Protein AF-A0A267H6E5-F1 (afdb_monomer_lite)

Foldseek 3Di:
DDDFDDPPVDTDYDDYDYYDDDDDDDPDPVVVVVVVVVVVVVVVVVVVVVVVVVVVVVVVVVVVVVVVVVVVVVVVVVVVVVVVVVVVVVVVVVVVVVVVVVVVVVVVVVVVVVVVVVVVVVVVVVVVVVVVVVVVVVVVVVVVVVVVVVVVVVVVVVVVVVVVVVVVVVVVVVVVVVVVVVVVVVVVVVVVVVVVVVVVVVVVVVVVVVVVVVVVVVVVVVVVVVVVVVVVVVVVVVVVVVVVVVVVVVVVVVVVVVVVVVVVVVVVVVVVVVVVVVVVVVVVVVVVPDDDDDDDDDDDDVPDPVVVVVVVVVVVVVVVV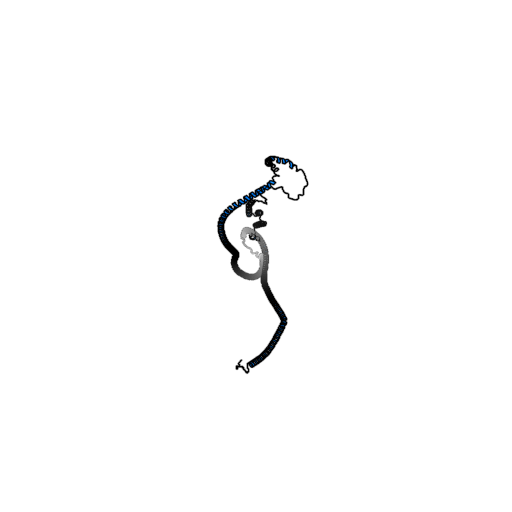VVVVVVVVVVVVVVVVVVVVVVVVVVVVVVVVVVVVVVVVVVVVVVVVVVVVVVVVVVVVVVVVVVVVVVVVVVVVVVVVVVVVVVVVVVVVVVVVVVVVVVVVVVVVVVVVVVVVVVVVVVVVVVVVVVVVVVVVVVVVVVVVVVVVVVVVVVVVVVVVVVVVVVVVVVVVVVVVVVVVVVVVVVVVVVVVVVVVVVVVVVVVVVVVVVVVVVVVVVVVVVVVVVVVVVVVVVVVVVVVVVVVVVVVVVVVVVVVVVVVVVVVVVVVVVVVVVVVVVVPCVVVVPPDPPPCVVPPVPVVVVVVVVVVVPPDVVCVVPDVVPVVPDDDDDDDDDDDDDDDDDDDDDDDDDDDDDDDDDDDDDDDDDYDDDDDDDPPVVVVLVVVLVVLVVCLVPDDLVVVLVSLVVNCVSVVDDPVVSVVSVVVSVVVVDPPDDDDDVVVVDDPDD

Radius of gyration: 121.85 Å; chains: 1; bounding box: 257×104×382 Å

pLDDT: mean 75.96, std 21.41, range [15.25, 98.06]

Organism: NCBI:txid282301

Secondary structure (DSSP, 8-state):
-------SS-----------------SHHHHHHHHHHHHHHHHHHHHHHHHHHHHHHHHHHHHHHHHHHHHHHHHHHHHHHHHHHHHHHHHHHHHHHHHHHHHHHHHHHHHHHHHHHHHHHHHHHHHHHHHHHHHHHHHHHHHHHHHHHHHHHHHHHHHHHHHHHHHHHHHHHHHHHHHHHHHHHHHHHHHHHHHHHHHHHHHHHHHHHHHHHHHHHHHHHHHHHHHHHHHHHHHHHHHHHHHHHHHHHHHHHHHHHHHHHHHHHHHHHHHHHHHHHHHHHHHHTTTTTS----------SSTTHHHHHHHHHHHHHHHHHHHHHHHHHHHHHHHHHHHHHHHHHHHHHHHHHHHHHHHHHHHHHHHHHHHHHHHHHHHHHHHHHHHHHHHHHHHHHHHHHHHHHHHHHHHHHHHHHHHHHHHHHHHHHHHHHHHHHHHHHHHHHHHHHHHHHHHHHHHHHHHHHHHHHHHHHHHHHHHHHHHHHHHHHHHHHHHHHHHHHHHHHHHHHHHHHHHHHHHHHHHHHHHHHHHHHHHHHHHHHHHHHHHHHHHHHHHHHHHHHHHHHHHHHHHHHHHHHHHHHHHHHHHHHHHHHHHHHHHHHHTTTTTSSTTTTTTSSHHHHHHHHHHGGGGGTGGGGHHHHTTSTT----------------S---------------------------------HHHHHHHHHHHHHHHHHHHS-HHHHHHHHHHHHHHTT--HHHHHHHHHHHHHHT-TT-PPPPGGGGS-S--

InterPro domains:
  IPR000237 GRIP domain [PF01465] (701-740)
  IPR000237 GRIP domain [PS50913] (696-745)
  IPR000237 GRIP domain [SM00755] (699-745)
  IPR051952 Golgi-associated and autophagy-related protein [PTHR23157] (3-757)

Structure (mmCIF, N/CA/C/O backbone):
data_AF-A0A267H6E5-F1
#
_entry.id   AF-A0A267H6E5-F1
#
loop_
_atom_site.group_PDB
_atom_site.id
_atom_site.type_symbol
_atom_site.label_atom_id
_atom_site.label_alt_id
_atom_site.label_comp_id
_atom_site.label_asym_id
_atom_site.label_entity_id
_atom_site.label_seq_id
_atom_site.pdbx_PDB_ins_code
_atom_site.Cartn_x
_atom_site.Cartn_y
_atom_site.Cartn_z
_atom_site.occupancy
_atom_site.B_iso_or_equiv
_atom_site.auth_seq_id
_atom_site.auth_comp_id
_atom_site.auth_asym_id
_atom_site.auth_atom_id
_atom_site.pdbx_PDB_model_num
ATOM 1 N N . MET A 1 1 ? -129.367 -49.626 91.940 1.00 42.47 1 MET A N 1
ATOM 2 C CA . MET A 1 1 ? -128.773 -48.399 91.383 1.00 42.47 1 MET A CA 1
ATOM 3 C C . MET A 1 1 ? -127.645 -48.852 90.470 1.00 42.47 1 MET A C 1
ATOM 5 O O . MET A 1 1 ? -126.711 -49.462 90.967 1.00 42.47 1 MET A O 1
ATOM 9 N N . ASP A 1 2 ? -127.772 -48.707 89.157 1.00 47.78 2 ASP A N 1
ATOM 10 C CA . ASP A 1 2 ? -128.972 -48.216 88.466 1.00 47.78 2 ASP A CA 1
ATOM 11 C C . ASP A 1 2 ? -129.110 -48.783 87.045 1.00 47.78 2 ASP A C 1
ATOM 13 O O . ASP A 1 2 ? -128.386 -49.710 86.685 1.00 47.78 2 ASP A O 1
ATOM 17 N N . SER A 1 3 ? -130.068 -48.247 86.282 1.00 45.81 3 SER A N 1
ATOM 18 C CA . SER A 1 3 ? -130.108 -48.230 84.810 1.00 45.81 3 SER A CA 1
ATOM 19 C C . SER A 1 3 ? -128.731 -48.473 84.154 1.00 45.81 3 SER A C 1
ATOM 21 O O . SER A 1 3 ? -127.765 -47.794 84.491 1.00 45.81 3 SER A O 1
ATOM 23 N N . GLY A 1 4 ? -128.567 -49.383 83.193 1.00 41.97 4 GLY A N 1
ATOM 24 C CA . GLY A 1 4 ? -129.572 -49.839 82.228 1.00 41.97 4 GLY A CA 1
ATOM 25 C C . GLY A 1 4 ? -129.732 -48.847 81.074 1.00 41.97 4 GLY A C 1
ATOM 26 O O . GLY A 1 4 ? -129.239 -47.729 81.140 1.00 41.97 4 GLY A O 1
ATOM 27 N N . GLN A 1 5 ? -130.454 -49.245 80.026 1.00 37.56 5 GLN A N 1
ATOM 28 C CA . GLN A 1 5 ? -130.930 -48.336 78.967 1.00 37.56 5 GLN A CA 1
ATOM 29 C C . GLN A 1 5 ? -129.859 -47.532 78.195 1.00 37.56 5 GLN A C 1
ATOM 31 O O . GLN A 1 5 ? -129.943 -46.314 78.068 1.00 37.56 5 GLN A O 1
ATOM 36 N N . SER A 1 6 ? -128.955 -48.232 77.515 1.00 43.00 6 SER A N 1
ATOM 37 C CA . SER A 1 6 ? -128.759 -48.023 76.067 1.00 43.00 6 SER A CA 1
ATOM 38 C C . SER A 1 6 ? -128.129 -49.284 75.497 1.00 43.00 6 SER A C 1
ATOM 40 O O . SER A 1 6 ? -127.080 -49.680 75.983 1.00 43.00 6 SER A O 1
ATOM 42 N N . ALA A 1 7 ? -128.743 -50.014 74.561 1.00 31.45 7 ALA A N 1
ATOM 43 C CA . ALA A 1 7 ? -129.876 -49.720 73.667 1.00 31.45 7 ALA A CA 1
ATOM 44 C C . ALA A 1 7 ? -129.685 -48.604 72.616 1.00 31.45 7 ALA A C 1
ATOM 46 O O . ALA A 1 7 ? -130.596 -48.334 71.845 1.00 31.45 7 ALA A O 1
ATOM 47 N N . SER A 1 8 ? -128.472 -48.082 72.488 1.00 39.66 8 SER A N 1
ATOM 48 C CA . SER A 1 8 ? -127.756 -48.112 71.212 1.00 39.66 8 SER A CA 1
ATOM 49 C C . SER A 1 8 ? -126.581 -49.009 71.501 1.00 39.66 8 SER A C 1
ATOM 51 O O . SER A 1 8 ? -125.987 -48.859 72.564 1.00 39.66 8 SER A O 1
ATOM 53 N N . GLU A 1 9 ? -126.266 -49.973 70.652 1.00 45.28 9 GLU A N 1
ATOM 54 C CA . GLU A 1 9 ? -124.963 -50.610 70.797 1.00 45.28 9 GLU A CA 1
ATOM 55 C C . GLU A 1 9 ? -124.698 -51.326 72.250 1.00 45.28 9 GLU A C 1
ATOM 57 O O . GLU A 1 9 ? -123.558 -51.780 72.361 1.00 45.28 9 GLU A O 1
ATOM 62 N N . GLN A 1 10 ? -125.636 -51.462 73.329 1.00 37.56 10 GLN A N 1
ATOM 63 C CA . GLN A 1 10 ? -125.619 -52.176 74.761 1.00 37.56 10 GLN A CA 1
ATOM 64 C C . GLN A 1 10 ? -126.915 -52.424 75.805 1.00 37.56 10 GLN A C 1
ATOM 66 O O . GLN A 1 10 ? -127.988 -52.660 75.249 1.00 37.56 10 GLN A O 1
ATOM 71 N N . GLN A 1 11 ? -126.923 -52.501 77.233 1.00 55.44 11 GLN A N 1
ATOM 72 C CA . GLN A 1 11 ? -128.016 -53.061 78.261 1.00 55.44 11 GLN A CA 1
ATOM 73 C C . GLN A 1 11 ? -128.055 -52.767 79.908 1.00 55.44 11 GLN A C 1
ATOM 75 O O . GLN A 1 11 ? -127.059 -52.203 80.339 1.00 55.44 11 GLN A O 1
ATOM 80 N N . GLN A 1 12 ? -129.091 -53.111 80.838 1.00 47.44 12 GLN A N 1
ATOM 81 C CA . GLN A 1 12 ? -129.154 -53.448 82.412 1.00 47.44 12 GLN A CA 1
ATOM 82 C C . GLN A 1 12 ? -130.476 -53.261 83.420 1.00 47.44 12 GLN A C 1
ATOM 84 O O . GLN A 1 12 ? -131.477 -52.741 82.934 1.00 47.44 12 GLN A O 1
ATOM 89 N N . GLN A 1 13 ? -130.552 -53.675 84.782 1.00 35.72 13 GLN A N 1
ATOM 90 C CA . GLN A 1 13 ? -131.737 -53.815 85.849 1.00 35.72 13 GLN A CA 1
ATOM 91 C C . GLN A 1 13 ? -131.461 -53.585 87.462 1.00 35.72 13 GLN A C 1
ATOM 93 O O . GLN A 1 13 ? -130.316 -53.231 87.696 1.00 35.72 13 GLN A O 1
ATOM 98 N N . GLY A 1 14 ? -132.174 -53.726 88.691 1.00 28.78 14 GLY A N 1
ATOM 99 C CA . GLY A 1 14 ? -133.449 -54.154 89.529 1.00 28.78 14 GLY A CA 1
ATOM 100 C C . GLY A 1 14 ? -133.301 -53.993 91.174 1.00 28.78 14 GLY A C 1
ATOM 101 O O . GLY A 1 14 ? -132.240 -53.450 91.460 1.00 28.78 14 GLY A O 1
ATOM 102 N N . ARG A 1 15 ? -134.004 -54.326 92.374 1.00 18.95 15 ARG A N 1
ATOM 103 C CA . ARG A 1 15 ? -135.296 -54.766 93.199 1.00 18.95 15 ARG A CA 1
ATOM 104 C C . ARG A 1 15 ? -135.058 -54.732 94.838 1.00 18.95 15 ARG A C 1
ATOM 106 O O . ARG A 1 15 ? -133.899 -54.433 95.085 1.00 18.95 15 ARG A O 1
ATOM 113 N N . LYS A 1 16 ? -135.758 -55.072 96.031 1.00 15.25 16 LYS A N 1
ATOM 114 C CA . LYS A 1 16 ? -137.070 -55.066 96.930 1.00 15.25 16 LYS A CA 1
ATOM 115 C C . LYS A 1 16 ? -136.732 -55.252 98.541 1.00 15.25 16 LYS A C 1
ATOM 117 O O . LYS A 1 16 ? -135.529 -55.161 98.730 1.00 15.25 16 LYS A O 1
ATOM 122 N N . ASP A 1 17 ? -137.409 -55.492 99.762 1.00 15.86 17 ASP A N 1
ATOM 123 C CA . ASP A 1 17 ? -138.747 -55.797 100.529 1.00 15.86 17 ASP A CA 1
ATOM 124 C C . ASP A 1 17 ? -138.765 -55.770 102.184 1.00 15.86 17 ASP A C 1
ATOM 126 O O . ASP A 1 17 ? -137.655 -55.700 102.701 1.00 15.86 17 ASP A O 1
ATOM 130 N N . ALA A 1 18 ? -139.882 -55.868 103.048 1.00 16.78 18 ALA A N 1
ATOM 131 C CA . ALA A 1 18 ? -139.920 -55.920 104.628 1.00 16.78 18 ALA A CA 1
ATOM 132 C C . ALA A 1 18 ? -141.241 -56.197 105.594 1.00 16.78 18 ALA A C 1
ATOM 134 O O . ALA A 1 18 ? -142.367 -56.068 105.115 1.00 16.78 18 ALA A O 1
ATOM 135 N N . GLY A 1 19 ? -141.159 -56.471 106.976 1.00 21.66 19 GLY A N 1
ATOM 136 C CA . GLY A 1 19 ? -142.188 -56.318 108.166 1.00 21.66 19 GLY A CA 1
ATOM 137 C C . GLY A 1 19 ? -142.527 -57.508 109.230 1.00 21.66 19 GLY A C 1
ATOM 138 O O . GLY A 1 19 ? -142.142 -58.611 108.873 1.00 21.66 19 GLY A O 1
ATOM 139 N N . LYS A 1 20 ? -143.258 -57.585 110.442 1.00 32.88 20 LYS A N 1
ATOM 140 C CA . LYS A 1 20 ? -143.932 -56.802 111.623 1.00 32.88 20 LYS A CA 1
ATOM 141 C C . LYS A 1 20 ? -144.688 -57.660 112.815 1.00 32.88 20 LYS A C 1
ATOM 143 O O . LYS A 1 20 ? -145.078 -58.772 112.474 1.00 32.88 20 LYS A O 1
ATOM 148 N N . ARG A 1 21 ? -144.973 -57.255 114.140 1.00 44.91 21 ARG A N 1
ATOM 149 C CA . ARG A 1 21 ? -145.753 -58.019 115.293 1.00 44.91 21 ARG A CA 1
ATOM 150 C C . ARG A 1 21 ? -146.245 -57.294 116.682 1.00 44.91 21 ARG A C 1
ATOM 152 O O . ARG A 1 21 ? -145.837 -56.155 116.860 1.00 44.91 21 ARG A O 1
ATOM 159 N N . LYS A 1 22 ? -147.056 -57.884 117.677 1.00 55.00 22 LYS A N 1
ATOM 160 C CA . LYS A 1 22 ? -147.554 -57.347 119.075 1.00 55.00 22 LYS A CA 1
ATOM 161 C C . LYS A 1 22 ? -148.142 -58.351 120.224 1.00 55.00 22 LYS A C 1
ATOM 163 O O . LYS A 1 22 ? -148.292 -59.518 119.884 1.00 55.00 22 LYS A O 1
ATOM 168 N N . MET A 1 23 ? -148.493 -57.972 121.531 1.00 60.75 23 MET A N 1
ATOM 169 C CA . MET A 1 23 ? -149.009 -58.823 122.745 1.00 60.75 23 MET A CA 1
ATOM 170 C C . MET A 1 23 ? -149.883 -58.166 123.973 1.00 60.75 23 MET A C 1
ATOM 172 O O . MET A 1 23 ? -150.231 -56.991 123.816 1.00 60.75 23 MET A O 1
ATOM 176 N N . THR A 1 24 ? -150.293 -58.852 125.134 1.00 52.03 24 THR A N 1
ATOM 177 C CA . THR A 1 24 ? -151.158 -58.406 126.371 1.00 52.03 24 THR A CA 1
ATOM 178 C C . THR A 1 24 ? -151.158 -59.234 127.794 1.00 52.03 24 THR A C 1
ATOM 180 O O . THR A 1 24 ? -150.173 -59.952 127.979 1.00 52.03 24 THR A O 1
ATOM 183 N N . VAL A 1 25 ? -152.187 -59.149 128.756 1.00 56.91 25 VAL A N 1
ATOM 184 C CA . VAL A 1 25 ? -152.712 -59.911 130.054 1.00 56.91 25 VAL A CA 1
ATOM 185 C C . VAL A 1 25 ? -152.803 -59.258 131.560 1.00 56.91 25 VAL A C 1
ATOM 187 O O . VAL A 1 25 ? -152.397 -58.107 131.657 1.00 56.91 25 VAL A O 1
ATOM 190 N N . THR A 1 26 ? -153.359 -59.891 132.689 1.00 58.84 26 THR A N 1
ATOM 191 C CA . THR A 1 26 ? -153.995 -59.359 134.036 1.00 58.84 26 THR A CA 1
ATOM 192 C C . THR A 1 26 ? -153.427 -59.350 135.588 1.00 58.84 26 THR A C 1
ATOM 194 O O . THR A 1 26 ? -152.571 -58.500 135.780 1.00 58.84 26 THR A O 1
ATOM 197 N N . ASP A 1 27 ? -153.946 -60.049 136.705 1.00 55.56 27 ASP A N 1
ATOM 198 C CA . ASP A 1 27 ? -153.843 -59.905 138.227 1.00 55.56 27 ASP A CA 1
ATOM 199 C C . ASP A 1 27 ? -152.590 -59.147 138.640 1.00 55.56 27 ASP A C 1
ATOM 201 O O . ASP A 1 27 ? -151.500 -59.624 138.413 1.00 55.56 27 ASP A O 1
ATOM 205 N N . LEU A 1 28 ? -152.728 -57.892 139.069 1.00 59.50 28 LEU A N 1
ATOM 206 C CA . LEU A 1 28 ? -151.926 -56.819 138.462 1.00 59.50 28 LEU A CA 1
ATOM 207 C C . LEU A 1 28 ? -150.577 -56.535 139.120 1.00 59.50 28 LEU A C 1
ATOM 209 O O . LEU A 1 28 ? -149.577 -56.406 138.422 1.00 59.50 28 LEU A O 1
ATOM 213 N N . ALA A 1 29 ? -150.504 -56.445 140.448 1.00 61.34 29 ALA A N 1
ATOM 214 C CA . ALA A 1 29 ? -149.219 -56.238 141.120 1.00 61.34 29 ALA A CA 1
ATOM 215 C C . ALA A 1 29 ? -148.311 -57.474 140.992 1.00 61.34 29 ALA A C 1
ATOM 217 O O . ALA A 1 29 ? -147.094 -57.346 140.857 1.00 61.34 29 ALA A O 1
ATOM 218 N N . THR A 1 30 ? -148.894 -58.674 141.005 1.00 62.53 30 THR A N 1
ATOM 219 C CA . THR A 1 30 ? -148.191 -59.948 140.815 1.00 62.53 30 THR A CA 1
ATOM 220 C C . THR A 1 30 ? -147.884 -60.210 139.340 1.00 62.53 30 THR A C 1
ATOM 222 O O . THR A 1 30 ? -146.746 -60.559 139.032 1.00 62.53 30 THR A O 1
ATOM 225 N N . LEU A 1 31 ? -148.810 -59.962 138.407 1.00 61.94 31 LEU A N 1
ATOM 226 C CA . LEU A 1 31 ? -148.544 -60.116 136.976 1.00 61.94 31 LEU A CA 1
ATOM 227 C C . LEU A 1 31 ? -147.595 -59.042 136.461 1.00 61.94 31 LEU A C 1
ATOM 229 O O . LEU A 1 31 ? -146.760 -59.379 135.639 1.00 61.94 31 LEU A O 1
ATOM 233 N N . VAL A 1 32 ? -147.639 -57.786 136.919 1.00 62.91 32 VAL A N 1
ATOM 234 C CA . VAL A 1 32 ? -146.621 -56.797 136.511 1.00 62.91 32 VAL A CA 1
ATOM 235 C C . VAL A 1 32 ? -145.232 -57.267 136.943 1.00 62.91 32 VAL A C 1
ATOM 237 O O . VAL A 1 32 ? -144.312 -57.179 136.136 1.00 62.91 32 VAL A O 1
ATOM 240 N N . ARG A 1 33 ? -145.086 -57.873 138.134 1.00 67.56 33 ARG A N 1
ATOM 241 C CA . ARG A 1 33 ? -143.824 -58.503 138.572 1.00 67.56 33 ARG A CA 1
ATOM 242 C C . ARG A 1 33 ? -143.446 -59.732 137.733 1.00 67.56 33 ARG A C 1
ATOM 244 O O . ARG A 1 33 ? -142.285 -59.877 137.366 1.00 67.56 33 ARG A O 1
ATOM 251 N N . GLN A 1 34 ? -144.399 -60.598 137.377 1.00 69.56 34 GLN A N 1
ATOM 252 C CA . GLN A 1 34 ? -144.138 -61.725 136.467 1.00 69.56 34 GLN A CA 1
ATOM 253 C C . GLN A 1 34 ? -143.786 -61.247 135.049 1.00 69.56 34 GLN A C 1
ATOM 255 O O . GLN A 1 34 ? -142.894 -61.797 134.409 1.00 69.56 34 GLN A O 1
ATOM 260 N N . LYS A 1 35 ? -144.445 -60.198 134.549 1.00 67.50 35 LYS A N 1
ATOM 261 C CA . LYS A 1 35 ? -144.208 -59.624 133.222 1.00 67.50 35 LYS A CA 1
ATOM 262 C C . LYS A 1 35 ? -142.872 -58.909 133.165 1.00 67.50 35 LYS A C 1
ATOM 264 O O . LYS A 1 35 ? -142.152 -59.146 132.201 1.00 67.50 35 LYS A O 1
ATOM 269 N N . SER A 1 36 ? -142.503 -58.122 134.178 1.00 65.62 36 SER A N 1
ATOM 270 C CA . SER A 1 36 ? -141.167 -57.523 134.255 1.00 65.62 36 SER A CA 1
ATOM 271 C C . SER A 1 36 ? -140.089 -58.605 134.299 1.00 65.62 36 SER A C 1
ATOM 273 O O . SER A 1 36 ? -139.173 -58.547 133.487 1.00 65.62 36 SER A O 1
ATOM 275 N N . ALA A 1 37 ? -140.263 -59.658 135.111 1.00 69.44 37 ALA A N 1
ATOM 276 C CA . ALA A 1 37 ? -139.352 -60.804 135.119 1.00 69.44 37 ALA A CA 1
ATOM 277 C C . ALA A 1 37 ? -139.194 -61.426 133.716 1.00 69.44 37 ALA A C 1
ATOM 279 O O . ALA A 1 37 ? -138.075 -61.507 133.215 1.00 69.44 37 ALA A O 1
ATOM 280 N N . THR A 1 38 ? -140.293 -61.750 133.017 1.00 66.44 38 THR A N 1
ATOM 281 C CA . THR A 1 38 ? -140.211 -62.292 131.642 1.00 66.44 38 THR A CA 1
ATOM 282 C C . THR A 1 38 ? -139.624 -61.311 130.619 1.00 66.44 38 THR A C 1
ATOM 284 O O . THR A 1 38 ? -139.047 -61.743 129.624 1.00 66.44 38 THR A O 1
ATOM 287 N N . ILE A 1 39 ? -139.741 -59.995 130.833 1.00 66.88 39 ILE A N 1
ATOM 288 C CA . ILE A 1 39 ? -139.134 -58.974 129.965 1.00 66.88 39 ILE A CA 1
ATOM 289 C C . ILE A 1 39 ? -137.619 -58.914 130.190 1.00 66.88 39 ILE A C 1
ATOM 291 O O . ILE A 1 39 ? -136.871 -58.878 129.215 1.00 66.88 39 ILE A O 1
ATOM 295 N N . ASP A 1 40 ? -137.156 -58.953 131.438 1.00 71.75 40 ASP A N 1
ATOM 296 C CA . ASP A 1 40 ? -135.727 -58.957 131.767 1.00 71.75 40 ASP A CA 1
ATOM 297 C C . ASP A 1 40 ? -135.045 -60.269 131.349 1.00 71.75 40 ASP A C 1
ATOM 299 O O . ASP A 1 40 ? -133.878 -60.284 130.960 1.00 71.75 40 ASP A O 1
ATOM 303 N N . GLU A 1 41 ? -135.774 -61.381 131.381 1.00 73.31 41 GLU A N 1
ATOM 304 C CA . GLU A 1 41 ? -135.314 -62.687 130.905 1.00 73.31 41 GLU A CA 1
ATOM 305 C C . GLU A 1 41 ? -135.164 -62.716 129.373 1.00 73.31 41 GLU A C 1
ATOM 307 O O . GLU A 1 41 ? -134.114 -63.108 128.859 1.00 73.31 41 GLU A O 1
ATOM 312 N N . LEU A 1 42 ? -136.143 -62.174 128.635 1.00 69.56 42 LEU A N 1
ATOM 313 C CA . LEU A 1 42 ? -136.044 -61.981 127.182 1.00 69.56 42 LEU A CA 1
ATOM 314 C C . LEU A 1 42 ? -134.947 -60.977 126.783 1.00 69.56 42 LEU A C 1
ATOM 316 O O . LEU A 1 42 ? -134.312 -61.162 125.745 1.00 69.56 42 LEU A O 1
ATOM 320 N N . ARG A 1 43 ? -134.686 -59.943 127.595 1.00 71.06 43 ARG A N 1
ATOM 321 C CA . ARG A 1 43 ? -133.565 -59.009 127.382 1.00 71.06 43 ARG A CA 1
ATOM 322 C C . ARG A 1 43 ? -132.218 -59.721 127.494 1.00 71.06 43 ARG A C 1
ATOM 324 O O . ARG A 1 43 ? -131.438 -59.663 126.550 1.00 71.06 43 ARG A O 1
ATOM 331 N N . ARG A 1 44 ? -131.987 -60.483 128.573 1.00 72.62 44 ARG A N 1
ATOM 332 C CA . ARG A 1 44 ? -130.755 -61.284 128.736 1.00 72.62 44 ARG A CA 1
ATOM 333 C C . ARG A 1 44 ? -130.545 -62.275 127.586 1.00 72.62 44 ARG A C 1
ATOM 335 O O . ARG A 1 44 ? -129.417 -62.432 127.130 1.00 72.62 44 ARG A O 1
ATOM 342 N N . ALA A 1 45 ? -131.610 -62.910 127.091 1.00 69.75 45 ALA A N 1
ATOM 343 C CA . ALA A 1 45 ? -131.527 -63.801 125.932 1.00 69.75 45 ALA A CA 1
ATOM 344 C C . ALA A 1 45 ? -131.131 -63.058 124.638 1.00 69.75 45 ALA A C 1
ATOM 346 O O . ALA A 1 45 ? -130.272 -63.532 123.894 1.00 69.75 45 ALA A O 1
ATOM 347 N N . LEU A 1 46 ? -131.715 -61.880 124.389 1.00 69.44 46 LEU A N 1
ATOM 348 C CA . LEU A 1 46 ? -131.402 -61.048 123.223 1.00 69.44 46 LEU A CA 1
ATOM 349 C C . LEU A 1 46 ? -129.960 -60.521 123.258 1.00 69.44 46 LEU A C 1
ATOM 351 O O . LEU A 1 46 ? -129.266 -60.559 122.244 1.00 69.44 46 LEU A O 1
ATOM 355 N N . ASP A 1 47 ? -129.504 -60.037 124.413 1.00 74.44 47 ASP A N 1
ATOM 356 C CA . ASP A 1 47 ? -128.155 -59.487 124.565 1.00 74.44 47 ASP A CA 1
ATOM 357 C C . ASP A 1 47 ? -127.079 -60.584 124.491 1.00 74.44 47 ASP A C 1
ATOM 359 O O . ASP A 1 47 ? -126.005 -60.349 123.937 1.00 74.44 47 ASP A O 1
ATOM 363 N N . LYS A 1 48 ? -127.395 -61.817 124.917 1.00 76.00 48 LYS A N 1
ATOM 364 C CA . LYS A 1 48 ? -126.518 -62.975 124.706 1.00 76.00 48 LYS A CA 1
ATOM 365 C C . LYS A 1 48 ? -126.331 -63.306 123.217 1.00 76.00 48 LYS A C 1
ATOM 367 O O . LYS A 1 48 ? -125.196 -63.505 122.793 1.00 76.00 48 LYS A O 1
ATOM 372 N N . GLN A 1 49 ? -127.397 -63.288 122.408 1.00 71.75 49 GLN A N 1
ATOM 373 C CA . GLN A 1 49 ? -127.254 -63.494 120.958 1.00 71.75 49 GLN A CA 1
ATOM 374 C C . GLN A 1 49 ? -126.424 -62.397 120.275 1.00 71.75 49 GLN A C 1
ATOM 376 O O . GLN A 1 49 ? -125.682 -62.700 119.344 1.00 71.75 49 GLN A O 1
ATOM 381 N N . LYS A 1 50 ? -126.507 -61.134 120.721 1.00 72.44 50 LYS A N 1
ATOM 382 C CA . LYS A 1 50 ? -125.661 -60.056 120.168 1.00 72.44 50 LYS A CA 1
ATOM 383 C C . LYS A 1 50 ? -124.175 -60.351 120.375 1.00 72.44 50 LYS A C 1
ATOM 385 O O . LYS A 1 50 ? -123.419 -60.288 119.411 1.00 72.44 50 LYS A O 1
ATOM 390 N N . ALA A 1 51 ? -123.787 -60.741 121.591 1.00 74.62 51 ALA A N 1
ATOM 391 C CA . ALA A 1 51 ? -122.403 -61.091 121.911 1.00 74.62 51 ALA A CA 1
ATOM 392 C C . ALA A 1 51 ? -121.887 -62.278 121.071 1.00 74.62 51 ALA A C 1
ATOM 394 O O . ALA A 1 51 ? -120.743 -62.270 120.618 1.00 74.62 51 ALA A O 1
ATOM 395 N N . GLU A 1 52 ? -122.739 -63.275 120.806 1.00 75.00 52 GLU A N 1
ATOM 396 C CA . GLU A 1 52 ? -122.410 -64.410 119.930 1.00 75.00 52 GLU A CA 1
ATOM 397 C C . GLU A 1 52 ? -122.153 -63.957 118.472 1.00 75.00 52 GLU A C 1
ATOM 399 O O . GLU A 1 52 ? -121.170 -64.384 117.864 1.00 75.00 52 GLU A O 1
ATOM 404 N N . TYR A 1 53 ? -122.954 -63.030 117.926 1.00 74.62 53 TYR A N 1
ATOM 405 C CA . TYR A 1 53 ? -122.706 -62.451 116.594 1.00 74.62 53 TYR A CA 1
ATOM 406 C C . TYR A 1 53 ? -121.457 -61.552 116.539 1.00 74.62 53 TYR A C 1
ATOM 408 O O . TYR A 1 53 ? -120.703 -61.613 115.565 1.00 74.62 53 TYR A O 1
ATOM 416 N N . GLU A 1 54 ? -121.200 -60.741 117.568 1.00 75.12 54 GLU A N 1
ATOM 417 C CA . GLU A 1 54 ? -120.014 -59.870 117.638 1.00 75.12 54 GLU A CA 1
ATOM 418 C C . GLU A 1 54 ? -118.705 -60.677 117.720 1.00 75.12 54 GLU A C 1
ATOM 420 O O . GLU A 1 54 ? -117.709 -60.304 117.091 1.00 75.12 54 GLU A O 1
ATOM 425 N N . GLY A 1 55 ? -118.719 -61.832 118.397 1.00 77.06 55 GLY A N 1
ATOM 426 C CA . GLY A 1 55 ? -117.599 -62.777 118.409 1.00 77.06 55 GLY A CA 1
ATOM 427 C C . GLY A 1 55 ? -117.264 -63.330 117.017 1.00 77.06 55 GLY A C 1
ATOM 428 O O . GLY A 1 55 ? -116.105 -63.294 116.603 1.00 77.06 55 GLY A O 1
ATOM 429 N N . VAL A 1 56 ? -118.276 -63.769 116.256 1.00 78.94 56 VAL A N 1
ATOM 430 C CA . VAL A 1 56 ? -118.094 -64.297 114.886 1.00 78.94 56 VAL A CA 1
ATOM 431 C C . VAL A 1 56 ? -117.599 -63.218 113.913 1.00 78.94 56 VAL A C 1
ATOM 433 O O . VAL A 1 56 ? -116.763 -63.492 113.055 1.00 78.94 56 VAL A O 1
ATOM 436 N N . ILE A 1 57 ? -118.068 -61.974 114.054 1.00 75.12 57 ILE A N 1
ATOM 437 C CA . ILE A 1 57 ? -117.587 -60.842 113.242 1.00 75.12 57 ILE A CA 1
ATOM 438 C C . ILE A 1 57 ? -116.115 -60.516 113.548 1.00 75.12 57 ILE A C 1
ATOM 440 O O . ILE A 1 57 ? -115.385 -60.077 112.658 1.00 75.12 57 ILE A O 1
ATOM 444 N N . SER A 1 58 ? -115.670 -60.728 114.788 1.00 74.38 58 SER A N 1
ATOM 445 C CA . SER A 1 58 ? -114.306 -60.410 115.222 1.00 74.38 58 SER A CA 1
ATOM 446 C C . SER A 1 58 ? -113.282 -61.419 114.692 1.00 74.38 58 SER A C 1
ATOM 448 O O . SER A 1 58 ? -112.325 -61.011 114.034 1.00 74.38 58 SER A O 1
ATOM 450 N N . SER A 1 59 ? -113.526 -62.725 114.853 1.00 76.38 59 SER A N 1
ATOM 451 C CA . SER A 1 59 ? -112.609 -63.768 114.358 1.00 76.38 59 SER A CA 1
ATOM 452 C C . SER A 1 59 ? -112.458 -63.763 112.830 1.00 76.38 59 SER A C 1
ATOM 454 O O . SER A 1 59 ? -111.376 -64.035 112.304 1.00 76.38 59 SER A O 1
ATOM 456 N N . LEU A 1 60 ? -113.511 -63.381 112.097 1.00 74.31 60 LEU A N 1
ATOM 457 C CA . LEU A 1 60 ? -113.443 -63.252 110.641 1.00 74.31 60 LEU A CA 1
ATOM 458 C C . LEU A 1 60 ? -112.518 -62.100 110.202 1.00 74.31 60 LEU A C 1
ATOM 460 O O . LEU A 1 60 ? -111.837 -62.225 109.185 1.00 74.31 60 LEU A O 1
ATOM 464 N N . ARG A 1 61 ? -112.441 -60.999 110.966 1.00 78.56 61 ARG A N 1
ATOM 465 C CA . ARG A 1 61 ? -111.513 -59.889 110.674 1.00 78.56 61 ARG A CA 1
ATOM 466 C C . ARG A 1 61 ? -110.060 -60.303 110.875 1.00 78.56 61 ARG A C 1
ATOM 468 O O . ARG A 1 61 ? -109.251 -60.060 109.988 1.00 78.56 61 ARG A O 1
ATOM 475 N N . GLU A 1 62 ? -109.744 -60.954 111.992 1.00 79.69 62 GLU A N 1
ATOM 476 C CA . GLU A 1 62 ? -108.381 -61.411 112.313 1.00 79.69 62 GLU A CA 1
ATOM 477 C C . GLU A 1 62 ? -107.835 -62.365 111.236 1.00 79.69 62 GLU A C 1
ATOM 479 O O . GLU A 1 62 ? -106.696 -62.217 110.788 1.00 79.69 62 GLU A O 1
ATOM 484 N N . SER A 1 63 ? -108.683 -63.271 110.734 1.00 79.12 63 SER A N 1
ATOM 485 C CA . SER A 1 63 ? -108.362 -64.161 109.611 1.00 79.12 63 SER A CA 1
ATOM 486 C C . SER A 1 63 ? -107.983 -63.397 108.330 1.00 79.12 63 SER A C 1
ATOM 488 O O . SER A 1 63 ? -106.942 -63.677 107.731 1.00 79.12 63 SER A O 1
ATOM 490 N N . PHE A 1 64 ? -108.778 -62.395 107.931 1.00 76.44 64 PHE A N 1
ATOM 491 C CA . PHE A 1 64 ? -108.472 -61.551 106.767 1.00 76.44 64 PHE A CA 1
ATOM 492 C C . PHE A 1 64 ? -107.228 -60.671 106.969 1.00 76.44 64 PHE A C 1
ATOM 494 O O . PHE A 1 64 ? -106.497 -60.423 106.008 1.00 76.44 64 PHE A O 1
ATOM 501 N N . GLN A 1 65 ? -106.970 -60.220 108.201 1.00 79.38 65 GLN A N 1
ATOM 502 C CA . GLN A 1 65 ? -105.792 -59.429 108.554 1.00 79.38 65 GLN A CA 1
ATOM 503 C C . GLN A 1 65 ? -104.505 -60.239 108.312 1.00 79.38 65 GLN A C 1
ATOM 505 O O . GLN A 1 65 ? -103.640 -59.819 107.544 1.00 79.38 65 GLN A O 1
ATOM 510 N N . SER A 1 66 ? -104.431 -61.449 108.881 1.00 77.81 66 SER A N 1
ATOM 511 C CA . SER A 1 66 ? -103.258 -62.328 108.785 1.00 77.81 66 SER A CA 1
ATOM 512 C C . SER A 1 66 ? -102.964 -62.772 107.344 1.00 77.81 66 SER A C 1
ATOM 514 O O . SER A 1 66 ? -101.816 -62.728 106.897 1.00 77.81 66 SER A O 1
ATOM 516 N N . ALA A 1 67 ? -103.999 -63.118 106.567 1.00 75.31 67 ALA A N 1
ATOM 517 C CA . ALA A 1 67 ? -103.837 -63.518 105.166 1.00 75.31 67 ALA A CA 1
ATOM 518 C C . ALA A 1 67 ? -103.199 -62.415 104.293 1.00 75.31 67 ALA A C 1
ATOM 520 O O . ALA A 1 67 ? -102.430 -62.708 103.374 1.00 75.31 67 ALA A O 1
ATOM 521 N N . LYS A 1 68 ? -103.480 -61.140 104.596 1.00 79.94 68 LYS A N 1
ATOM 522 C CA . LYS A 1 68 ? -102.911 -59.987 103.885 1.00 79.94 68 LYS A CA 1
ATOM 523 C C . LYS A 1 68 ? -101.412 -59.815 104.161 1.00 79.94 68 LYS A C 1
ATOM 525 O O . LYS A 1 68 ? -100.651 -59.534 103.236 1.00 79.94 68 LYS A O 1
ATOM 530 N N . GLU A 1 69 ? -100.988 -59.994 105.409 1.00 79.44 69 GLU A N 1
ATOM 531 C CA . GLU A 1 69 ? -99.595 -59.810 105.846 1.00 79.44 69 GLU A CA 1
ATOM 532 C C . GLU A 1 69 ? -98.655 -60.869 105.240 1.00 79.44 69 GLU A C 1
ATOM 534 O O . GLU A 1 69 ? -97.557 -60.544 104.778 1.00 79.44 69 GLU A O 1
ATOM 539 N N . VAL A 1 70 ? -99.118 -62.121 105.138 1.00 80.19 70 VAL A N 1
ATOM 540 C CA . VAL A 1 70 ? -98.382 -63.209 104.467 1.00 80.19 70 VAL A CA 1
ATOM 541 C C . VAL A 1 70 ? -98.194 -62.921 102.972 1.00 80.19 70 VAL A C 1
ATOM 543 O O . VAL A 1 70 ? -97.091 -63.068 102.447 1.00 80.19 70 VAL A O 1
ATOM 546 N N . MET A 1 71 ? -99.235 -62.446 102.279 1.00 77.12 71 MET A N 1
ATOM 547 C CA . MET A 1 71 ? -99.126 -62.104 100.854 1.00 77.12 71 MET A CA 1
ATOM 548 C C . MET A 1 71 ? -98.172 -60.921 100.616 1.00 77.12 71 MET A C 1
ATOM 550 O O . MET A 1 71 ? -97.378 -60.940 99.675 1.00 77.12 71 MET A O 1
ATOM 554 N N . GLN A 1 72 ? -98.216 -59.902 101.480 1.00 78.44 72 GLN A N 1
ATOM 555 C CA . GLN A 1 72 ? -97.371 -58.711 101.362 1.00 78.44 72 GLN A CA 1
ATOM 556 C C . GLN A 1 72 ? -95.882 -59.027 101.593 1.00 78.44 72 GLN A C 1
ATOM 558 O O . GLN A 1 72 ? -95.033 -58.570 100.827 1.00 78.44 72 GLN A O 1
ATOM 563 N N . THR A 1 73 ? -95.561 -59.854 102.592 1.00 78.38 73 THR A N 1
ATOM 564 C CA . THR A 1 73 ? -94.177 -60.286 102.866 1.00 78.38 73 THR A CA 1
ATOM 565 C C . THR A 1 73 ? -93.618 -61.192 101.763 1.00 78.38 73 THR A C 1
ATOM 567 O O . THR A 1 73 ? -92.477 -61.008 101.334 1.00 78.38 73 THR A O 1
ATOM 570 N N . GLN A 1 74 ? -94.429 -62.106 101.216 1.00 75.94 74 GLN A N 1
ATOM 571 C CA . GLN A 1 74 ? -94.028 -62.940 100.075 1.00 75.94 74 GLN A CA 1
ATOM 572 C C . GLN A 1 74 ? -93.701 -62.100 98.825 1.00 75.94 74 GLN A C 1
ATOM 574 O O . GLN A 1 74 ? -92.740 -62.403 98.113 1.00 75.94 74 GLN A O 1
ATOM 579 N N . GLN A 1 75 ? -94.455 -61.022 98.577 1.00 76.19 75 GLN A N 1
ATOM 580 C CA . GLN A 1 75 ? -94.217 -60.125 97.443 1.00 76.19 75 GLN A CA 1
ATOM 581 C C . GLN A 1 75 ? -92.917 -59.313 97.593 1.00 76.19 75 GLN A C 1
ATOM 583 O O . GLN A 1 75 ? -92.189 -59.152 96.613 1.00 76.19 75 GLN A O 1
ATOM 588 N N . GLN A 1 76 ? -92.582 -58.850 98.805 1.00 78.25 76 GLN A N 1
ATOM 589 C CA . GLN A 1 76 ? -91.327 -58.128 99.061 1.00 78.25 76 GLN A CA 1
ATOM 590 C C . GLN A 1 76 ? -90.094 -59.007 98.804 1.00 78.25 76 GLN A C 1
ATOM 592 O O . GLN A 1 76 ? -89.203 -58.605 98.049 1.00 78.25 76 GLN A O 1
ATOM 597 N N . ASN A 1 77 ? -90.079 -60.233 99.335 1.00 79.00 77 ASN A N 1
ATOM 598 C CA . ASN A 1 77 ? -88.950 -61.159 99.182 1.00 79.00 77 ASN A CA 1
ATOM 599 C C . ASN A 1 77 ? -88.650 -61.475 97.703 1.00 79.00 77 ASN A C 1
ATOM 601 O O . ASN A 1 77 ? -87.488 -61.524 97.298 1.00 79.00 77 ASN A O 1
ATOM 605 N N . ALA A 1 78 ? -89.691 -61.623 96.874 1.00 75.62 78 ALA A N 1
ATOM 606 C CA . ALA A 1 78 ? -89.536 -61.842 95.435 1.00 75.62 78 ALA A CA 1
ATOM 607 C C . ALA A 1 78 ? -88.863 -60.654 94.715 1.00 75.62 78 ALA A C 1
ATOM 609 O O . ALA A 1 78 ? -88.080 -60.861 93.789 1.00 75.62 78 ALA A O 1
ATOM 610 N N . THR A 1 79 ? -89.128 -59.414 95.144 1.00 74.75 79 THR A N 1
ATOM 611 C CA . THR A 1 79 ? -88.511 -58.221 94.532 1.00 74.75 79 THR A CA 1
ATOM 612 C C . THR A 1 79 ? -87.037 -58.029 94.899 1.00 74.75 79 THR A C 1
ATOM 614 O O . THR A 1 79 ? -86.268 -57.573 94.053 1.00 74.75 79 THR A O 1
ATOM 617 N N . GLN A 1 80 ? -86.607 -58.420 96.106 1.00 76.94 80 GLN A N 1
ATOM 618 C CA . GLN A 1 80 ? -85.195 -58.313 96.505 1.00 76.94 80 GLN A CA 1
ATOM 619 C C . GLN A 1 80 ? -84.300 -59.302 95.745 1.00 76.94 80 GLN A C 1
ATOM 621 O O . GLN A 1 80 ? -83.268 -58.896 95.213 1.00 76.94 80 GLN A O 1
ATOM 626 N N . ALA A 1 81 ? -84.729 -60.561 95.598 1.00 76.50 81 ALA A N 1
ATOM 627 C CA . ALA A 1 81 ? -83.950 -61.592 94.904 1.00 76.50 81 ALA A CA 1
ATOM 628 C C . ALA A 1 81 ? -83.615 -61.222 93.442 1.00 76.50 81 ALA A C 1
ATOM 630 O O . ALA A 1 81 ? -82.516 -61.498 92.956 1.00 76.50 81 ALA A O 1
ATOM 631 N N . ILE A 1 82 ? -84.538 -60.550 92.742 1.00 73.94 82 ILE A N 1
ATOM 632 C CA . ILE A 1 82 ? -84.313 -60.073 91.369 1.00 73.94 82 ILE A CA 1
ATOM 633 C C . ILE A 1 82 ? -83.245 -58.968 91.351 1.00 73.94 82 ILE A C 1
ATOM 635 O O . ILE A 1 82 ? -82.303 -59.043 90.559 1.00 73.94 82 ILE A O 1
ATOM 639 N N . LEU A 1 83 ? -83.349 -57.977 92.244 1.00 70.56 83 LEU A N 1
ATOM 640 C CA . LEU A 1 83 ? -82.393 -56.867 92.333 1.00 70.56 83 LEU A CA 1
ATOM 641 C C . LEU A 1 83 ? -80.967 -57.359 92.610 1.00 70.56 83 LEU A C 1
ATOM 643 O O . LEU A 1 83 ? -80.048 -56.989 91.876 1.00 70.56 83 LEU A O 1
ATOM 647 N N . GLU A 1 84 ? -80.787 -58.240 93.595 1.00 69.62 84 GLU A N 1
ATOM 648 C CA . GLU A 1 84 ? -79.475 -58.789 93.962 1.00 69.62 84 GLU A CA 1
ATOM 649 C C . GLU A 1 84 ? -78.822 -59.560 92.804 1.00 69.62 84 GLU A C 1
ATOM 651 O O . GLU A 1 84 ? -77.637 -59.360 92.523 1.00 69.62 84 GLU A O 1
ATOM 656 N N . SER A 1 85 ? -79.600 -60.356 92.058 1.00 63.72 85 SER A N 1
ATOM 657 C CA . SER A 1 85 ? -79.094 -61.080 90.881 1.00 63.72 85 SER A CA 1
ATOM 658 C C . SER A 1 85 ? -78.589 -60.149 89.765 1.00 63.72 85 SER A C 1
ATOM 660 O O . SER A 1 85 ? -77.556 -60.421 89.153 1.00 63.72 85 SER A O 1
ATOM 662 N N . SER A 1 86 ? -79.254 -59.007 89.546 1.00 60.53 86 SER A N 1
ATOM 663 C CA . SER A 1 86 ? -78.850 -58.013 88.537 1.00 60.53 86 SER A CA 1
ATOM 664 C C . SER A 1 86 ? -77.636 -57.167 88.956 1.00 60.53 86 SER A C 1
ATOM 666 O O . SER A 1 86 ? -76.841 -56.731 88.115 1.00 60.53 86 SER A O 1
ATOM 668 N N . ALA A 1 87 ? -77.451 -56.960 90.263 1.00 59.53 87 ALA A N 1
ATOM 669 C CA . ALA A 1 87 ? -76.306 -56.234 90.803 1.00 59.53 87 ALA A CA 1
ATOM 670 C C . ALA A 1 87 ? -75.000 -57.034 90.653 1.00 59.53 87 ALA A C 1
ATOM 672 O O . ALA A 1 87 ? -73.955 -56.462 90.348 1.00 59.53 87 ALA A O 1
ATOM 673 N N . GLN A 1 88 ? -75.056 -58.361 90.812 1.00 58.62 88 GLN A N 1
ATOM 674 C CA . GLN A 1 88 ? -73.869 -59.218 90.731 1.00 58.62 88 GLN A CA 1
ATOM 675 C C . GLN A 1 88 ? -73.363 -59.416 89.291 1.00 58.62 88 GLN A C 1
ATOM 677 O O . GLN A 1 88 ? -72.154 -59.486 89.081 1.00 58.62 88 GLN A O 1
ATOM 682 N N . SER A 1 89 ? -74.241 -59.435 88.279 1.00 59.16 89 SER A N 1
ATOM 683 C CA . SER A 1 89 ? -73.816 -59.579 86.874 1.00 59.16 89 SER A CA 1
ATOM 684 C C . SER A 1 89 ? -73.345 -58.274 86.217 1.00 59.16 89 SER A C 1
ATOM 686 O O . SER A 1 89 ? -72.651 -58.314 85.204 1.00 59.16 89 SER A O 1
ATOM 688 N N . SER A 1 90 ? -73.717 -57.108 86.756 1.00 58.00 90 SER A N 1
ATOM 689 C CA . SER A 1 90 ? -73.402 -55.804 86.147 1.00 58.00 90 SER A CA 1
ATOM 690 C C . SER A 1 90 ? -72.005 -55.268 86.488 1.00 58.00 90 SER A C 1
ATOM 692 O O . SER A 1 90 ? -71.472 -54.458 85.729 1.00 58.00 90 SER A O 1
ATOM 694 N N . GLN A 1 91 ? -71.370 -55.744 87.566 1.00 58.69 91 GLN A N 1
ATOM 695 C CA . GLN A 1 91 ? -70.007 -55.339 87.938 1.00 58.69 91 GLN A CA 1
ATOM 696 C C . GLN A 1 91 ? -68.917 -55.741 86.918 1.00 58.69 91 GLN A C 1
ATOM 698 O O . GLN A 1 91 ? -68.209 -54.836 86.466 1.00 58.69 91 GLN A O 1
ATOM 703 N N . PRO A 1 92 ? -68.768 -57.019 86.498 1.00 63.50 92 PRO A N 1
ATOM 704 C CA . PRO A 1 92 ? -67.733 -57.396 85.528 1.00 63.50 92 PRO A CA 1
ATOM 705 C C . PRO A 1 92 ? -67.956 -56.736 84.160 1.00 63.50 92 PRO A C 1
ATOM 707 O O . PRO A 1 92 ? -67.032 -56.139 83.616 1.00 63.50 92 PRO A O 1
ATOM 710 N N . ALA A 1 93 ? -69.197 -56.713 83.661 1.00 64.75 93 ALA A N 1
ATOM 711 C CA . ALA A 1 93 ? -69.539 -56.043 82.402 1.00 64.75 93 ALA A CA 1
ATOM 712 C C . ALA A 1 93 ? -69.259 -54.524 82.435 1.00 64.75 93 ALA A C 1
ATOM 714 O O . ALA A 1 93 ? -68.939 -53.918 81.411 1.00 64.75 93 ALA A O 1
ATOM 715 N N . GLY A 1 94 ? -69.350 -53.890 83.612 1.00 71.75 94 GLY A N 1
ATOM 716 C CA . GLY A 1 94 ? -68.933 -52.502 83.815 1.00 71.75 94 GLY A CA 1
ATOM 717 C C . GLY A 1 94 ? -67.419 -52.306 83.686 1.00 71.75 94 GLY A C 1
ATOM 718 O O . GLY A 1 94 ? -66.986 -51.325 83.080 1.00 71.75 94 GLY A O 1
ATOM 719 N N . GLN A 1 95 ? -66.621 -53.245 84.203 1.00 76.25 95 GLN A N 1
ATOM 720 C CA . GLN A 1 95 ? -65.157 -53.219 84.119 1.00 76.25 95 GLN A CA 1
ATOM 721 C C . GLN A 1 95 ? -64.660 -53.519 82.698 1.00 76.25 95 GLN A C 1
ATOM 723 O O . GLN A 1 95 ? -63.857 -52.749 82.175 1.00 76.25 95 GLN A O 1
ATOM 728 N N . GLU A 1 96 ? -65.197 -54.545 82.031 1.00 80.88 96 GLU A N 1
ATOM 729 C CA . GLU A 1 96 ? -64.901 -54.842 80.620 1.00 80.88 96 GLU A CA 1
ATOM 730 C C . GLU A 1 96 ? -65.244 -53.649 79.720 1.00 80.88 96 GLU A C 1
ATOM 732 O O . GLU A 1 96 ? -64.438 -53.234 78.889 1.00 80.88 96 GLU A O 1
ATOM 737 N N . LYS A 1 97 ? -66.405 -53.011 79.928 1.00 79.56 97 LYS A N 1
ATOM 738 C CA . LYS A 1 97 ? -66.783 -51.802 79.185 1.00 79.56 97 LYS A CA 1
ATOM 739 C C . LYS A 1 97 ? -65.819 -50.637 79.436 1.00 79.56 97 LYS A C 1
ATOM 741 O O . LYS A 1 97 ? -65.539 -49.885 78.503 1.00 79.56 97 LYS A O 1
ATOM 746 N N . GLN A 1 98 ? -65.313 -50.463 80.658 1.00 83.06 98 GLN A N 1
ATOM 747 C CA . GLN A 1 98 ? -64.305 -49.439 80.961 1.00 83.06 98 GLN A CA 1
ATOM 748 C C . GLN A 1 98 ? -62.962 -49.747 80.288 1.00 83.06 98 GLN A C 1
ATOM 750 O O . GLN A 1 98 ? -62.388 -48.844 79.684 1.00 83.06 98 GLN A O 1
ATOM 755 N N . GLN A 1 99 ? -62.508 -51.003 80.314 1.00 85.19 99 GLN A N 1
ATOM 756 C CA . GLN A 1 99 ? -61.291 -51.451 79.628 1.00 85.19 99 GLN A CA 1
ATOM 757 C C . GLN A 1 99 ? -61.402 -51.244 78.112 1.00 85.19 99 GLN A C 1
ATOM 759 O O . GLN A 1 99 ? -60.578 -50.538 77.543 1.00 85.19 99 GLN A O 1
ATOM 764 N N . LEU A 1 100 ? -62.480 -51.714 77.479 1.00 86.44 100 LEU A N 1
ATOM 765 C CA . LEU A 1 100 ? -62.745 -51.500 76.050 1.00 86.44 100 LEU A CA 1
ATOM 766 C C . LEU A 1 100 ? -62.872 -50.012 75.684 1.00 86.44 100 LEU A C 1
ATOM 768 O O . LEU A 1 100 ? -62.495 -49.615 74.586 1.00 86.44 100 LEU A O 1
ATOM 772 N N . THR A 1 101 ? -63.371 -49.163 76.591 1.00 86.88 101 THR A N 1
ATOM 773 C CA . THR A 1 101 ? -63.409 -47.703 76.375 1.00 86.88 101 THR A CA 1
ATOM 774 C C . THR A 1 101 ? -62.007 -47.090 76.456 1.00 86.88 101 THR A C 1
ATOM 776 O O . THR A 1 101 ? -61.676 -46.223 75.648 1.00 86.88 101 THR A O 1
ATOM 779 N N . GLN A 1 102 ? -61.162 -47.552 77.385 1.00 89.75 102 GLN A N 1
ATOM 780 C CA . GLN A 1 102 ? -59.761 -47.135 77.472 1.00 89.75 102 GLN A CA 1
ATOM 781 C C . GLN A 1 102 ? -58.968 -47.602 76.245 1.00 89.75 102 GLN A C 1
ATOM 783 O O . GLN A 1 102 ? -58.293 -46.782 75.627 1.00 89.75 102 GLN A O 1
ATOM 788 N N . GLU A 1 103 ? -59.115 -48.859 75.824 1.00 90.75 103 GLU A N 1
ATOM 789 C CA . GLU A 1 103 ? -58.502 -49.396 74.605 1.00 90.75 103 GLU A CA 1
ATOM 790 C C . GLU A 1 103 ? -58.978 -48.661 73.349 1.00 90.75 103 GLU A C 1
ATOM 792 O O . GLU A 1 103 ? -58.144 -48.269 72.539 1.00 90.75 103 GLU A O 1
ATOM 797 N N . LEU A 1 104 ? -60.277 -48.368 73.209 1.00 89.31 104 LEU A N 1
ATOM 798 C CA . LEU A 1 104 ? -60.782 -47.529 72.117 1.00 89.31 104 LEU A CA 1
ATOM 799 C C . LEU A 1 104 ? -60.169 -46.126 72.142 1.00 89.31 104 LEU A C 1
ATOM 801 O O . LEU A 1 104 ? -59.755 -45.641 71.094 1.00 89.31 104 LEU A O 1
ATOM 805 N N . SER A 1 105 ? -60.069 -45.482 73.310 1.00 91.31 105 SER A N 1
ATOM 806 C CA . SER A 1 105 ? -59.455 -44.150 73.420 1.00 91.31 105 SER A CA 1
ATOM 807 C C . SER A 1 105 ? -57.955 -44.164 73.097 1.00 91.31 105 SER A C 1
ATOM 809 O O . SER A 1 105 ? -57.460 -43.260 72.427 1.00 91.31 105 SER A O 1
ATOM 811 N N . ARG A 1 106 ? -57.245 -45.231 73.488 1.00 94.25 106 ARG A N 1
ATOM 812 C CA . ARG A 1 106 ? -55.829 -45.450 73.180 1.00 94.25 106 ARG A CA 1
ATOM 813 C C . ARG A 1 106 ? -55.622 -45.712 71.690 1.00 94.25 106 ARG A C 1
ATOM 815 O O . ARG A 1 106 ? -54.798 -45.049 71.077 1.00 94.25 106 ARG A O 1
ATOM 822 N N . LEU A 1 107 ? -56.399 -46.613 71.091 1.00 91.94 107 LEU A N 1
ATOM 823 C CA . LEU A 1 107 ? -56.352 -46.894 69.655 1.00 91.94 107 LEU A CA 1
ATOM 824 C C . LEU A 1 107 ? -56.750 -45.662 68.832 1.00 91.94 107 LEU A C 1
ATOM 826 O O . LEU A 1 107 ? -56.191 -45.441 67.762 1.00 91.94 107 LEU A O 1
ATOM 830 N N . GLN A 1 108 ? -57.671 -44.824 69.319 1.00 89.88 108 GLN A N 1
ATOM 831 C CA . GLN A 1 108 ? -57.990 -43.535 68.698 1.00 89.88 108 GLN A CA 1
ATOM 832 C C . GLN A 1 108 ? -56.820 -42.546 68.779 1.00 89.88 108 GLN A C 1
ATOM 834 O O . GLN A 1 108 ? -56.552 -41.880 67.778 1.00 89.88 108 GLN A O 1
ATOM 839 N N . ALA A 1 109 ? -56.113 -42.483 69.914 1.00 92.19 109 ALA A N 1
ATOM 840 C CA . ALA A 1 109 ? -54.898 -41.685 70.068 1.00 92.19 109 ALA A CA 1
ATOM 841 C C . ALA A 1 109 ? -53.788 -42.176 69.124 1.00 92.19 109 ALA A C 1
ATOM 843 O O . ALA A 1 109 ? -53.363 -41.409 68.263 1.00 92.19 109 ALA A O 1
ATOM 844 N N . GLU A 1 110 ? -53.431 -43.463 69.162 1.00 93.69 110 GLU A N 1
ATOM 845 C CA . GLU A 1 110 ? -52.445 -44.088 68.263 1.00 93.69 110 GLU A CA 1
ATOM 846 C C . GLU A 1 110 ? -52.825 -43.876 66.780 1.00 93.69 110 GLU A C 1
ATOM 848 O O . GLU A 1 110 ? -52.005 -43.454 65.969 1.00 93.69 110 GLU A O 1
ATOM 853 N N . THR A 1 111 ? -54.103 -44.040 66.411 1.00 89.62 111 THR A N 1
ATOM 854 C CA . THR A 1 111 ? -54.601 -43.779 65.040 1.00 89.62 111 THR A CA 1
ATOM 855 C C . THR A 1 111 ? -54.638 -42.283 64.684 1.00 89.62 111 THR A C 1
ATOM 857 O O . THR A 1 111 ? -54.789 -41.927 63.513 1.00 89.62 111 THR A O 1
ATOM 860 N N . SER A 1 112 ? -54.547 -41.371 65.655 1.00 91.06 112 SER A N 1
ATOM 861 C CA . SER A 1 112 ? -54.370 -39.931 65.409 1.00 91.06 112 SER A CA 1
ATOM 862 C C . SER A 1 112 ? -52.892 -39.561 65.262 1.00 91.06 112 SER A C 1
ATOM 864 O O . SER A 1 112 ? -52.550 -38.833 64.333 1.00 91.06 112 SER A O 1
ATOM 866 N N . GLU A 1 113 ? -52.013 -40.159 66.069 1.00 94.88 113 GLU A N 1
ATOM 867 C CA . GLU A 1 113 ? -50.558 -40.016 65.983 1.00 94.88 113 GLU A CA 1
ATOM 868 C C . GLU A 1 113 ? -50.029 -40.568 64.655 1.00 94.88 113 GLU A C 1
ATOM 870 O O . GLU A 1 113 ? -49.325 -39.858 63.943 1.00 94.88 113 GLU A O 1
ATOM 875 N N . PHE A 1 114 ? -50.448 -41.769 64.238 1.00 94.00 114 PHE A N 1
ATOM 876 C CA . PHE A 1 114 ? -50.087 -42.316 62.923 1.00 94.00 114 PHE A CA 1
ATOM 877 C C . PHE A 1 114 ? -50.597 -41.459 61.755 1.00 94.00 114 PHE A C 1
ATOM 879 O O . PHE A 1 114 ? -49.947 -41.411 60.713 1.00 94.00 114 PHE A O 1
ATOM 886 N N . ARG A 1 115 ? -51.723 -40.744 61.909 1.00 93.69 115 ARG A N 1
ATOM 887 C CA . ARG A 1 115 ? -52.196 -39.787 60.892 1.00 93.69 115 ARG A CA 1
ATOM 888 C C . ARG A 1 115 ? -51.347 -38.521 60.856 1.00 93.69 115 ARG A C 1
ATOM 890 O O . ARG A 1 115 ? -50.989 -38.098 59.765 1.00 93.69 115 ARG A O 1
ATOM 897 N N . GLN A 1 116 ? -50.973 -37.964 62.007 1.00 95.00 116 GLN A N 1
ATOM 898 C CA . GLN A 1 116 ? -50.055 -36.821 62.063 1.00 95.00 116 GLN A CA 1
ATOM 899 C C . GLN A 1 116 ? -48.670 -37.184 61.510 1.00 95.00 116 GLN A C 1
ATOM 901 O O . GLN A 1 116 ? -48.116 -36.426 60.724 1.00 95.00 116 GLN A O 1
ATOM 906 N N . GLN A 1 117 ? -48.146 -38.370 61.833 1.00 94.50 117 GLN A N 1
ATOM 907 C CA . GLN A 1 117 ? -46.891 -38.879 61.271 1.00 94.50 117 GLN A CA 1
ATOM 908 C C . GLN A 1 117 ? -46.984 -39.108 59.756 1.00 94.50 117 GLN A C 1
ATOM 910 O O . GLN A 1 117 ? -46.029 -38.813 59.043 1.00 94.50 117 GLN A O 1
ATOM 915 N N . ALA A 1 118 ? -48.119 -39.603 59.246 1.00 92.81 118 ALA A N 1
ATOM 916 C CA . ALA A 1 118 ? -48.340 -39.728 57.806 1.00 92.81 118 ALA A CA 1
ATOM 917 C C . ALA A 1 118 ? -48.354 -38.354 57.117 1.00 92.81 118 ALA A C 1
ATOM 919 O O . ALA A 1 118 ? -47.645 -38.179 56.133 1.00 92.81 118 ALA A O 1
ATOM 920 N N . GLN A 1 119 ? -49.067 -37.371 57.676 1.00 94.06 119 GLN A N 1
ATOM 921 C CA . GLN A 1 119 ? -49.103 -35.998 57.157 1.00 94.06 119 GLN A CA 1
ATOM 922 C C . GLN A 1 119 ? -47.711 -35.349 57.167 1.00 94.06 119 GLN A C 1
ATOM 924 O O . GLN A 1 119 ? -47.271 -34.857 56.136 1.00 94.06 119 GLN A O 1
ATOM 929 N N . GLN A 1 120 ? -46.959 -35.463 58.266 1.00 95.00 120 GLN A N 1
ATOM 930 C CA . GLN A 1 120 ? -45.567 -34.992 58.349 1.00 95.00 120 GLN A CA 1
ATOM 931 C C . GLN A 1 120 ? -44.658 -35.661 57.305 1.00 95.00 120 GLN A C 1
ATOM 933 O O . GLN A 1 120 ? -43.769 -35.025 56.750 1.00 95.00 120 GLN A O 1
ATOM 938 N N . LYS A 1 121 ? -44.879 -36.945 56.994 1.00 94.56 121 LYS A N 1
ATOM 939 C CA . LYS A 1 121 ? -44.120 -37.672 55.962 1.00 94.56 121 LYS A CA 1
ATOM 940 C C . LYS A 1 121 ? -44.562 -37.328 54.535 1.00 94.56 121 LYS A C 1
ATOM 942 O O . LYS A 1 121 ? -43.754 -37.454 53.616 1.00 94.56 121 LYS A O 1
ATOM 947 N N . GLU A 1 122 ? -45.800 -36.881 54.335 1.00 95.19 122 GLU A N 1
ATOM 948 C CA . GLU A 1 122 ? -46.260 -36.282 53.077 1.00 95.19 122 GLU A CA 1
ATOM 949 C C . GLU A 1 122 ? -45.659 -34.878 52.888 1.00 95.19 122 GLU A C 1
ATOM 951 O O . GLU A 1 122 ? -45.108 -34.613 51.821 1.00 95.19 122 GLU A O 1
ATOM 956 N N . GLU A 1 123 ? -45.643 -34.048 53.937 1.00 96.06 123 GLU A N 1
ATOM 957 C CA . GLU A 1 123 ? -45.007 -32.720 53.979 1.00 96.06 123 GLU A CA 1
ATOM 958 C C . GLU A 1 123 ? -43.492 -32.805 53.699 1.00 96.06 123 GLU A C 1
ATOM 960 O O . GLU A 1 123 ? -43.014 -32.202 52.738 1.00 96.06 123 GLU A O 1
ATOM 965 N N . GLU A 1 124 ? -42.743 -33.644 54.430 1.00 96.25 124 GLU A N 1
ATOM 966 C CA . GLU A 1 124 ? -41.319 -33.928 54.156 1.00 96.25 124 GLU A CA 1
ATOM 967 C C . GLU A 1 124 ? -41.090 -34.412 52.709 1.00 96.25 124 GLU A C 1
ATOM 969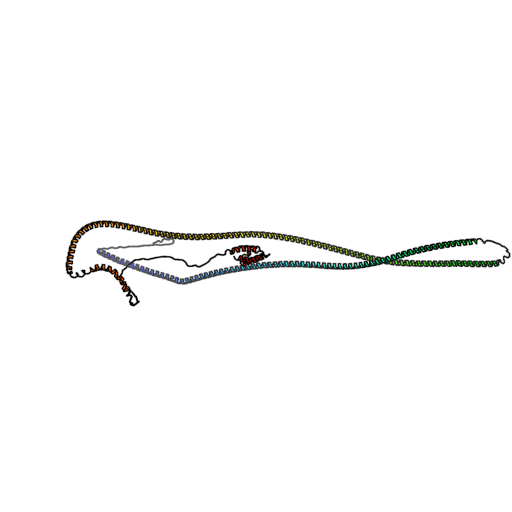 O O . GLU A 1 124 ? -40.084 -34.091 52.073 1.00 96.25 124 GLU A O 1
ATOM 974 N N . SER A 1 125 ? -42.022 -35.200 52.165 1.00 94.75 125 SER A N 1
ATOM 975 C CA . SER A 1 125 ? -41.939 -35.717 50.797 1.00 94.75 125 SER A CA 1
ATOM 976 C C . SER A 1 125 ? -42.207 -34.634 49.747 1.00 94.75 125 SER A C 1
ATOM 978 O O . SER A 1 125 ? -41.585 -34.663 48.682 1.00 94.75 125 SER A O 1
ATOM 980 N N . ASP A 1 126 ? -43.114 -33.690 50.015 1.00 96.81 126 ASP A N 1
ATOM 981 C CA . ASP A 1 126 ? -43.350 -32.512 49.175 1.00 96.81 126 ASP A CA 1
ATOM 982 C C . ASP A 1 126 ? -42.122 -31.585 49.194 1.00 96.81 126 ASP A C 1
ATOM 984 O O . ASP A 1 126 ? -41.620 -31.239 48.122 1.00 96.81 126 ASP A O 1
ATOM 988 N N . GLU A 1 127 ? -41.555 -31.288 50.372 1.00 97.06 127 GLU A N 1
ATOM 989 C CA . GLU A 1 127 ? -40.323 -30.493 50.515 1.00 97.06 127 GLU A CA 1
ATOM 990 C C . GLU A 1 127 ? -39.148 -31.096 49.731 1.00 97.06 127 GLU A C 1
ATOM 992 O O . GLU A 1 127 ? -38.498 -30.407 48.940 1.00 97.06 127 GLU A O 1
ATOM 997 N N . ILE A 1 128 ? -38.897 -32.404 49.878 1.00 95.94 128 ILE A N 1
ATOM 998 C CA . ILE A 1 128 ? -37.845 -33.111 49.130 1.00 95.94 128 ILE A CA 1
ATOM 999 C C . ILE A 1 128 ? -38.107 -33.051 47.617 1.00 95.94 128 ILE A C 1
ATOM 1001 O O . ILE A 1 128 ? -37.166 -32.896 46.829 1.00 95.94 128 ILE A O 1
ATOM 1005 N N . ARG A 1 129 ? -39.371 -33.136 47.180 1.00 97.06 129 ARG A N 1
ATOM 1006 C CA . ARG A 1 129 ? -39.739 -33.032 45.759 1.00 97.06 129 ARG A CA 1
ATOM 1007 C C . ARG A 1 129 ? -39.561 -31.614 45.212 1.00 97.06 129 ARG A C 1
ATOM 1009 O O . ARG A 1 129 ? -39.132 -31.485 44.063 1.00 97.06 129 ARG A O 1
ATOM 1016 N N . ASP A 1 130 ? -39.809 -30.570 45.998 1.00 96.62 130 ASP A N 1
ATOM 1017 C CA . ASP A 1 130 ? -39.575 -29.180 45.588 1.00 96.62 130 ASP A CA 1
ATOM 1018 C C . ASP A 1 130 ? -38.096 -28.776 45.620 1.00 96.62 130 ASP A C 1
ATOM 1020 O O . ASP A 1 130 ? -37.632 -28.118 44.684 1.00 96.62 130 ASP A O 1
ATOM 1024 N N . LEU A 1 131 ? -37.308 -29.275 46.575 1.00 96.81 131 LEU A N 1
ATOM 1025 C CA . LEU A 1 131 ? -35.845 -29.177 46.527 1.00 96.81 131 LEU A CA 1
ATOM 1026 C C . LEU A 1 131 ? -35.284 -29.869 45.273 1.00 96.81 131 LEU A C 1
ATOM 1028 O O . LEU A 1 131 ? -34.495 -29.274 44.538 1.00 96.81 131 LEU A O 1
ATOM 1032 N N . ALA A 1 132 ? -35.751 -31.081 44.950 1.00 95.12 132 ALA A N 1
ATOM 1033 C CA . ALA A 1 132 ? -35.344 -31.788 43.734 1.00 95.12 132 ALA A CA 1
ATOM 1034 C C . ALA A 1 132 ? -35.749 -31.044 42.443 1.00 95.12 132 ALA A C 1
ATOM 1036 O O . ALA A 1 132 ? -34.977 -31.008 41.481 1.00 95.12 132 ALA A O 1
ATOM 1037 N N . ARG A 1 133 ? -36.928 -30.400 42.414 1.00 96.94 133 ARG A N 1
ATOM 1038 C CA . ARG A 1 133 ? -37.347 -29.508 41.315 1.00 96.94 133 ARG A CA 1
ATOM 1039 C C . ARG A 1 133 ? -36.434 -28.282 41.206 1.00 96.94 133 ARG A C 1
ATOM 1041 O O . ARG A 1 133 ? -36.058 -27.921 40.090 1.00 96.94 133 ARG A O 1
ATOM 1048 N N . GLN A 1 134 ? -36.054 -27.668 42.329 1.00 97.62 134 GLN A N 1
ATOM 1049 C CA . GLN A 1 134 ? -35.176 -26.496 42.354 1.00 97.62 134 GLN A CA 1
ATOM 1050 C C . GLN A 1 134 ? -33.758 -26.834 41.871 1.00 97.62 134 GLN A C 1
ATOM 1052 O O . GLN A 1 134 ? -33.220 -26.116 41.028 1.00 97.62 134 GLN A O 1
ATOM 1057 N N . GLU A 1 135 ? -33.167 -27.938 42.335 1.00 96.06 135 GLU A N 1
ATOM 1058 C CA . GLU A 1 135 ? -31.852 -28.391 41.863 1.00 96.06 135 GLU A CA 1
ATOM 1059 C C . GLU A 1 135 ? -31.883 -28.795 40.386 1.00 96.06 135 GLU A C 1
ATOM 1061 O O . GLU A 1 135 ? -31.003 -28.398 39.621 1.00 96.06 135 GLU A O 1
ATOM 1066 N N . LEU A 1 136 ? -32.939 -29.472 39.921 1.00 97.44 136 LEU A N 1
ATOM 1067 C CA . LEU A 1 136 ? -33.110 -29.752 38.493 1.00 97.44 136 LEU A CA 1
ATOM 1068 C C . LEU A 1 136 ? -33.222 -28.463 37.658 1.00 97.44 136 LEU A C 1
ATOM 1070 O O . LEU A 1 136 ? -32.707 -28.414 36.540 1.00 97.44 136 LEU A O 1
ATOM 1074 N N . ALA A 1 137 ? -33.865 -27.411 38.176 1.00 97.25 137 ALA A N 1
ATOM 1075 C CA . ALA A 1 137 ? -33.938 -26.110 37.512 1.00 97.25 137 ALA A CA 1
ATOM 1076 C C . ALA A 1 137 ? -32.573 -25.394 37.482 1.00 97.25 137 ALA A C 1
ATOM 1078 O O . ALA A 1 137 ? -32.178 -24.897 36.425 1.00 97.25 137 ALA A O 1
ATOM 1079 N N . LYS A 1 138 ? -31.818 -25.409 38.591 1.00 98.06 138 LYS A N 1
ATOM 1080 C CA . LYS A 1 138 ? -30.434 -24.901 38.667 1.00 98.06 138 LYS A CA 1
ATOM 1081 C C . LYS A 1 138 ? -29.527 -25.619 37.661 1.00 98.06 138 LYS A C 1
ATOM 1083 O O . LYS A 1 138 ? -28.868 -24.963 36.858 1.00 98.06 138 LYS A O 1
ATOM 1088 N N . VAL A 1 139 ? -29.548 -26.954 37.638 1.00 97.81 139 VAL A N 1
ATOM 1089 C CA . VAL A 1 139 ? -28.760 -27.776 36.702 1.00 97.81 139 VAL A CA 1
ATOM 1090 C C . VAL A 1 139 ? -29.154 -27.505 35.249 1.00 97.81 139 VAL A C 1
ATOM 1092 O O . VAL A 1 139 ? -28.269 -27.312 34.420 1.00 97.81 139 VAL A O 1
ATOM 1095 N N . LYS A 1 140 ? -30.452 -27.399 34.927 1.00 97.81 140 LYS A N 1
ATOM 1096 C CA . LYS A 1 140 ? -30.910 -27.005 33.580 1.00 97.81 140 LYS A CA 1
ATOM 1097 C C . LYS A 1 140 ? -30.406 -25.621 33.171 1.00 97.81 140 LYS A C 1
ATOM 1099 O O . LYS A 1 140 ? -29.960 -25.463 32.041 1.00 97.81 140 LYS A O 1
ATOM 1104 N N . HIS A 1 141 ? -30.444 -24.637 34.072 1.00 97.50 141 HIS A N 1
ATOM 1105 C CA . HIS A 1 141 ? -29.931 -23.295 33.795 1.00 97.50 141 HIS A CA 1
ATOM 1106 C C . HIS A 1 141 ? -28.408 -23.295 33.582 1.00 97.50 141 HIS A C 1
ATOM 1108 O O . HIS A 1 141 ? -27.921 -22.644 32.661 1.00 97.50 141 HIS A O 1
ATOM 1114 N N . MET A 1 142 ? -27.648 -24.044 34.391 1.00 97.75 142 MET A N 1
ATOM 1115 C CA . MET A 1 142 ? -26.203 -24.201 34.186 1.00 97.75 142 MET A CA 1
ATOM 1116 C C . MET A 1 142 ? -25.892 -24.866 32.842 1.00 97.75 142 MET A C 1
ATOM 1118 O O . MET A 1 142 ? -25.082 -24.331 32.091 1.00 97.75 142 MET A O 1
ATOM 1122 N N . LEU A 1 143 ? -26.566 -25.974 32.513 1.00 97.75 143 LEU A N 1
ATOM 1123 C CA . LEU A 1 143 ? -26.383 -26.684 31.244 1.00 97.75 143 LEU A CA 1
ATOM 1124 C C . LEU A 1 143 ? -26.692 -25.782 30.044 1.00 97.75 143 LEU A C 1
ATOM 1126 O O . LEU A 1 143 ? -25.848 -25.660 29.159 1.00 97.75 143 LEU A O 1
ATOM 1130 N N . LEU A 1 144 ? -27.832 -25.084 30.056 1.00 98.00 144 LEU A N 1
ATOM 1131 C CA . LEU A 1 144 ? -28.210 -24.144 28.998 1.00 98.00 144 LEU A CA 1
ATOM 1132 C C . LEU A 1 144 ? -27.175 -23.019 28.840 1.00 98.00 144 LEU A C 1
ATOM 1134 O O . LEU A 1 144 ? -26.800 -22.689 27.721 1.00 98.00 144 LEU A O 1
ATOM 1138 N N . ASN A 1 145 ? -26.664 -22.470 29.949 1.00 97.81 145 ASN A N 1
ATOM 1139 C CA . ASN A 1 145 ? -25.632 -21.432 29.919 1.00 97.81 145 ASN A CA 1
ATOM 1140 C C . ASN A 1 145 ? -24.300 -21.966 29.348 1.00 97.81 145 ASN A C 1
ATOM 1142 O O . ASN A 1 145 ? -23.663 -21.301 28.530 1.00 97.81 145 ASN A O 1
ATOM 1146 N N . THR A 1 146 ? -23.896 -23.193 29.704 1.00 97.25 146 THR A N 1
ATOM 1147 C CA . THR A 1 146 ? -22.720 -23.838 29.091 1.00 97.25 146 THR A CA 1
ATOM 1148 C C . THR A 1 146 ? -22.930 -24.173 27.614 1.00 97.25 146 THR A C 1
ATOM 1150 O O . THR A 1 146 ? -21.990 -24.063 26.834 1.00 97.25 146 THR A O 1
ATOM 1153 N N . GLU A 1 147 ? -24.151 -24.515 27.196 1.00 97.06 147 GLU A N 1
ATOM 1154 C CA . GLU A 1 147 ? -24.503 -24.766 25.795 1.00 97.06 147 GLU A CA 1
ATOM 1155 C C . GLU A 1 147 ? -24.458 -23.472 24.966 1.00 97.06 147 GLU A C 1
ATOM 1157 O O . GLU A 1 147 ? -23.881 -23.461 23.876 1.00 97.06 147 GLU A O 1
ATOM 1162 N N . THR A 1 148 ? -24.960 -22.349 25.499 1.00 97.44 148 THR A N 1
ATOM 1163 C CA . THR A 1 148 ? -24.824 -21.037 24.845 1.00 97.44 148 THR A CA 1
ATOM 1164 C C . THR A 1 148 ? -23.367 -20.588 24.751 1.00 97.44 148 THR A C 1
ATOM 1166 O O . THR A 1 148 ? -22.944 -20.156 23.681 1.00 97.44 148 THR A O 1
ATOM 1169 N N . GLN A 1 149 ? -22.570 -20.770 25.810 1.00 97.62 149 GLN A N 1
ATOM 1170 C CA . GLN A 1 149 ? -21.135 -20.451 25.798 1.00 97.62 149 GLN A CA 1
ATOM 1171 C C . GLN A 1 149 ? -20.361 -21.329 24.802 1.00 97.62 149 GLN A C 1
ATOM 1173 O O . GLN A 1 149 ? -19.500 -20.829 24.080 1.00 97.62 149 GLN A O 1
ATOM 1178 N N . LEU A 1 150 ? -20.697 -22.619 24.696 1.00 97.56 150 LEU A N 1
ATOM 1179 C CA . LEU A 1 150 ? -20.122 -23.527 23.701 1.00 97.56 150 LEU A CA 1
ATOM 1180 C C . LEU A 1 150 ? -20.489 -23.097 22.270 1.00 97.56 150 LEU A C 1
ATOM 1182 O O . LEU A 1 150 ? -19.634 -23.088 21.385 1.00 97.56 150 LEU A O 1
ATOM 1186 N N . ALA A 1 151 ? -21.743 -22.701 22.033 1.00 97.19 151 ALA A N 1
ATOM 1187 C CA . ALA A 1 151 ? -22.193 -22.198 20.736 1.00 97.19 151 ALA A CA 1
ATOM 1188 C C . ALA A 1 151 ? -21.520 -20.866 20.352 1.00 97.19 151 ALA A C 1
ATOM 1190 O O . ALA A 1 151 ? -21.208 -20.648 19.181 1.00 97.19 151 ALA A O 1
ATOM 1191 N N . GLU A 1 152 ? -21.261 -19.981 21.315 1.00 97.62 152 GLU A N 1
ATOM 1192 C CA . GLU A 1 152 ? -20.497 -18.746 21.106 1.00 97.62 152 GLU A CA 1
ATOM 1193 C C . GLU A 1 152 ? -19.018 -19.026 20.825 1.00 97.62 152 GLU A C 1
ATOM 1195 O O . GLU A 1 152 ? -18.481 -18.498 19.850 1.00 97.62 152 GLU A O 1
ATOM 1200 N N . ALA A 1 153 ? -18.384 -19.921 21.587 1.00 96.94 153 ALA A N 1
ATOM 1201 C CA . ALA A 1 153 ? -17.007 -20.351 21.350 1.00 96.94 153 ALA A CA 1
ATOM 1202 C C . ALA A 1 153 ? -16.835 -20.995 19.961 1.00 96.94 153 ALA A C 1
ATOM 1204 O O . ALA A 1 153 ? -15.874 -20.685 19.258 1.00 96.94 153 ALA A O 1
ATOM 1205 N N . HIS A 1 154 ? -17.785 -21.824 19.512 1.00 97.75 154 HIS A N 1
ATOM 1206 C CA . HIS A 1 154 ? -17.778 -22.369 18.150 1.00 97.75 154 HIS A CA 1
ATOM 1207 C C . HIS A 1 154 ? -17.921 -21.276 17.078 1.00 97.75 154 HIS A C 1
ATOM 1209 O O . HIS A 1 154 ? -17.161 -21.280 16.112 1.00 97.75 154 HIS A O 1
ATOM 1215 N N . ARG A 1 155 ? -18.815 -20.291 17.256 1.00 97.69 155 ARG A N 1
ATOM 1216 C CA . ARG A 1 155 ? -18.943 -19.153 16.321 1.00 97.69 155 ARG A CA 1
ATOM 1217 C C . ARG A 1 155 ? -17.660 -18.321 16.240 1.00 97.69 155 ARG A C 1
ATOM 1219 O O . ARG A 1 155 ? -17.266 -17.932 15.145 1.00 97.69 155 ARG A O 1
ATOM 1226 N N . GLN A 1 156 ? -16.995 -18.072 17.369 1.00 98.06 156 GLN A N 1
ATOM 1227 C CA . GLN A 1 156 ? -15.705 -17.370 17.414 1.00 98.06 156 GLN A CA 1
ATOM 1228 C C . GLN A 1 156 ? -14.590 -18.188 16.741 1.00 98.06 156 GLN A C 1
ATOM 1230 O O . GLN A 1 156 ? -13.786 -17.643 15.983 1.00 98.06 156 GLN A O 1
ATOM 1235 N N . LEU A 1 157 ? -14.567 -19.505 16.961 1.00 97.50 157 LEU A N 1
ATOM 1236 C CA . LEU A 1 157 ? -13.631 -20.424 16.316 1.00 97.50 157 LEU A CA 1
ATOM 1237 C C . LEU A 1 157 ? -13.827 -20.461 14.790 1.00 97.50 157 LEU A C 1
ATOM 1239 O O . LEU A 1 157 ? -12.852 -20.484 14.046 1.00 97.50 157 LEU A O 1
ATOM 1243 N N . ASP A 1 158 ? -15.068 -20.448 14.306 1.00 97.75 158 ASP A N 1
ATOM 1244 C CA . ASP A 1 158 ? -15.356 -20.467 12.869 1.00 97.75 158 ASP A CA 1
ATOM 1245 C C . ASP A 1 158 ? -15.124 -19.102 12.203 1.00 97.75 158 ASP A C 1
ATOM 1247 O O . ASP A 1 158 ? -14.573 -19.056 11.103 1.00 97.75 158 ASP A O 1
ATOM 1251 N N . ALA A 1 159 ? -15.409 -17.990 12.890 1.00 97.12 159 ALA A N 1
ATOM 1252 C CA . ALA A 1 159 ? -15.022 -16.654 12.434 1.00 97.12 159 ALA A CA 1
ATOM 1253 C C . ALA A 1 159 ? -13.493 -16.525 12.285 1.00 97.12 159 ALA A C 1
ATOM 1255 O O . ALA A 1 159 ? -13.004 -16.166 11.214 1.00 97.12 159 ALA A O 1
ATOM 1256 N N . THR A 1 160 ? -12.729 -16.912 13.311 1.00 96.31 160 THR A N 1
ATOM 1257 C CA . THR A 1 160 ? -11.255 -16.845 13.282 1.00 96.31 160 THR A CA 1
ATOM 1258 C C . THR A 1 160 ? -10.627 -17.813 12.270 1.00 96.31 160 THR A C 1
ATOM 1260 O O . THR A 1 160 ? -9.606 -17.478 11.667 1.00 96.31 160 THR A O 1
ATOM 1263 N N . LYS A 1 161 ? -11.246 -18.972 11.982 1.00 97.31 161 LYS A N 1
ATOM 1264 C CA . LYS A 1 161 ? -10.876 -19.811 10.818 1.00 97.31 161 LYS A CA 1
ATOM 1265 C C . LYS A 1 161 ? -11.078 -19.063 9.499 1.00 97.31 161 LYS A C 1
ATOM 1267 O O . LYS A 1 161 ? -10.176 -19.067 8.662 1.00 97.31 161 LYS A O 1
ATOM 1272 N N . CYS A 1 162 ? -12.235 -18.425 9.301 1.00 97.50 162 CYS A N 1
ATOM 1273 C CA . CYS A 1 162 ? -12.529 -17.673 8.080 1.00 97.50 162 CYS A CA 1
ATOM 1274 C C . CYS A 1 162 ? -11.559 -16.500 7.875 1.00 97.50 162 CYS A C 1
ATOM 1276 O O . CYS A 1 162 ? -11.072 -16.310 6.760 1.00 97.50 162 CYS A O 1
ATOM 1278 N N . GLU A 1 163 ? -11.224 -15.767 8.939 1.00 97.12 163 GLU A N 1
ATOM 1279 C CA . GLU A 1 163 ? -10.211 -14.703 8.932 1.00 97.12 163 GLU A CA 1
ATOM 1280 C C . GLU A 1 163 ? -8.812 -15.248 8.607 1.00 97.12 163 GLU A C 1
ATOM 1282 O O . GLU A 1 163 ? -8.130 -14.718 7.729 1.00 97.12 163 GLU A O 1
ATOM 1287 N N . ALA A 1 164 ? -8.398 -16.352 9.239 1.00 95.19 164 ALA A N 1
ATOM 1288 C CA . ALA A 1 164 ? -7.115 -16.992 8.959 1.00 95.19 164 ALA A CA 1
ATOM 1289 C C . ALA A 1 164 ? -7.016 -17.492 7.506 1.00 95.19 164 ALA A C 1
ATOM 1291 O O . ALA A 1 164 ? -5.965 -17.365 6.877 1.00 95.19 164 ALA A O 1
ATOM 1292 N N . ASP A 1 165 ? -8.099 -18.028 6.941 1.00 96.62 165 ASP A N 1
ATOM 1293 C CA . ASP A 1 165 ? -8.141 -18.455 5.541 1.00 96.62 165 ASP A CA 1
ATOM 1294 C C . ASP A 1 165 ? -8.254 -17.279 4.558 1.00 96.62 165 ASP A C 1
ATOM 1296 O O . ASP A 1 165 ? -7.797 -17.391 3.419 1.00 96.62 165 ASP A O 1
ATOM 1300 N N . ALA A 1 166 ? -8.831 -16.139 4.950 1.00 96.44 166 ALA A N 1
ATOM 1301 C CA . ALA A 1 166 ? -8.740 -14.902 4.173 1.00 96.44 166 ALA A CA 1
ATOM 1302 C C . ALA A 1 166 ? -7.280 -14.419 4.122 1.00 96.44 166 ALA A C 1
ATOM 1304 O O . ALA A 1 166 ? -6.705 -14.333 3.036 1.00 96.44 166 ALA A O 1
ATOM 1305 N N . ALA A 1 167 ? -6.639 -14.280 5.287 1.00 94.62 167 ALA A N 1
ATOM 1306 C CA . ALA A 1 167 ? -5.245 -13.864 5.414 1.00 94.62 167 ALA A CA 1
ATOM 1307 C C . ALA A 1 167 ? -4.264 -14.786 4.662 1.00 94.62 167 ALA A C 1
ATOM 1309 O O . ALA A 1 167 ? -3.313 -14.298 4.050 1.00 94.62 167 ALA A O 1
ATOM 1310 N N . LYS A 1 168 ? -4.504 -16.109 4.622 1.00 96.94 168 LYS A N 1
ATOM 1311 C CA . LYS A 1 168 ? -3.745 -17.039 3.758 1.00 96.94 168 LYS A CA 1
ATOM 1312 C C . LYS A 1 168 ? -3.878 -16.680 2.275 1.00 96.94 168 LYS A C 1
ATOM 1314 O O . LYS A 1 168 ? -2.867 -16.601 1.583 1.00 96.94 168 LYS A O 1
ATOM 1319 N N . ARG A 1 169 ? -5.099 -16.435 1.779 1.00 97.50 169 ARG A N 1
ATOM 1320 C CA . ARG A 1 169 ? -5.350 -16.079 0.366 1.00 97.50 169 ARG A CA 1
ATOM 1321 C C . ARG A 1 169 ? -4.753 -14.718 -0.000 1.00 97.50 169 ARG A C 1
ATOM 1323 O O . ARG A 1 169 ? -4.277 -14.558 -1.124 1.00 97.50 169 ARG A O 1
ATOM 1330 N N . ASP A 1 170 ? -4.753 -13.761 0.927 1.00 95.88 170 ASP A N 1
ATOM 1331 C CA . ASP A 1 170 ? -4.075 -12.470 0.761 1.00 95.88 170 ASP A CA 1
ATOM 1332 C C . ASP A 1 170 ? -2.548 -12.643 0.721 1.00 95.88 170 ASP A C 1
ATOM 1334 O O . ASP A 1 170 ? -1.895 -12.142 -0.194 1.00 95.88 170 ASP A O 1
ATOM 1338 N N . ALA A 1 171 ? -1.976 -13.432 1.638 1.00 94.38 171 ALA A N 1
ATOM 1339 C CA . ALA A 1 171 ? -0.546 -13.740 1.658 1.00 94.38 171 ALA A CA 1
ATOM 1340 C C . ALA A 1 171 ? -0.085 -14.511 0.407 1.00 94.38 171 ALA A C 1
ATOM 1342 O O . ALA A 1 171 ? 1.001 -14.252 -0.111 1.00 94.38 171 ALA A O 1
ATOM 1343 N N . GLU A 1 172 ? -0.900 -15.425 -0.125 1.00 97.00 172 GLU A N 1
ATOM 1344 C CA . GLU A 1 172 ? -0.625 -16.076 -1.408 1.00 97.00 172 GLU A CA 1
ATOM 1345 C C . GLU A 1 172 ? -0.677 -15.101 -2.592 1.00 97.00 172 GLU A C 1
ATOM 1347 O O . GLU A 1 172 ? 0.158 -15.203 -3.490 1.00 97.00 172 GLU A O 1
ATOM 1352 N N . ARG A 1 173 ? -1.633 -14.159 -2.621 1.00 97.56 173 ARG A N 1
ATOM 1353 C CA . ARG A 1 173 ? -1.680 -13.108 -3.653 1.00 97.56 173 ARG A CA 1
ATOM 1354 C C . ARG A 1 173 ? -0.434 -12.222 -3.582 1.00 97.56 173 ARG A C 1
ATOM 1356 O O . ARG A 1 173 ? 0.248 -12.078 -4.592 1.00 97.56 173 ARG A O 1
ATOM 1363 N N . ALA A 1 174 ? -0.064 -11.752 -2.391 1.00 93.94 174 ALA A N 1
ATOM 1364 C CA . ALA A 1 174 ? 1.149 -10.962 -2.179 1.00 93.94 174 ALA A CA 1
ATOM 1365 C C . ALA A 1 174 ? 2.432 -11.705 -2.607 1.00 93.94 174 ALA A C 1
ATOM 1367 O O . ALA A 1 174 ? 3.314 -11.096 -3.214 1.00 93.94 174 ALA A O 1
ATOM 1368 N N . ARG A 1 175 ? 2.526 -13.023 -2.358 1.00 97.19 175 ARG A N 1
ATOM 1369 C CA . ARG A 1 175 ? 3.626 -13.865 -2.866 1.00 97.19 175 ARG A CA 1
ATOM 1370 C C . ARG A 1 175 ? 3.646 -13.916 -4.392 1.00 97.19 175 ARG A C 1
ATOM 1372 O O . ARG A 1 175 ? 4.652 -13.531 -4.971 1.00 97.19 175 ARG A O 1
ATOM 1379 N N . ARG A 1 176 ? 2.527 -14.270 -5.038 1.00 97.69 176 ARG A N 1
ATOM 1380 C CA . ARG A 1 176 ? 2.421 -14.330 -6.511 1.00 97.69 176 ARG A CA 1
ATOM 1381 C C . ARG A 1 176 ? 2.803 -13.004 -7.174 1.00 97.69 176 ARG A C 1
ATOM 1383 O O . ARG A 1 176 ? 3.492 -13.006 -8.189 1.00 97.69 176 ARG A O 1
ATOM 1390 N N . GLU A 1 177 ? 2.402 -11.869 -6.600 1.00 97.31 177 GLU A N 1
ATOM 1391 C CA . GLU A 1 177 ? 2.840 -10.557 -7.089 1.00 97.31 177 GLU A CA 1
ATOM 1392 C C . GLU A 1 177 ? 4.338 -10.301 -6.863 1.00 97.31 177 GLU A C 1
ATOM 1394 O O . GLU A 1 177 ? 4.982 -9.681 -7.705 1.00 97.31 177 GLU A O 1
ATOM 1399 N N . SER A 1 178 ? 4.902 -10.741 -5.732 1.00 92.75 178 SER A N 1
ATOM 1400 C CA . SER A 1 178 ? 6.341 -10.643 -5.457 1.00 92.75 178 SER A CA 1
ATOM 1401 C C . SER A 1 178 ? 7.154 -11.467 -6.456 1.00 92.75 178 SER A C 1
ATOM 1403 O O . SER A 1 178 ? 8.138 -10.965 -6.992 1.00 92.75 178 SER A O 1
ATOM 1405 N N . ASP A 1 179 ? 6.707 -12.685 -6.765 1.00 97.31 179 ASP A N 1
ATOM 1406 C CA . ASP A 1 179 ? 7.331 -13.565 -7.756 1.00 97.31 179 ASP A CA 1
ATOM 1407 C C . ASP A 1 179 ? 7.281 -12.928 -9.159 1.00 97.31 179 ASP A C 1
ATOM 1409 O O . ASP A 1 179 ? 8.275 -12.923 -9.884 1.00 97.31 179 ASP A O 1
ATOM 1413 N N . LEU A 1 180 ? 6.149 -12.311 -9.525 1.00 97.69 180 LEU A N 1
ATOM 1414 C CA . LEU A 1 180 ? 5.984 -11.607 -10.802 1.00 97.69 180 LEU A CA 1
ATOM 1415 C C . LEU A 1 180 ? 6.859 -10.341 -10.894 1.00 97.69 180 LEU A C 1
ATOM 1417 O O . LEU A 1 180 ? 7.424 -10.043 -11.949 1.00 97.69 180 LEU A O 1
ATOM 1421 N N . ARG A 1 181 ? 7.003 -9.600 -9.785 1.00 95.69 181 ARG A N 1
ATOM 1422 C CA . ARG A 1 181 ? 7.920 -8.452 -9.671 1.00 95.69 181 ARG A CA 1
ATOM 1423 C C . ARG A 1 181 ? 9.376 -8.900 -9.798 1.00 95.69 181 ARG A C 1
ATOM 1425 O O . ARG A 1 181 ? 10.124 -8.249 -10.524 1.00 95.69 181 ARG A O 1
ATOM 1432 N N . GLN A 1 182 ? 9.755 -10.013 -9.167 1.00 96.56 182 GLN A N 1
ATOM 1433 C CA . GLN A 1 182 ? 11.099 -10.580 -9.273 1.00 96.56 182 GLN A CA 1
ATOM 1434 C C . GLN A 1 182 ? 11.411 -10.993 -10.716 1.00 96.56 182 GLN A C 1
ATOM 1436 O O . GLN A 1 182 ? 12.375 -10.491 -11.280 1.00 96.56 182 GLN A O 1
ATOM 1441 N N . GLN A 1 183 ? 10.532 -11.758 -11.373 1.00 97.56 183 GLN A N 1
ATOM 1442 C CA . GLN A 1 183 ? 10.706 -12.135 -12.784 1.00 97.56 183 GLN A CA 1
ATOM 1443 C C . GLN A 1 183 ? 10.869 -10.923 -13.716 1.00 97.56 183 GLN A C 1
ATOM 1445 O O . GLN A 1 183 ? 11.611 -10.992 -14.697 1.00 97.56 183 GLN A O 1
ATOM 1450 N N . ARG A 1 184 ? 10.195 -9.797 -13.435 1.00 97.56 184 ARG A N 1
ATOM 1451 C CA . ARG A 1 184 ? 10.380 -8.559 -14.211 1.00 97.56 184 ARG A CA 1
ATOM 1452 C C . ARG A 1 184 ? 11.715 -7.872 -13.910 1.00 97.56 184 ARG A C 1
ATOM 1454 O O . ARG A 1 184 ? 12.319 -7.332 -14.830 1.00 97.56 184 ARG A O 1
ATOM 1461 N N . ILE A 1 185 ? 12.187 -7.909 -12.664 1.00 95.06 185 ILE A N 1
ATOM 1462 C CA . ILE A 1 185 ? 13.532 -7.447 -12.291 1.00 95.06 185 ILE A CA 1
ATOM 1463 C C . ILE A 1 185 ? 14.602 -8.293 -12.996 1.00 95.06 185 ILE A C 1
ATOM 1465 O O . ILE A 1 185 ? 15.545 -7.726 -13.538 1.00 95.06 185 ILE A O 1
ATOM 1469 N N . ASP A 1 186 ? 14.437 -9.614 -13.040 1.00 97.19 186 ASP A N 1
ATOM 1470 C CA . ASP A 1 186 ? 15.393 -10.538 -13.657 1.00 97.19 186 ASP A CA 1
ATOM 1471 C C . ASP A 1 186 ? 15.505 -10.295 -15.175 1.00 97.19 186 ASP A C 1
ATOM 1473 O O . ASP A 1 186 ? 16.609 -10.135 -15.695 1.00 97.19 186 ASP A O 1
ATOM 1477 N N . ARG A 1 187 ? 14.372 -10.127 -15.879 1.00 97.62 187 ARG A N 1
ATOM 1478 C CA . ARG A 1 187 ? 14.356 -9.737 -17.307 1.00 97.62 187 ARG A CA 1
ATOM 1479 C C . ARG A 1 187 ? 15.062 -8.404 -17.562 1.00 97.62 187 ARG A C 1
ATOM 1481 O O . ARG A 1 187 ? 15.912 -8.329 -18.443 1.00 97.62 187 ARG A O 1
ATOM 1488 N N . LEU A 1 188 ? 14.784 -7.381 -16.749 1.00 95.75 188 LEU A N 1
ATOM 1489 C CA . LEU A 1 188 ? 15.448 -6.073 -16.849 1.00 95.75 188 LEU A CA 1
ATOM 1490 C C . LEU A 1 188 ? 16.962 -6.159 -16.565 1.00 95.75 188 LEU A C 1
ATOM 1492 O O . LEU A 1 188 ? 17.733 -5.346 -17.076 1.00 95.75 188 LEU A O 1
ATOM 1496 N N . GLN A 1 189 ? 17.415 -7.134 -15.767 1.00 96.25 189 GLN A N 1
ATOM 1497 C CA . GLN A 1 189 ? 18.843 -7.407 -15.574 1.00 96.25 189 GLN A CA 1
ATOM 1498 C C . GLN A 1 189 ? 19.469 -8.092 -16.796 1.00 96.25 189 GLN A C 1
ATOM 1500 O O . GLN A 1 189 ? 20.566 -7.696 -17.191 1.00 96.25 189 GLN A O 1
ATOM 1505 N N . GLU A 1 190 ? 18.782 -9.048 -17.430 1.00 97.25 190 GLU A N 1
ATOM 1506 C CA . GLU A 1 190 ? 19.238 -9.656 -18.688 1.00 97.25 190 GLU A CA 1
ATOM 1507 C C . GLU A 1 190 ? 19.284 -8.656 -19.855 1.00 97.25 190 GLU A C 1
ATOM 1509 O O . GLU A 1 190 ? 20.234 -8.642 -20.635 1.00 97.25 190 GLU A O 1
ATOM 1514 N N . GLU A 1 191 ? 18.254 -7.824 -20.009 1.00 96.62 191 GLU A N 1
ATOM 1515 C CA . GLU A 1 191 ? 18.196 -6.764 -21.025 1.00 96.62 191 GLU A CA 1
ATOM 1516 C C . GLU A 1 191 ? 19.372 -5.795 -20.838 1.00 96.62 191 GLU A C 1
ATOM 1518 O O . GLU A 1 191 ? 20.146 -5.549 -21.765 1.00 96.62 191 GLU A O 1
ATOM 1523 N N . ARG A 1 192 ? 19.606 -5.358 -19.594 1.00 94.19 192 ARG A N 1
ATOM 1524 C CA . ARG A 1 192 ? 20.762 -4.530 -19.235 1.00 94.19 192 ARG A CA 1
ATOM 1525 C C . ARG A 1 192 ? 22.105 -5.229 -19.476 1.00 94.19 192 ARG A C 1
ATOM 1527 O O . ARG A 1 192 ? 23.075 -4.541 -19.798 1.00 94.19 192 ARG A O 1
ATOM 1534 N N . SER A 1 193 ? 22.215 -6.551 -19.311 1.00 96.62 193 SER A N 1
ATOM 1535 C CA . SER A 1 193 ? 23.466 -7.260 -19.616 1.00 96.62 193 SER A CA 1
ATOM 1536 C C . SER A 1 193 ? 23.727 -7.320 -21.121 1.00 96.62 193 SER A C 1
ATOM 1538 O O . SER A 1 193 ? 24.855 -7.053 -21.532 1.00 96.62 193 SER A O 1
ATOM 1540 N N . LYS A 1 194 ? 22.688 -7.564 -21.932 1.00 97.25 194 LYS A N 1
ATOM 1541 C CA . LYS A 1 194 ? 22.755 -7.554 -23.406 1.00 97.25 194 LYS A CA 1
ATOM 1542 C C . LYS A 1 194 ? 23.181 -6.171 -23.921 1.00 97.25 194 LYS A C 1
ATOM 1544 O O . LYS A 1 194 ? 24.192 -6.070 -24.611 1.00 97.25 194 LYS A O 1
ATOM 1549 N N . GLU A 1 195 ? 22.544 -5.095 -23.448 1.00 95.44 195 GLU A N 1
ATOM 1550 C CA . GLU A 1 195 ? 22.962 -3.713 -23.744 1.00 95.44 195 GLU A CA 1
ATOM 1551 C C . GLU A 1 195 ? 24.433 -3.431 -23.385 1.00 95.44 195 GLU A C 1
ATOM 1553 O O . GLU A 1 195 ? 25.131 -2.703 -24.092 1.00 95.44 195 GLU A O 1
ATOM 1558 N N . LEU A 1 196 ? 24.929 -3.958 -22.260 1.00 96.44 196 LEU A N 1
ATOM 1559 C CA . LEU A 1 196 ? 26.321 -3.757 -21.847 1.00 96.44 196 LEU A CA 1
ATOM 1560 C C . LEU A 1 196 ? 27.310 -4.534 -22.726 1.00 96.44 196 LEU A C 1
ATOM 1562 O O . LEU A 1 196 ? 28.438 -4.074 -22.908 1.00 96.44 196 LEU A O 1
ATOM 1566 N N . GLU A 1 197 ? 26.915 -5.676 -23.282 1.00 96.81 197 GLU A N 1
ATOM 1567 C CA . GLU A 1 197 ? 27.718 -6.451 -24.233 1.00 96.81 197 GLU A CA 1
ATOM 1568 C C . GLU A 1 197 ? 27.716 -5.823 -25.631 1.00 96.81 197 GLU A C 1
ATOM 1570 O O . GLU A 1 197 ? 28.784 -5.681 -26.228 1.00 96.81 197 GLU A O 1
ATOM 1575 N N . GLU A 1 198 ? 26.578 -5.309 -26.096 1.00 97.12 198 GLU A N 1
ATOM 1576 C CA . GLU A 1 198 ? 26.478 -4.499 -27.318 1.00 97.12 198 GLU A CA 1
ATOM 1577 C C . GLU A 1 198 ? 27.306 -3.209 -27.218 1.00 97.12 198 GLU A C 1
ATOM 1579 O O . GLU A 1 198 ? 28.106 -2.897 -28.100 1.00 97.12 198 GLU A O 1
ATOM 1584 N N . ARG A 1 199 ? 27.221 -2.478 -26.099 1.00 95.50 199 ARG A N 1
ATOM 1585 C CA . ARG A 1 199 ? 28.064 -1.290 -25.869 1.00 95.50 199 ARG A CA 1
ATOM 1586 C C . ARG A 1 199 ? 29.557 -1.640 -25.845 1.00 95.50 199 ARG A C 1
ATOM 1588 O O . ARG A 1 199 ? 30.367 -0.836 -26.304 1.00 95.50 199 ARG A O 1
ATOM 1595 N N . ARG A 1 200 ? 29.945 -2.825 -25.350 1.00 97.56 200 ARG A N 1
ATOM 1596 C CA . ARG A 1 200 ? 31.338 -3.317 -25.403 1.00 97.56 200 ARG A CA 1
ATOM 1597 C C . ARG A 1 200 ? 31.768 -3.675 -26.827 1.00 97.56 200 ARG A C 1
ATOM 1599 O O . ARG A 1 200 ? 32.889 -3.331 -27.199 1.00 97.56 200 ARG A O 1
ATOM 1606 N N . SER A 1 201 ? 30.915 -4.326 -27.622 1.00 96.88 201 SER A N 1
ATOM 1607 C CA . SER A 1 201 ? 31.243 -4.683 -29.009 1.00 96.88 201 SER A CA 1
ATOM 1608 C C . SER A 1 201 ? 31.380 -3.430 -29.881 1.00 96.88 201 SER A C 1
ATOM 1610 O O . SER A 1 201 ? 32.400 -3.275 -30.552 1.00 96.88 201 SER A O 1
ATOM 1612 N N . LEU A 1 202 ? 30.460 -2.467 -29.755 1.00 96.00 202 LEU A N 1
ATOM 1613 C CA . LEU A 1 202 ? 30.545 -1.149 -30.397 1.00 96.00 202 LEU A CA 1
ATOM 1614 C C . LEU A 1 202 ? 31.781 -0.356 -29.941 1.00 96.00 202 LEU A C 1
ATOM 1616 O O . LEU A 1 202 ? 32.469 0.251 -30.758 1.00 96.00 202 LEU A O 1
ATOM 1620 N N . GLN A 1 203 ? 32.144 -0.399 -28.654 1.00 97.00 203 GLN A N 1
ATOM 1621 C CA . GLN A 1 203 ? 33.394 0.215 -28.188 1.00 97.00 203 GLN A CA 1
ATOM 1622 C C . GLN A 1 203 ? 34.641 -0.479 -28.771 1.00 97.00 203 GLN A C 1
ATOM 1624 O O . GLN A 1 203 ? 35.682 0.162 -28.925 1.00 97.00 203 GLN A O 1
ATOM 1629 N N . SER A 1 204 ? 34.558 -1.766 -29.118 1.00 96.94 204 SER A N 1
ATOM 1630 C CA . SER A 1 204 ? 35.637 -2.491 -29.792 1.00 96.94 204 SER A CA 1
ATOM 1631 C C . SER A 1 204 ? 35.731 -2.145 -31.280 1.00 96.94 204 SER A C 1
ATOM 1633 O O . SER A 1 204 ? 36.840 -1.936 -31.771 1.00 96.94 204 SER A O 1
ATOM 1635 N N . THR A 1 205 ? 34.610 -2.019 -31.998 1.00 97.50 205 THR A N 1
ATOM 1636 C CA . THR A 1 205 ? 34.634 -1.624 -33.419 1.00 97.50 205 THR A CA 1
ATOM 1637 C C . THR A 1 205 ? 35.102 -0.181 -33.586 1.00 97.50 205 THR A C 1
ATOM 1639 O O . THR A 1 205 ? 35.951 0.078 -34.433 1.00 97.50 205 THR A O 1
ATOM 1642 N N . ILE A 1 206 ? 34.671 0.739 -32.711 1.00 96.50 206 ILE A N 1
ATOM 1643 C CA . ILE A 1 206 ? 35.176 2.125 -32.674 1.00 96.50 206 ILE A CA 1
ATOM 1644 C C . ILE A 1 206 ? 36.703 2.153 -32.492 1.00 96.50 206 ILE A C 1
ATOM 1646 O O . ILE A 1 206 ? 37.381 2.934 -33.155 1.00 96.50 206 ILE A O 1
ATOM 1650 N N . LYS A 1 207 ? 37.272 1.284 -31.643 1.00 97.62 207 LYS A N 1
ATOM 1651 C CA . LYS A 1 207 ? 38.735 1.183 -31.473 1.00 97.62 207 LYS A CA 1
ATOM 1652 C C . LYS A 1 207 ? 39.452 0.669 -32.726 1.00 97.62 207 LYS A C 1
ATOM 1654 O O . LYS A 1 207 ? 40.534 1.170 -33.015 1.00 97.62 207 LYS A O 1
ATOM 1659 N N . SER A 1 208 ? 38.864 -0.281 -33.460 1.00 97.56 208 SER A N 1
ATOM 1660 C CA . SER A 1 208 ? 39.408 -0.748 -34.748 1.00 97.56 208 SER A CA 1
ATOM 1661 C C . SER A 1 208 ? 39.425 0.388 -35.770 1.00 97.56 208 SER A C 1
ATOM 1663 O O . SER A 1 208 ? 40.487 0.748 -36.268 1.00 97.56 208 SER A O 1
ATOM 1665 N N . LEU A 1 209 ? 38.278 1.046 -35.967 1.00 96.19 209 LEU A N 1
ATOM 1666 C CA . LEU A 1 209 ? 38.118 2.139 -36.929 1.00 96.19 209 LEU A CA 1
ATOM 1667 C C . LEU A 1 209 ? 39.023 3.344 -36.623 1.00 96.19 209 LEU A C 1
ATOM 1669 O O . LEU A 1 209 ? 39.492 4.003 -37.547 1.00 96.19 209 LEU A O 1
ATOM 1673 N N . LEU A 1 210 ? 39.309 3.625 -35.346 1.00 96.56 210 LEU A N 1
ATOM 1674 C CA . LEU A 1 210 ? 40.301 4.635 -34.960 1.00 96.56 210 LEU A CA 1
ATOM 1675 C C . LEU A 1 210 ? 41.732 4.209 -35.324 1.00 96.56 210 LEU A C 1
ATOM 1677 O O . LEU A 1 210 ? 42.470 5.017 -35.875 1.00 96.56 210 LEU A O 1
ATOM 1681 N N . GLY A 1 211 ? 42.115 2.948 -35.095 1.00 97.00 211 GLY A N 1
ATOM 1682 C CA . GLY A 1 211 ? 43.421 2.435 -35.529 1.00 97.00 211 GLY A CA 1
ATOM 1683 C C . GLY A 1 211 ? 43.587 2.443 -37.054 1.00 97.00 211 GLY A C 1
ATOM 1684 O O . GLY A 1 211 ? 44.607 2.898 -37.566 1.00 97.00 211 GLY A O 1
ATOM 1685 N N . GLU A 1 212 ? 42.552 2.019 -37.782 1.00 97.19 212 GLU A N 1
ATOM 1686 C CA . GLU A 1 212 ? 42.488 2.051 -39.249 1.00 97.19 212 GLU A CA 1
ATOM 1687 C C . GLU A 1 212 ? 42.582 3.487 -39.791 1.00 97.19 212 GLU A C 1
ATOM 1689 O O . GLU A 1 212 ? 43.316 3.738 -40.748 1.00 97.19 212 GLU A O 1
ATOM 1694 N N . LYS A 1 213 ? 41.902 4.449 -39.149 1.00 96.19 213 LYS A N 1
ATOM 1695 C CA . LYS A 1 213 ? 42.027 5.882 -39.452 1.00 96.19 213 LYS A CA 1
ATOM 1696 C C . LYS A 1 213 ? 43.463 6.368 -39.243 1.00 96.19 213 LYS A C 1
ATOM 1698 O O . LYS A 1 213 ? 44.016 6.995 -40.142 1.00 96.19 213 LYS A O 1
ATOM 1703 N N . ASP A 1 214 ? 44.067 6.085 -38.092 1.00 97.25 214 ASP A N 1
ATOM 1704 C CA . ASP A 1 214 ? 45.423 6.543 -37.773 1.00 97.25 214 ASP A CA 1
ATOM 1705 C C . ASP A 1 214 ? 46.466 5.946 -38.742 1.00 97.25 214 ASP A C 1
ATOM 1707 O O . ASP A 1 214 ? 47.435 6.613 -39.105 1.00 97.25 214 ASP A O 1
ATOM 1711 N N . ASP A 1 215 ? 46.277 4.707 -39.209 1.00 96.94 215 ASP A N 1
ATOM 1712 C CA . ASP A 1 215 ? 47.123 4.089 -40.242 1.00 96.94 215 ASP A CA 1
ATOM 1713 C C . ASP A 1 215 ? 46.880 4.659 -41.651 1.00 96.94 215 ASP A C 1
ATOM 1715 O O . ASP A 1 215 ? 47.818 4.756 -42.449 1.00 96.94 215 ASP A O 1
ATOM 1719 N N . LEU A 1 216 ? 45.657 5.093 -41.971 1.00 95.31 216 LEU A N 1
ATOM 1720 C CA . LEU A 1 216 ? 45.370 5.832 -43.204 1.00 95.31 216 LEU A CA 1
ATOM 1721 C C . LEU A 1 216 ? 45.973 7.245 -43.185 1.00 95.31 216 LEU A C 1
ATOM 1723 O O . LEU A 1 216 ? 46.518 7.670 -44.203 1.00 95.31 216 LEU A O 1
ATOM 1727 N N . GLU A 1 217 ? 45.949 7.942 -42.046 1.00 96.69 217 GLU A N 1
ATOM 1728 C CA . GLU A 1 217 ? 46.592 9.254 -41.880 1.00 96.69 217 GLU A CA 1
ATOM 1729 C C . GLU A 1 217 ? 48.115 9.156 -42.058 1.00 96.69 217 GLU A C 1
ATOM 1731 O O . GLU A 1 217 ? 48.672 9.880 -42.883 1.00 96.69 217 GLU A O 1
ATOM 1736 N N . LYS A 1 218 ? 48.782 8.176 -41.423 1.00 97.50 218 LYS A N 1
ATOM 1737 C CA . LYS A 1 218 ? 50.221 7.900 -41.646 1.00 97.50 218 LYS A CA 1
ATOM 1738 C C . LYS A 1 218 ? 50.542 7.674 -43.127 1.00 97.50 218 LYS A C 1
ATOM 1740 O O . LYS A 1 218 ? 51.502 8.236 -43.649 1.00 97.50 218 LYS A O 1
ATOM 1745 N N . ARG A 1 219 ? 49.727 6.879 -43.830 1.00 97.38 219 ARG A N 1
ATOM 1746 C CA . ARG A 1 219 ? 49.907 6.605 -45.268 1.00 97.38 219 ARG A CA 1
ATOM 1747 C C . ARG A 1 219 ? 49.681 7.845 -46.138 1.00 97.38 219 ARG A C 1
ATOM 1749 O O . ARG A 1 219 ? 50.334 7.978 -47.174 1.00 97.38 219 ARG A O 1
ATOM 1756 N N . LEU A 1 220 ? 48.786 8.746 -45.739 1.00 95.50 220 LEU A N 1
ATOM 1757 C CA . LEU A 1 220 ? 48.548 10.018 -46.423 1.00 95.50 220 LEU A CA 1
ATOM 1758 C C . LEU A 1 220 ? 49.722 10.987 -46.217 1.00 95.50 220 LEU A C 1
ATOM 1760 O O . LEU A 1 220 ? 50.171 11.601 -47.188 1.00 95.50 220 LEU A O 1
ATOM 1764 N N . ASP A 1 221 ? 50.288 11.057 -45.011 1.00 96.25 221 ASP A N 1
ATOM 1765 C CA . ASP A 1 221 ? 51.518 11.810 -44.726 1.00 96.25 221 ASP A CA 1
ATOM 1766 C C . ASP A 1 221 ? 52.720 11.256 -45.508 1.00 96.25 221 ASP A C 1
ATOM 1768 O O . ASP A 1 221 ? 53.472 12.016 -46.126 1.00 96.25 221 ASP A O 1
ATOM 1772 N N . GLU A 1 222 ? 52.883 9.929 -45.571 1.00 96.94 222 GLU A N 1
ATOM 1773 C CA . GLU A 1 222 ? 53.913 9.278 -46.389 1.00 96.94 222 GLU A CA 1
ATOM 1774 C C . GLU A 1 222 ? 53.769 9.616 -47.878 1.00 96.94 222 GLU A C 1
ATOM 1776 O O . GLU A 1 222 ? 54.756 9.976 -48.530 1.00 96.94 222 GLU A O 1
ATOM 1781 N N . GLN A 1 223 ? 52.555 9.526 -48.432 1.00 95.56 223 GLN A N 1
ATOM 1782 C CA . GLN A 1 223 ? 52.290 9.869 -49.831 1.00 95.56 223 GLN A CA 1
ATOM 1783 C C . GLN A 1 223 ? 52.508 11.360 -50.106 1.00 95.56 223 GLN A C 1
ATOM 1785 O O . GLN A 1 223 ? 53.125 11.703 -51.115 1.00 95.56 223 GLN A O 1
ATOM 1790 N N . THR A 1 224 ? 52.098 12.240 -49.193 1.00 96.06 224 THR A N 1
ATOM 1791 C CA . THR A 1 224 ? 52.340 13.689 -49.275 1.00 96.06 224 THR A CA 1
ATOM 1792 C C . THR A 1 224 ? 53.841 13.992 -49.233 1.00 96.06 224 THR A C 1
ATOM 1794 O O . THR A 1 224 ? 54.360 14.733 -50.068 1.00 96.06 224 THR A O 1
ATOM 1797 N N . GLY A 1 225 ? 54.591 13.332 -48.347 1.00 96.50 225 GLY A N 1
ATOM 1798 C CA . GLY A 1 225 ? 56.049 13.416 -48.283 1.00 96.50 225 GLY A CA 1
ATOM 1799 C C . GLY A 1 225 ? 56.750 12.896 -49.546 1.00 96.50 225 GLY A C 1
ATOM 1800 O O . GLY A 1 225 ? 57.758 13.465 -49.970 1.00 96.50 225 GLY A O 1
ATOM 1801 N N . GLN A 1 226 ? 56.227 11.846 -50.189 1.00 96.62 226 GLN A N 1
ATOM 1802 C CA . GLN A 1 226 ? 56.714 11.370 -51.491 1.00 96.62 226 GLN A CA 1
ATOM 1803 C C . GLN A 1 226 ? 56.375 12.338 -52.634 1.00 96.62 226 GLN A C 1
ATOM 1805 O O . GLN A 1 226 ? 57.210 12.559 -53.513 1.00 96.62 226 GLN A O 1
ATOM 1810 N N . LEU A 1 227 ? 55.179 12.927 -52.625 1.00 95.31 227 LEU A N 1
ATOM 1811 C CA . LEU A 1 227 ? 54.721 13.894 -53.622 1.00 95.31 227 LEU A CA 1
ATOM 1812 C C . LEU A 1 227 ? 55.562 15.175 -53.565 1.00 95.31 227 LEU A C 1
ATOM 1814 O O . LEU A 1 227 ? 56.088 15.593 -54.595 1.00 95.31 227 LEU A O 1
ATOM 1818 N N . ASN A 1 228 ? 55.814 15.711 -52.369 1.00 95.50 228 ASN A N 1
ATOM 1819 C CA . ASN A 1 228 ? 56.686 16.870 -52.159 1.00 95.50 228 ASN A CA 1
ATOM 1820 C C . ASN A 1 228 ? 58.126 16.601 -52.645 1.00 95.50 228 ASN A C 1
ATOM 1822 O O . ASN A 1 228 ? 58.733 17.445 -53.306 1.00 95.50 228 ASN A O 1
ATOM 1826 N N . LYS A 1 229 ? 58.667 15.394 -52.403 1.00 96.62 229 LYS A N 1
ATOM 1827 C CA . LYS A 1 229 ? 59.973 14.970 -52.953 1.00 96.62 229 LYS A CA 1
ATOM 1828 C C . LYS A 1 229 ? 59.964 14.925 -54.487 1.00 96.62 229 LYS A C 1
ATOM 1830 O O . LYS A 1 229 ? 60.912 15.399 -55.110 1.00 96.62 229 LYS A O 1
ATOM 1835 N N . LYS A 1 230 ? 58.902 14.396 -55.108 1.00 95.19 230 LYS A N 1
ATOM 1836 C CA . LYS A 1 230 ? 58.751 14.363 -56.575 1.00 95.19 230 LYS A CA 1
ATOM 1837 C C . LYS A 1 230 ? 58.616 15.766 -57.174 1.00 95.19 230 LYS A C 1
ATOM 1839 O O . LYS A 1 230 ? 59.271 16.040 -58.172 1.00 95.19 230 LYS A O 1
ATOM 1844 N N . GLN A 1 231 ? 57.857 16.667 -56.548 1.00 95.31 231 GLN A N 1
ATOM 1845 C CA . GLN A 1 231 ? 57.759 18.073 -56.962 1.00 95.31 231 GLN A CA 1
ATOM 1846 C C . GLN A 1 231 ? 59.115 18.791 -56.890 1.00 95.31 231 GLN A C 1
ATOM 1848 O O . GLN A 1 231 ? 59.495 19.469 -57.839 1.00 95.31 231 GLN A O 1
ATOM 1853 N N . ALA A 1 232 ? 59.891 18.590 -55.819 1.00 95.88 232 ALA A N 1
ATOM 1854 C CA . ALA A 1 232 ? 61.235 19.160 -55.706 1.00 95.88 232 ALA A CA 1
ATOM 1855 C C . ALA A 1 232 ? 62.202 18.635 -56.790 1.00 95.88 232 ALA A C 1
ATOM 1857 O O . ALA A 1 232 ? 63.032 19.392 -57.299 1.00 95.88 232 ALA A O 1
ATOM 1858 N N . LEU A 1 233 ? 62.080 17.359 -57.177 1.00 96.50 233 LEU A N 1
ATOM 1859 C CA . LEU A 1 233 ? 62.833 16.779 -58.294 1.00 96.50 233 LEU A CA 1
ATOM 1860 C C . LEU A 1 233 ? 62.386 17.341 -59.652 1.00 96.50 233 LEU A C 1
ATOM 1862 O O . LEU A 1 233 ? 63.247 17.713 -60.445 1.00 96.50 233 LEU A O 1
ATOM 1866 N N . LEU A 1 234 ? 61.079 17.471 -59.901 1.00 95.00 234 LEU A N 1
ATOM 1867 C CA . LEU A 1 234 ? 60.549 18.103 -61.116 1.00 95.00 234 LEU A CA 1
ATOM 1868 C C . LEU A 1 234 ? 61.049 19.547 -61.246 1.00 95.00 234 LEU A C 1
ATOM 1870 O O . LEU A 1 234 ? 61.666 19.877 -62.251 1.00 95.00 234 LEU A O 1
ATOM 1874 N N . ALA A 1 235 ? 60.947 20.355 -60.188 1.00 95.06 235 ALA A N 1
ATOM 1875 C CA . ALA A 1 235 ? 61.446 21.731 -60.180 1.00 95.06 235 ALA A CA 1
ATOM 1876 C C . ALA A 1 235 ? 62.975 21.839 -60.383 1.00 95.06 235 ALA A C 1
ATOM 1878 O O . ALA A 1 235 ? 63.466 22.868 -60.852 1.00 95.06 235 ALA A O 1
ATOM 1879 N N . ASN A 1 236 ? 63.755 20.806 -60.028 1.00 95.81 236 ASN A N 1
ATOM 1880 C CA . ASN A 1 236 ? 65.182 20.723 -60.370 1.00 95.81 236 ASN A CA 1
ATOM 1881 C C . ASN A 1 236 ? 65.390 20.414 -61.864 1.00 95.81 236 ASN A C 1
ATOM 1883 O O . ASN A 1 236 ? 66.236 21.043 -62.501 1.00 95.81 236 ASN A O 1
ATOM 1887 N N . VAL A 1 237 ? 64.620 19.476 -62.424 1.00 94.81 237 VAL A N 1
ATOM 1888 C CA . VAL A 1 237 ? 64.676 19.104 -63.848 1.00 94.81 237 VAL A CA 1
ATOM 1889 C C . VAL A 1 237 ? 64.211 20.258 -64.740 1.00 94.81 237 VAL A C 1
ATOM 1891 O O . VAL A 1 237 ? 64.873 20.553 -65.728 1.00 94.81 237 VAL A O 1
ATOM 1894 N N . GLU A 1 238 ? 63.149 20.970 -64.368 1.00 95.06 238 GLU A N 1
ATOM 1895 C CA . GLU A 1 238 ? 62.646 22.161 -65.067 1.00 95.06 238 GLU A CA 1
ATOM 1896 C C . GLU A 1 238 ? 63.695 23.281 -65.110 1.00 95.06 238 GLU A C 1
ATOM 1898 O O . GLU A 1 238 ? 63.966 23.833 -66.178 1.00 95.06 238 GLU A O 1
ATOM 1903 N N . ARG A 1 239 ? 64.360 23.569 -63.979 1.00 95.56 239 ARG A N 1
ATOM 1904 C CA . ARG A 1 239 ? 65.486 24.520 -63.934 1.00 95.56 239 ARG A CA 1
ATOM 1905 C C . ARG A 1 239 ? 66.647 24.080 -64.827 1.00 95.56 239 ARG A C 1
ATOM 1907 O O . ARG A 1 239 ? 67.148 24.888 -65.604 1.00 95.56 239 ARG A O 1
ATOM 1914 N N . SER A 1 240 ? 67.031 22.803 -64.779 1.00 95.50 240 SER A N 1
ATOM 1915 C CA . SER A 1 240 ? 68.081 22.259 -65.651 1.00 95.50 240 SER A CA 1
ATOM 1916 C C . SER A 1 240 ? 67.697 22.332 -67.138 1.00 95.50 240 SER A C 1
ATOM 1918 O O . SER A 1 240 ? 68.522 22.702 -67.972 1.00 95.50 240 SER A O 1
ATOM 1920 N N . GLY A 1 241 ? 66.430 22.076 -67.475 1.00 93.25 241 GLY A N 1
ATOM 1921 C CA . GLY A 1 241 ? 65.884 22.233 -68.822 1.00 93.25 241 GLY A CA 1
ATOM 1922 C C . GLY A 1 241 ? 65.926 23.682 -69.312 1.00 93.25 241 GLY A C 1
ATOM 1923 O O . GLY A 1 241 ? 66.357 23.929 -70.436 1.00 93.25 241 GLY A O 1
ATOM 1924 N N . ALA A 1 242 ? 65.569 24.652 -68.465 1.00 94.31 242 ALA A N 1
ATOM 1925 C CA . ALA A 1 242 ? 65.664 26.078 -68.784 1.00 94.31 242 ALA A CA 1
ATOM 1926 C C . ALA A 1 242 ? 67.123 26.543 -68.977 1.00 94.31 242 ALA A C 1
ATOM 1928 O O . ALA A 1 242 ? 67.427 27.289 -69.913 1.00 94.31 242 ALA A O 1
ATOM 1929 N N . GLU A 1 243 ? 68.052 26.057 -68.149 1.00 95.50 243 GLU A N 1
ATOM 1930 C CA . GLU A 1 243 ? 69.490 26.279 -68.336 1.00 95.50 243 GLU A CA 1
ATOM 1931 C C . GLU A 1 243 ? 70.018 25.677 -69.646 1.00 95.50 243 GLU A C 1
ATOM 1933 O O . GLU A 1 243 ? 70.812 26.306 -70.341 1.00 95.50 243 GLU A O 1
ATOM 1938 N N . LEU A 1 244 ? 69.608 24.456 -69.995 1.00 93.94 244 LEU A N 1
ATOM 1939 C CA . LEU A 1 244 ? 70.018 23.810 -71.243 1.00 93.94 244 LEU A CA 1
ATOM 1940 C C . LEU A 1 244 ? 69.401 24.503 -72.462 1.00 93.94 244 LEU A C 1
ATOM 1942 O O . LEU A 1 244 ? 70.089 24.684 -73.464 1.00 93.94 244 LEU A O 1
ATOM 1946 N N . HIS A 1 245 ? 68.149 24.955 -72.371 1.00 94.50 245 HIS A N 1
ATOM 1947 C CA . HIS A 1 245 ? 67.483 25.698 -73.438 1.00 94.50 245 HIS A CA 1
ATOM 1948 C C . HIS A 1 245 ? 68.148 27.060 -73.684 1.00 94.50 245 HIS A C 1
ATOM 1950 O O . HIS A 1 245 ? 68.445 27.396 -74.828 1.00 94.50 245 HIS A O 1
ATOM 1956 N N . THR A 1 246 ? 68.470 27.816 -72.629 1.00 95.19 246 THR A N 1
ATOM 1957 C CA . THR A 1 246 ? 69.204 29.090 -72.757 1.00 95.19 246 THR A CA 1
ATOM 1958 C C . THR A 1 246 ? 70.622 28.892 -73.301 1.00 95.19 246 THR A C 1
ATOM 1960 O O . THR A 1 246 ? 71.020 29.618 -74.211 1.00 95.19 246 THR A O 1
ATOM 1963 N N . LYS A 1 247 ? 71.355 27.861 -72.851 1.00 95.69 247 LYS A N 1
ATOM 1964 C CA . LYS A 1 247 ? 72.652 27.467 -73.442 1.00 95.69 247 LYS A CA 1
ATOM 1965 C C . LYS A 1 247 ? 72.511 27.115 -74.932 1.00 95.69 247 LYS A C 1
ATOM 1967 O O . LYS A 1 247 ? 73.324 27.562 -75.737 1.00 95.69 247 LYS A O 1
ATOM 1972 N N . ASN A 1 248 ? 71.467 26.378 -75.321 1.00 93.19 248 ASN A N 1
ATOM 1973 C CA . ASN A 1 248 ? 71.218 26.016 -76.719 1.00 93.19 248 ASN A CA 1
ATOM 1974 C C . ASN A 1 248 ? 70.888 27.247 -77.585 1.00 93.19 248 ASN A C 1
ATOM 1976 O O . ASN A 1 248 ? 71.470 27.392 -78.654 1.00 93.19 248 ASN A O 1
ATOM 1980 N N . GLN A 1 249 ? 70.063 28.184 -77.098 1.00 95.00 249 GLN A N 1
ATOM 1981 C CA . GLN A 1 249 ? 69.802 29.456 -77.788 1.00 95.00 249 GLN A CA 1
ATOM 1982 C C . GLN A 1 249 ? 71.074 30.299 -77.996 1.00 95.00 249 GLN A C 1
ATOM 1984 O O . GLN A 1 249 ? 71.196 30.975 -79.016 1.00 95.00 249 GLN A O 1
ATOM 1989 N N . CYS A 1 250 ? 72.015 30.297 -77.044 1.00 94.75 250 CYS A N 1
ATOM 1990 C CA . CYS A 1 250 ? 73.302 30.977 -77.221 1.00 94.75 250 CYS A CA 1
ATOM 1991 C C . CYS A 1 250 ? 74.141 30.302 -78.316 1.00 94.75 250 CYS A C 1
ATOM 1993 O O . CYS A 1 250 ? 74.579 30.981 -79.241 1.00 94.75 250 CYS A O 1
ATOM 1995 N N . LEU A 1 251 ? 74.269 28.972 -78.281 1.00 93.81 251 LEU A N 1
ATOM 1996 C CA . LEU A 1 251 ? 74.988 28.200 -79.304 1.00 93.81 251 LEU A CA 1
ATOM 1997 C C . LEU A 1 251 ? 74.355 28.325 -80.704 1.00 93.81 251 LEU A C 1
ATOM 1999 O O . LEU A 1 251 ? 75.074 28.359 -81.701 1.00 93.81 251 LEU A O 1
ATOM 2003 N N . GLN A 1 252 ? 73.026 28.443 -80.796 1.00 94.00 252 GLN A N 1
ATOM 2004 C CA . GLN A 1 252 ? 72.321 28.748 -82.046 1.00 94.00 252 GLN A CA 1
ATOM 2005 C C . GLN A 1 252 ? 72.733 30.123 -82.588 1.00 94.00 252 GLN A C 1
ATOM 2007 O O . GLN A 1 252 ? 73.193 30.207 -83.723 1.00 94.00 252 GLN A O 1
ATOM 2012 N N . LYS A 1 253 ? 72.682 31.176 -81.761 1.00 92.94 253 LYS A N 1
ATOM 2013 C CA . LYS A 1 253 ? 73.104 32.540 -82.142 1.00 92.94 253 LYS A CA 1
ATOM 2014 C C . LYS A 1 253 ? 74.587 32.616 -82.520 1.00 92.94 253 LYS A C 1
ATOM 2016 O O . LYS A 1 253 ? 74.951 33.366 -83.422 1.00 92.94 253 LYS A O 1
ATOM 2021 N N . GLU A 1 254 ? 75.448 31.849 -81.855 1.00 94.00 254 GLU A N 1
ATOM 2022 C CA . GLU A 1 254 ? 76.863 31.712 -82.224 1.00 94.00 254 GLU A CA 1
ATOM 2023 C C . GLU A 1 254 ? 77.023 31.006 -83.581 1.00 94.00 254 GLU A C 1
ATOM 2025 O O . GLU A 1 254 ? 77.794 31.465 -84.424 1.00 94.00 254 GLU A O 1
ATOM 2030 N N . SER A 1 255 ? 76.250 29.945 -83.844 1.00 89.75 255 SER A N 1
ATOM 2031 C CA . SER A 1 255 ? 76.233 29.264 -85.146 1.00 89.75 255 SER A CA 1
ATOM 2032 C C . SER A 1 255 ? 75.738 30.180 -86.270 1.00 89.75 255 SER A C 1
ATOM 2034 O O . SER A 1 255 ? 76.387 30.266 -87.308 1.00 89.75 255 SER A O 1
ATOM 2036 N N . GLU A 1 256 ? 74.654 30.929 -86.054 1.00 93.44 256 GLU A N 1
ATOM 2037 C CA . GLU A 1 256 ? 74.129 31.934 -86.990 1.00 93.44 256 GLU A CA 1
ATOM 2038 C C . GLU A 1 256 ? 75.172 33.018 -87.305 1.00 93.44 256 GLU A C 1
ATOM 2040 O O . GLU A 1 256 ? 75.389 33.359 -88.469 1.00 93.44 256 GLU A O 1
ATOM 2045 N N . GLN A 1 257 ? 75.883 33.524 -86.289 1.00 93.25 257 GLN A N 1
ATOM 2046 C CA . GLN A 1 257 ? 76.972 34.491 -86.472 1.00 93.25 257 GLN A CA 1
ATOM 2047 C C . GLN A 1 257 ? 78.147 33.903 -87.266 1.00 93.25 257 GLN A C 1
ATOM 2049 O O . GLN A 1 257 ? 78.711 34.587 -88.126 1.00 93.25 257 GLN A O 1
ATOM 2054 N N . LEU A 1 258 ? 78.511 32.640 -87.020 1.00 92.19 258 LEU A N 1
ATOM 2055 C CA . LEU A 1 258 ? 79.555 31.942 -87.775 1.00 92.19 258 LEU A CA 1
ATOM 2056 C C . LEU A 1 258 ? 79.134 31.680 -89.229 1.00 92.19 258 LEU A C 1
ATOM 2058 O O . LEU A 1 258 ? 79.941 31.904 -90.129 1.00 92.19 258 LEU A O 1
ATOM 2062 N N . GLN A 1 259 ? 77.880 31.294 -89.477 1.00 93.06 259 GLN A N 1
ATOM 2063 C CA . GLN A 1 259 ? 77.319 31.124 -90.823 1.00 93.06 259 GLN A CA 1
ATOM 2064 C C . GLN A 1 259 ? 77.279 32.455 -91.587 1.00 93.06 259 GLN A C 1
ATOM 2066 O O . GLN A 1 259 ? 77.763 32.531 -92.714 1.00 93.06 259 GLN A O 1
ATOM 2071 N N . ALA A 1 260 ? 76.804 33.537 -90.961 1.00 91.12 260 ALA A N 1
ATOM 2072 C CA . ALA A 1 260 ? 76.805 34.874 -91.557 1.00 91.12 260 ALA A CA 1
ATOM 2073 C C . ALA A 1 260 ? 78.228 35.389 -91.853 1.00 91.12 260 ALA A C 1
ATOM 2075 O O . ALA A 1 260 ? 78.449 36.083 -92.848 1.00 91.12 260 ALA A O 1
ATOM 2076 N N . ARG A 1 261 ? 79.216 35.029 -91.022 1.00 93.94 261 ARG A N 1
ATOM 2077 C CA . ARG A 1 261 ? 80.636 35.315 -91.276 1.00 93.94 261 ARG A CA 1
ATOM 2078 C C . ARG A 1 261 ? 81.192 34.486 -92.437 1.00 93.94 261 ARG A C 1
ATOM 2080 O O . ARG A 1 261 ? 81.945 35.031 -93.239 1.00 93.94 261 ARG A O 1
ATOM 2087 N N . LEU A 1 262 ? 80.810 33.213 -92.548 1.00 91.06 262 LEU A N 1
ATOM 2088 C CA . LEU A 1 262 ? 81.167 32.342 -93.673 1.00 91.06 262 LEU A CA 1
ATOM 2089 C C . LEU A 1 262 ? 80.615 32.883 -94.995 1.00 91.06 262 LEU A C 1
ATOM 2091 O O . LEU A 1 262 ? 81.386 33.067 -95.929 1.00 91.06 262 LEU A O 1
ATOM 2095 N N . LEU A 1 263 ? 79.328 33.242 -95.037 1.00 92.81 263 LEU A N 1
ATOM 2096 C CA . LEU A 1 263 ? 78.678 33.820 -96.219 1.00 92.81 263 LEU A CA 1
ATOM 2097 C C . LEU A 1 263 ? 79.339 35.130 -96.676 1.00 92.81 263 LEU A C 1
ATOM 2099 O O . LEU A 1 263 ? 79.503 35.344 -97.874 1.00 92.81 263 LEU A O 1
ATOM 2103 N N . ARG A 1 264 ? 79.780 35.989 -95.744 1.00 91.50 264 ARG A N 1
ATOM 2104 C CA . ARG A 1 264 ? 80.569 37.189 -96.085 1.00 91.50 264 ARG A CA 1
ATOM 2105 C C . ARG A 1 264 ? 81.918 36.833 -96.711 1.00 91.50 264 ARG A C 1
ATOM 2107 O O . ARG A 1 264 ? 82.261 37.387 -97.746 1.00 91.50 264 ARG A O 1
ATOM 2114 N N . LEU A 1 265 ? 82.654 35.890 -96.120 1.00 90.31 265 LEU A N 1
ATOM 2115 C CA . LEU A 1 265 ? 83.946 35.440 -96.654 1.00 90.31 265 LEU A CA 1
ATOM 2116 C C . LEU A 1 265 ? 83.809 34.727 -98.010 1.00 90.31 265 LEU A C 1
ATOM 2118 O O . LEU A 1 265 ? 84.721 34.821 -98.829 1.00 90.31 265 LEU A O 1
ATOM 2122 N N . GLN A 1 266 ? 82.682 34.053 -98.260 1.00 88.62 266 GLN A N 1
ATOM 2123 C CA . GLN A 1 266 ? 82.335 33.489 -99.566 1.00 88.62 266 GLN A CA 1
ATOM 2124 C C . GLN A 1 266 ? 82.042 34.593 -100.585 1.00 88.62 266 GLN A C 1
ATOM 2126 O O . GLN A 1 266 ? 82.688 34.610 -101.623 1.00 88.62 266 GLN A O 1
ATOM 2131 N N . ALA A 1 267 ? 81.198 35.580 -100.263 1.00 87.75 267 ALA A N 1
ATOM 2132 C CA . ALA A 1 267 ? 80.942 36.715 -101.154 1.00 87.75 267 ALA A CA 1
ATOM 2133 C C . ALA A 1 267 ? 82.233 37.481 -101.514 1.00 87.75 267 ALA A C 1
ATOM 2135 O O . ALA A 1 267 ? 82.490 37.740 -102.687 1.00 87.75 267 ALA A O 1
ATOM 2136 N N . GLU A 1 268 ? 83.110 37.749 -100.538 1.00 88.88 268 GLU A N 1
ATOM 2137 C CA . GLU A 1 268 ? 84.429 38.335 -100.816 1.00 88.88 268 GLU A CA 1
ATOM 2138 C C . GLU A 1 268 ? 85.333 37.424 -101.679 1.00 88.88 268 GLU A C 1
ATOM 2140 O O . GLU A 1 268 ? 86.272 37.903 -102.315 1.00 88.88 268 GLU A O 1
ATOM 2145 N N . ALA A 1 269 ? 85.148 36.101 -101.656 1.00 85.44 269 ALA A N 1
ATOM 2146 C CA . ALA A 1 269 ? 85.889 35.171 -102.509 1.00 85.44 269 ALA A CA 1
ATOM 2147 C C . ALA A 1 269 ? 85.310 35.133 -103.932 1.00 85.44 269 ALA A C 1
ATOM 2149 O O . ALA A 1 269 ? 86.077 35.139 -104.894 1.00 85.44 269 ALA A O 1
ATOM 2150 N N . ASP A 1 270 ? 83.987 35.170 -104.066 1.00 87.06 270 ASP A N 1
ATOM 2151 C CA . ASP A 1 270 ? 83.273 35.176 -105.342 1.00 87.06 270 ASP A CA 1
ATOM 2152 C C . ASP A 1 270 ? 83.518 36.487 -106.111 1.00 87.06 270 ASP A C 1
ATOM 2154 O O . ASP A 1 270 ? 83.782 36.451 -107.312 1.00 87.06 270 ASP A O 1
ATOM 2158 N N . GLU A 1 271 ? 83.573 37.638 -105.427 1.00 85.69 271 GLU A N 1
ATOM 2159 C CA . GLU A 1 271 ? 84.016 38.915 -106.016 1.00 85.69 271 GLU A CA 1
ATOM 2160 C C . GLU A 1 271 ? 85.449 38.827 -106.575 1.00 85.69 271 GLU A C 1
ATOM 2162 O O . GLU A 1 271 ? 85.726 39.283 -107.690 1.00 85.69 271 GLU A O 1
ATOM 2167 N N . ARG A 1 272 ? 86.369 38.185 -105.837 1.00 84.75 272 ARG A N 1
ATOM 2168 C CA . ARG A 1 272 ? 87.757 37.955 -106.285 1.00 84.75 272 ARG A CA 1
ATOM 2169 C C . ARG A 1 272 ? 87.817 36.993 -107.480 1.00 84.75 272 ARG A C 1
ATOM 2171 O O . ARG A 1 272 ? 88.651 37.193 -108.364 1.00 84.75 272 ARG A O 1
ATOM 2178 N N . GLN A 1 273 ? 86.939 35.988 -107.542 1.00 81.75 273 GLN A N 1
ATOM 2179 C CA . GLN A 1 273 ? 86.825 35.082 -108.692 1.00 81.75 273 GLN A CA 1
ATOM 2180 C C . GLN A 1 273 ? 86.235 35.783 -109.924 1.00 81.75 273 GLN A C 1
ATOM 2182 O O . GLN A 1 273 ? 86.782 35.643 -111.017 1.00 81.75 273 GLN A O 1
ATOM 2187 N N . ALA A 1 274 ? 85.185 36.592 -109.766 1.00 79.88 274 ALA A N 1
ATOM 2188 C CA . ALA A 1 274 ? 84.583 37.359 -110.857 1.00 79.88 274 ALA A CA 1
ATOM 2189 C C . ALA A 1 274 ? 85.590 38.340 -111.489 1.00 79.88 274 ALA A C 1
ATOM 2191 O O . ALA A 1 274 ? 85.734 38.386 -112.713 1.00 79.88 274 ALA A O 1
ATOM 2192 N N . ALA A 1 275 ? 86.369 39.043 -110.659 1.00 80.06 275 ALA A N 1
ATOM 2193 C CA . ALA A 1 275 ? 87.449 39.921 -111.114 1.00 80.06 275 ALA A CA 1
ATOM 2194 C C . ALA A 1 275 ? 88.575 39.173 -111.864 1.00 80.06 275 ALA A C 1
ATOM 2196 O O . ALA A 1 275 ? 89.230 39.750 -112.737 1.00 80.06 275 ALA A O 1
ATOM 2197 N N . ALA A 1 276 ? 88.802 37.890 -111.560 1.00 75.69 276 ALA A N 1
ATOM 2198 C CA . ALA A 1 276 ? 89.718 37.039 -112.319 1.00 75.69 276 ALA A CA 1
ATOM 2199 C C . ALA A 1 276 ? 89.103 36.567 -113.653 1.00 75.69 276 ALA A C 1
ATOM 2201 O O . ALA A 1 276 ? 89.791 36.574 -114.674 1.00 75.69 276 ALA A O 1
ATOM 2202 N N . ALA A 1 277 ? 87.814 36.216 -113.671 1.00 76.56 277 ALA A N 1
ATOM 2203 C CA . ALA A 1 277 ? 87.106 35.736 -114.860 1.00 76.56 277 ALA A CA 1
ATOM 2204 C C . ALA A 1 277 ? 86.994 36.804 -115.967 1.00 76.56 277 ALA A C 1
ATOM 2206 O O . ALA A 1 277 ? 87.303 36.524 -117.126 1.00 76.56 277 ALA A O 1
ATOM 2207 N N . GLU A 1 278 ? 86.652 38.051 -115.620 1.00 78.62 278 GLU A N 1
ATOM 2208 C CA . GLU A 1 278 ? 86.661 39.190 -116.561 1.00 78.62 278 GLU A CA 1
ATOM 2209 C C . GLU A 1 278 ? 88.037 39.368 -117.230 1.00 78.62 278 GLU A C 1
ATOM 2211 O O . GLU A 1 278 ? 88.146 39.623 -118.433 1.00 78.62 278 GLU A O 1
ATOM 2216 N N . ARG A 1 279 ? 89.113 39.170 -116.458 1.00 80.38 279 ARG A N 1
ATOM 2217 C CA . ARG A 1 279 ? 90.497 39.304 -116.929 1.00 80.38 279 ARG A CA 1
ATOM 2218 C C . ARG A 1 279 ? 90.912 38.189 -117.896 1.00 80.38 279 ARG A C 1
ATOM 2220 O O . ARG A 1 279 ? 91.763 38.438 -118.746 1.00 80.38 279 ARG A O 1
ATOM 2227 N N . ILE A 1 280 ? 90.315 37.000 -117.790 1.00 76.44 280 ILE A N 1
ATOM 2228 C CA . ILE A 1 280 ? 90.494 35.894 -118.748 1.00 76.44 280 ILE A CA 1
ATOM 2229 C C . ILE A 1 280 ? 89.735 36.200 -120.045 1.00 76.44 280 ILE A C 1
ATOM 2231 O O . ILE A 1 280 ? 90.326 36.160 -121.123 1.00 76.44 280 ILE A O 1
ATOM 2235 N N . ARG A 1 281 ? 88.469 36.623 -119.946 1.00 78.12 281 ARG A N 1
ATOM 2236 C CA . ARG A 1 281 ? 87.611 36.951 -121.100 1.00 78.12 281 ARG A CA 1
ATOM 2237 C C . ARG A 1 281 ? 88.227 38.000 -122.037 1.00 78.12 281 ARG A C 1
ATOM 2239 O O . ARG A 1 281 ? 88.141 37.875 -123.258 1.00 78.12 281 ARG A O 1
ATOM 2246 N N . LEU A 1 282 ? 88.894 39.011 -121.475 1.00 73.38 282 LEU A N 1
ATOM 2247 C CA . LEU A 1 282 ? 89.611 40.051 -122.231 1.00 73.38 282 LEU A CA 1
ATOM 2248 C C . LEU A 1 282 ? 90.869 39.544 -122.967 1.00 73.38 282 LEU A C 1
ATOM 2250 O O . LEU A 1 282 ? 91.363 40.222 -123.869 1.00 73.38 282 LEU A O 1
ATOM 2254 N N . LEU A 1 283 ? 91.401 38.374 -122.600 1.00 64.75 283 LEU A N 1
ATOM 2255 C CA . LEU A 1 283 ? 92.482 37.703 -123.330 1.00 64.75 283 LEU A CA 1
ATOM 2256 C C . LEU A 1 283 ? 91.918 36.825 -124.455 1.00 64.75 283 LEU A C 1
ATOM 2258 O O . LEU A 1 283 ? 92.438 36.861 -125.566 1.00 64.75 283 LEU A O 1
ATOM 2262 N N . GLU A 1 284 ? 90.821 36.108 -124.210 1.00 67.25 284 GLU A N 1
ATOM 2263 C CA . GLU A 1 284 ? 90.150 35.258 -125.208 1.00 67.25 284 GLU A CA 1
ATOM 2264 C C . GLU A 1 284 ? 89.642 36.075 -126.409 1.00 67.25 284 GLU A C 1
ATOM 2266 O O . GLU A 1 284 ? 89.915 35.737 -127.563 1.00 67.25 284 GLU A O 1
ATOM 2271 N N . GLN A 1 285 ? 89.005 37.225 -126.149 1.00 56.25 285 GLN A N 1
ATOM 2272 C CA . GLN A 1 285 ? 88.552 38.166 -127.187 1.00 56.25 285 GLN A CA 1
ATOM 2273 C C . GLN A 1 285 ? 89.689 38.733 -128.056 1.00 56.25 285 GLN A C 1
ATOM 2275 O O . GLN A 1 285 ? 89.435 39.253 -129.139 1.00 56.25 285 GLN A O 1
ATOM 2280 N N . ARG A 1 286 ? 90.941 38.634 -127.594 1.00 53.53 286 ARG A N 1
ATOM 2281 C CA . ARG A 1 286 ? 92.144 39.125 -128.282 1.00 53.53 286 ARG A CA 1
ATOM 2282 C C . ARG A 1 286 ? 92.847 38.044 -129.116 1.00 53.53 286 ARG A C 1
ATOM 2284 O O . ARG A 1 286 ? 93.751 38.369 -129.878 1.00 53.53 286 ARG A O 1
ATOM 2291 N N . VAL A 1 287 ? 92.429 36.782 -128.984 1.00 55.03 287 VAL A N 1
ATOM 2292 C CA . VAL A 1 287 ? 92.887 35.652 -129.815 1.00 55.03 287 VAL A CA 1
ATOM 2293 C C . VAL A 1 287 ? 91.963 35.446 -131.021 1.00 55.03 287 VAL A C 1
ATOM 2295 O O . VAL A 1 287 ? 92.422 35.081 -132.094 1.00 55.03 287 VAL A O 1
ATOM 2298 N N . GLN A 1 288 ? 90.669 35.756 -130.893 1.00 50.12 288 GLN A N 1
ATOM 2299 C CA . GLN A 1 288 ? 89.658 35.535 -131.942 1.00 50.12 288 GLN A CA 1
ATOM 2300 C C . GLN A 1 288 ? 89.681 36.555 -133.105 1.00 50.12 288 GLN A C 1
ATOM 2302 O O . GLN A 1 288 ? 88.779 36.545 -133.939 1.00 50.12 288 GLN A O 1
ATOM 2307 N N . SER A 1 289 ? 90.675 37.449 -133.171 1.00 39.69 289 SER A N 1
ATOM 2308 C CA . SER A 1 289 ? 90.735 38.551 -134.148 1.00 39.69 289 SER A CA 1
ATOM 2309 C C . SER A 1 289 ? 91.872 38.450 -135.176 1.00 39.69 289 SER A C 1
ATOM 2311 O O . SER A 1 289 ? 92.108 39.418 -135.898 1.00 39.69 289 SER A O 1
ATOM 2313 N N . LEU A 1 290 ? 92.603 37.332 -135.225 1.00 39.81 290 LEU A N 1
ATOM 2314 C CA . LEU A 1 290 ? 93.693 37.078 -136.175 1.00 39.81 290 LEU A CA 1
ATOM 2315 C C . LEU A 1 290 ? 93.715 35.591 -136.564 1.00 39.81 290 LEU A C 1
ATOM 2317 O O . LEU A 1 290 ? 94.179 34.786 -135.769 1.00 39.81 290 LEU A O 1
ATOM 2321 N N . ASP A 1 291 ? 93.172 35.265 -137.745 1.00 32.31 291 ASP A N 1
ATOM 2322 C CA . ASP A 1 291 ? 93.623 34.204 -138.679 1.00 32.31 291 ASP A CA 1
ATOM 2323 C C . ASP A 1 291 ? 92.527 33.930 -139.734 1.00 32.31 291 ASP A C 1
ATOM 2325 O O . ASP A 1 291 ? 91.602 33.150 -139.504 1.00 32.31 291 ASP A O 1
ATOM 2329 N N . SER A 1 292 ? 92.584 34.608 -140.893 1.00 28.69 292 SER A N 1
ATOM 2330 C CA . SER A 1 292 ? 91.688 34.380 -142.050 1.00 28.69 292 SER A CA 1
ATOM 2331 C C . SER A 1 292 ? 92.203 35.034 -143.350 1.00 28.69 292 SER A C 1
ATOM 2333 O O . SER A 1 292 ? 91.761 36.118 -143.704 1.00 28.69 292 SER A O 1
ATOM 2335 N N . ASP A 1 293 ? 93.107 34.357 -144.060 1.00 28.25 293 ASP A N 1
ATOM 2336 C CA . ASP A 1 293 ? 93.413 34.474 -145.507 1.00 28.25 293 ASP A CA 1
ATOM 2337 C C . ASP A 1 293 ? 94.189 33.178 -145.872 1.00 28.25 293 ASP A C 1
ATOM 2339 O O . ASP A 1 293 ? 94.853 32.608 -145.010 1.00 28.25 293 ASP A O 1
ATOM 2343 N N . GLY A 1 294 ? 94.098 32.530 -147.041 1.00 26.55 294 GLY A N 1
ATOM 2344 C CA . GLY A 1 294 ? 94.060 33.048 -148.414 1.00 26.55 294 GLY A CA 1
ATOM 2345 C C . GLY A 1 294 ? 95.472 32.916 -149.029 1.00 26.55 294 GLY A C 1
ATOM 2346 O O . GLY A 1 294 ? 96.429 33.388 -148.435 1.00 26.55 294 GLY A O 1
ATOM 2347 N N . GLY A 1 295 ? 95.742 32.279 -150.177 1.00 28.88 295 GLY A N 1
ATOM 2348 C CA . GLY A 1 295 ? 94.908 31.537 -151.134 1.00 28.88 295 GLY A CA 1
ATOM 2349 C C . GLY A 1 295 ? 95.535 31.564 -152.549 1.00 28.88 295 GLY A C 1
ATOM 2350 O O . GLY A 1 295 ? 95.659 32.635 -153.129 1.00 28.88 295 GLY A O 1
ATOM 2351 N N . GLY A 1 296 ? 95.925 30.410 -153.112 1.00 29.27 296 GLY A N 1
ATOM 2352 C CA . GLY A 1 296 ? 96.571 30.250 -154.441 1.00 29.27 296 GLY A CA 1
ATOM 2353 C C . GLY A 1 296 ? 97.414 28.958 -154.469 1.00 29.27 296 GLY A C 1
ATOM 2354 O O . GLY A 1 296 ? 98.012 28.636 -153.450 1.00 29.27 296 GLY A O 1
ATOM 2355 N N . GLN A 1 297 ? 97.365 28.053 -155.461 1.00 28.17 297 GLN A N 1
ATOM 2356 C CA . GLN A 1 297 ? 97.613 28.175 -156.919 1.00 28.17 297 GLN A CA 1
ATOM 2357 C C . GLN A 1 297 ? 99.088 28.519 -157.222 1.00 28.17 297 GLN A C 1
ATOM 2359 O O . GLN A 1 297 ? 99.642 29.405 -156.584 1.00 28.17 297 GLN A O 1
ATOM 2364 N N . ASP A 1 298 ? 99.797 27.833 -158.129 1.00 30.84 298 ASP A N 1
ATOM 2365 C CA . ASP A 1 298 ? 99.346 27.170 -159.375 1.00 30.84 298 ASP A CA 1
ATOM 2366 C C . ASP A 1 298 ? 100.094 25.825 -159.676 1.00 30.84 298 ASP A C 1
ATOM 2368 O O . ASP A 1 298 ? 100.591 25.170 -158.764 1.00 30.84 298 ASP A O 1
ATOM 2372 N N . GLU A 1 299 ? 100.163 25.416 -160.951 1.00 42.81 299 GLU A N 1
ATOM 2373 C CA . GLU A 1 299 ? 100.909 24.287 -161.552 1.00 42.81 299 GLU A CA 1
ATOM 2374 C C . GLU A 1 299 ? 100.332 22.863 -161.387 1.00 42.81 299 GLU A C 1
ATOM 2376 O O . GLU A 1 299 ? 100.932 21.926 -160.852 1.00 42.81 299 GLU A O 1
ATOM 2381 N N . ARG A 1 300 ? 99.196 22.649 -162.068 1.00 46.41 300 ARG A N 1
ATOM 2382 C CA . ARG A 1 300 ? 98.903 21.360 -162.738 1.00 46.41 300 ARG A CA 1
ATOM 2383 C C . ARG A 1 300 ? 100.101 20.907 -163.602 1.00 46.41 300 ARG A C 1
ATOM 2385 O O . ARG A 1 300 ? 100.847 21.750 -164.082 1.00 46.41 300 ARG A O 1
ATOM 2392 N N . LEU A 1 301 ? 100.181 19.601 -163.919 1.00 41.94 301 LEU A N 1
ATOM 2393 C CA . LEU A 1 301 ? 101.168 18.919 -164.810 1.00 41.94 301 LEU A CA 1
ATOM 2394 C C . LEU A 1 301 ? 102.331 18.137 -164.152 1.00 41.94 301 LEU A C 1
ATOM 2396 O O . LEU A 1 301 ? 103.173 17.583 -164.858 1.00 41.94 301 LEU A O 1
ATOM 2400 N N . ARG A 1 302 ? 102.299 17.910 -162.833 1.00 45.47 302 ARG A N 1
ATOM 2401 C CA . ARG A 1 302 ? 102.774 16.630 -162.230 1.00 45.47 302 ARG A CA 1
ATOM 2402 C C . ARG A 1 302 ? 101.654 15.877 -161.483 1.00 45.47 302 ARG A C 1
ATOM 2404 O O . ARG A 1 302 ? 101.883 14.934 -160.732 1.00 45.47 302 ARG A O 1
ATOM 2411 N N . SER A 1 303 ? 100.423 16.304 -161.746 1.00 56.50 303 SER A N 1
ATOM 2412 C CA . SER A 1 303 ? 99.165 16.007 -161.059 1.00 56.50 303 SER A CA 1
ATOM 2413 C C . SER A 1 303 ? 98.476 14.734 -161.578 1.00 56.50 303 SER A C 1
ATOM 2415 O O . SER A 1 303 ? 97.423 14.822 -162.202 1.00 56.50 303 SER A O 1
ATOM 2417 N N . VAL A 1 304 ? 99.123 13.569 -161.417 1.00 55.84 304 VAL A N 1
ATOM 2418 C CA . VAL A 1 304 ? 98.483 12.238 -161.579 1.00 55.84 304 VAL A CA 1
ATOM 2419 C C . VAL A 1 304 ? 99.156 11.186 -160.686 1.00 55.84 304 VAL A C 1
ATOM 2421 O O . VAL A 1 304 ? 98.486 10.436 -159.984 1.00 55.84 304 VAL A O 1
ATOM 2424 N N . THR A 1 305 ? 100.492 11.103 -160.695 1.00 55.81 305 THR A N 1
ATOM 2425 C CA . THR A 1 305 ? 101.220 9.994 -160.045 1.00 55.81 305 THR A CA 1
ATOM 2426 C C . THR A 1 305 ? 101.369 10.151 -158.533 1.00 55.81 305 THR A C 1
ATOM 2428 O O . THR A 1 305 ? 101.354 9.147 -157.832 1.00 55.81 305 THR A O 1
ATOM 2431 N N . ALA A 1 306 ? 101.455 11.383 -158.021 1.00 57.66 306 ALA A N 1
ATOM 2432 C CA . ALA A 1 306 ? 101.465 11.654 -156.579 1.00 57.66 306 ALA A CA 1
ATOM 2433 C C . ALA A 1 306 ? 100.056 11.644 -155.949 1.00 57.66 306 ALA A C 1
ATOM 2435 O O . ALA A 1 306 ? 99.916 11.442 -154.745 1.00 57.66 306 ALA A O 1
ATOM 2436 N N . GLU A 1 307 ? 99.002 11.842 -156.749 1.00 56.91 307 GLU A N 1
ATOM 2437 C CA . GLU A 1 307 ? 97.620 11.915 -156.253 1.00 56.91 307 GLU A CA 1
ATOM 2438 C C . GLU A 1 307 ? 97.114 10.560 -155.742 1.00 56.91 307 GLU A C 1
ATOM 2440 O O . GLU A 1 307 ? 96.357 10.522 -154.774 1.00 56.91 307 GLU A O 1
ATOM 2445 N N . ARG A 1 308 ? 97.587 9.448 -156.324 1.00 59.44 308 ARG A N 1
ATOM 2446 C CA . ARG A 1 308 ? 97.293 8.093 -155.832 1.00 59.44 308 ARG A CA 1
ATOM 2447 C C . ARG A 1 308 ? 97.791 7.903 -154.396 1.00 59.44 308 ARG A C 1
ATOM 2449 O O . ARG A 1 308 ? 97.007 7.581 -153.512 1.00 59.44 308 ARG A O 1
ATOM 2456 N N . ASP A 1 309 ? 99.074 8.165 -154.166 1.00 62.03 309 ASP A N 1
ATOM 2457 C CA . ASP A 1 309 ? 99.723 7.905 -152.877 1.00 62.03 309 ASP A CA 1
ATOM 2458 C C . ASP A 1 309 ? 99.233 8.895 -151.791 1.00 62.03 309 ASP A C 1
ATOM 2460 O O . ASP A 1 309 ? 99.188 8.564 -150.607 1.00 62.03 309 ASP A O 1
ATOM 2464 N N . HIS A 1 310 ? 98.772 10.090 -152.188 1.00 69.25 310 HIS A N 1
ATOM 2465 C CA . HIS A 1 310 ? 98.082 11.034 -151.299 1.00 69.25 310 HIS A CA 1
ATOM 2466 C C . HIS A 1 310 ? 96.668 10.567 -150.891 1.00 69.25 310 HIS A C 1
ATOM 2468 O O . HIS A 1 310 ? 96.250 10.801 -149.754 1.00 69.25 310 HIS A O 1
ATOM 2474 N N . LEU A 1 311 ? 95.928 9.888 -151.778 1.00 64.62 311 LEU A N 1
ATOM 2475 C CA . LEU A 1 311 ? 94.604 9.339 -151.455 1.00 64.62 311 LEU A CA 1
ATOM 2476 C C . LEU A 1 311 ? 94.683 8.176 -150.453 1.00 64.62 311 LEU A C 1
ATOM 2478 O O . LEU A 1 311 ? 93.865 8.130 -149.532 1.00 64.62 311 LEU A O 1
ATOM 2482 N N . ASP A 1 312 ? 95.692 7.305 -150.560 1.00 68.19 312 ASP A N 1
ATOM 2483 C CA . ASP A 1 312 ? 95.942 6.236 -149.577 1.00 68.19 312 ASP A CA 1
ATOM 2484 C C . ASP A 1 312 ? 96.285 6.805 -148.180 1.00 68.19 312 ASP A C 1
ATOM 2486 O O . ASP A 1 312 ? 95.843 6.283 -147.148 1.00 68.19 312 ASP A O 1
ATOM 2490 N N . GLY A 1 313 ? 96.998 7.939 -148.133 1.00 69.88 313 GLY A N 1
ATOM 2491 C CA . GLY A 1 313 ? 97.231 8.703 -146.902 1.00 69.88 313 GLY A CA 1
ATOM 2492 C C . GLY A 1 313 ? 95.931 9.221 -146.274 1.00 69.88 313 GLY A C 1
ATOM 2493 O O . GLY A 1 313 ? 95.642 8.931 -145.112 1.00 69.88 313 GLY A O 1
ATOM 2494 N N . ARG A 1 314 ? 95.089 9.907 -147.060 1.00 74.25 314 ARG A N 1
ATOM 2495 C CA . ARG A 1 314 ? 93.797 10.441 -146.587 1.00 74.25 314 ARG A CA 1
ATOM 2496 C C . ARG A 1 314 ? 92.811 9.357 -146.139 1.00 74.25 314 ARG A C 1
ATOM 2498 O O . ARG A 1 314 ? 91.997 9.606 -145.250 1.00 74.25 314 ARG A O 1
ATOM 2505 N N . LEU A 1 315 ? 92.880 8.154 -146.714 1.00 73.38 315 LEU A N 1
ATOM 2506 C CA . LEU A 1 315 ? 92.094 7.007 -146.246 1.00 73.38 315 LEU A CA 1
ATOM 2507 C C . LEU A 1 315 ? 92.511 6.586 -144.824 1.00 73.38 315 LEU A C 1
ATOM 2509 O O . LEU A 1 315 ? 91.658 6.271 -143.995 1.00 73.38 315 LEU A O 1
ATOM 2513 N N . SER A 1 316 ? 93.812 6.632 -144.527 1.00 76.44 316 SER A N 1
ATOM 2514 C CA . SER A 1 316 ? 94.361 6.297 -143.208 1.00 76.44 316 SER A CA 1
ATOM 2515 C C . SER A 1 316 ? 93.985 7.337 -142.143 1.00 76.44 316 SER A C 1
ATOM 2517 O O . SER A 1 316 ? 93.595 6.968 -141.036 1.00 76.44 316 SER A O 1
ATOM 2519 N N . GLU A 1 317 ? 94.011 8.629 -142.485 1.00 77.62 317 GLU A N 1
ATOM 2520 C CA . GLU A 1 317 ? 93.556 9.718 -141.602 1.00 77.62 317 GLU A CA 1
ATOM 2521 C C . GLU A 1 317 ? 92.060 9.600 -141.265 1.00 77.62 317 GLU A C 1
ATOM 2523 O O . GLU A 1 317 ? 91.672 9.704 -140.099 1.00 77.62 317 GLU A O 1
ATOM 2528 N N . ALA A 1 318 ? 91.217 9.299 -142.259 1.00 74.25 318 ALA A N 1
ATOM 2529 C CA . ALA A 1 318 ? 89.786 9.083 -142.047 1.00 74.25 318 ALA A CA 1
ATOM 2530 C C . ALA A 1 318 ? 89.499 7.868 -141.141 1.00 74.25 318 ALA A C 1
ATOM 2532 O O . ALA A 1 318 ? 88.578 7.904 -140.322 1.00 74.25 318 ALA A O 1
ATOM 2533 N N . LEU A 1 319 ? 90.298 6.798 -141.242 1.00 77.44 319 LEU A N 1
ATOM 2534 C CA . LEU A 1 319 ? 90.202 5.637 -140.350 1.00 77.44 319 LEU A CA 1
ATOM 2535 C C . LEU A 1 319 ? 90.651 5.960 -138.915 1.00 77.44 319 LEU A C 1
ATOM 2537 O O . LEU A 1 319 ? 90.030 5.468 -137.970 1.00 77.44 319 LEU A O 1
ATOM 2541 N N . ALA A 1 320 ? 91.668 6.810 -138.739 1.00 80.19 320 ALA A N 1
ATOM 2542 C CA . ALA A 1 320 ? 92.094 7.286 -137.423 1.00 80.19 320 ALA A CA 1
ATOM 2543 C C . ALA A 1 320 ? 90.990 8.118 -136.744 1.00 80.19 320 ALA A C 1
ATOM 2545 O O . ALA A 1 320 ? 90.572 7.779 -135.635 1.00 80.19 320 ALA A O 1
ATOM 2546 N N . GLN A 1 321 ? 90.428 9.110 -137.442 1.00 81.06 321 GLN A N 1
ATOM 2547 C CA . GLN A 1 321 ? 89.316 9.938 -136.945 1.00 81.06 321 GLN A CA 1
ATOM 2548 C C . GLN A 1 321 ? 88.070 9.097 -136.607 1.00 81.06 321 GLN A C 1
ATOM 2550 O O . GLN A 1 321 ? 87.422 9.306 -135.581 1.00 81.06 321 GLN A O 1
ATOM 2555 N N . LEU A 1 322 ? 87.762 8.074 -137.417 1.00 79.88 322 LEU A N 1
ATOM 2556 C CA . LEU A 1 322 ? 86.678 7.128 -137.130 1.00 79.88 322 LEU A CA 1
ATOM 2557 C C . LEU A 1 322 ? 86.947 6.281 -135.870 1.00 79.88 322 LEU A C 1
ATOM 2559 O O . LEU A 1 322 ? 85.999 5.861 -135.203 1.00 79.88 322 LEU A O 1
ATOM 2563 N N . SER A 1 323 ? 88.212 6.000 -135.543 1.00 82.31 323 SER A N 1
ATOM 2564 C CA . SER A 1 323 ? 88.581 5.275 -134.320 1.00 82.31 323 SER A CA 1
ATOM 2565 C C . SER A 1 323 ? 88.446 6.149 -133.068 1.00 82.31 323 SER A C 1
ATOM 2567 O O . SER A 1 323 ? 87.893 5.693 -132.069 1.00 82.31 323 SER A O 1
ATOM 2569 N N . GLU A 1 324 ? 88.832 7.422 -133.153 1.00 83.38 324 GLU A N 1
ATOM 2570 C CA . GLU A 1 324 ? 88.716 8.405 -132.071 1.00 83.38 324 GLU A CA 1
ATOM 2571 C C . GLU A 1 324 ? 87.245 8.685 -131.729 1.00 83.38 324 GLU A C 1
ATOM 2573 O O . GLU A 1 324 ? 86.828 8.511 -130.583 1.00 83.38 324 GLU A O 1
ATOM 2578 N N . ALA A 1 325 ? 86.408 8.947 -132.741 1.00 80.81 325 ALA A N 1
ATOM 2579 C CA . ALA A 1 325 ? 84.963 9.110 -132.564 1.00 80.81 325 ALA A CA 1
ATOM 2580 C C . ALA A 1 325 ? 84.281 7.860 -131.961 1.00 80.81 325 ALA A C 1
ATOM 2582 O O . ALA A 1 325 ? 83.306 7.979 -131.213 1.00 80.81 325 ALA A O 1
ATOM 2583 N N . LYS A 1 326 ? 84.794 6.650 -132.239 1.00 81.69 326 LYS A N 1
ATOM 2584 C CA . LYS A 1 326 ? 84.330 5.404 -131.598 1.00 81.69 326 LYS A CA 1
ATOM 2585 C C . LYS A 1 326 ? 84.760 5.300 -130.135 1.00 81.69 326 LYS A C 1
ATOM 2587 O O . LYS A 1 326 ? 83.967 4.815 -129.328 1.00 81.69 326 LYS A O 1
ATOM 2592 N N . CYS A 1 327 ? 85.963 5.753 -129.784 1.00 83.19 327 CYS A N 1
ATOM 2593 C CA . CYS A 1 327 ? 86.403 5.835 -128.391 1.00 83.19 327 CYS A CA 1
ATOM 2594 C C . CYS A 1 327 ? 85.518 6.804 -127.600 1.00 83.19 327 CYS A C 1
ATOM 2596 O O . CYS A 1 327 ? 84.937 6.390 -126.597 1.00 83.19 327 CYS A O 1
ATOM 2598 N N . GLU A 1 328 ? 85.301 8.028 -128.097 1.00 84.62 328 GLU A N 1
ATOM 2599 C CA . GLU A 1 328 ? 84.404 8.989 -127.441 1.00 84.62 328 GLU A CA 1
ATOM 2600 C C . GLU A 1 328 ? 82.972 8.448 -127.290 1.00 84.62 328 GLU A C 1
ATOM 2602 O O . GLU A 1 328 ? 82.343 8.604 -126.244 1.00 84.62 328 GLU A O 1
ATOM 2607 N N . ALA A 1 329 ? 82.425 7.810 -128.334 1.00 80.50 329 ALA A N 1
ATOM 2608 C CA . ALA A 1 329 ? 81.092 7.215 -128.283 1.00 80.50 329 ALA A CA 1
ATOM 2609 C C . ALA A 1 329 ? 81.017 6.081 -127.246 1.00 80.50 329 ALA A C 1
ATOM 2611 O O . ALA A 1 329 ? 80.032 5.988 -126.514 1.00 80.50 329 ALA A O 1
ATOM 2612 N N . GLY A 1 330 ? 82.070 5.265 -127.134 1.00 86.88 330 GLY A N 1
ATOM 2613 C CA . GLY A 1 330 ? 82.199 4.234 -126.105 1.00 86.88 330 GLY A CA 1
ATOM 2614 C C . GLY A 1 330 ? 82.315 4.803 -124.688 1.00 86.88 330 GLY A C 1
ATOM 2615 O O . GLY A 1 330 ? 81.750 4.239 -123.756 1.00 86.88 330 GLY A O 1
ATOM 2616 N N . GLU A 1 331 ? 82.990 5.935 -124.502 1.00 87.19 331 GLU A N 1
ATOM 2617 C CA . GLU A 1 331 ? 83.077 6.616 -123.203 1.00 87.19 331 GLU A CA 1
ATOM 2618 C C . GLU A 1 331 ? 81.762 7.291 -122.807 1.00 87.19 331 GLU A C 1
ATOM 2620 O O . GLU A 1 331 ? 81.323 7.148 -121.665 1.00 87.19 331 GLU A O 1
ATOM 2625 N N . ARG A 1 332 ? 81.067 7.931 -123.757 1.00 88.62 332 ARG A N 1
ATOM 2626 C CA . ARG A 1 332 ? 79.704 8.451 -123.557 1.00 88.62 332 ARG A CA 1
ATOM 2627 C C . ARG A 1 332 ? 78.725 7.321 -123.216 1.00 88.62 332 ARG A C 1
ATOM 2629 O O . ARG A 1 332 ? 77.935 7.478 -122.287 1.00 88.62 332 ARG A O 1
ATOM 2636 N N . ALA A 1 333 ? 78.819 6.172 -123.891 1.00 85.19 333 ALA A N 1
ATOM 2637 C CA . ALA A 1 333 ? 78.021 4.983 -123.583 1.00 85.19 333 ALA A CA 1
ATOM 2638 C C . ALA A 1 333 ? 78.291 4.464 -122.160 1.00 85.19 333 ALA A C 1
ATOM 2640 O O . ALA A 1 333 ? 77.359 4.400 -121.365 1.00 85.19 333 ALA A O 1
ATOM 2641 N N . ARG A 1 334 ? 79.558 4.221 -121.788 1.00 87.94 334 ARG A N 1
ATOM 2642 C CA . ARG A 1 334 ? 79.952 3.824 -120.417 1.00 87.94 334 ARG A CA 1
ATOM 2643 C C . ARG A 1 334 ? 79.500 4.835 -119.361 1.00 87.94 334 ARG A C 1
ATOM 2645 O O . ARG A 1 334 ? 79.113 4.452 -118.260 1.00 87.94 334 ARG A O 1
ATOM 2652 N N . GLY A 1 335 ? 79.545 6.130 -119.679 1.00 89.88 335 GLY A N 1
ATOM 2653 C CA . GLY A 1 335 ? 79.064 7.202 -118.809 1.00 89.88 335 GLY A CA 1
ATOM 2654 C C . GLY A 1 335 ? 77.558 7.114 -118.550 1.00 89.88 335 GLY A C 1
ATOM 2655 O O . GLY A 1 335 ? 77.129 7.225 -117.401 1.00 89.88 335 GLY A O 1
ATOM 2656 N N . LEU A 1 336 ? 76.765 6.852 -119.592 1.00 89.62 336 LEU A N 1
ATOM 2657 C CA . LEU A 1 336 ? 75.321 6.627 -119.485 1.00 89.62 336 LEU A CA 1
ATOM 2658 C C . LEU A 1 336 ? 74.999 5.304 -118.775 1.00 89.62 336 LEU A C 1
ATOM 2660 O O . LEU A 1 336 ? 74.158 5.295 -117.882 1.00 89.62 336 LEU A O 1
ATOM 2664 N N . GLU A 1 337 ? 75.705 4.213 -119.080 1.00 89.38 337 GLU A N 1
ATOM 2665 C CA . GLU A 1 337 ? 75.590 2.924 -118.379 1.00 89.38 337 GLU A CA 1
ATOM 2666 C C . GLU A 1 337 ? 75.872 3.078 -116.875 1.00 89.38 337 GLU A C 1
ATOM 2668 O O . GLU A 1 337 ? 75.100 2.602 -116.042 1.00 89.38 337 GLU A O 1
ATOM 2673 N N . ALA A 1 338 ? 76.920 3.819 -116.505 1.00 89.25 338 ALA A N 1
ATOM 2674 C CA . ALA A 1 338 ? 77.251 4.113 -115.113 1.00 89.25 338 ALA A CA 1
ATOM 2675 C C . ALA A 1 338 ? 76.222 5.031 -114.424 1.00 89.25 338 ALA A C 1
ATOM 2677 O O . ALA A 1 338 ? 76.023 4.921 -113.212 1.00 89.25 338 ALA A O 1
ATOM 2678 N N . GLN A 1 339 ? 75.550 5.924 -115.160 1.00 92.00 339 GLN A N 1
ATOM 2679 C CA . GLN A 1 339 ? 74.423 6.704 -114.632 1.00 92.00 339 GLN A CA 1
ATOM 2680 C C . GLN A 1 339 ? 73.178 5.831 -114.437 1.00 92.00 339 GLN A C 1
ATOM 2682 O O . GLN A 1 339 ? 72.575 5.883 -113.368 1.00 92.00 339 GLN A O 1
ATOM 2687 N N . VAL A 1 340 ? 72.835 4.975 -115.405 1.00 89.25 340 VAL A N 1
ATOM 2688 C CA . VAL A 1 340 ? 71.729 4.007 -115.300 1.00 89.25 340 VAL A CA 1
ATOM 2689 C C . VAL A 1 340 ? 71.959 3.041 -114.136 1.00 89.25 340 VAL A C 1
ATOM 2691 O O . VAL A 1 340 ? 71.036 2.804 -113.363 1.00 89.25 340 VAL A O 1
ATOM 2694 N N . ALA A 1 341 ? 73.187 2.557 -113.932 1.00 90.25 341 ALA A N 1
ATOM 2695 C CA . ALA A 1 341 ? 73.540 1.724 -112.782 1.00 90.25 341 ALA A CA 1
ATOM 2696 C C . ALA A 1 341 ? 73.375 2.467 -111.441 1.00 90.25 341 ALA A C 1
ATOM 2698 O O . ALA A 1 341 ? 72.806 1.915 -110.502 1.00 90.25 341 ALA A O 1
ATOM 2699 N N . LYS A 1 342 ? 73.805 3.736 -111.349 1.00 92.38 342 LYS A N 1
ATOM 2700 C CA . LYS A 1 342 ? 73.631 4.568 -110.140 1.00 92.38 342 LYS A CA 1
ATOM 2701 C C . LYS A 1 342 ? 72.165 4.898 -109.848 1.00 92.38 342 LYS A C 1
ATOM 2703 O O . LYS A 1 342 ? 71.769 4.903 -108.687 1.00 92.38 342 LYS A O 1
ATOM 2708 N N . LEU A 1 343 ? 71.360 5.157 -110.879 1.00 92.25 343 LEU A N 1
ATOM 2709 C CA . LEU A 1 343 ? 69.916 5.360 -110.736 1.00 92.25 343 LEU A CA 1
ATOM 2710 C C . LEU A 1 343 ? 69.208 4.053 -110.357 1.00 92.25 343 LEU A C 1
ATOM 2712 O O . LEU A 1 343 ? 68.333 4.071 -109.502 1.00 92.25 343 LEU A O 1
ATOM 2716 N N . GLY A 1 344 ? 69.623 2.917 -110.923 1.00 91.50 344 GLY A N 1
ATOM 2717 C CA . GLY A 1 344 ? 69.129 1.592 -110.546 1.00 91.50 344 GLY A CA 1
ATOM 2718 C C . GLY A 1 344 ? 69.445 1.222 -109.094 1.00 91.50 344 GLY A C 1
ATOM 2719 O O . GLY A 1 344 ? 68.583 0.668 -108.418 1.00 91.50 344 GLY A O 1
ATOM 2720 N N . ALA A 1 345 ? 70.637 1.578 -108.600 1.00 91.88 345 ALA A N 1
ATOM 2721 C CA . ALA A 1 345 ? 71.013 1.416 -107.196 1.00 91.88 345 ALA A CA 1
ATOM 2722 C C . ALA A 1 345 ? 70.138 2.279 -106.272 1.00 91.88 345 ALA A C 1
ATOM 2724 O O . ALA A 1 345 ? 69.489 1.733 -105.387 1.00 91.88 345 ALA A O 1
ATOM 2725 N N . ARG A 1 346 ? 70.009 3.586 -106.547 1.00 93.62 346 ARG A N 1
ATOM 2726 C CA . ARG A 1 346 ? 69.135 4.483 -105.766 1.00 93.62 346 ARG A CA 1
ATOM 2727 C C . ARG A 1 346 ? 67.676 4.043 -105.765 1.00 93.62 346 ARG A C 1
ATOM 2729 O O . ARG A 1 346 ? 67.051 4.001 -104.718 1.00 93.62 346 ARG A O 1
ATOM 2736 N N . LEU A 1 347 ? 67.147 3.624 -106.914 1.00 92.69 347 LEU A N 1
ATOM 2737 C CA . LEU A 1 347 ? 65.792 3.075 -107.007 1.00 92.69 347 LEU A CA 1
ATOM 2738 C C . LEU A 1 347 ? 65.634 1.739 -106.265 1.00 92.69 347 LEU A C 1
ATOM 2740 O O . LEU A 1 347 ? 64.507 1.364 -105.957 1.00 92.69 347 LEU A O 1
ATOM 2744 N N . ALA A 1 348 ? 66.712 0.997 -105.993 1.00 91.56 348 ALA A N 1
ATOM 2745 C CA . ALA A 1 348 ? 66.674 -0.183 -105.130 1.00 91.56 348 ALA A CA 1
ATOM 2746 C C . ALA A 1 348 ? 66.727 0.205 -103.642 1.00 91.56 348 ALA A C 1
ATOM 2748 O O . ALA A 1 348 ? 65.949 -0.339 -102.862 1.00 91.56 348 ALA A O 1
ATOM 2749 N N . GLU A 1 349 ? 67.569 1.178 -103.279 1.00 93.50 349 GLU A N 1
ATOM 2750 C CA . GLU A 1 349 ? 67.668 1.774 -101.937 1.00 93.50 349 GLU A CA 1
ATOM 2751 C C . GLU A 1 349 ? 66.319 2.391 -101.516 1.00 93.50 349 GLU A C 1
ATOM 2753 O O . GLU A 1 349 ? 65.710 1.924 -100.557 1.00 93.50 349 GLU A O 1
ATOM 2758 N N . GLU A 1 350 ? 65.763 3.315 -102.309 1.00 92.25 350 GLU A N 1
ATOM 2759 C CA . GLU A 1 350 ? 64.445 3.940 -102.090 1.00 92.25 350 GLU A CA 1
ATOM 2760 C C . GLU A 1 350 ? 63.313 2.900 -101.972 1.00 92.25 350 GLU A C 1
ATOM 2762 O O . GLU A 1 350 ? 62.399 3.039 -101.156 1.00 92.25 350 GLU A O 1
ATOM 2767 N N . ARG A 1 351 ? 63.359 1.818 -102.765 1.00 93.00 351 ARG A N 1
ATOM 2768 C CA . ARG A 1 351 ? 62.381 0.717 -102.671 1.00 93.00 351 ARG A CA 1
ATOM 2769 C C . ARG A 1 351 ? 62.548 -0.106 -101.400 1.00 93.00 351 ARG A C 1
ATOM 2771 O O . ARG A 1 351 ? 61.539 -0.569 -100.868 1.00 93.00 351 ARG A O 1
ATOM 2778 N N . GLN A 1 352 ? 63.775 -0.313 -100.928 1.00 93.38 352 GLN A N 1
ATOM 2779 C CA . GLN A 1 352 ? 64.035 -1.006 -99.671 1.00 93.38 352 GLN A CA 1
ATOM 2780 C C . GLN A 1 352 ? 63.583 -0.147 -98.484 1.00 93.38 352 GLN A C 1
ATOM 2782 O O . GLN A 1 352 ? 62.820 -0.642 -97.659 1.00 93.38 352 GLN A O 1
ATOM 2787 N N . GLU A 1 353 ? 63.945 1.138 -98.448 1.00 94.06 353 GLU A N 1
ATOM 2788 C CA . GLU A 1 353 ? 63.511 2.096 -97.422 1.00 94.06 353 GLU A CA 1
ATOM 2789 C C . GLU A 1 353 ? 61.981 2.204 -97.350 1.00 94.06 353 GLU A C 1
ATOM 2791 O O . GLU A 1 353 ? 61.403 2.136 -96.262 1.00 94.06 353 GLU A O 1
ATOM 2796 N N . LEU A 1 354 ? 61.295 2.278 -98.498 1.00 94.25 354 LEU A N 1
ATOM 2797 C CA . LEU A 1 354 ? 59.830 2.258 -98.562 1.00 94.25 354 LEU A CA 1
ATOM 2798 C C . LEU A 1 354 ? 59.253 0.933 -98.028 1.00 94.25 354 LEU A C 1
ATOM 2800 O O . LEU A 1 354 ? 58.256 0.933 -97.306 1.00 94.25 354 LEU A O 1
ATOM 2804 N N . GLN A 1 355 ? 59.869 -0.207 -98.358 1.00 93.50 355 GLN A N 1
ATOM 2805 C CA . GLN A 1 355 ? 59.404 -1.522 -97.908 1.00 93.50 355 GLN A CA 1
ATOM 2806 C C . GLN A 1 355 ? 59.669 -1.756 -96.411 1.00 93.50 355 GLN A C 1
ATOM 2808 O O . GLN A 1 355 ? 58.881 -2.427 -95.745 1.00 93.50 355 GLN A O 1
ATOM 2813 N N . GLU A 1 356 ? 60.750 -1.210 -95.859 1.00 93.44 356 GLU A N 1
ATOM 2814 C CA . GLU A 1 356 ? 61.048 -1.237 -94.424 1.00 93.44 356 GLU A CA 1
ATOM 2815 C C . GLU A 1 356 ? 60.142 -0.278 -93.645 1.00 93.44 356 GLU A C 1
ATOM 2817 O O . GLU A 1 356 ? 59.557 -0.694 -92.645 1.00 93.44 356 GLU A O 1
ATOM 2822 N N . SER A 1 357 ? 59.897 0.927 -94.167 1.00 92.06 357 SER A N 1
ATOM 2823 C CA . SER A 1 357 ? 58.909 1.874 -93.628 1.00 92.06 357 SER A CA 1
ATOM 2824 C C . SER A 1 357 ? 57.504 1.265 -93.591 1.00 92.06 357 SER A C 1
ATOM 2826 O O . SER A 1 357 ? 56.820 1.340 -92.571 1.00 92.06 357 SER A O 1
ATOM 2828 N N . LEU A 1 358 ? 57.087 0.580 -94.663 1.00 94.06 358 LEU A N 1
ATOM 2829 C CA . LEU A 1 358 ? 55.804 -0.125 -94.719 1.00 94.06 358 LEU A CA 1
ATOM 2830 C C . LEU A 1 358 ? 55.736 -1.278 -93.702 1.00 94.06 358 LEU A C 1
ATOM 2832 O O . LEU A 1 358 ? 54.715 -1.445 -93.039 1.00 94.06 358 LEU A O 1
ATOM 2836 N N . ARG A 1 359 ? 56.819 -2.051 -93.526 1.00 93.00 359 ARG A N 1
ATOM 2837 C CA . ARG A 1 359 ? 56.904 -3.093 -92.482 1.00 93.00 359 ARG A CA 1
ATOM 2838 C C . ARG A 1 359 ? 56.850 -2.507 -91.071 1.00 93.00 359 ARG A C 1
ATOM 2840 O O . ARG A 1 359 ? 56.278 -3.139 -90.186 1.00 93.00 359 ARG A O 1
ATOM 2847 N N . GLN A 1 360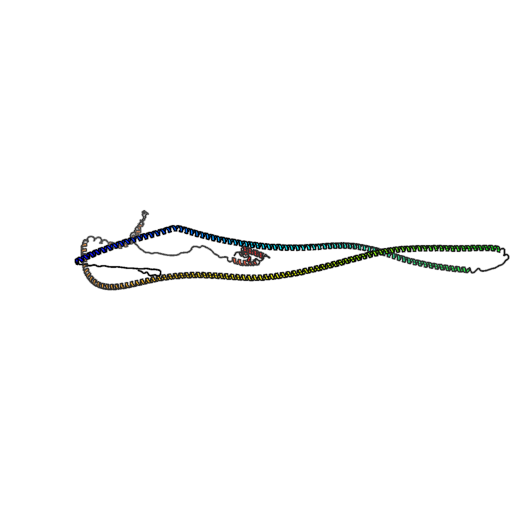 ? 57.447 -1.338 -90.841 1.00 93.56 360 GLN A N 1
ATOM 2848 C CA . GLN A 1 360 ? 57.374 -0.650 -89.554 1.00 93.56 360 GLN A CA 1
ATOM 2849 C C . GLN A 1 360 ? 55.945 -0.169 -89.278 1.00 93.56 360 GLN A C 1
ATOM 2851 O O . GLN A 1 360 ? 55.386 -0.543 -88.252 1.00 93.56 360 GLN A O 1
ATOM 2856 N N . GLN A 1 361 ? 55.312 0.529 -90.226 1.00 92.25 361 GLN A N 1
ATOM 2857 C CA . GLN A 1 361 ? 53.910 0.949 -90.114 1.00 92.25 361 GLN A CA 1
ATOM 2858 C C . GLN A 1 361 ? 52.960 -0.240 -89.902 1.00 92.25 361 GLN A C 1
ATOM 2860 O O . GLN A 1 361 ? 52.028 -0.147 -89.109 1.00 92.25 361 GLN A O 1
ATOM 2865 N N . GLN A 1 362 ? 53.210 -1.385 -90.549 1.00 93.12 362 GLN A N 1
ATOM 2866 C CA . GLN A 1 362 ? 52.452 -2.618 -90.312 1.00 93.12 362 GLN A CA 1
ATOM 2867 C C . GLN A 1 362 ? 52.627 -3.149 -88.881 1.00 93.12 362 GLN A C 1
ATOM 2869 O O . GLN A 1 362 ? 51.632 -3.509 -88.259 1.00 93.12 362 GLN A O 1
ATOM 2874 N N . ARG A 1 363 ? 53.854 -3.164 -88.337 1.00 92.69 363 ARG A N 1
ATOM 2875 C CA . ARG A 1 363 ? 54.128 -3.582 -86.945 1.00 92.69 363 ARG A CA 1
ATOM 2876 C C . ARG A 1 363 ? 53.508 -2.639 -85.916 1.00 92.69 363 ARG A C 1
ATOM 2878 O O . ARG A 1 363 ? 52.982 -3.095 -84.904 1.00 92.69 363 ARG A O 1
ATOM 2885 N N . GLU A 1 364 ? 53.568 -1.336 -86.171 1.00 93.56 364 GLU A N 1
ATOM 2886 C CA . GLU A 1 364 ? 52.944 -0.311 -85.332 1.00 93.56 364 GLU A CA 1
ATOM 2887 C C . GLU A 1 364 ? 51.417 -0.445 -85.370 1.00 93.56 364 GLU A C 1
ATOM 2889 O O . GLU A 1 364 ? 50.782 -0.457 -84.319 1.00 93.56 364 GLU A O 1
ATOM 2894 N N . ALA A 1 365 ? 50.825 -0.669 -86.548 1.00 91.50 365 ALA A N 1
ATOM 2895 C CA . ALA A 1 365 ? 49.396 -0.934 -86.691 1.00 91.50 365 ALA A CA 1
ATOM 2896 C C . ALA A 1 365 ? 48.951 -2.228 -85.983 1.00 91.50 365 ALA A C 1
ATOM 2898 O O . ALA A 1 365 ? 47.919 -2.215 -85.313 1.00 91.50 365 ALA A O 1
ATOM 2899 N N . THR A 1 366 ? 49.717 -3.327 -86.066 1.00 93.19 366 THR A N 1
ATOM 2900 C CA . THR A 1 366 ? 49.395 -4.560 -85.320 1.00 93.19 366 THR A CA 1
ATOM 2901 C C . THR A 1 366 ? 49.546 -4.372 -83.815 1.00 93.19 366 THR A C 1
ATOM 2903 O O . THR A 1 366 ? 48.652 -4.767 -83.077 1.00 93.19 366 THR A O 1
ATOM 2906 N N . GLY A 1 367 ? 50.609 -3.705 -83.347 1.00 93.81 367 GLY A N 1
ATOM 2907 C CA . GLY A 1 367 ? 50.802 -3.425 -81.920 1.00 93.81 367 GLY A CA 1
ATOM 2908 C C . GLY A 1 367 ? 49.718 -2.506 -81.346 1.00 93.81 367 GLY A C 1
ATOM 2909 O O . GLY A 1 367 ? 49.240 -2.726 -80.234 1.00 93.81 367 GLY A O 1
ATOM 2910 N N . LEU A 1 368 ? 49.263 -1.517 -82.124 1.00 93.19 368 LEU A N 1
ATOM 2911 C CA . LEU A 1 368 ? 48.122 -0.677 -81.763 1.00 93.19 368 LEU A CA 1
ATOM 2912 C C . LEU A 1 368 ? 46.817 -1.484 -81.719 1.00 93.19 368 LEU A C 1
ATOM 2914 O O . LEU A 1 368 ? 46.091 -1.369 -80.734 1.00 93.19 368 LEU A O 1
ATOM 2918 N N . ALA A 1 369 ? 46.542 -2.337 -82.711 1.00 93.06 369 ALA A N 1
ATOM 2919 C CA . ALA A 1 369 ? 45.355 -3.198 -82.731 1.00 93.06 369 ALA A CA 1
ATOM 2920 C C . ALA A 1 369 ? 45.331 -4.207 -81.564 1.00 93.06 369 ALA A C 1
ATOM 2922 O O . ALA A 1 369 ? 44.309 -4.356 -80.894 1.00 93.06 369 ALA A O 1
ATOM 2923 N N . GLU A 1 370 ? 46.467 -4.839 -81.256 1.00 94.00 370 GLU A N 1
ATOM 2924 C CA . GLU A 1 370 ? 46.631 -5.687 -80.071 1.00 94.00 370 GLU A CA 1
ATOM 2925 C C . GLU A 1 370 ? 46.369 -4.886 -78.788 1.00 94.00 370 GLU A C 1
ATOM 2927 O O . GLU A 1 370 ? 45.559 -5.306 -77.959 1.00 94.00 370 GLU A O 1
ATOM 2932 N N . SER A 1 371 ? 46.959 -3.690 -78.649 1.00 94.12 371 SER A N 1
ATOM 2933 C CA . SER A 1 371 ? 46.747 -2.829 -77.476 1.00 94.12 371 SER A CA 1
ATOM 2934 C C . SER A 1 371 ? 45.293 -2.363 -77.318 1.00 94.12 371 SER A C 1
ATOM 2936 O O . SER A 1 371 ? 44.806 -2.280 -76.190 1.00 94.12 371 SER A O 1
ATOM 2938 N N . LEU A 1 372 ? 44.588 -2.128 -78.432 1.00 94.06 372 LEU A N 1
ATOM 2939 C CA . LEU A 1 372 ? 43.175 -1.763 -78.457 1.00 94.06 372 LEU A CA 1
ATOM 2940 C C . LEU A 1 372 ? 42.311 -2.938 -77.989 1.00 94.06 372 LEU A C 1
ATOM 2942 O O . LEU A 1 372 ? 41.558 -2.780 -77.034 1.00 94.06 372 LEU A O 1
ATOM 2946 N N . SER A 1 373 ? 42.502 -4.138 -78.545 1.00 94.50 373 SER A N 1
ATOM 2947 C CA . SER A 1 373 ? 41.771 -5.339 -78.101 1.00 94.50 373 SER A CA 1
ATOM 2948 C C . SER A 1 373 ? 42.042 -5.682 -76.624 1.00 94.50 373 SER A C 1
ATOM 2950 O O . SER A 1 373 ? 41.145 -6.095 -75.884 1.00 94.50 373 SER A O 1
ATOM 2952 N N . ALA A 1 374 ? 43.264 -5.426 -76.144 1.00 93.81 374 ALA A N 1
ATOM 2953 C CA . ALA A 1 374 ? 43.663 -5.585 -74.746 1.00 93.81 374 ALA A CA 1
ATOM 2954 C C . ALA A 1 374 ? 43.131 -4.474 -73.813 1.00 93.81 374 ALA A C 1
ATOM 2956 O O . ALA A 1 374 ? 43.240 -4.609 -72.587 1.00 93.81 374 ALA A O 1
ATOM 2957 N N . ALA A 1 375 ? 42.599 -3.378 -74.363 1.00 91.75 375 ALA A N 1
ATOM 2958 C CA . ALA A 1 375 ? 41.865 -2.339 -73.645 1.00 91.75 375 ALA A CA 1
ATOM 2959 C C . ALA A 1 375 ? 40.351 -2.613 -73.676 1.00 91.75 375 ALA A C 1
ATOM 2961 O O . ALA A 1 375 ? 39.705 -2.518 -72.637 1.00 91.75 375 ALA A O 1
ATOM 2962 N N . GLU A 1 376 ? 39.806 -3.034 -74.821 1.00 93.94 376 GLU A N 1
ATOM 2963 C CA . GLU A 1 376 ? 38.401 -3.431 -75.001 1.00 93.94 376 GLU A CA 1
ATOM 2964 C C . GLU A 1 376 ? 38.016 -4.605 -74.090 1.00 93.94 376 GLU A C 1
ATOM 2966 O O . GLU A 1 376 ? 37.003 -4.545 -73.397 1.00 93.94 376 GLU A O 1
ATOM 2971 N N . THR A 1 377 ? 38.858 -5.640 -74.010 1.00 95.06 377 THR A N 1
ATOM 2972 C CA . THR A 1 377 ? 38.663 -6.773 -73.083 1.00 95.06 377 THR A CA 1
ATOM 2973 C C . THR A 1 377 ? 38.634 -6.322 -71.623 1.00 95.06 377 THR A C 1
ATOM 2975 O O . THR A 1 377 ? 37.699 -6.662 -70.901 1.00 95.06 377 THR A O 1
ATOM 2978 N N . LYS A 1 378 ? 39.580 -5.475 -71.195 1.00 94.81 378 LYS A N 1
ATOM 2979 C CA . LYS A 1 378 ? 39.584 -4.903 -69.835 1.00 94.81 378 LYS A CA 1
ATOM 2980 C C . LYS A 1 378 ? 38.384 -3.991 -69.567 1.00 94.81 378 LYS A C 1
ATOM 2982 O O . LYS A 1 378 ? 37.893 -3.957 -68.443 1.00 94.81 378 LYS A O 1
ATOM 2987 N N . ALA A 1 379 ? 37.900 -3.263 -70.573 1.00 92.31 379 ALA A N 1
ATOM 2988 C CA . ALA A 1 379 ? 36.691 -2.453 -70.464 1.00 92.31 379 ALA A CA 1
ATOM 2989 C C . ALA A 1 379 ? 35.438 -3.333 -70.305 1.00 92.31 379 ALA A C 1
ATOM 2991 O O . ALA A 1 379 ? 34.584 -3.020 -69.480 1.00 92.31 379 ALA A O 1
ATOM 2992 N N . ALA A 1 380 ? 35.357 -4.462 -71.016 1.00 94.12 380 ALA A N 1
ATOM 2993 C CA . ALA A 1 380 ? 34.282 -5.442 -70.863 1.00 94.12 380 ALA A CA 1
ATOM 2994 C C . ALA A 1 380 ? 34.326 -6.162 -69.498 1.00 94.12 380 ALA A C 1
ATOM 2996 O O . ALA A 1 380 ? 33.290 -6.311 -68.850 1.00 94.12 380 ALA A O 1
ATOM 2997 N N . GLU A 1 381 ? 35.513 -6.547 -69.016 1.00 94.56 381 GLU A N 1
ATOM 2998 C CA . GLU A 1 381 ? 35.714 -7.085 -67.660 1.00 94.56 381 GLU A CA 1
ATOM 2999 C C . GLU A 1 381 ? 35.303 -6.071 -66.581 1.00 94.56 381 GLU A C 1
ATOM 3001 O O . GLU A 1 381 ? 34.606 -6.423 -65.627 1.00 94.56 381 GLU A O 1
ATOM 3006 N N . ALA A 1 382 ? 35.688 -4.800 -66.743 1.00 91.81 382 ALA A N 1
ATOM 3007 C CA . ALA A 1 382 ? 35.298 -3.724 -65.840 1.00 91.81 382 ALA A CA 1
ATOM 3008 C C . ALA A 1 382 ? 33.781 -3.477 -65.861 1.00 91.81 382 ALA A C 1
ATOM 3010 O O . ALA A 1 382 ? 33.182 -3.371 -64.795 1.00 91.81 382 ALA A O 1
ATOM 3011 N N . ALA A 1 383 ? 33.149 -3.447 -67.039 1.00 93.50 383 ALA A N 1
ATOM 3012 C CA . ALA A 1 383 ? 31.702 -3.281 -67.178 1.00 93.50 383 ALA A CA 1
ATOM 3013 C C . ALA A 1 383 ? 30.920 -4.448 -66.547 1.00 93.50 383 ALA A C 1
ATOM 3015 O O . ALA A 1 383 ? 29.976 -4.217 -65.798 1.00 93.50 383 ALA A O 1
ATOM 3016 N N . SER A 1 384 ? 31.358 -5.692 -66.767 1.00 94.50 384 SER A N 1
ATOM 3017 C CA . SER A 1 384 ? 30.784 -6.883 -66.121 1.00 94.50 384 SER A CA 1
ATOM 3018 C C . SER A 1 384 ? 30.909 -6.820 -64.592 1.00 94.50 384 SER A C 1
ATOM 3020 O O . SER A 1 384 ? 29.960 -7.109 -63.862 1.00 94.50 384 SER A O 1
ATOM 3022 N N . ARG A 1 385 ? 32.059 -6.353 -64.085 1.00 95.81 385 ARG A N 1
ATOM 3023 C CA . ARG A 1 385 ? 32.276 -6.146 -62.648 1.00 95.81 385 ARG A CA 1
ATOM 3024 C C . ARG A 1 385 ? 31.433 -5.005 -62.068 1.00 95.81 385 ARG A C 1
ATOM 3026 O O . ARG A 1 385 ? 31.051 -5.101 -60.907 1.00 95.81 385 ARG A O 1
ATOM 3033 N N . VAL A 1 386 ? 31.162 -3.947 -62.834 1.00 94.00 386 VAL A N 1
ATOM 3034 C CA . VAL A 1 386 ? 30.247 -2.867 -62.428 1.00 94.00 386 VAL A CA 1
ATOM 3035 C C . VAL A 1 386 ? 28.818 -3.401 -62.340 1.00 94.00 386 VAL A C 1
ATOM 3037 O O . VAL A 1 386 ? 28.238 -3.309 -61.265 1.00 94.00 386 VAL A O 1
ATOM 3040 N N . ALA A 1 387 ? 28.316 -4.085 -63.372 1.00 94.62 387 ALA A N 1
ATOM 3041 C CA . ALA A 1 387 ? 26.971 -4.668 -63.367 1.00 94.62 387 ALA A CA 1
ATOM 3042 C C . ALA A 1 387 ? 26.744 -5.649 -62.197 1.00 94.62 387 ALA A C 1
ATOM 3044 O O . ALA A 1 387 ? 25.726 -5.585 -61.513 1.00 94.62 387 ALA A O 1
ATOM 3045 N N . GLY A 1 388 ? 27.723 -6.513 -61.897 1.00 95.38 388 GLY A N 1
ATOM 3046 C CA . GLY A 1 388 ? 27.648 -7.415 -60.738 1.00 95.38 388 GLY A CA 1
ATOM 3047 C C . GLY A 1 388 ? 27.746 -6.711 -59.373 1.00 95.38 388 GLY A C 1
ATOM 3048 O O . GLY A 1 388 ? 27.306 -7.263 -58.365 1.00 95.38 388 GLY A O 1
ATOM 3049 N N . LEU A 1 389 ? 28.311 -5.499 -59.314 1.00 94.19 389 LEU A N 1
ATOM 3050 C CA . LEU A 1 389 ? 28.271 -4.659 -58.113 1.00 94.19 389 LEU A CA 1
ATOM 3051 C C . LEU A 1 389 ? 26.933 -3.922 -57.995 1.00 94.19 389 LEU A C 1
ATOM 3053 O O . LEU A 1 389 ? 26.402 -3.859 -56.890 1.00 94.19 389 LEU A O 1
ATOM 3057 N N . GLU A 1 390 ? 26.378 -3.430 -59.103 1.00 95.06 390 GLU A N 1
ATOM 3058 C CA . GLU A 1 390 ? 25.056 -2.796 -59.181 1.00 95.06 390 GLU A CA 1
ATOM 3059 C C . GLU A 1 390 ? 23.955 -3.768 -58.723 1.00 95.06 390 GLU A C 1
ATOM 3061 O O . GLU A 1 390 ? 23.232 -3.449 -57.782 1.00 95.06 390 GLU A O 1
ATOM 3066 N N . GLU A 1 391 ? 23.924 -5.004 -59.238 1.00 95.31 391 GLU A N 1
ATOM 3067 C CA . GLU A 1 391 ? 22.987 -6.044 -58.774 1.00 95.31 391 GLU A CA 1
ATOM 3068 C C . GLU A 1 391 ? 23.136 -6.317 -57.259 1.00 95.31 391 GLU A C 1
ATOM 3070 O O . GLU A 1 391 ? 22.152 -6.442 -56.529 1.00 95.31 391 GLU A O 1
ATOM 3075 N N . SER A 1 392 ? 24.374 -6.345 -56.743 1.00 95.06 392 SER A N 1
ATOM 3076 C CA . SER A 1 392 ? 24.635 -6.544 -55.307 1.00 95.06 392 SER A CA 1
ATOM 3077 C C . SER A 1 392 ? 24.233 -5.351 -54.424 1.00 95.06 392 SER A C 1
ATOM 3079 O O . SER A 1 392 ? 24.058 -5.512 -53.211 1.00 95.06 392 SER A O 1
ATOM 3081 N N . LEU A 1 393 ? 24.099 -4.157 -55.011 1.00 94.62 393 LEU A N 1
ATOM 3082 C CA . LEU A 1 393 ? 23.580 -2.963 -54.349 1.00 94.62 393 LEU A CA 1
ATOM 3083 C C . LEU A 1 393 ? 22.050 -2.981 -54.355 1.00 94.62 393 LEU A C 1
ATOM 3085 O O . LEU A 1 393 ? 21.472 -2.848 -53.283 1.00 94.62 393 LEU A O 1
ATOM 3089 N N . GLU A 1 394 ? 21.403 -3.263 -55.490 1.00 96.12 394 GLU A N 1
ATOM 3090 C CA . GLU A 1 394 ? 19.939 -3.413 -55.584 1.00 96.12 394 GLU A CA 1
ATOM 3091 C C . GLU A 1 394 ? 19.407 -4.474 -54.603 1.00 96.12 394 GLU A C 1
ATOM 3093 O O . GLU A 1 394 ? 18.462 -4.224 -53.850 1.00 96.12 394 GLU A O 1
ATOM 3098 N N . GLN A 1 395 ? 20.069 -5.636 -54.526 1.00 96.25 395 GLN A N 1
ATOM 3099 C CA . GLN A 1 395 ? 19.739 -6.686 -53.553 1.00 96.25 395 GLN A CA 1
ATOM 3100 C C . GLN A 1 395 ? 19.810 -6.168 -52.104 1.00 96.25 395 GLN A C 1
ATOM 3102 O O . GLN A 1 395 ? 18.906 -6.425 -51.306 1.00 96.25 395 GLN A O 1
ATOM 3107 N N . ARG A 1 396 ? 20.845 -5.388 -51.761 1.00 94.56 396 ARG A N 1
ATOM 3108 C CA . ARG A 1 396 ? 21.010 -4.796 -50.422 1.00 94.56 396 ARG A CA 1
ATOM 3109 C C . ARG A 1 396 ? 20.035 -3.661 -50.141 1.00 94.56 396 ARG A C 1
ATOM 3111 O O . ARG A 1 396 ? 19.586 -3.536 -49.005 1.00 94.56 396 ARG A O 1
ATOM 3118 N N . GLU A 1 397 ? 19.677 -2.855 -51.133 1.00 94.94 397 GLU A N 1
ATOM 3119 C CA . GLU A 1 397 ? 18.652 -1.823 -50.988 1.00 94.94 397 GLU A CA 1
ATOM 3120 C C . GLU A 1 397 ? 17.284 -2.451 -50.707 1.00 94.94 397 GLU A C 1
ATOM 3122 O O . GLU A 1 397 ? 16.587 -2.001 -49.798 1.00 94.94 397 GLU A O 1
ATOM 3127 N N . HIS A 1 398 ? 16.934 -3.552 -51.376 1.00 96.06 398 HIS A N 1
ATOM 3128 C CA . HIS A 1 398 ? 15.727 -4.316 -51.060 1.00 96.06 398 HIS A CA 1
ATOM 3129 C C . HIS A 1 398 ? 15.778 -4.988 -49.676 1.00 96.06 398 HIS A C 1
ATOM 3131 O O . HIS A 1 398 ? 14.775 -4.980 -48.957 1.00 96.06 398 HIS A O 1
ATOM 3137 N N . GLU A 1 399 ? 16.927 -5.520 -49.242 1.00 96.38 399 GLU A N 1
ATOM 3138 C CA . GLU A 1 399 ? 17.087 -6.017 -47.867 1.00 96.38 399 GLU A CA 1
ATOM 3139 C C . GLU A 1 399 ? 16.934 -4.904 -46.820 1.00 96.38 399 GLU A C 1
ATOM 3141 O O . GLU A 1 399 ? 16.247 -5.105 -45.816 1.00 96.38 399 GLU A O 1
ATOM 3146 N N . LEU A 1 400 ? 17.512 -3.722 -47.060 1.00 95.31 400 LEU A N 1
ATOM 3147 C CA . LEU A 1 400 ? 17.388 -2.553 -46.188 1.00 95.31 400 LEU A CA 1
ATOM 3148 C C . LEU A 1 400 ? 15.953 -2.016 -46.151 1.00 95.31 400 LEU A C 1
ATOM 3150 O O . LEU A 1 400 ? 15.453 -1.731 -45.064 1.00 95.31 400 LEU A O 1
ATOM 3154 N N . GLN A 1 401 ? 15.255 -1.941 -47.288 1.00 96.00 401 GLN A N 1
ATOM 3155 C CA . GLN A 1 401 ? 13.828 -1.590 -47.354 1.00 96.00 401 GLN A CA 1
ATOM 3156 C C . GLN A 1 401 ? 12.982 -2.576 -46.534 1.00 96.00 401 GLN A C 1
ATOM 3158 O O . GLN A 1 401 ? 12.169 -2.164 -45.706 1.00 96.00 401 GLN A O 1
ATOM 3163 N N . ARG A 1 402 ? 13.221 -3.886 -46.696 1.00 97.00 402 ARG A N 1
ATOM 3164 C CA . ARG A 1 402 ? 12.526 -4.947 -45.951 1.00 97.00 402 ARG A CA 1
ATOM 3165 C C . ARG A 1 402 ? 12.786 -4.863 -44.442 1.00 97.00 402 ARG A C 1
ATOM 3167 O O . ARG A 1 402 ? 11.856 -5.044 -43.660 1.00 97.00 402 ARG A O 1
ATOM 3174 N N . LEU A 1 403 ? 14.026 -4.598 -44.025 1.00 95.00 403 LEU A N 1
ATOM 3175 C CA . LEU A 1 403 ? 14.390 -4.428 -42.613 1.00 95.00 403 LEU A CA 1
ATOM 3176 C C . LEU A 1 403 ? 13.820 -3.131 -42.024 1.00 95.00 403 LEU A C 1
ATOM 3178 O O . LEU A 1 403 ? 13.339 -3.147 -40.894 1.00 95.00 403 LEU A O 1
ATOM 3182 N N . THR A 1 404 ? 13.804 -2.040 -42.793 1.00 94.88 404 THR A N 1
ATOM 3183 C CA . THR A 1 404 ? 13.206 -0.760 -42.379 1.00 94.88 404 THR A CA 1
ATOM 3184 C C . THR A 1 404 ? 11.710 -0.927 -42.129 1.00 94.88 404 THR A C 1
ATOM 3186 O O . THR A 1 404 ? 11.252 -0.647 -41.027 1.00 94.88 404 THR A O 1
ATOM 3189 N N . GLY A 1 405 ? 10.970 -1.523 -43.071 1.00 95.56 405 GLY A N 1
ATOM 3190 C CA . GLY A 1 405 ? 9.548 -1.827 -42.878 1.00 95.56 405 GLY A CA 1
ATOM 3191 C C . GLY A 1 405 ? 9.275 -2.794 -41.716 1.00 95.56 405 GLY A C 1
ATOM 3192 O O . GLY A 1 405 ? 8.248 -2.685 -41.050 1.00 95.56 405 GLY A O 1
ATOM 3193 N N . GLN A 1 406 ? 10.186 -3.723 -41.407 1.00 95.94 406 GLN A N 1
ATOM 3194 C CA . GLN A 1 406 ? 10.067 -4.562 -40.204 1.00 95.94 406 GLN A CA 1
ATOM 3195 C C . GLN A 1 406 ? 10.265 -3.766 -38.905 1.00 95.94 406 GLN A C 1
ATOM 3197 O O . GLN A 1 406 ? 9.541 -4.008 -37.940 1.00 95.94 406 GLN A O 1
ATOM 3202 N N . LEU A 1 407 ? 11.192 -2.805 -38.883 1.00 93.69 407 LEU A N 1
ATOM 3203 C CA . LEU A 1 407 ? 11.396 -1.903 -37.746 1.00 93.69 407 LEU A CA 1
ATOM 3204 C C . LEU A 1 407 ? 10.225 -0.928 -37.565 1.00 93.69 407 LEU A C 1
ATOM 3206 O O . LEU A 1 407 ? 9.797 -0.726 -36.435 1.00 93.69 407 LEU A O 1
ATOM 3210 N N . GLU A 1 408 ? 9.674 -0.371 -38.645 1.00 95.62 408 GLU A N 1
ATOM 3211 C CA . GLU A 1 408 ? 8.508 0.526 -38.608 1.00 95.62 408 GLU A CA 1
ATOM 3212 C C . GLU A 1 408 ? 7.261 -0.178 -38.051 1.00 95.62 408 GLU A C 1
ATOM 3214 O O . GLU A 1 408 ? 6.592 0.363 -37.172 1.00 95.62 408 GLU A O 1
ATOM 3219 N N . ASN A 1 409 ? 6.980 -1.412 -38.492 1.00 95.88 409 ASN A N 1
ATOM 3220 C CA . ASN A 1 409 ? 5.878 -2.208 -37.939 1.00 95.88 409 ASN A CA 1
ATOM 3221 C C . ASN A 1 409 ? 6.111 -2.543 -36.455 1.00 95.88 409 ASN A C 1
ATOM 3223 O O . ASN A 1 409 ? 5.232 -2.304 -35.633 1.00 95.88 409 ASN A O 1
ATOM 3227 N N . ALA A 1 410 ? 7.312 -3.005 -36.083 1.00 93.62 410 ALA A N 1
ATOM 3228 C CA . ALA A 1 410 ? 7.635 -3.303 -34.685 1.00 93.62 410 ALA A CA 1
ATOM 3229 C C . ALA A 1 410 ? 7.581 -2.056 -33.779 1.00 93.62 410 ALA A C 1
ATOM 3231 O O . ALA A 1 410 ? 7.212 -2.154 -32.610 1.00 93.62 410 ALA A O 1
ATOM 3232 N N . GLN A 1 411 ? 7.917 -0.873 -34.305 1.00 92.94 411 GLN A N 1
ATOM 3233 C CA . GLN A 1 411 ? 7.724 0.398 -33.607 1.00 92.94 411 GLN A CA 1
ATOM 3234 C C . GLN A 1 411 ? 6.234 0.705 -33.424 1.00 92.94 411 GLN A C 1
ATOM 3236 O O . GLN A 1 411 ? 5.831 1.013 -32.306 1.00 92.94 411 GLN A O 1
ATOM 3241 N N . ALA A 1 412 ? 5.411 0.568 -34.468 1.00 94.62 412 ALA A N 1
ATOM 3242 C CA . ALA A 1 412 ? 3.967 0.789 -34.380 1.00 94.62 412 ALA A CA 1
ATOM 3243 C C . ALA A 1 412 ? 3.282 -0.155 -33.371 1.00 94.62 412 ALA A C 1
ATOM 3245 O O . ALA A 1 412 ? 2.461 0.304 -32.573 1.00 94.62 412 ALA A O 1
ATOM 3246 N N . ASP A 1 413 ? 3.666 -1.435 -33.343 1.00 95.44 413 ASP A N 1
ATOM 3247 C CA . ASP A 1 413 ? 3.181 -2.417 -32.364 1.00 95.44 413 ASP A CA 1
ATOM 3248 C C . ASP A 1 413 ? 3.569 -2.016 -30.926 1.00 95.44 413 ASP A C 1
ATOM 3250 O O . ASP A 1 413 ? 2.714 -1.957 -30.039 1.00 95.44 413 ASP A O 1
ATOM 3254 N N . LEU A 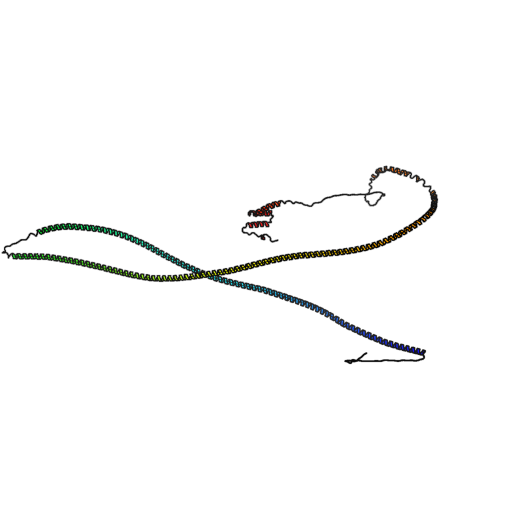1 414 ? 4.836 -1.648 -30.692 1.00 95.00 414 LEU A N 1
ATOM 3255 C CA . LEU A 1 414 ? 5.314 -1.186 -29.381 1.00 95.00 414 LEU A CA 1
ATOM 3256 C C . LEU A 1 414 ? 4.680 0.145 -28.946 1.00 95.00 414 LEU A C 1
ATOM 3258 O O . LEU A 1 414 ? 4.457 0.361 -27.752 1.00 95.00 414 LEU A O 1
ATOM 3262 N N . GLU A 1 415 ? 4.364 1.050 -29.876 1.00 94.75 415 GLU A N 1
ATOM 3263 C CA . GLU A 1 415 ? 3.615 2.268 -29.560 1.00 94.75 415 GLU A CA 1
ATOM 3264 C C . GLU A 1 415 ? 2.150 1.958 -29.219 1.00 94.75 415 GLU A C 1
ATOM 3266 O O . GLU A 1 415 ? 1.616 2.548 -28.275 1.00 94.75 415 GLU A O 1
ATOM 3271 N N . ALA A 1 416 ? 1.517 1.000 -29.904 1.00 95.06 416 ALA A N 1
ATOM 3272 C CA . ALA A 1 416 ? 0.172 0.532 -29.579 1.00 95.06 416 ALA A CA 1
ATOM 3273 C C . ALA A 1 416 ? 0.113 -0.128 -28.187 1.00 95.06 416 ALA A C 1
ATOM 3275 O O . ALA A 1 416 ? -0.761 0.228 -27.391 1.00 95.06 416 ALA A O 1
ATOM 3276 N N . GLU A 1 417 ? 1.072 -0.998 -27.844 1.00 95.75 417 GLU A N 1
ATOM 3277 C CA . GLU A 1 417 ? 1.213 -1.559 -26.490 1.00 95.75 417 GLU A CA 1
ATOM 3278 C C . GLU A 1 417 ? 1.474 -0.469 -25.439 1.00 95.75 417 GLU A C 1
ATOM 3280 O O . GLU A 1 417 ? 0.849 -0.444 -24.378 1.00 95.75 417 GLU A O 1
ATOM 3285 N N . ARG A 1 418 ? 2.356 0.498 -25.728 1.00 93.75 418 ARG A N 1
ATOM 3286 C CA . ARG A 1 418 ? 2.599 1.640 -24.832 1.00 93.75 418 ARG A CA 1
ATOM 3287 C C . ARG A 1 418 ? 1.308 2.418 -24.566 1.00 93.75 418 ARG A C 1
ATOM 3289 O O . ARG A 1 418 ? 1.078 2.835 -23.430 1.00 93.75 418 ARG A O 1
ATOM 3296 N N . HIS A 1 419 ? 0.464 2.613 -25.579 1.00 95.31 419 HIS A N 1
ATOM 3297 C CA . HIS A 1 419 ? -0.810 3.315 -25.433 1.00 95.31 419 HIS A CA 1
ATOM 3298 C C . HIS A 1 419 ? -1.890 2.481 -24.725 1.00 95.31 419 HIS A C 1
ATOM 3300 O O . HIS A 1 419 ? -2.638 3.058 -23.930 1.00 95.31 419 HIS A O 1
ATOM 3306 N N . SER A 1 420 ? -1.949 1.157 -24.912 1.00 95.56 420 SER A N 1
ATOM 3307 C CA . SER A 1 420 ? -2.864 0.296 -24.147 1.00 95.56 420 SER A CA 1
ATOM 3308 C C . SER A 1 420 ? -2.478 0.250 -22.665 1.00 95.56 420 SER A C 1
ATOM 3310 O O . SER A 1 420 ? -3.312 0.579 -21.820 1.00 95.56 420 SER A O 1
ATOM 3312 N N . PHE A 1 421 ? -1.204 0.006 -22.332 1.00 94.44 421 PHE A N 1
ATOM 3313 C CA . PHE A 1 421 ? -0.718 0.064 -20.948 1.00 94.44 421 PHE A CA 1
ATOM 3314 C C . PHE A 1 421 ? -0.922 1.450 -20.316 1.00 94.44 421 PHE A C 1
ATOM 3316 O O . PHE A 1 421 ? -1.271 1.551 -19.139 1.00 94.44 421 PHE A O 1
ATOM 3323 N N . GLN A 1 422 ? -0.754 2.539 -21.075 1.00 94.81 422 GLN A N 1
ATOM 3324 C CA . GLN A 1 422 ? -1.032 3.890 -20.577 1.00 94.81 422 GLN A CA 1
ATOM 3325 C C . GLN A 1 422 ? -2.527 4.098 -20.276 1.00 94.81 422 GLN A C 1
ATOM 3327 O O . GLN A 1 422 ? -2.859 4.753 -19.284 1.00 94.81 422 GLN A O 1
ATOM 3332 N N . ALA A 1 423 ? -3.428 3.536 -21.087 1.00 94.50 423 ALA A N 1
ATOM 3333 C CA . ALA A 1 423 ? -4.870 3.585 -20.853 1.00 94.50 423 ALA A CA 1
ATOM 3334 C C . ALA A 1 423 ? -5.293 2.729 -19.643 1.00 94.50 423 ALA A C 1
ATOM 3336 O O . ALA A 1 423 ? -6.059 3.206 -18.803 1.00 94.50 423 ALA A O 1
ATOM 3337 N N . GLU A 1 424 ? -4.750 1.517 -19.497 1.00 95.50 424 GLU A N 1
ATOM 3338 C CA . GLU A 1 424 ? -4.961 0.649 -18.328 1.00 95.50 424 GLU A CA 1
ATOM 3339 C C . GLU A 1 424 ? -4.496 1.323 -17.031 1.00 95.50 424 GLU A C 1
ATOM 3341 O O . GLU A 1 424 ? -5.235 1.374 -16.047 1.00 95.50 424 GLU A O 1
ATOM 3346 N N . LEU A 1 425 ? -3.297 1.915 -17.036 1.00 94.06 425 LEU A N 1
ATOM 3347 C CA . LEU A 1 425 ? -2.726 2.587 -15.869 1.00 94.06 425 LEU A CA 1
ATOM 3348 C C . LEU A 1 425 ? -3.535 3.844 -15.499 1.00 94.06 425 LEU A C 1
ATOM 3350 O O . LEU A 1 425 ? -3.740 4.117 -14.313 1.00 94.06 425 LEU A O 1
ATOM 3354 N N . GLN A 1 426 ? -4.089 4.568 -16.481 1.00 95.44 426 GLN A N 1
ATOM 3355 C CA . GLN A 1 426 ? -5.070 5.633 -16.230 1.00 95.44 426 GLN A CA 1
ATOM 3356 C C . GLN A 1 426 ? -6.396 5.101 -15.663 1.00 95.44 426 GLN A C 1
ATOM 3358 O O . GLN A 1 426 ? -6.950 5.727 -14.758 1.00 95.44 426 GLN A O 1
ATOM 3363 N N . ALA A 1 427 ? -6.909 3.969 -16.153 1.00 94.81 427 ALA A N 1
ATOM 3364 C CA . ALA A 1 427 ? -8.150 3.368 -15.661 1.00 94.81 427 ALA A CA 1
ATOM 3365 C C . ALA A 1 427 ? -8.012 2.896 -14.203 1.00 94.81 427 ALA A C 1
ATOM 3367 O O . ALA A 1 427 ? -8.817 3.293 -13.359 1.00 94.81 427 ALA A O 1
ATOM 3368 N N . ALA A 1 428 ? -6.940 2.168 -13.881 1.00 94.50 428 ALA A N 1
ATOM 3369 C CA . ALA A 1 428 ? -6.609 1.763 -12.515 1.00 94.50 428 ALA A CA 1
ATOM 3370 C C . ALA A 1 428 ? -6.386 2.977 -11.590 1.00 94.50 428 ALA A C 1
ATOM 3372 O O . ALA A 1 428 ? -6.837 2.990 -10.446 1.00 94.50 428 ALA A O 1
ATOM 3373 N N . SER A 1 429 ? -5.758 4.047 -12.098 1.00 93.81 429 SER A N 1
ATOM 3374 C CA . SER A 1 429 ? -5.588 5.298 -11.343 1.00 93.81 429 SER A CA 1
ATOM 3375 C C . SER A 1 429 ? -6.914 5.997 -11.026 1.00 93.81 429 SER A C 1
ATOM 3377 O O . SER A 1 429 ? -7.015 6.624 -9.973 1.00 93.81 429 SER A O 1
ATOM 3379 N N . ARG A 1 430 ? -7.926 5.899 -11.903 1.00 95.25 430 ARG A N 1
ATOM 3380 C CA . ARG A 1 430 ? -9.284 6.413 -11.643 1.00 95.25 430 ARG A CA 1
ATOM 3381 C C . ARG A 1 430 ? -10.016 5.541 -10.626 1.00 95.25 430 ARG A C 1
ATOM 3383 O O . ARG A 1 430 ? -10.484 6.075 -9.630 1.00 95.25 430 ARG A O 1
ATOM 3390 N N . GLN A 1 431 ? -9.994 4.217 -10.796 1.00 95.94 431 GLN A N 1
ATOM 3391 C CA . GLN A 1 431 ? -10.577 3.267 -9.837 1.00 95.94 431 GLN A CA 1
ATOM 3392 C C . GLN A 1 431 ? -10.044 3.499 -8.412 1.00 95.94 431 GLN A C 1
ATOM 3394 O O . GLN A 1 431 ? -10.828 3.698 -7.489 1.00 95.94 431 GLN A O 1
ATOM 3399 N N . LEU A 1 432 ? -8.722 3.625 -8.243 1.00 94.81 432 LEU A N 1
ATOM 3400 C CA . LEU A 1 432 ? -8.098 3.943 -6.950 1.00 94.81 432 LEU A CA 1
ATOM 3401 C C . LEU A 1 432 ? -8.455 5.341 -6.407 1.00 94.81 432 LEU A C 1
ATOM 3403 O O . LEU A 1 432 ? -8.342 5.579 -5.203 1.00 94.81 432 LEU A O 1
ATOM 3407 N N . GLN A 1 433 ? -8.851 6.299 -7.250 1.00 94.38 433 GLN A N 1
ATOM 3408 C CA . GLN A 1 433 ? -9.353 7.604 -6.798 1.00 94.38 433 GLN A CA 1
ATOM 3409 C C . GLN A 1 433 ? -10.809 7.508 -6.331 1.00 94.38 433 GLN A C 1
ATOM 3411 O O . GLN A 1 433 ? -11.129 8.040 -5.264 1.00 94.38 433 GLN A O 1
ATOM 3416 N N . ASP A 1 434 ? -11.649 6.784 -7.072 1.00 95.38 434 ASP A N 1
ATOM 3417 C CA . ASP A 1 434 ? -13.058 6.550 -6.751 1.00 95.38 434 ASP A CA 1
ATOM 3418 C C . ASP A 1 434 ? -13.207 5.716 -5.467 1.00 95.38 434 ASP A C 1
ATOM 3420 O O . ASP A 1 434 ? -13.942 6.107 -4.560 1.00 95.38 434 ASP A O 1
ATOM 3424 N N . GLU A 1 435 ? -12.422 4.645 -5.307 1.00 95.38 435 GLU A N 1
ATOM 3425 C CA . GLU A 1 435 ? -12.336 3.854 -4.070 1.00 95.38 435 GLU A CA 1
ATOM 3426 C C . GLU A 1 435 ? -11.908 4.716 -2.875 1.00 95.38 435 GLU A C 1
ATOM 3428 O O . GLU A 1 435 ? -12.548 4.701 -1.822 1.00 95.38 435 GLU A O 1
ATOM 3433 N N . ARG A 1 436 ? -10.862 5.542 -3.024 1.00 94.50 436 ARG A N 1
ATOM 3434 C CA . ARG A 1 436 ? -10.415 6.455 -1.954 1.00 94.50 436 ARG A CA 1
ATOM 3435 C C . ARG A 1 436 ? -11.451 7.531 -1.627 1.00 94.50 436 ARG A C 1
ATOM 3437 O O . ARG A 1 436 ? -11.474 8.016 -0.493 1.00 94.50 436 ARG A O 1
ATOM 3444 N N . LEU A 1 437 ? -12.302 7.915 -2.577 1.00 95.75 437 LEU A N 1
ATOM 3445 C CA . LEU A 1 437 ? -13.410 8.839 -2.351 1.00 95.75 437 LEU A CA 1
ATOM 3446 C C . LEU A 1 437 ? -14.578 8.145 -1.632 1.00 95.75 437 LEU A C 1
ATOM 3448 O O . LEU A 1 437 ? -15.073 8.690 -0.645 1.00 95.75 437 LEU A O 1
ATOM 3452 N N . ALA A 1 438 ? -14.937 6.923 -2.032 1.00 95.69 438 ALA A N 1
ATOM 3453 C CA . ALA A 1 438 ? -15.938 6.094 -1.362 1.00 95.69 438 ALA A CA 1
ATOM 3454 C C . ALA A 1 438 ? -15.529 5.747 0.082 1.00 95.69 438 ALA A C 1
ATOM 3456 O O . ALA A 1 438 ? -16.319 5.920 1.010 1.00 95.69 438 ALA A O 1
ATOM 3457 N N . HIS A 1 439 ? -14.270 5.360 0.317 1.00 93.94 439 HIS A N 1
ATOM 3458 C CA . HIS A 1 439 ? -13.735 5.143 1.665 1.00 93.94 439 HIS A CA 1
ATOM 3459 C C . HIS A 1 439 ? -13.755 6.425 2.512 1.00 93.94 439 HIS A C 1
ATOM 3461 O O . HIS A 1 439 ? -14.107 6.369 3.690 1.00 93.94 439 HIS A O 1
ATOM 3467 N N . ARG A 1 440 ? -13.448 7.596 1.932 1.00 95.94 440 ARG A N 1
ATOM 3468 C CA . ARG A 1 440 ? -13.559 8.886 2.638 1.00 95.94 440 ARG A CA 1
ATOM 3469 C C . ARG A 1 440 ? -15.009 9.198 3.025 1.00 95.94 440 ARG A C 1
ATOM 3471 O O . ARG A 1 440 ? -15.251 9.637 4.147 1.00 95.94 440 ARG A O 1
ATOM 3478 N N . GLN A 1 441 ? -15.966 8.942 2.132 1.00 95.75 441 GLN A N 1
ATOM 3479 C CA . GLN A 1 441 ? -17.395 9.099 2.418 1.00 95.75 441 GLN A CA 1
ATOM 3480 C C . GLN A 1 441 ? -17.852 8.139 3.526 1.00 95.75 441 GLN A C 1
ATOM 3482 O O . GLN A 1 441 ? -18.471 8.583 4.493 1.00 95.75 441 GLN A O 1
ATOM 3487 N N . ALA A 1 442 ? -17.469 6.860 3.455 1.00 95.19 442 ALA A N 1
ATOM 3488 C CA . ALA A 1 442 ? -17.762 5.867 4.488 1.00 95.19 442 ALA A CA 1
ATOM 3489 C C . ALA A 1 442 ? -17.195 6.270 5.862 1.00 95.19 442 ALA A C 1
ATOM 3491 O O . ALA A 1 442 ? -17.923 6.235 6.853 1.00 95.19 442 ALA A O 1
ATOM 3492 N N . LEU A 1 443 ? -15.941 6.738 5.920 1.00 94.25 443 LEU A N 1
ATOM 3493 C CA . LEU A 1 443 ? -15.331 7.264 7.148 1.00 94.25 443 LEU A CA 1
ATOM 3494 C C . LEU A 1 443 ? -16.098 8.476 7.696 1.00 94.25 443 LEU A C 1
ATOM 3496 O O . LEU A 1 443 ? -16.384 8.513 8.888 1.00 94.25 443 LEU A O 1
ATOM 3500 N N . SER A 1 444 ? -16.505 9.426 6.846 1.00 95.81 444 SER A N 1
ATOM 3501 C CA . SER A 1 444 ? -17.307 10.578 7.296 1.00 95.81 444 SER A CA 1
ATOM 3502 C C . SER A 1 444 ? -18.697 10.181 7.819 1.00 95.81 444 SER A C 1
ATOM 3504 O O . SER A 1 444 ? -19.174 10.752 8.796 1.00 95.81 444 SER A O 1
ATOM 3506 N N . ALA A 1 445 ? -19.319 9.148 7.239 1.00 95.56 445 ALA A N 1
ATOM 3507 C CA . ALA A 1 445 ? -20.597 8.613 7.701 1.00 95.56 445 ALA A CA 1
ATOM 3508 C C . ALA A 1 445 ? -20.472 7.817 9.015 1.00 95.56 445 ALA A C 1
ATOM 3510 O O . ALA A 1 445 ? -21.404 7.811 9.820 1.00 95.56 445 ALA A O 1
ATOM 3511 N N . VAL A 1 446 ? -19.331 7.160 9.256 1.00 94.12 446 VAL A N 1
ATOM 3512 C CA . VAL A 1 446 ? -19.009 6.541 10.554 1.00 94.12 446 VAL A CA 1
ATOM 3513 C C . VAL A 1 446 ? -18.728 7.613 11.607 1.00 94.12 446 VAL A C 1
ATOM 3515 O O . VAL A 1 446 ? -19.267 7.512 12.705 1.00 94.12 446 VAL A O 1
ATOM 3518 N N . GLN A 1 447 ? -17.980 8.668 11.267 1.00 95.19 447 GLN A N 1
ATOM 3519 C CA . GLN A 1 447 ? -17.717 9.787 12.176 1.00 95.19 447 GLN A CA 1
ATOM 3520 C C . GLN A 1 447 ? -19.021 10.468 12.614 1.00 95.19 447 GLN A C 1
ATOM 3522 O O . GLN A 1 447 ? -19.278 10.555 13.806 1.00 95.19 447 GLN A O 1
ATOM 3527 N N . ALA A 1 448 ? -19.916 10.815 11.682 1.00 95.50 448 ALA A N 1
ATOM 3528 C CA . ALA A 1 448 ? -21.206 11.423 12.021 1.00 95.50 448 ALA A CA 1
ATOM 3529 C C . ALA A 1 448 ? -22.089 10.530 12.925 1.00 95.50 448 ALA A C 1
ATOM 3531 O O . ALA A 1 448 ? -22.821 11.031 13.781 1.00 95.50 448 ALA A O 1
ATOM 3532 N N . LYS A 1 449 ? -22.009 9.197 12.778 1.00 96.25 449 LYS A N 1
ATOM 3533 C CA . LYS A 1 449 ? -22.671 8.242 13.687 1.00 96.25 449 LYS A CA 1
ATOM 3534 C C . LYS A 1 449 ? -22.011 8.204 15.066 1.00 96.25 449 LYS A C 1
ATOM 3536 O O . LYS A 1 449 ? -22.724 8.095 16.064 1.00 96.25 449 LYS A O 1
ATOM 3541 N N . LEU A 1 450 ? -20.683 8.295 15.132 1.00 95.56 450 LEU A N 1
ATOM 3542 C CA . LEU A 1 450 ? -19.936 8.377 16.386 1.00 95.56 450 LEU A CA 1
ATOM 3543 C C . LEU A 1 450 ? -20.270 9.677 17.129 1.00 95.56 450 LEU A C 1
ATOM 3545 O O . LEU A 1 450 ? -20.650 9.609 18.292 1.00 95.56 450 LEU A O 1
ATOM 3549 N N . ASP A 1 451 ? -20.240 10.822 16.449 1.00 95.75 451 ASP A N 1
ATOM 3550 C CA . ASP A 1 451 ? -20.570 12.137 17.015 1.00 95.75 451 ASP A CA 1
ATOM 3551 C C . ASP A 1 451 ? -22.016 12.167 17.548 1.00 95.75 451 ASP A C 1
ATOM 3553 O O . ASP A 1 451 ? -22.268 12.592 18.677 1.00 95.75 451 ASP A O 1
ATOM 3557 N N . SER A 1 452 ? -22.971 11.613 16.788 1.00 96.12 452 SER A N 1
ATOM 3558 C CA . SER A 1 452 ? -24.360 11.445 17.238 1.00 96.12 452 SER A CA 1
ATOM 3559 C C . SER A 1 452 ? -24.479 10.526 18.463 1.00 96.12 452 SER A C 1
ATOM 3561 O O . SER A 1 452 ? -25.241 10.822 19.383 1.00 96.12 452 SER A O 1
ATOM 3563 N N . SER A 1 453 ? -23.695 9.445 18.520 1.00 94.88 453 SER A N 1
ATOM 3564 C CA . SER A 1 453 ? -23.660 8.535 19.674 1.00 94.88 453 SER A CA 1
ATOM 3565 C C . SER A 1 453 ? -23.039 9.200 20.908 1.00 94.88 453 SER A C 1
ATOM 3567 O O . SER A 1 453 ? -23.521 9.000 22.021 1.00 94.88 453 SER A O 1
ATOM 3569 N N . VAL A 1 454 ? -22.007 10.030 20.724 1.00 95.81 454 VAL A N 1
ATOM 3570 C CA . VAL A 1 454 ? -21.386 10.831 21.790 1.00 95.81 454 VAL A CA 1
ATOM 3571 C C . VAL A 1 454 ? -22.381 11.848 22.349 1.00 95.81 454 VAL A C 1
ATOM 3573 O O . VAL A 1 454 ? -22.510 11.937 23.568 1.00 95.81 454 VAL A O 1
ATOM 3576 N N . HIS A 1 455 ? -23.150 12.542 21.504 1.00 96.19 455 HIS A N 1
ATOM 3577 C CA . HIS A 1 455 ? -24.219 13.428 21.975 1.00 96.19 455 HIS A CA 1
ATOM 3578 C C . HIS A 1 455 ? -25.314 12.673 22.748 1.00 96.19 455 HIS A C 1
ATOM 3580 O O . HIS A 1 455 ? -25.672 13.098 23.843 1.00 96.19 455 HIS A O 1
ATOM 3586 N N . GLN A 1 456 ? -25.771 11.507 22.279 1.00 96.31 456 GLN A N 1
ATOM 3587 C CA . GLN A 1 456 ? -26.734 10.686 23.036 1.00 96.31 456 GLN A CA 1
ATOM 3588 C C . GLN A 1 456 ? -26.181 10.205 24.391 1.00 96.31 456 GLN A C 1
ATOM 3590 O O . GLN A 1 456 ? -26.933 10.057 25.356 1.00 96.31 456 GLN A O 1
ATOM 3595 N N . LEU A 1 457 ? -24.871 9.956 24.495 1.00 94.12 457 LEU A N 1
ATOM 3596 C CA . LEU A 1 457 ? -24.219 9.627 25.766 1.00 94.12 457 LEU A CA 1
ATOM 3597 C C . LEU A 1 457 ? -24.093 10.852 26.688 1.00 94.12 457 LEU A C 1
ATOM 3599 O O . LEU A 1 457 ? -24.275 10.706 27.895 1.00 94.12 457 LEU A O 1
ATOM 3603 N N . GLN A 1 458 ? -23.857 12.048 26.141 1.00 95.75 458 GLN A N 1
ATOM 3604 C CA . GLN A 1 458 ? -23.873 13.311 26.892 1.00 95.75 458 GLN A CA 1
ATOM 3605 C C . GLN A 1 458 ? -25.273 13.619 27.445 1.00 95.75 458 GLN A C 1
ATOM 3607 O O . GLN A 1 458 ? -25.407 13.860 28.641 1.00 95.75 458 GLN A O 1
ATOM 3612 N N . GLU A 1 459 ? -26.326 13.508 26.628 1.00 95.94 459 GLU A N 1
ATOM 3613 C CA . GLU A 1 459 ? -27.722 13.680 27.065 1.00 95.94 459 GLU A CA 1
ATOM 3614 C C . GLU A 1 459 ? -28.100 12.707 28.195 1.00 95.94 459 GLU A C 1
ATOM 3616 O O . GLU A 1 459 ? -28.765 13.087 29.163 1.00 95.94 459 GLU A O 1
ATOM 3621 N N . ARG A 1 460 ? -27.640 11.450 28.107 1.00 94.75 460 ARG A N 1
ATOM 3622 C CA . ARG A 1 460 ? -27.823 10.444 29.165 1.00 94.75 460 ARG A CA 1
ATOM 3623 C C . ARG A 1 460 ? -27.041 10.784 30.432 1.00 94.75 460 ARG A C 1
ATOM 3625 O O . ARG A 1 460 ? -27.594 10.626 31.516 1.00 94.75 460 ARG A O 1
ATOM 3632 N N . ALA A 1 461 ? -25.804 11.266 30.320 1.00 94.56 461 ALA A N 1
ATOM 3633 C CA . ALA A 1 461 ? -25.010 11.701 31.469 1.00 94.56 461 ALA A CA 1
ATOM 3634 C C . ALA A 1 461 ? -25.650 12.909 32.180 1.00 94.56 461 ALA A C 1
ATOM 3636 O O . ALA A 1 461 ? -25.773 12.904 33.403 1.00 94.56 461 ALA A O 1
ATOM 3637 N N . ASP A 1 462 ? -26.154 13.890 31.427 1.00 95.56 462 ASP A N 1
ATOM 3638 C CA . ASP A 1 462 ? -26.901 15.030 31.971 1.00 95.56 462 ASP A CA 1
ATOM 3639 C C . ASP A 1 462 ? -28.214 14.608 32.646 1.00 95.56 462 ASP A C 1
ATOM 3641 O O . ASP A 1 462 ? -28.627 15.223 33.633 1.00 95.56 462 ASP A O 1
ATOM 3645 N N . LEU A 1 463 ? -28.892 13.577 32.129 1.00 96.31 463 LEU A N 1
ATOM 3646 C CA . LEU A 1 463 ? -30.088 13.013 32.756 1.00 96.31 463 LEU A CA 1
ATOM 3647 C C . LEU A 1 463 ? -29.751 12.263 34.052 1.00 96.31 463 LEU A C 1
ATOM 3649 O O . LEU A 1 463 ? -30.423 12.482 35.058 1.00 96.31 463 LEU A O 1
ATOM 3653 N N . ILE A 1 464 ? -28.692 11.447 34.059 1.00 95.00 464 ILE A N 1
ATOM 3654 C CA . ILE A 1 464 ? -28.187 10.775 35.267 1.00 95.00 464 ILE A CA 1
ATOM 3655 C C . ILE A 1 464 ? -27.831 11.820 36.328 1.00 95.00 464 ILE A C 1
ATOM 3657 O O . ILE A 1 464 ? -28.375 11.770 37.425 1.00 95.00 464 ILE A O 1
ATOM 3661 N N . ALA A 1 465 ? -27.062 12.853 35.979 1.00 94.50 465 ALA A N 1
ATOM 3662 C CA . ALA A 1 465 ? -26.704 13.924 36.908 1.00 94.50 465 ALA A CA 1
ATOM 3663 C C . ALA A 1 465 ? -27.922 14.729 37.418 1.00 94.50 465 ALA A C 1
ATOM 3665 O O . ALA A 1 465 ? -27.856 15.359 38.476 1.00 94.50 465 ALA A O 1
ATOM 3666 N N . LYS A 1 466 ? -29.047 14.775 36.689 1.00 95.25 466 LYS A N 1
ATOM 3667 C CA . LYS A 1 466 ? -30.310 15.358 37.191 1.00 95.25 466 LYS A CA 1
ATOM 3668 C C . LYS A 1 466 ? -30.985 14.426 38.201 1.00 95.25 466 LYS A C 1
ATOM 3670 O O . LYS A 1 466 ? -31.388 14.897 39.262 1.00 95.25 466 LYS A O 1
ATOM 3675 N N . LEU A 1 467 ? -31.047 13.128 37.903 1.00 94.12 467 LEU A N 1
ATOM 3676 C CA . LEU A 1 467 ? -31.599 12.103 38.795 1.00 94.12 467 LEU A CA 1
ATOM 3677 C C . LEU A 1 467 ? -30.774 11.951 40.084 1.00 94.12 467 LEU A C 1
ATOM 3679 O O . LEU A 1 467 ? -31.350 11.828 41.158 1.00 94.12 467 LEU A O 1
ATOM 3683 N N . GLU A 1 468 ? -29.444 12.042 40.010 1.00 94.94 468 GLU A N 1
ATOM 3684 C CA . GLU A 1 468 ? -28.547 12.025 41.175 1.00 94.94 468 GLU A CA 1
ATOM 3685 C C . GLU A 1 468 ? -28.807 13.211 42.112 1.00 94.94 468 GLU A C 1
ATOM 3687 O O . GLU A 1 468 ? -28.962 13.012 43.314 1.00 94.94 468 GLU A O 1
ATOM 3692 N N . ARG A 1 469 ? -28.944 14.433 41.573 1.00 94.75 469 ARG A N 1
ATOM 3693 C CA . ARG A 1 469 ? -29.308 15.623 42.369 1.00 94.75 469 ARG A CA 1
ATOM 3694 C C . ARG A 1 469 ? -30.697 15.496 43.002 1.00 94.75 469 ARG A C 1
ATOM 3696 O O . ARG A 1 469 ? -30.888 15.926 44.133 1.00 94.75 469 ARG A O 1
ATOM 3703 N N . GLN A 1 470 ? -31.660 14.896 42.298 1.00 95.44 470 GLN A N 1
ATOM 3704 C CA . GLN A 1 470 ? -32.989 14.612 42.854 1.00 95.44 470 GLN A CA 1
ATOM 3705 C C . GLN A 1 470 ? -32.924 13.556 43.967 1.00 95.44 470 GLN A C 1
ATOM 3707 O O . GLN A 1 470 ? -33.549 13.734 45.007 1.00 95.44 470 GLN A O 1
ATOM 3712 N N . GLY A 1 471 ? -32.126 12.498 43.794 1.00 93.44 471 GLY A N 1
ATOM 3713 C CA . GLY A 1 471 ? -31.879 11.489 44.825 1.00 93.44 471 GLY A CA 1
ATOM 3714 C C . GLY A 1 471 ? -31.179 12.059 46.061 1.00 93.44 471 GLY A C 1
ATOM 3715 O O . GLY A 1 471 ? -31.551 11.716 47.180 1.00 93.44 471 GLY A O 1
ATOM 3716 N N . GLN A 1 472 ? -30.222 12.974 45.876 1.00 94.38 472 GLN A N 1
ATOM 3717 C CA . GLN A 1 472 ? -29.573 13.716 46.963 1.00 94.38 472 GLN A CA 1
ATOM 3718 C C . GLN A 1 472 ? -30.584 14.582 47.725 1.00 94.38 472 GLN A C 1
ATOM 3720 O O . GLN A 1 472 ? -30.718 14.407 48.931 1.00 94.38 472 GLN A O 1
ATOM 3725 N N . ALA A 1 473 ? -31.371 15.412 47.033 1.00 94.56 473 ALA A N 1
ATOM 3726 C CA . ALA A 1 473 ? -32.391 16.256 47.663 1.00 94.56 473 ALA A CA 1
ATOM 3727 C C . ALA A 1 473 ? -33.454 15.442 48.433 1.00 94.56 473 ALA A C 1
ATOM 3729 O O . ALA A 1 473 ? -33.801 15.791 49.557 1.00 94.56 473 ALA A O 1
ATOM 3730 N N . LEU A 1 474 ? -33.920 14.316 47.878 1.00 94.69 474 LEU A N 1
ATOM 3731 C CA . LEU A 1 474 ? -34.832 13.397 48.575 1.00 94.69 474 LEU A CA 1
ATOM 3732 C C . LEU A 1 474 ? -34.165 12.708 49.779 1.00 94.69 474 LEU A C 1
ATOM 3734 O O . LEU A 1 474 ? -34.826 12.419 50.772 1.00 94.69 474 LEU A O 1
ATOM 3738 N N . THR A 1 475 ? -32.855 12.453 49.721 1.00 95.12 475 THR A N 1
ATOM 3739 C CA . THR A 1 475 ? -32.096 11.902 50.856 1.00 95.12 475 THR A CA 1
ATOM 3740 C C . THR A 1 475 ? -31.941 12.940 51.969 1.00 95.12 475 THR A C 1
ATOM 3742 O O . THR A 1 475 ? -32.097 12.599 53.139 1.00 95.12 475 THR A O 1
ATOM 3745 N N . GLU A 1 476 ? -31.691 14.205 51.623 1.00 94.69 476 GLU A N 1
ATOM 3746 C CA . GLU A 1 476 ? -31.668 15.334 52.562 1.00 94.69 476 GLU A CA 1
ATOM 3747 C C . GLU A 1 476 ? -33.046 15.551 53.211 1.00 94.69 476 GLU A C 1
ATOM 3749 O O . GLU A 1 476 ? -33.130 15.688 54.430 1.00 94.69 476 GLU A O 1
ATOM 3754 N N . GLU A 1 477 ? -34.136 15.485 52.438 1.00 95.81 477 GLU A N 1
ATOM 3755 C CA . GLU A 1 477 ? -35.517 15.561 52.945 1.00 95.81 477 GLU A CA 1
ATOM 3756 C C . GLU A 1 477 ? -35.857 14.393 53.891 1.00 95.81 477 GLU A C 1
ATOM 3758 O O . GLU A 1 477 ? -36.436 14.591 54.959 1.00 95.81 477 GLU A O 1
ATOM 3763 N N . VAL A 1 478 ? -35.427 13.168 53.574 1.00 94.19 478 VAL A N 1
ATOM 3764 C CA . VAL A 1 478 ? -35.566 12.021 54.488 1.00 94.19 478 VAL A CA 1
ATOM 3765 C C . VAL A 1 478 ? -34.716 12.200 55.755 1.00 94.19 478 VAL A C 1
ATOM 3767 O O . VAL A 1 478 ? -35.142 11.788 56.836 1.00 94.19 478 VAL A O 1
ATOM 3770 N N . GLN A 1 479 ? -33.538 12.826 55.679 1.00 94.12 479 GLN A N 1
ATOM 3771 C CA . GLN A 1 479 ? -32.719 13.121 56.862 1.00 94.12 479 GLN A CA 1
ATOM 3772 C C . GLN A 1 479 ? -33.358 14.188 57.762 1.00 94.12 479 GLN A C 1
ATOM 3774 O O . GLN A 1 479 ? -33.397 13.995 58.980 1.00 94.12 479 GLN A O 1
ATOM 3779 N N . THR A 1 480 ? -33.905 15.274 57.202 1.00 95.12 480 THR A N 1
ATOM 3780 C CA . THR A 1 480 ? -34.596 16.301 58.001 1.00 95.12 480 THR A CA 1
ATOM 3781 C C . THR A 1 480 ? -35.854 15.735 58.655 1.00 95.12 480 THR A C 1
ATOM 3783 O O . THR A 1 480 ? -35.995 15.862 59.872 1.00 95.12 480 THR A O 1
ATOM 3786 N N . LEU A 1 481 ? -36.689 15.003 57.907 1.00 94.62 481 LEU A N 1
ATOM 3787 C CA . LEU A 1 481 ? -37.883 14.337 58.438 1.00 94.62 481 LEU A CA 1
ATOM 3788 C C . LEU A 1 481 ? -37.555 13.334 59.553 1.00 94.62 481 LEU A C 1
ATOM 3790 O O . LEU A 1 481 ? -38.255 13.309 60.563 1.00 94.62 481 LEU A O 1
ATOM 3794 N N . ASN A 1 482 ? -36.479 12.547 59.431 1.00 94.69 482 ASN A N 1
ATOM 3795 C CA . ASN A 1 482 ? -36.031 11.679 60.526 1.00 94.69 482 ASN A CA 1
ATOM 3796 C C . ASN A 1 482 ? -35.593 12.491 61.757 1.00 94.69 482 ASN A C 1
ATOM 3798 O O . ASN A 1 482 ? -35.978 12.151 62.875 1.00 94.69 482 ASN A O 1
ATOM 3802 N N . SER A 1 483 ? -34.865 13.599 61.569 1.00 94.31 483 SER A N 1
ATOM 3803 C CA . SER A 1 483 ? -34.458 14.468 62.684 1.00 94.31 483 SER A CA 1
ATOM 3804 C C . SER A 1 483 ? -35.653 15.110 63.405 1.00 94.31 483 SER A C 1
ATOM 3806 O O . SER A 1 483 ? -35.632 15.241 64.629 1.00 94.31 483 SER A O 1
ATOM 3808 N N . ASP A 1 484 ? -36.724 15.442 62.679 1.00 95.06 484 ASP A N 1
ATOM 3809 C CA . ASP A 1 484 ? -37.967 15.961 63.256 1.00 95.06 484 ASP A CA 1
ATOM 3810 C C . ASP A 1 484 ? -38.813 14.861 63.912 1.00 95.06 484 ASP A C 1
ATOM 3812 O O . ASP A 1 484 ? -39.399 15.094 64.968 1.00 95.06 484 ASP A O 1
ATOM 3816 N N . ILE A 1 485 ? -38.812 13.636 63.378 1.00 93.94 485 ILE A N 1
ATOM 3817 C CA . ILE A 1 485 ? -39.395 12.465 64.050 1.00 93.94 485 ILE A CA 1
ATOM 3818 C C . ILE A 1 485 ? -38.693 12.202 65.391 1.00 93.94 485 ILE A C 1
ATOM 3820 O O . ILE A 1 485 ? -39.371 11.954 66.389 1.00 93.94 485 ILE A O 1
ATOM 3824 N N . ASP A 1 486 ? -37.363 12.289 65.453 1.00 93.38 486 ASP A N 1
ATOM 3825 C CA . ASP A 1 486 ? -36.607 12.072 66.692 1.00 93.38 486 ASP A CA 1
ATOM 3826 C C . ASP A 1 486 ? -36.739 13.234 67.691 1.00 93.38 486 ASP A C 1
ATOM 3828 O O . ASP A 1 486 ? -36.847 12.990 68.897 1.00 93.38 486 ASP A O 1
ATOM 3832 N N . ARG A 1 487 ? -36.872 14.484 67.219 1.00 94.38 487 ARG A N 1
ATOM 3833 C CA . ARG A 1 487 ? -37.318 15.618 68.054 1.00 94.38 487 ARG A CA 1
ATOM 3834 C C . ARG A 1 487 ? -38.698 15.353 68.655 1.00 94.38 487 ARG A C 1
ATOM 3836 O O . ARG A 1 487 ? -38.840 15.397 69.871 1.00 94.38 487 ARG A O 1
ATOM 3843 N N . LEU A 1 488 ? -39.689 14.992 67.836 1.00 93.31 488 LEU A N 1
ATOM 3844 C CA . LEU A 1 488 ? -41.056 14.716 68.292 1.00 93.31 488 LEU A CA 1
ATOM 3845 C C . LEU A 1 488 ? -41.135 13.505 69.238 1.00 93.31 488 LEU A C 1
ATOM 3847 O O . LEU A 1 488 ? -41.945 13.506 70.165 1.00 93.31 488 LEU A O 1
ATOM 3851 N N . ARG A 1 489 ? -40.281 12.488 69.056 1.00 95.00 489 ARG A N 1
ATOM 3852 C CA . ARG A 1 489 ? -40.109 11.374 70.007 1.00 95.00 489 ARG A CA 1
ATOM 3853 C C . ARG A 1 489 ? -39.553 11.858 71.347 1.00 95.00 489 ARG A C 1
ATOM 3855 O O . ARG A 1 489 ? -40.083 11.464 72.383 1.00 95.00 489 ARG A O 1
ATOM 3862 N N . SER A 1 490 ? -38.535 12.719 71.333 1.00 92.56 490 SER A N 1
ATOM 3863 C CA . SER A 1 490 ? -37.957 13.324 72.540 1.00 92.56 490 SER A CA 1
ATOM 3864 C C . SER A 1 490 ? -38.965 14.221 73.267 1.00 92.56 490 SER A C 1
ATOM 3866 O O . SER A 1 490 ? -39.188 14.062 74.465 1.00 92.56 490 SER A O 1
ATOM 3868 N N . ASP A 1 491 ? -39.655 15.111 72.552 1.00 93.00 491 ASP A N 1
ATOM 3869 C CA . ASP A 1 491 ? -40.693 15.978 73.120 1.00 93.00 491 ASP A CA 1
ATOM 3870 C C . ASP A 1 491 ? -41.848 15.167 73.710 1.00 93.00 491 ASP A C 1
ATOM 3872 O O . ASP A 1 491 ? -42.318 15.475 74.806 1.00 93.00 491 ASP A O 1
ATOM 3876 N N . ARG A 1 492 ? -42.270 14.091 73.034 1.00 91.88 492 ARG A N 1
ATOM 3877 C CA . ARG A 1 492 ? -43.264 13.158 73.568 1.00 91.88 492 ARG A CA 1
ATOM 3878 C C . ARG A 1 492 ? -42.766 12.451 74.827 1.00 91.88 492 ARG A C 1
ATOM 3880 O O . ARG A 1 492 ? -43.500 12.421 75.805 1.00 91.88 492 ARG A O 1
ATOM 3887 N N . PHE A 1 493 ? -41.534 11.942 74.845 1.00 93.94 493 PHE A N 1
ATOM 3888 C CA . PHE A 1 493 ? -40.948 11.320 76.037 1.00 93.94 493 PHE A CA 1
ATOM 3889 C C . PHE A 1 493 ? -40.890 12.299 77.224 1.00 93.94 493 PHE A C 1
ATOM 3891 O O . PHE A 1 493 ? -41.253 11.941 78.341 1.00 93.94 493 PHE A O 1
ATOM 3898 N N . ASN A 1 494 ? -40.525 13.560 76.977 1.00 92.81 494 ASN A N 1
ATOM 3899 C CA . ASN A 1 494 ? -40.539 14.621 77.988 1.00 92.81 494 ASN A CA 1
ATOM 3900 C C . ASN A 1 494 ? -41.965 14.986 78.455 1.00 92.81 494 ASN A C 1
ATOM 3902 O O . ASN A 1 494 ? -42.159 15.342 79.618 1.00 92.81 494 ASN A O 1
ATOM 3906 N N . GLN A 1 495 ? -42.974 14.900 77.582 1.00 91.75 495 GLN A N 1
ATOM 3907 C CA . GLN A 1 495 ? -44.384 15.065 77.958 1.00 91.75 495 GLN A CA 1
ATOM 3908 C C . GLN A 1 495 ? -44.893 13.879 78.786 1.00 91.75 495 GLN A C 1
ATOM 3910 O O . GLN A 1 495 ? -45.494 14.101 79.835 1.00 91.75 495 GLN A O 1
ATOM 3915 N N . ASP A 1 496 ? -44.609 12.645 78.368 1.00 91.56 496 ASP A N 1
ATOM 3916 C CA . ASP A 1 496 ? -44.968 11.422 79.091 1.00 91.56 496 ASP A CA 1
ATOM 3917 C C . ASP A 1 496 ? -44.310 11.411 80.490 1.00 91.56 496 ASP A C 1
ATOM 3919 O O . ASP A 1 496 ? -44.986 11.146 81.487 1.00 91.56 496 ASP A O 1
ATOM 3923 N N . LEU A 1 497 ? -43.039 11.829 80.605 1.00 92.12 497 LEU A N 1
ATOM 3924 C CA . LEU A 1 497 ? -42.354 12.025 81.890 1.00 92.12 497 LEU A CA 1
ATOM 3925 C C . LEU A 1 497 ? -43.092 13.045 82.775 1.00 92.12 497 LEU A C 1
ATOM 3927 O O . LEU A 1 497 ? -43.477 12.706 83.894 1.00 92.12 497 LEU A O 1
ATOM 3931 N N . ARG A 1 498 ? -43.390 14.248 82.262 1.00 91.50 498 ARG A N 1
ATOM 3932 C CA . ARG A 1 498 ? -44.165 15.272 82.994 1.00 91.50 498 ARG A CA 1
ATOM 3933 C C . ARG A 1 498 ? -45.551 14.782 83.417 1.00 91.50 498 ARG A C 1
ATOM 3935 O O . ARG A 1 498 ? -46.034 15.164 84.480 1.00 91.50 498 ARG A O 1
ATOM 3942 N N . VAL A 1 499 ? -46.202 13.933 82.621 1.00 91.62 499 VAL A N 1
ATOM 3943 C CA . VAL A 1 499 ? -47.478 13.304 82.993 1.00 91.62 499 VAL A CA 1
ATOM 3944 C C . VAL A 1 499 ? -47.289 12.340 84.169 1.00 91.62 499 VAL A C 1
ATOM 3946 O O . VAL A 1 499 ? -48.113 12.357 85.084 1.00 91.62 499 VAL A O 1
ATOM 3949 N N . THR A 1 500 ? -46.200 11.562 84.217 1.00 90.06 500 THR A N 1
ATOM 3950 C CA . THR A 1 500 ? -45.890 10.719 85.391 1.00 90.06 500 THR A CA 1
ATOM 3951 C C . THR A 1 500 ? -45.521 11.534 86.635 1.00 90.06 500 THR A C 1
ATOM 3953 O O . THR A 1 500 ? -45.987 11.211 87.729 1.00 90.06 500 THR A O 1
ATOM 3956 N N . GLU A 1 501 ? -44.784 12.639 86.487 1.00 91.56 501 GLU A N 1
ATOM 3957 C CA . GLU A 1 501 ? -44.483 13.572 87.582 1.00 91.56 501 GLU A CA 1
ATOM 3958 C C . GLU A 1 501 ? -45.774 14.182 88.150 1.00 91.56 501 GLU A C 1
ATOM 3960 O O . GLU A 1 501 ? -46.032 14.085 89.352 1.00 91.56 501 GLU A O 1
ATOM 3965 N N . LEU A 1 502 ? -46.644 14.725 87.289 1.00 89.38 502 LEU A N 1
ATOM 3966 C CA . LEU A 1 502 ? -47.941 15.288 87.679 1.00 89.38 502 LEU A CA 1
ATOM 3967 C C . LEU A 1 502 ? -48.880 14.239 88.292 1.00 89.38 502 LEU A C 1
ATOM 3969 O O . LEU A 1 502 ? -49.622 14.562 89.220 1.00 89.38 502 LEU A O 1
ATOM 3973 N N . ALA A 1 503 ? -48.839 12.985 87.830 1.00 88.50 503 ALA A N 1
ATOM 3974 C CA . ALA A 1 503 ? -49.565 11.885 88.461 1.00 88.50 503 ALA A CA 1
ATOM 3975 C C . ALA A 1 503 ? -49.039 11.599 89.879 1.00 88.50 503 ALA A C 1
ATOM 3977 O O . ALA A 1 503 ? -49.833 11.517 90.814 1.00 88.50 503 ALA A O 1
ATOM 3978 N N . SER A 1 504 ? -47.716 11.546 90.073 1.00 89.94 504 SER A N 1
ATOM 3979 C CA . SER A 1 504 ? -47.116 11.335 91.398 1.00 89.94 504 SER A CA 1
ATOM 3980 C C . SER A 1 504 ? -47.429 12.474 92.383 1.00 89.94 504 SER A C 1
ATOM 3982 O O . SER A 1 504 ? -47.761 12.211 93.539 1.00 89.94 504 SER A O 1
ATOM 3984 N N . LEU A 1 505 ? -47.431 13.729 91.913 1.00 90.62 505 LEU A N 1
ATOM 3985 C CA . LEU A 1 505 ? -47.810 14.913 92.696 1.00 90.62 505 LEU A CA 1
ATOM 3986 C C . LEU A 1 505 ? -49.312 14.944 93.023 1.00 90.62 505 LEU A C 1
ATOM 3988 O O . LEU A 1 505 ? -49.721 15.404 94.092 1.00 90.62 505 LEU A O 1
ATOM 3992 N N . LYS A 1 506 ? -50.155 14.434 92.122 1.00 89.38 506 LYS A N 1
ATOM 3993 C CA . LYS A 1 506 ? -51.590 14.250 92.367 1.00 89.38 506 LYS A CA 1
ATOM 3994 C C . LYS A 1 506 ? -51.836 13.169 93.423 1.00 89.38 506 LYS A C 1
ATOM 3996 O O . LYS A 1 506 ? -52.676 13.364 94.298 1.00 89.38 506 LYS A O 1
ATOM 4001 N N . ASP A 1 507 ? -51.106 12.058 93.379 1.00 89.88 507 ASP A N 1
ATOM 4002 C CA . ASP A 1 507 ? -51.282 10.961 94.334 1.00 89.88 507 ASP A CA 1
ATOM 4003 C C . ASP A 1 507 ? -50.706 11.289 95.723 1.00 89.88 507 ASP A C 1
ATOM 4005 O O . ASP A 1 507 ? -51.318 10.919 96.734 1.00 89.88 507 ASP A O 1
ATOM 4009 N N . SER A 1 508 ? -49.604 12.050 95.798 1.00 87.94 508 SER A N 1
ATOM 4010 C CA . SER A 1 508 ? -49.060 12.565 97.062 1.00 87.94 508 SER A CA 1
ATOM 4011 C C . SER A 1 508 ? -49.986 13.605 97.697 1.00 87.94 508 SER A C 1
ATOM 4013 O O . SER A 1 508 ? -50.389 13.427 98.844 1.00 87.94 508 SER A O 1
ATOM 4015 N N . SER A 1 509 ? -50.446 14.615 96.950 1.00 85.06 509 SER A N 1
ATOM 4016 C CA . SER A 1 509 ? -51.424 15.591 97.460 1.00 85.06 509 SER A CA 1
ATOM 4017 C C . SER A 1 509 ? -52.766 14.936 97.827 1.00 85.06 509 SER A C 1
ATOM 4019 O O . SER A 1 509 ? -53.378 15.285 98.838 1.00 85.06 509 SER A O 1
ATOM 4021 N N . ALA A 1 510 ? -53.200 13.896 97.105 1.00 87.94 510 ALA A N 1
ATOM 4022 C CA . ALA A 1 510 ? -54.341 13.079 97.511 1.00 87.94 510 ALA A CA 1
ATOM 4023 C C . ALA A 1 510 ? -54.072 12.264 98.792 1.00 87.94 510 ALA A C 1
ATOM 4025 O O . ALA A 1 510 ? -55.010 11.971 99.537 1.00 87.94 510 ALA A O 1
ATOM 4026 N N . ALA A 1 511 ? -52.830 11.856 99.076 1.00 87.00 511 ALA A N 1
ATOM 4027 C CA . ALA A 1 511 ? -52.450 11.243 100.353 1.00 87.00 511 ALA A CA 1
ATOM 4028 C C . ALA A 1 511 ? -52.450 12.272 101.496 1.00 87.00 511 ALA A C 1
ATOM 4030 O O . ALA A 1 511 ? -53.079 12.021 102.523 1.00 87.00 511 ALA A O 1
ATOM 4031 N N . GLU A 1 512 ? -51.866 13.453 101.288 1.00 89.06 512 GLU A N 1
ATOM 4032 C CA . GLU A 1 512 ? -51.876 14.570 102.242 1.00 89.06 512 GLU A CA 1
ATOM 4033 C C . GLU A 1 512 ? -53.301 15.006 102.603 1.00 89.06 512 GLU A C 1
ATOM 4035 O O . GLU A 1 512 ? -53.617 15.164 103.781 1.00 89.06 512 GLU A O 1
ATOM 4040 N N . LEU A 1 513 ? -54.205 15.112 101.623 1.00 87.81 513 LEU A N 1
ATOM 4041 C CA . LEU A 1 513 ? -55.622 15.405 101.865 1.00 87.81 513 LEU A CA 1
ATOM 4042 C C . LEU A 1 513 ? -56.309 14.317 102.708 1.00 87.81 513 LEU A C 1
ATOM 4044 O O . LEU A 1 513 ? -57.086 14.643 103.607 1.00 87.81 513 LEU A O 1
ATOM 4048 N N . ARG A 1 514 ? -56.000 13.030 102.482 1.00 89.19 514 ARG A N 1
ATOM 4049 C CA . ARG A 1 514 ? -56.500 11.913 103.312 1.00 89.19 514 ARG A CA 1
ATOM 4050 C C . ARG A 1 514 ? -55.930 11.955 104.737 1.00 89.19 514 ARG A C 1
ATOM 4052 O O . ARG A 1 514 ? -56.635 11.609 105.685 1.00 89.19 514 ARG A O 1
ATOM 4059 N N . ASP A 1 515 ? -54.680 12.378 104.899 1.00 88.56 515 ASP A N 1
ATOM 4060 C CA . ASP A 1 515 ? -54.018 12.572 106.193 1.00 88.56 515 ASP A CA 1
ATOM 4061 C C . ASP A 1 515 ? -54.600 13.765 106.966 1.00 88.56 515 ASP A C 1
ATOM 4063 O O . ASP A 1 515 ? -54.916 13.644 108.150 1.00 88.56 515 ASP A O 1
ATOM 4067 N N . LEU A 1 516 ? -54.819 14.899 106.296 1.00 86.44 516 LEU A N 1
ATOM 4068 C CA . LEU A 1 516 ? -55.464 16.087 106.861 1.00 86.44 516 LEU A CA 1
ATOM 4069 C C . LEU A 1 516 ? -56.922 15.811 107.245 1.00 86.44 516 LEU A C 1
ATOM 4071 O O . LEU A 1 516 ? -57.351 16.222 108.321 1.00 86.44 516 LEU A O 1
ATOM 4075 N N . GLN A 1 517 ? -57.671 15.049 106.439 1.00 88.75 517 GLN A N 1
ATOM 4076 C CA . GLN A 1 517 ? -59.011 14.583 106.812 1.00 88.75 517 GLN A CA 1
ATOM 4077 C C . GLN A 1 517 ? -58.988 13.689 108.061 1.00 88.75 517 GLN A C 1
ATOM 4079 O O . GLN A 1 517 ? -59.823 13.875 108.948 1.00 88.75 517 GLN A O 1
ATOM 4084 N N . ARG A 1 518 ? -58.023 12.763 108.181 1.00 89.88 518 ARG A N 1
ATOM 4085 C CA . ARG A 1 518 ? -57.846 11.938 109.392 1.00 89.88 518 ARG A CA 1
ATOM 4086 C C . ARG A 1 518 ? -57.506 12.787 110.623 1.00 89.88 518 ARG A C 1
ATOM 4088 O O . ARG A 1 518 ? -58.148 12.617 111.657 1.00 89.88 518 ARG A O 1
ATOM 4095 N N . LYS A 1 519 ? -56.580 13.746 110.503 1.00 87.81 519 LYS A N 1
ATOM 4096 C CA . LYS A 1 519 ? -56.223 14.697 111.577 1.00 87.81 519 LYS A CA 1
ATOM 4097 C C . LYS A 1 519 ? -57.419 15.561 111.999 1.00 87.81 519 LYS A C 1
ATOM 4099 O O . LYS A 1 519 ? -57.686 15.689 113.189 1.00 87.81 519 LYS A O 1
ATOM 4104 N N . LEU A 1 520 ? -58.202 16.071 111.046 1.00 85.94 520 LEU A N 1
ATOM 4105 C CA . LEU A 1 520 ? -59.420 16.842 111.323 1.00 85.94 520 LEU A CA 1
ATOM 4106 C C . LEU A 1 520 ? -60.503 16.001 112.023 1.00 85.94 520 LEU A C 1
ATOM 4108 O O . LEU A 1 520 ? -61.215 16.514 112.883 1.00 85.94 520 LEU A O 1
ATOM 4112 N N . GLN A 1 521 ? -60.641 14.714 111.682 1.00 83.94 521 GLN A N 1
ATOM 4113 C CA . GLN A 1 521 ? -61.554 13.807 112.388 1.00 83.94 521 GLN A CA 1
ATOM 4114 C C . GLN A 1 521 ? -61.083 13.483 113.813 1.00 83.94 521 GLN A C 1
ATOM 4116 O O . GLN A 1 521 ? -61.928 13.373 114.700 1.00 83.94 521 GLN A O 1
ATOM 4121 N N . ALA A 1 522 ? -59.772 13.360 114.051 1.00 83.69 522 ALA A N 1
ATOM 4122 C CA . ALA A 1 522 ? -59.214 13.202 115.396 1.00 83.69 522 ALA A CA 1
ATOM 4123 C C . ALA A 1 522 ? -59.485 14.447 116.256 1.00 83.69 522 ALA A C 1
ATOM 4125 O O . ALA A 1 522 ? -60.182 14.342 117.263 1.00 83.69 522 ALA A O 1
ATOM 4126 N N . ALA A 1 523 ? -59.100 15.634 115.777 1.00 80.38 523 ALA A N 1
ATOM 4127 C CA . ALA A 1 523 ? -59.331 16.902 116.473 1.00 80.38 523 ALA A CA 1
ATOM 4128 C C . ALA A 1 523 ? -60.823 17.168 116.766 1.00 80.38 523 ALA A C 1
ATOM 4130 O O . ALA A 1 523 ? -61.169 17.702 117.816 1.00 80.38 523 ALA A O 1
ATOM 4131 N N . LYS A 1 524 ? -61.742 16.750 115.880 1.00 82.75 524 LYS A N 1
ATOM 4132 C CA . LYS A 1 524 ? -63.194 16.822 116.140 1.00 82.75 524 LYS A CA 1
ATOM 4133 C C . LYS A 1 524 ? -63.669 15.871 117.245 1.00 82.75 524 LYS A C 1
ATOM 4135 O O . LYS A 1 524 ? -64.615 16.211 117.951 1.00 82.75 524 LYS A O 1
ATOM 4140 N N . ARG A 1 525 ? -63.047 14.697 117.405 1.00 84.38 525 ARG A N 1
ATOM 4141 C CA . ARG A 1 525 ? -63.340 13.769 118.515 1.00 84.38 525 ARG A CA 1
ATOM 4142 C C . ARG A 1 525 ? -62.772 14.288 119.833 1.00 84.38 525 ARG A C 1
ATOM 4144 O O . ARG A 1 525 ? -63.469 14.237 120.836 1.00 84.38 525 ARG A O 1
ATOM 4151 N N . GLU A 1 526 ? -61.557 14.828 119.809 1.00 82.06 526 GLU A N 1
ATOM 4152 C CA . GLU A 1 526 ? -60.902 15.455 120.965 1.00 82.06 526 GLU A CA 1
ATOM 4153 C C . GLU A 1 526 ? -61.693 16.675 121.457 1.00 82.06 526 GLU A C 1
ATOM 4155 O O . GLU A 1 526 ? -62.028 16.752 122.636 1.00 82.06 526 GLU A O 1
ATOM 4160 N N . ALA A 1 527 ? -62.107 17.567 120.549 1.00 76.31 527 ALA A N 1
ATOM 4161 C CA . ALA A 1 527 ? -62.982 18.692 120.879 1.00 76.31 527 ALA A CA 1
ATOM 4162 C C . ALA A 1 527 ? -64.342 18.233 121.439 1.00 76.31 527 ALA A C 1
ATOM 4164 O O . ALA A 1 527 ? -64.828 18.812 122.405 1.00 76.31 527 ALA A O 1
ATOM 4165 N N . GLY A 1 528 ? -64.939 17.170 120.885 1.00 82.00 528 GLY A N 1
ATOM 4166 C CA . GLY A 1 528 ? -66.178 16.585 121.413 1.00 82.00 528 GLY A CA 1
ATOM 4167 C C . GLY A 1 528 ? -66.020 15.952 122.803 1.00 82.00 528 GLY A C 1
ATOM 4168 O O . GLY A 1 528 ? -66.938 16.028 123.616 1.00 82.00 528 GLY A O 1
ATOM 4169 N N . ALA A 1 529 ? -64.856 15.368 123.103 1.00 80.44 529 ALA A N 1
ATOM 4170 C CA . ALA A 1 529 ? -64.540 14.852 124.433 1.00 80.44 529 ALA A CA 1
ATOM 4171 C C . ALA A 1 529 ? -64.352 15.993 125.447 1.00 80.44 529 ALA A C 1
ATOM 4173 O O . ALA A 1 529 ? -64.972 15.964 126.506 1.00 80.44 529 ALA A O 1
ATOM 4174 N N . ALA A 1 530 ? -63.585 17.030 125.089 1.00 75.69 530 ALA A N 1
ATOM 4175 C CA . ALA A 1 530 ? -63.383 18.217 125.922 1.00 75.69 530 ALA A CA 1
ATOM 4176 C C . ALA A 1 530 ? -64.692 18.991 126.176 1.00 75.69 530 ALA A C 1
ATOM 4178 O O . ALA A 1 530 ? -64.916 19.478 127.280 1.00 75.69 530 ALA A O 1
ATOM 4179 N N . GLN A 1 531 ? -65.590 19.053 125.186 1.00 76.19 531 GLN A N 1
ATOM 4180 C CA . GLN A 1 531 ? -66.945 19.600 125.327 1.00 76.19 531 GLN A CA 1
ATOM 4181 C C . GLN A 1 531 ? -67.748 18.828 126.393 1.00 76.19 531 GLN A C 1
ATOM 4183 O O . GLN A 1 531 ? -68.287 19.432 127.318 1.00 76.19 531 GLN A O 1
ATOM 4188 N N . ALA A 1 532 ? -67.774 17.493 126.315 1.00 79.56 532 ALA A N 1
ATOM 4189 C CA . ALA A 1 532 ? -68.482 16.648 127.280 1.00 79.56 532 ALA A CA 1
ATOM 4190 C C . ALA A 1 532 ? -67.845 16.662 128.688 1.00 79.56 532 ALA A C 1
ATOM 4192 O O . ALA A 1 532 ? -68.538 16.486 129.691 1.00 79.56 532 ALA A O 1
ATOM 4193 N N . GLU A 1 533 ? -66.530 16.871 128.784 1.00 81.44 533 GLU A N 1
ATOM 4194 C CA . GLU A 1 533 ? -65.819 17.060 130.052 1.00 81.44 533 GLU A CA 1
ATOM 4195 C C . GLU A 1 533 ? -66.128 18.430 130.678 1.00 81.44 533 GLU A C 1
ATOM 4197 O O . GLU A 1 533 ? -66.425 18.505 131.871 1.00 81.44 533 GLU A O 1
ATOM 4202 N N . ALA A 1 534 ? -66.179 19.497 129.876 1.00 75.25 534 ALA A N 1
ATOM 4203 C CA . ALA A 1 534 ? -66.609 20.820 130.325 1.00 75.25 534 ALA A CA 1
ATOM 4204 C C . ALA A 1 534 ? -68.071 20.822 130.813 1.00 75.25 534 ALA A C 1
ATOM 4206 O O . ALA A 1 534 ? -68.363 21.390 131.864 1.00 75.25 534 ALA A O 1
ATOM 4207 N N . GLU A 1 535 ? -68.978 20.136 130.110 1.00 80.50 535 GLU A N 1
ATOM 4208 C CA . GLU A 1 535 ? -70.382 19.981 130.522 1.00 80.50 535 GLU A CA 1
ATOM 4209 C C . GLU A 1 535 ? -70.513 19.225 131.859 1.00 80.50 535 GLU A C 1
ATOM 4211 O O . GLU A 1 535 ? -71.284 19.640 132.730 1.00 80.50 535 GLU A O 1
ATOM 4216 N N . LYS A 1 536 ? -69.701 18.178 132.084 1.00 80.94 536 LYS A N 1
ATOM 4217 C CA . LYS A 1 536 ? -69.606 17.506 133.393 1.00 80.94 536 LYS A CA 1
ATOM 4218 C C . LYS A 1 536 ? -69.124 18.454 134.486 1.00 80.94 536 LYS A C 1
ATOM 4220 O O . LYS A 1 536 ? -69.839 18.629 135.471 1.00 80.94 536 LYS A O 1
ATOM 4225 N N . LEU A 1 537 ? -67.975 19.104 134.298 1.00 79.19 537 LEU A N 1
ATOM 4226 C CA . LEU A 1 537 ? -67.395 20.034 135.276 1.00 79.19 537 LEU A CA 1
ATOM 4227 C C . LEU A 1 537 ? -68.347 21.198 135.598 1.00 79.19 537 LEU A C 1
ATOM 4229 O O . LEU A 1 537 ? -68.435 21.634 136.746 1.00 79.19 537 LEU A O 1
ATOM 4233 N N . GLN A 1 538 ? -69.120 21.670 134.617 1.00 77.25 538 GLN A N 1
ATOM 4234 C CA . GLN A 1 538 ? -70.148 22.689 134.819 1.00 77.25 538 GLN A CA 1
ATOM 4235 C C . GLN A 1 538 ? -71.332 22.167 135.655 1.00 77.25 538 GLN A C 1
ATOM 4237 O O . GLN A 1 538 ? -71.839 22.898 136.509 1.00 77.25 538 GLN A O 1
ATOM 4242 N N . SER A 1 539 ? -71.744 20.906 135.475 1.00 77.69 539 SER A N 1
ATOM 4243 C CA . SER A 1 539 ? -72.763 20.269 136.326 1.00 77.69 539 SER A CA 1
ATOM 4244 C C . SER A 1 539 ? -72.270 20.020 137.761 1.00 77.69 539 SER A C 1
ATOM 4246 O O . SER A 1 539 ? -72.995 20.287 138.722 1.00 77.69 539 SER A O 1
ATOM 4248 N N . GLU A 1 540 ? -71.009 19.606 137.926 1.00 80.50 540 GLU A N 1
ATOM 4249 C CA . GLU A 1 540 ? -70.370 19.414 139.231 1.00 80.50 540 GLU A CA 1
ATOM 4250 C C . GLU A 1 540 ? -70.252 20.747 139.980 1.00 80.50 540 GLU A C 1
ATOM 4252 O O . GLU A 1 540 ? -70.679 20.836 141.135 1.00 80.50 540 GLU A O 1
ATOM 4257 N N . LYS A 1 541 ? -69.790 21.809 139.303 1.00 79.81 541 LYS A N 1
ATOM 4258 C CA . LYS A 1 541 ? -69.735 23.180 139.834 1.00 79.81 541 LYS A CA 1
ATOM 4259 C C . LYS A 1 541 ? -71.091 23.636 140.379 1.00 79.81 541 LYS A C 1
ATOM 4261 O O . LYS A 1 541 ? -71.155 24.084 141.521 1.00 79.81 541 LYS A O 1
ATOM 4266 N N . LEU A 1 542 ? -72.169 23.475 139.607 1.00 79.69 542 LEU A N 1
ATOM 4267 C CA . LEU A 1 542 ? -73.520 23.853 140.041 1.00 79.69 542 LEU A CA 1
ATOM 4268 C C . LEU A 1 542 ? -73.967 23.077 141.293 1.00 79.69 542 LEU A C 1
ATOM 4270 O O . LEU A 1 542 ? -74.576 23.662 142.189 1.00 79.69 542 LEU A O 1
ATOM 4274 N N . SER A 1 543 ? -73.622 21.788 141.400 1.00 82.19 543 SER A N 1
ATOM 4275 C CA . SER A 1 543 ? -73.919 20.991 142.601 1.00 82.19 543 SER A CA 1
ATOM 4276 C C . SER A 1 543 ? -73.136 21.461 143.838 1.00 82.19 543 SER A C 1
ATOM 4278 O O . SER A 1 543 ? -73.664 21.454 144.952 1.00 82.19 543 SER A O 1
ATOM 4280 N N . LEU A 1 544 ? -71.891 21.915 143.653 1.00 77.75 544 LEU A N 1
ATOM 4281 C CA . LEU A 1 544 ? -71.050 22.446 144.725 1.00 77.75 544 LEU A CA 1
ATOM 4282 C C . LEU A 1 544 ? -71.522 23.832 145.179 1.00 77.75 544 LEU A C 1
ATOM 4284 O O . LEU A 1 544 ? -71.588 24.073 146.380 1.00 77.75 544 LEU A O 1
ATOM 4288 N N . GLU A 1 545 ? -71.925 24.708 144.255 1.00 74.81 545 GLU A N 1
ATOM 4289 C CA . GLU A 1 545 ? -72.490 26.028 144.575 1.00 74.81 545 GLU A CA 1
ATOM 4290 C C . GLU A 1 545 ? -73.801 25.905 145.372 1.00 74.81 545 GLU A C 1
ATOM 4292 O O . GLU A 1 545 ? -73.980 26.593 146.380 1.00 74.81 545 GLU A O 1
ATOM 4297 N N . GLN A 1 546 ? -74.676 24.959 145.006 1.00 76.56 546 GLN A N 1
ATOM 4298 C CA . GLN A 1 546 ? -75.877 24.642 145.787 1.00 76.56 546 GLN A CA 1
ATOM 4299 C C . GLN A 1 546 ? -75.526 24.164 147.205 1.00 76.56 546 GLN A C 1
ATOM 4301 O O . GLN A 1 546 ? -76.051 24.704 148.182 1.00 76.56 546 GLN A O 1
ATOM 4306 N N . ARG A 1 547 ? -74.593 23.209 147.342 1.00 80.50 547 ARG A N 1
ATOM 4307 C CA . ARG A 1 547 ? -74.144 22.698 148.652 1.00 80.50 547 ARG A CA 1
ATOM 4308 C C . ARG A 1 547 ? -73.495 23.775 149.525 1.00 80.50 547 ARG A C 1
ATOM 4310 O O . ARG A 1 547 ? -73.727 23.775 150.731 1.00 80.50 547 ARG A O 1
ATOM 4317 N N . LEU A 1 548 ? -72.725 24.692 148.935 1.00 73.31 548 LEU A N 1
ATOM 4318 C CA . LEU A 1 548 ? -72.110 25.808 149.658 1.00 73.31 548 LEU A CA 1
ATOM 4319 C C . LEU A 1 548 ? -73.184 26.749 150.225 1.00 73.31 548 LEU A C 1
ATOM 4321 O O . LEU A 1 548 ? -73.148 27.080 151.407 1.00 73.31 548 LEU A O 1
ATOM 4325 N N . SER A 1 549 ? -74.185 27.107 149.411 1.00 77.50 549 SER A N 1
ATOM 4326 C CA . SER A 1 549 ? -75.280 27.993 149.835 1.00 77.50 549 SER A CA 1
ATOM 4327 C C . SER A 1 549 ? -76.127 27.405 150.973 1.00 77.50 549 SER A C 1
ATOM 4329 O O . SER A 1 549 ? -76.528 28.133 151.882 1.00 77.50 549 SER A O 1
ATOM 4331 N N . ALA A 1 550 ? -76.337 26.082 150.973 1.00 74.50 550 ALA A N 1
ATOM 4332 C CA . ALA A 1 550 ? -77.011 25.381 152.062 1.00 74.50 550 ALA A CA 1
ATOM 4333 C C . ALA A 1 550 ? -76.192 25.457 153.363 1.00 74.50 550 ALA A C 1
ATOM 4335 O O . ALA A 1 550 ? -76.706 25.935 154.376 1.00 74.50 550 ALA A O 1
ATOM 4336 N N . ALA A 1 551 ? -74.905 25.097 153.313 1.00 72.00 551 ALA A N 1
ATOM 4337 C CA . ALA A 1 551 ? -74.011 25.133 154.472 1.00 72.00 551 ALA A CA 1
ATOM 4338 C C . ALA A 1 551 ? -73.847 26.551 155.058 1.00 72.00 551 ALA A C 1
ATOM 4340 O O . ALA A 1 551 ? -73.820 26.718 156.277 1.00 72.00 551 ALA A O 1
ATOM 4341 N N . GLU A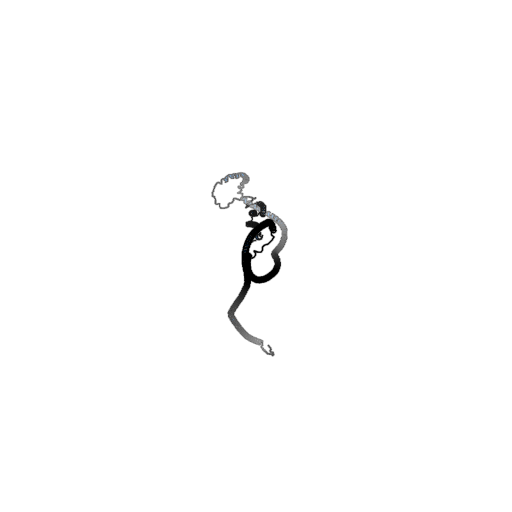 1 552 ? -73.803 27.593 154.218 1.00 71.62 552 GLU A N 1
ATOM 4342 C CA . GLU A 1 552 ? -73.817 28.983 154.690 1.00 71.62 552 GLU A CA 1
ATOM 4343 C C . GLU A 1 552 ? -75.112 29.349 155.429 1.00 71.62 552 GLU A C 1
ATOM 4345 O O . GLU A 1 552 ? -75.067 30.107 156.400 1.00 71.62 552 GLU A O 1
ATOM 4350 N N . SER A 1 553 ? -76.265 28.830 154.996 1.00 69.75 553 SER A N 1
ATOM 4351 C CA . SER A 1 553 ? -77.544 29.088 155.667 1.00 69.75 553 SER A CA 1
ATOM 4352 C C . SER A 1 553 ? -77.637 28.385 157.029 1.00 69.75 553 SER A C 1
ATOM 4354 O O . SER A 1 553 ? -78.044 29.008 158.011 1.00 69.75 553 SER A O 1
ATOM 4356 N N . GLU A 1 554 ? -77.160 27.140 157.120 1.00 73.56 554 GLU A N 1
ATOM 4357 C CA . GLU A 1 554 ? -77.094 26.369 158.367 1.00 73.56 554 GLU A CA 1
ATOM 4358 C C . GLU A 1 554 ? -76.122 27.010 159.371 1.00 73.56 554 GLU A C 1
ATOM 4360 O O . GLU A 1 554 ? -76.471 27.198 160.537 1.00 73.56 554 GLU A O 1
ATOM 4365 N N . ALA A 1 555 ? -74.941 27.452 158.921 1.00 69.56 555 ALA A N 1
ATOM 4366 C CA . ALA A 1 555 ? -73.962 28.139 159.767 1.00 69.56 555 ALA A CA 1
ATOM 4367 C C . ALA A 1 555 ? -74.487 29.476 160.331 1.00 69.56 555 ALA A C 1
ATOM 4369 O O . ALA A 1 555 ? -74.207 29.820 161.484 1.00 69.56 555 ALA A O 1
ATOM 4370 N N . ARG A 1 556 ? -75.283 30.226 159.554 1.00 70.94 556 ARG A N 1
ATOM 4371 C CA . ARG A 1 556 ? -75.941 31.462 160.023 1.00 70.94 556 ARG A CA 1
ATOM 4372 C C . ARG A 1 556 ? -77.059 31.177 161.034 1.00 70.94 556 ARG A C 1
ATOM 4374 O O . ARG A 1 556 ? -77.207 31.935 161.988 1.00 70.94 556 ARG A O 1
ATOM 4381 N N . ALA A 1 557 ? -77.802 30.079 160.880 1.00 72.06 557 ALA A N 1
ATOM 4382 C CA . ALA A 1 557 ? -78.793 29.654 161.871 1.00 72.06 557 ALA A CA 1
ATOM 4383 C C . ALA A 1 557 ? -78.128 29.197 163.185 1.00 72.06 557 ALA A C 1
ATOM 4385 O O . ALA A 1 557 ? -78.525 29.639 164.264 1.00 72.06 557 ALA A O 1
ATOM 4386 N N . ALA A 1 558 ? -77.075 28.377 163.098 1.00 71.12 558 ALA A N 1
ATOM 4387 C CA . ALA A 1 558 ? -76.332 27.888 164.260 1.00 71.12 558 ALA A CA 1
ATOM 4388 C C . ALA A 1 558 ? -75.658 29.022 165.051 1.00 71.12 558 ALA A C 1
ATOM 4390 O O . ALA A 1 558 ? -75.740 29.059 166.275 1.00 71.12 558 ALA A O 1
ATOM 4391 N N . THR A 1 559 ? -75.040 29.996 164.373 1.00 68.25 559 THR A N 1
ATOM 4392 C CA . THR A 1 559 ? -74.405 31.141 165.057 1.00 68.25 559 THR A CA 1
ATOM 4393 C C . THR A 1 559 ? -75.410 32.047 165.771 1.00 68.25 559 THR A C 1
ATOM 4395 O O . THR A 1 559 ? -75.099 32.532 166.857 1.00 68.25 559 THR A O 1
ATOM 4398 N N . ALA A 1 560 ? -76.624 32.222 165.237 1.00 67.50 560 ALA A N 1
ATOM 4399 C CA . ALA A 1 560 ? -77.697 32.938 165.933 1.00 67.50 560 ALA A CA 1
ATOM 4400 C C . ALA A 1 560 ? -78.211 32.168 167.168 1.00 67.50 560 ALA A C 1
ATOM 4402 O O . ALA A 1 560 ? -78.405 32.763 168.229 1.00 67.50 560 ALA A O 1
ATOM 4403 N N . ALA A 1 561 ? -78.375 30.843 167.061 1.00 69.12 561 ALA A N 1
ATOM 4404 C CA . ALA A 1 561 ? -78.766 29.994 168.189 1.00 69.12 561 ALA A CA 1
ATOM 4405 C C . ALA A 1 561 ? -77.723 30.036 169.322 1.00 69.12 561 ALA A C 1
ATOM 4407 O O . ALA A 1 561 ? -78.064 30.350 170.461 1.00 69.12 561 ALA A O 1
ATOM 4408 N N . HIS A 1 562 ? -76.441 29.839 168.998 1.00 70.38 562 HIS A N 1
ATOM 4409 C CA . HIS A 1 562 ? -75.356 29.868 169.982 1.00 70.38 562 HIS A CA 1
ATOM 4410 C C . HIS A 1 562 ? -75.139 31.248 170.623 1.00 70.38 562 HIS A C 1
ATOM 4412 O O . HIS A 1 562 ? -74.636 31.321 171.741 1.00 70.38 562 HIS A O 1
ATOM 4418 N N . GLN A 1 563 ? -75.534 32.350 169.972 1.00 64.12 563 GLN A N 1
ATOM 4419 C CA . GLN A 1 563 ? -75.553 33.670 170.615 1.00 64.12 563 GLN A CA 1
ATOM 4420 C C . GLN A 1 563 ? -76.648 33.754 171.690 1.00 64.12 563 GLN A C 1
ATOM 4422 O O . GLN A 1 563 ? -76.362 34.194 172.803 1.00 64.12 563 GLN A O 1
ATOM 4427 N N . SER A 1 564 ? -77.854 33.245 171.409 1.00 68.38 564 SER A N 1
ATOM 4428 C CA . SER A 1 564 ? -78.934 33.154 172.403 1.00 68.38 564 SER A CA 1
ATOM 4429 C C . SER A 1 564 ? -78.579 32.218 173.568 1.00 68.38 564 SER A C 1
ATOM 4431 O O . SER A 1 564 ? -78.866 32.537 174.722 1.00 68.38 564 SER A O 1
ATOM 4433 N N . GLU A 1 565 ? -77.938 31.079 173.292 1.00 69.31 565 GLU A N 1
ATOM 4434 C CA . GLU A 1 565 ? -77.453 30.161 174.332 1.00 69.31 565 GLU A CA 1
ATOM 4435 C C . GLU A 1 565 ? -76.345 30.805 175.174 1.00 69.31 565 GLU A C 1
ATOM 4437 O O . GLU A 1 565 ? -76.381 30.717 176.398 1.00 69.31 565 GLU A O 1
ATOM 4442 N N . ALA A 1 566 ? -75.392 31.512 174.556 1.00 63.88 566 ALA A N 1
ATOM 4443 C CA . ALA A 1 566 ? -74.299 32.173 175.269 1.00 63.88 566 ALA A CA 1
ATOM 4444 C C . ALA A 1 566 ? -74.764 33.319 176.186 1.00 63.88 566 ALA A C 1
ATOM 4446 O O . ALA A 1 566 ? -74.090 33.616 177.170 1.00 63.88 566 ALA A O 1
ATOM 4447 N N . GLU A 1 567 ? -75.891 33.973 175.899 1.00 63.69 567 GLU A N 1
ATOM 4448 C CA . GLU A 1 567 ? -76.482 34.966 176.807 1.00 63.69 567 GLU A CA 1
ATOM 4449 C C . GLU A 1 567 ? -77.230 34.304 177.975 1.00 63.69 567 GLU A C 1
ATOM 4451 O O . GLU A 1 567 ? -77.052 34.726 179.118 1.00 63.69 567 GLU A O 1
ATOM 4456 N N . SER A 1 568 ? -77.950 33.201 177.730 1.00 71.69 568 SER A N 1
ATOM 4457 C CA . SER A 1 568 ? -78.555 32.384 178.797 1.00 71.69 568 SER A CA 1
ATOM 4458 C C . SER A 1 568 ? -77.494 31.798 179.738 1.00 71.69 568 SER A C 1
ATOM 4460 O O . SER A 1 568 ? -77.575 31.956 180.956 1.00 71.69 568 SER A O 1
ATOM 4462 N N . LEU A 1 569 ? -76.441 31.195 179.179 1.00 66.31 569 LEU A N 1
ATOM 4463 C CA . LEU A 1 569 ? -75.348 30.582 179.938 1.00 66.31 569 LEU A CA 1
ATOM 4464 C C . LEU A 1 569 ? -74.518 31.612 180.718 1.00 66.31 569 LEU A C 1
ATOM 4466 O O . LEU A 1 569 ? -73.960 31.269 181.752 1.00 66.31 569 LEU A O 1
ATOM 4470 N N . ARG A 1 570 ? -74.458 32.882 180.291 1.00 72.12 570 ARG A N 1
ATOM 4471 C CA . ARG A 1 570 ? -73.847 33.963 181.093 1.00 72.12 570 ARG A CA 1
ATOM 4472 C C . ARG A 1 570 ? -74.682 34.322 182.322 1.00 72.12 570 ARG A C 1
ATOM 4474 O O . ARG A 1 570 ? -74.105 34.608 183.367 1.00 72.12 570 ARG A O 1
ATOM 4481 N N . ALA A 1 571 ? -76.011 34.281 182.221 1.00 64.00 571 ALA A N 1
ATOM 4482 C CA . ALA A 1 571 ? -76.888 34.475 183.375 1.00 64.00 571 ALA A CA 1
ATOM 4483 C C . ALA A 1 571 ? -76.791 33.299 184.367 1.00 64.00 571 ALA A C 1
ATOM 4485 O O . ALA A 1 571 ? -76.748 33.515 185.579 1.00 64.00 571 ALA A O 1
ATOM 4486 N N . GLU A 1 572 ? -76.685 32.063 183.867 1.00 68.00 572 GLU A N 1
ATOM 4487 C CA . GLU A 1 572 ? -76.453 30.883 184.712 1.00 68.00 572 GLU A CA 1
ATOM 4488 C C . GLU A 1 572 ? -75.044 30.858 185.321 1.00 68.00 572 GLU A C 1
ATOM 4490 O O . GLU A 1 572 ? -74.911 30.538 186.500 1.00 68.00 572 GLU A O 1
ATOM 4495 N N . LEU A 1 573 ? -74.002 31.263 184.585 1.00 57.53 573 LEU A N 1
ATOM 4496 C CA . LEU A 1 573 ? -72.640 31.371 185.122 1.00 57.53 573 LEU A CA 1
ATOM 4497 C C . LEU A 1 573 ? -72.557 32.385 186.266 1.00 57.53 573 LEU A C 1
ATOM 4499 O O . LEU A 1 573 ? -72.032 32.032 187.312 1.00 57.53 573 LEU A O 1
ATOM 4503 N N . ALA A 1 574 ? -73.156 33.574 186.146 1.00 67.75 574 ALA A N 1
ATOM 4504 C CA . ALA A 1 574 ? -73.181 34.544 187.248 1.00 67.75 574 ALA A CA 1
ATOM 4505 C C . ALA A 1 574 ? -73.914 34.012 188.504 1.00 67.75 574 ALA A C 1
ATOM 4507 O O . ALA A 1 574 ? -73.547 34.333 189.636 1.00 67.75 574 ALA A O 1
ATOM 4508 N N . SER A 1 575 ? -74.933 33.163 188.319 1.00 65.69 575 SER A N 1
ATOM 4509 C CA . SER A 1 575 ? -75.624 32.456 189.411 1.00 65.69 575 SER A CA 1
ATOM 4510 C C . SER A 1 575 ? -74.737 31.375 190.050 1.00 65.69 575 SER A C 1
ATOM 4512 O O . SER A 1 575 ? -74.670 31.258 191.276 1.00 65.69 575 SER A O 1
ATOM 4514 N N . LEU A 1 576 ? -74.016 30.607 189.228 1.00 62.97 576 LEU A N 1
ATOM 4515 C CA . LEU A 1 576 ? -73.110 29.543 189.666 1.00 62.97 576 LEU A CA 1
ATOM 4516 C C . LEU A 1 576 ? -71.814 30.077 190.290 1.00 62.97 576 LEU A C 1
ATOM 4518 O O . LEU A 1 576 ? -71.306 29.454 191.213 1.00 62.97 576 LEU A O 1
ATOM 4522 N N . GLU A 1 577 ? -71.303 31.229 189.857 1.00 63.81 577 GLU A N 1
ATOM 4523 C CA . GLU A 1 577 ? -70.143 31.901 190.456 1.00 63.81 577 GLU A CA 1
ATOM 4524 C C . GLU A 1 577 ? -70.463 32.374 191.880 1.00 63.81 577 GLU A C 1
ATOM 4526 O O . GLU A 1 577 ? -69.695 32.101 192.801 1.00 63.81 577 GLU A O 1
ATOM 4531 N N . SER A 1 578 ? -71.653 32.945 192.108 1.00 62.56 578 SER A N 1
ATOM 4532 C CA . SER A 1 578 ? -72.123 33.276 193.462 1.00 62.56 578 SER A CA 1
ATOM 4533 C C . SER A 1 578 ? -72.250 32.030 194.358 1.00 62.56 578 SER A C 1
ATOM 4535 O O . SER A 1 578 ? -71.898 32.070 195.538 1.00 62.56 578 SER A O 1
ATOM 4537 N N . GLN A 1 579 ? -72.676 30.889 193.803 1.00 60.59 579 GLN A N 1
ATOM 4538 C CA . GLN A 1 579 ? -72.678 29.612 194.530 1.00 60.59 579 GLN A CA 1
ATOM 4539 C C . GLN A 1 579 ? -71.251 29.077 194.761 1.00 60.59 579 GLN A C 1
ATOM 4541 O O . GLN A 1 579 ? -70.963 28.550 195.837 1.00 60.59 579 GLN A O 1
ATOM 4546 N N . ALA A 1 580 ? -70.333 29.259 193.810 1.00 56.88 580 ALA A N 1
ATOM 4547 C CA . ALA A 1 580 ? -68.936 28.849 193.923 1.00 56.88 580 ALA A CA 1
ATOM 4548 C C . ALA A 1 580 ? -68.174 29.646 194.996 1.00 56.88 580 ALA A C 1
ATOM 4550 O O . ALA A 1 580 ? -67.382 29.052 195.725 1.00 56.88 580 ALA A O 1
ATOM 4551 N N . GLU A 1 581 ? -68.461 30.938 195.182 1.00 63.31 581 GLU A N 1
ATOM 4552 C CA . GLU A 1 581 ? -67.938 31.712 196.318 1.00 63.31 581 GLU A CA 1
ATOM 4553 C C . GLU A 1 581 ? -68.437 31.152 197.663 1.00 63.31 581 GLU A C 1
ATOM 4555 O O . GLU A 1 581 ? -67.654 31.012 198.607 1.00 63.31 581 GLU A O 1
ATOM 4560 N N . THR A 1 582 ? -69.701 30.713 197.751 1.00 57.88 582 THR A N 1
ATOM 4561 C CA . THR A 1 582 ? -70.192 30.027 198.966 1.00 57.88 582 THR A CA 1
ATOM 4562 C C . THR A 1 582 ? -69.591 28.631 199.168 1.00 57.88 582 THR A C 1
ATOM 4564 O O . THR A 1 582 ? -69.451 28.190 200.307 1.00 57.88 582 THR A O 1
ATOM 4567 N N . ALA A 1 583 ? -69.152 27.952 198.103 1.00 57.69 583 ALA A N 1
ATOM 4568 C CA . ALA A 1 583 ? -68.372 26.718 198.211 1.00 57.69 583 ALA A CA 1
ATOM 4569 C C . ALA A 1 583 ? -66.907 26.988 198.614 1.00 57.69 583 ALA A C 1
ATOM 4571 O O . ALA A 1 583 ? -66.317 26.199 199.357 1.00 57.69 583 ALA A O 1
ATOM 4572 N N . ALA A 1 584 ? -66.322 28.112 198.184 1.00 59.09 584 ALA A N 1
ATOM 4573 C CA . ALA A 1 584 ? -64.962 28.517 198.538 1.00 59.09 584 ALA A CA 1
ATOM 4574 C C . ALA A 1 584 ? -64.798 28.763 200.049 1.00 59.09 584 ALA A C 1
ATOM 4576 O O . ALA A 1 584 ? -63.781 28.348 200.609 1.00 59.09 584 ALA A O 1
ATOM 4577 N N . LEU A 1 585 ? -65.823 29.314 200.720 1.00 54.44 585 LEU A N 1
ATOM 4578 C CA . LEU A 1 585 ? -65.887 29.384 202.190 1.00 54.44 585 LEU A CA 1
ATOM 4579 C C . LEU A 1 585 ? -65.599 28.014 202.836 1.00 54.44 585 LEU A C 1
ATOM 4581 O O . LEU A 1 585 ? -64.734 27.906 203.702 1.00 54.44 585 LEU A O 1
ATOM 4585 N N . THR A 1 586 ? -66.250 26.949 202.355 1.00 60.56 586 THR A N 1
ATOM 4586 C CA . THR A 1 586 ? -66.128 25.603 202.951 1.00 60.56 586 THR A CA 1
ATOM 4587 C C . THR A 1 586 ? -64.775 24.930 202.696 1.00 60.56 586 THR A C 1
ATOM 4589 O O . THR A 1 586 ? -64.282 24.195 203.550 1.00 60.56 586 THR A O 1
ATOM 4592 N N . ASN A 1 587 ? -64.132 25.197 201.553 1.00 54.03 587 ASN A N 1
ATOM 4593 C CA . ASN A 1 587 ? -62.806 24.644 201.257 1.00 54.03 587 ASN A CA 1
ATOM 4594 C C . ASN A 1 587 ? -61.694 25.322 202.071 1.00 54.03 587 ASN A C 1
ATOM 4596 O O . ASN A 1 587 ? -60.727 24.652 202.428 1.00 54.03 587 ASN A O 1
ATOM 4600 N N . SER A 1 588 ? -61.829 26.612 202.403 1.00 53.91 588 SER A N 1
ATOM 4601 C CA . SER A 1 588 ? -60.858 27.303 203.263 1.00 53.91 588 SER A CA 1
ATOM 4602 C C . SER A 1 588 ? -60.862 26.726 204.684 1.00 53.91 588 SER A C 1
ATOM 4604 O O . SER A 1 588 ? -59.805 26.395 205.219 1.00 53.91 588 SER A O 1
ATOM 4606 N N . GLU A 1 589 ? -62.050 26.519 205.261 1.00 60.03 589 GLU A N 1
ATOM 4607 C CA . GLU A 1 589 ? -62.216 25.941 206.604 1.00 60.03 589 GLU A CA 1
ATOM 4608 C C . GLU A 1 589 ? -61.718 24.484 206.686 1.00 60.03 589 GLU A C 1
ATOM 4610 O O . GLU A 1 589 ? -61.136 24.074 207.693 1.00 60.03 589 GLU A O 1
ATOM 4615 N N . LEU A 1 590 ? -61.897 23.697 205.617 1.00 57.09 590 LEU A N 1
ATOM 4616 C CA . LEU A 1 590 ? -61.351 22.339 205.523 1.00 57.09 590 LEU A CA 1
ATOM 4617 C C . LEU A 1 590 ? -59.824 22.327 205.349 1.00 57.09 590 LEU A C 1
ATOM 4619 O O . LEU A 1 590 ? -59.160 21.465 205.926 1.00 57.09 590 LEU A O 1
ATOM 4623 N N . ALA A 1 591 ? -59.257 23.271 204.592 1.00 53.78 591 ALA A N 1
ATOM 4624 C CA . ALA A 1 591 ? -57.815 23.363 204.378 1.00 53.78 591 ALA A CA 1
ATOM 4625 C C . ALA A 1 591 ? -57.065 23.720 205.671 1.00 53.78 591 ALA A C 1
ATOM 4627 O O . ALA A 1 591 ? -56.117 23.021 206.035 1.00 53.78 591 ALA A O 1
ATOM 4628 N N . GLU A 1 592 ? -57.510 24.745 206.406 1.00 56.50 592 GLU A N 1
ATOM 4629 C CA . GLU A 1 592 ? -56.863 25.133 207.666 1.00 56.50 592 GLU A CA 1
ATOM 4630 C C . GLU A 1 592 ? -56.913 23.987 208.688 1.00 56.50 592 GLU A C 1
ATOM 4632 O O . GLU A 1 592 ? -55.876 23.621 209.249 1.00 56.50 592 GLU A O 1
ATOM 4637 N N . ARG A 1 593 ? -58.067 23.314 208.817 1.00 62.19 593 ARG A N 1
ATOM 4638 C CA . ARG A 1 593 ? -58.246 22.151 209.703 1.00 62.19 593 ARG A CA 1
ATOM 4639 C C . ARG A 1 593 ? -57.320 20.973 209.367 1.00 62.19 593 ARG A C 1
ATOM 4641 O O . ARG A 1 593 ? -56.923 20.238 210.271 1.00 62.19 593 ARG A O 1
ATOM 4648 N N . VAL A 1 594 ? -56.951 20.784 208.098 1.00 56.38 594 VAL A N 1
ATOM 4649 C CA . VAL A 1 594 ? -55.931 19.797 207.700 1.00 56.38 594 VAL A CA 1
ATOM 4650 C C . VAL A 1 594 ? -54.528 20.271 208.092 1.00 56.38 594 VAL A C 1
ATOM 4652 O O . VAL A 1 594 ? -53.763 19.486 208.648 1.00 56.38 594 VAL A O 1
ATOM 4655 N N . THR A 1 595 ? -54.193 21.550 207.891 1.00 57.03 595 THR A N 1
ATOM 4656 C CA . THR A 1 595 ? -52.856 22.072 208.239 1.00 57.03 595 THR A CA 1
ATOM 4657 C C . THR A 1 595 ? -52.568 22.120 209.746 1.00 57.03 595 THR A C 1
ATOM 4659 O O . THR A 1 595 ? -51.410 21.944 210.136 1.00 57.03 595 THR A O 1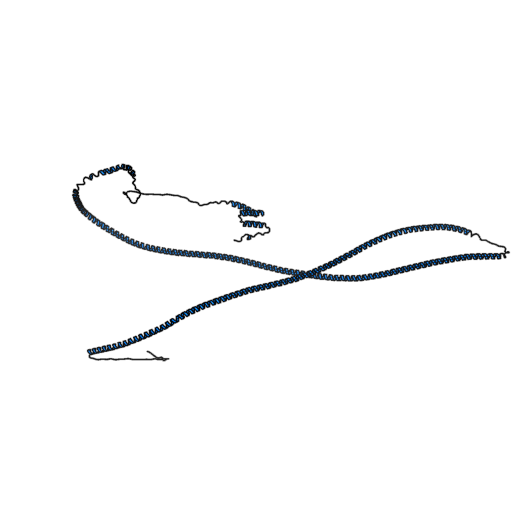
ATOM 4662 N N . GLU A 1 596 ? -53.591 22.285 210.597 1.00 60.91 596 GLU A N 1
ATOM 4663 C CA . GLU A 1 596 ? -53.471 22.097 212.054 1.00 60.91 596 GLU A CA 1
ATOM 4664 C C . GLU A 1 596 ? -53.023 20.654 212.372 1.00 60.91 596 GLU A C 1
ATOM 4666 O O . GLU A 1 596 ? -51.997 20.441 213.024 1.00 60.91 596 GLU A O 1
ATOM 4671 N N . LEU A 1 597 ? -53.728 19.659 211.817 1.00 52.69 597 LEU A N 1
ATOM 4672 C CA . LEU A 1 597 ? -53.459 18.230 212.029 1.00 52.69 597 LEU A CA 1
ATOM 4673 C C . LEU A 1 597 ? -52.120 17.750 211.437 1.00 52.69 597 LEU A C 1
ATOM 4675 O O . LEU A 1 597 ? -51.542 16.778 211.929 1.00 52.69 597 LEU A O 1
ATOM 4679 N N . GLU A 1 598 ? -51.598 18.406 210.398 1.00 48.16 598 GLU A N 1
ATOM 4680 C CA . GLU A 1 598 ? -50.272 18.089 209.854 1.00 48.16 598 GLU A CA 1
ATOM 4681 C C . GLU A 1 598 ? -49.134 18.576 210.764 1.00 48.16 598 GLU A C 1
ATOM 4683 O O . GLU A 1 598 ? -48.166 17.838 210.987 1.00 48.16 598 GLU A O 1
ATOM 4688 N N . ARG A 1 599 ? -49.241 19.780 211.348 1.00 46.94 599 ARG A N 1
ATOM 4689 C CA . ARG A 1 599 ? -48.177 20.325 212.213 1.00 46.94 599 ARG A CA 1
ATOM 4690 C C . ARG A 1 599 ? -48.198 19.821 213.650 1.00 46.94 599 ARG A C 1
ATOM 4692 O O . ARG A 1 599 ? -47.130 19.789 214.259 1.00 46.94 599 ARG A O 1
ATOM 4699 N N . GLU A 1 600 ? -49.316 19.305 214.155 1.00 49.62 600 GLU A N 1
ATOM 4700 C CA . GLU A 1 600 ? -49.316 18.525 215.403 1.00 49.62 600 GLU A CA 1
ATOM 4701 C C . GLU A 1 600 ? -48.515 17.208 215.304 1.00 49.62 600 GLU A C 1
ATOM 4703 O O . GLU A 1 600 ? -48.200 16.614 216.335 1.00 49.62 600 GLU A O 1
ATOM 4708 N N . ARG A 1 601 ? -48.136 16.754 214.094 1.00 45.03 601 ARG A N 1
ATOM 4709 C CA . ARG A 1 601 ? -47.408 15.488 213.897 1.00 45.03 601 ARG A CA 1
ATOM 4710 C C . ARG A 1 601 ? -45.902 15.629 213.656 1.00 45.03 601 ARG A C 1
ATOM 4712 O O . ARG A 1 601 ? -45.153 14.731 214.035 1.00 45.03 601 ARG A O 1
ATOM 4719 N N . GLU A 1 602 ? -45.431 16.717 213.042 1.00 39.19 602 GLU A N 1
ATOM 4720 C CA . GLU A 1 602 ? -43.992 16.900 212.754 1.00 39.19 602 GLU A CA 1
ATOM 4721 C C . GLU A 1 602 ? -43.218 17.611 213.882 1.00 39.19 602 GLU A C 1
ATOM 4723 O O . GLU A 1 602 ? -41.996 17.498 213.966 1.00 39.19 602 GLU A O 1
ATOM 4728 N N . THR A 1 603 ? -43.921 18.196 214.858 1.00 49.09 603 THR A N 1
ATOM 4729 C CA . THR A 1 603 ? -43.371 18.604 216.171 1.00 49.09 603 THR A CA 1
ATOM 4730 C C . THR A 1 603 ? -42.671 17.471 216.937 1.00 49.09 603 THR A C 1
ATOM 4732 O O . THR A 1 603 ? -41.925 17.739 217.876 1.00 49.09 603 THR A O 1
ATOM 4735 N N . VAL A 1 604 ? -42.851 16.212 216.519 1.00 50.84 604 VAL A N 1
ATOM 4736 C CA . VAL A 1 604 ? -42.191 15.016 217.071 1.00 50.84 604 VAL A CA 1
ATOM 4737 C C . VAL A 1 604 ? -40.846 14.695 216.378 1.00 50.84 604 VAL A C 1
ATOM 4739 O O . VAL A 1 604 ? -40.032 13.964 216.938 1.00 50.84 604 VAL A O 1
ATOM 4742 N N . VAL A 1 605 ? -40.554 15.279 215.206 1.00 41.78 605 VAL A N 1
ATOM 4743 C CA . VAL A 1 605 ? -39.287 15.096 214.449 1.00 41.78 605 VAL A CA 1
ATOM 4744 C C . VAL A 1 605 ? -38.291 16.255 214.682 1.00 41.78 605 VAL A C 1
ATOM 4746 O O . VAL A 1 605 ? -37.146 16.219 214.236 1.00 41.78 605 VAL A O 1
ATOM 4749 N N . VAL A 1 606 ? -38.681 17.256 215.479 1.00 50.06 606 VAL A N 1
ATOM 4750 C CA . VAL A 1 606 ? -37.958 18.507 215.822 1.00 50.06 606 VAL A CA 1
ATOM 4751 C C . VAL A 1 606 ? -36.650 18.308 216.640 1.00 50.06 606 VAL A C 1
ATOM 4753 O O . VAL A 1 606 ? -36.152 19.231 217.277 1.00 50.06 606 VAL A O 1
ATOM 4756 N N . SER A 1 607 ? -36.034 17.120 216.618 1.00 43.16 607 SER A N 1
ATOM 4757 C CA . SER A 1 607 ? -34.949 16.720 217.533 1.00 43.16 607 SER A CA 1
ATOM 4758 C C . SER A 1 607 ? -33.625 16.241 216.908 1.00 43.16 607 SER A C 1
ATOM 4760 O O . SER A 1 607 ? -32.711 15.962 217.681 1.00 43.16 607 SER A O 1
ATOM 4762 N N . LEU A 1 608 ? -33.474 16.136 215.572 1.00 43.19 608 LEU A N 1
ATOM 4763 C CA . LEU A 1 608 ? -32.300 15.446 214.978 1.00 43.19 608 LEU A CA 1
ATOM 4764 C C . LEU A 1 608 ? -31.491 16.137 213.854 1.00 43.19 608 LEU A C 1
ATOM 4766 O O . LEU A 1 608 ? -30.340 15.753 213.668 1.00 43.19 608 LEU A O 1
ATOM 4770 N N . GLU A 1 609 ? -31.998 17.138 213.121 1.00 39.09 609 GLU A N 1
ATOM 4771 C CA . GLU A 1 609 ? -31.268 17.703 211.951 1.00 39.09 609 GLU A CA 1
ATOM 4772 C C . GLU A 1 609 ? -30.829 19.177 212.086 1.00 39.09 609 GLU A C 1
ATOM 4774 O O . GLU A 1 609 ? -30.250 19.765 211.171 1.00 39.09 609 GLU A O 1
ATOM 4779 N N . THR A 1 610 ? -31.053 19.805 213.241 1.00 45.75 610 THR A N 1
ATOM 4780 C CA . THR A 1 610 ? -30.871 21.255 213.439 1.00 45.75 610 THR A CA 1
ATOM 4781 C C . THR A 1 610 ? -29.420 21.747 213.530 1.00 45.75 610 THR A C 1
ATOM 4783 O O . THR A 1 610 ? -29.220 22.967 213.528 1.00 45.75 610 THR A O 1
ATOM 4786 N N . GLU A 1 611 ? -28.419 20.860 213.567 1.00 55.22 611 GLU A N 1
ATOM 4787 C CA . GLU A 1 611 ? -27.003 21.216 213.790 1.00 55.22 611 GLU A CA 1
ATOM 4788 C C . GLU A 1 611 ? -26.088 21.091 212.553 1.00 55.22 611 GLU A C 1
ATOM 4790 O O . GLU A 1 611 ? -25.144 21.869 212.423 1.00 55.22 611 GLU A O 1
ATOM 4795 N N . SER A 1 612 ? -26.347 20.170 211.616 1.00 51.56 612 SER A N 1
ATOM 4796 C CA . SER A 1 612 ? -25.367 19.804 210.573 1.00 51.56 612 SER A CA 1
ATOM 4797 C C . SER A 1 612 ? -25.365 20.719 209.338 1.00 51.56 612 SER A C 1
ATOM 4799 O O . SER A 1 612 ? -24.305 21.145 208.876 1.00 51.56 612 SER A O 1
ATOM 4801 N N . VAL A 1 613 ? -26.539 21.048 208.787 1.00 50.62 613 VAL A N 1
ATOM 4802 C CA . VAL A 1 613 ? -26.636 21.716 207.472 1.00 50.62 613 VAL A CA 1
ATOM 4803 C C . VAL A 1 613 ? -26.383 23.226 207.549 1.00 50.62 613 VAL A C 1
ATOM 4805 O O . VAL A 1 613 ? -25.843 23.800 206.609 1.00 50.62 613 VAL A O 1
ATOM 4808 N N . ARG A 1 614 ? -26.685 23.891 208.676 1.00 55.41 614 ARG A N 1
ATOM 4809 C CA . ARG A 1 614 ? -26.520 25.357 208.809 1.00 55.41 614 ARG A CA 1
ATOM 4810 C C . ARG A 1 614 ? -25.053 25.811 208.745 1.00 55.41 614 ARG A C 1
ATOM 4812 O O . ARG A 1 614 ? -24.789 26.925 208.304 1.00 55.41 614 ARG A O 1
ATOM 4819 N N . ALA A 1 615 ? -24.110 24.955 209.145 1.00 55.25 615 ALA A N 1
ATOM 4820 C CA . ALA A 1 615 ? -22.678 25.202 208.966 1.00 55.25 615 ALA A CA 1
ATOM 4821 C C . ALA A 1 615 ? -22.243 25.035 207.497 1.00 55.25 615 ALA A C 1
ATOM 4823 O O . ALA A 1 615 ? -21.359 25.744 207.010 1.00 55.25 615 ALA A O 1
ATOM 4824 N N . LEU A 1 616 ? -22.888 24.124 206.763 1.00 46.50 616 LEU A N 1
ATOM 4825 C CA . LEU A 1 616 ? -22.567 23.820 205.376 1.00 46.50 616 LEU A CA 1
ATOM 4826 C C . LEU A 1 616 ? -23.170 24.850 204.410 1.00 46.50 616 LEU A C 1
ATOM 4828 O O . LEU A 1 616 ? -24.131 24.587 203.691 1.00 46.50 616 LEU A O 1
ATOM 4832 N N . ARG A 1 617 ? -22.411 25.950 204.284 1.00 41.09 617 ARG A N 1
ATOM 4833 C CA . ARG A 1 617 ? -22.124 26.678 203.027 1.00 41.09 617 ARG A CA 1
ATOM 4834 C C . ARG A 1 617 ? -22.577 28.133 202.878 1.00 41.09 617 ARG A C 1
ATOM 4836 O O . ARG A 1 617 ? -22.629 28.639 201.759 1.00 41.09 617 ARG A O 1
ATOM 4843 N N . GLN A 1 618 ? -22.569 28.870 203.993 1.00 56.94 618 GLN A N 1
ATOM 4844 C CA . GLN A 1 618 ? -21.976 30.227 203.971 1.00 56.94 618 GLN A CA 1
ATOM 4845 C C . GLN A 1 618 ? -20.569 30.206 203.316 1.00 56.94 618 GLN A C 1
ATOM 4847 O O . GLN A 1 618 ? -20.186 31.111 202.583 1.00 56.94 618 GLN A O 1
ATOM 4852 N N . GLU A 1 619 ? -19.847 29.094 203.487 1.00 54.81 619 GLU A N 1
ATOM 4853 C CA . GLU A 1 619 ? -18.593 28.732 202.815 1.00 54.81 619 GLU A CA 1
ATOM 4854 C C . GLU A 1 619 ? -18.625 28.804 201.267 1.00 54.81 619 GLU A C 1
ATOM 4856 O O . GLU A 1 619 ? -17.682 29.333 200.683 1.00 54.81 619 GLU A O 1
ATOM 4861 N N . VAL A 1 620 ? -19.675 28.341 200.562 1.00 49.47 620 VAL A N 1
ATOM 4862 C CA . VAL A 1 620 ? -19.649 28.302 199.074 1.00 49.47 620 VAL A CA 1
ATOM 4863 C C . VAL A 1 620 ? -19.904 29.660 198.427 1.00 49.47 620 VAL A C 1
ATOM 4865 O O . VAL A 1 620 ? -19.351 29.914 197.358 1.00 49.47 620 VAL A O 1
ATOM 4868 N N . GLN A 1 621 ? -20.617 30.577 199.087 1.00 57.56 621 GLN A N 1
ATOM 4869 C CA . GLN A 1 621 ? -20.660 31.967 198.618 1.00 57.56 621 GLN A CA 1
ATOM 4870 C C . GLN A 1 621 ? -19.264 32.621 198.640 1.00 57.56 621 GLN A C 1
ATOM 4872 O O . GLN A 1 621 ? -18.990 33.451 197.784 1.00 57.56 621 GLN A O 1
ATOM 4877 N N . SER A 1 622 ? -18.333 32.162 199.492 1.00 61.50 622 SER A N 1
ATOM 4878 C CA . SER A 1 622 ? -16.919 32.581 199.428 1.00 61.50 622 SER A CA 1
ATOM 4879 C C . SER A 1 622 ? -16.084 31.866 198.349 1.00 61.50 622 SER A C 1
ATOM 4881 O O . SER A 1 622 ? -14.998 32.333 198.004 1.00 61.50 622 SER A O 1
ATOM 4883 N N . LEU A 1 623 ? -16.549 30.727 197.818 1.00 57.62 623 LEU A N 1
ATOM 4884 C CA . LEU A 1 623 ? -15.798 29.896 196.863 1.00 57.62 623 LEU A CA 1
ATOM 4885 C C . LEU A 1 623 ? -16.050 30.267 195.394 1.00 57.62 623 LEU A C 1
ATOM 4887 O O . LEU A 1 623 ? -15.212 29.952 194.548 1.00 57.62 623 LEU A O 1
ATOM 4891 N N . GLY A 1 624 ? -17.147 30.970 195.092 1.00 55.16 624 GLY A N 1
ATOM 4892 C CA . GLY A 1 624 ? -17.339 31.610 193.786 1.00 55.16 624 GLY A CA 1
ATOM 4893 C C . GLY A 1 624 ? -16.250 32.653 193.519 1.00 55.16 624 GLY A C 1
ATOM 4894 O O . GLY A 1 624 ? -15.506 32.546 192.541 1.00 55.16 624 GLY A O 1
ATOM 4895 N N . ASP A 1 625 ? -16.080 33.587 194.456 1.00 58.78 625 ASP A N 1
ATOM 4896 C CA . ASP A 1 625 ? -15.116 34.689 194.350 1.00 58.78 625 ASP A CA 1
ATOM 4897 C C . ASP A 1 625 ? -13.651 34.206 194.337 1.00 58.78 625 ASP A C 1
ATOM 4899 O O . ASP A 1 625 ? -12.803 34.793 193.665 1.00 58.78 625 ASP A O 1
ATOM 4903 N N . GLN A 1 626 ? -13.343 33.079 194.992 1.00 54.25 626 GLN A N 1
ATOM 4904 C CA . GLN A 1 626 ? -12.004 32.467 194.965 1.00 54.25 626 GLN A CA 1
ATOM 4905 C C . GLN A 1 626 ? -11.661 31.766 193.639 1.00 54.25 626 GLN A C 1
ATOM 4907 O O . GLN A 1 626 ? -10.483 31.643 193.289 1.00 54.25 626 GLN A O 1
ATOM 4912 N N . LEU A 1 627 ? -12.645 31.298 192.863 1.00 49.28 627 LEU A N 1
ATOM 4913 C CA . LEU A 1 627 ? -12.365 30.622 191.588 1.00 49.28 627 LEU A CA 1
ATOM 4914 C C . LEU A 1 627 ? -11.951 31.597 190.476 1.00 49.28 627 LEU A C 1
ATOM 4916 O O . LEU A 1 627 ? -11.185 31.207 189.591 1.00 49.28 627 LEU A O 1
ATOM 4920 N N . ALA A 1 628 ? -12.318 32.878 190.587 1.00 56.31 628 ALA A N 1
ATOM 4921 C CA . ALA A 1 628 ? -11.756 33.952 189.764 1.00 56.31 628 ALA A CA 1
ATOM 4922 C C . ALA A 1 628 ? -10.218 34.059 189.902 1.00 56.31 628 ALA A C 1
ATOM 4924 O O . ALA A 1 628 ? -9.521 34.404 188.944 1.00 56.31 628 ALA A O 1
ATOM 4925 N N . GLU A 1 629 ? -9.660 33.686 191.060 1.00 61.19 629 GLU A N 1
ATOM 4926 C CA . GLU A 1 629 ? -8.218 33.724 191.329 1.00 61.19 629 GLU A CA 1
ATOM 4927 C C . GLU A 1 629 ? -7.449 32.541 190.695 1.00 61.19 629 GLU A C 1
ATOM 4929 O O . GLU A 1 629 ? -6.250 32.635 190.403 1.00 61.19 629 GLU A O 1
ATOM 4934 N N . ARG A 1 630 ? -8.133 31.430 190.374 1.00 53.06 630 ARG A N 1
ATOM 4935 C CA . ARG A 1 630 ? -7.518 30.227 189.766 1.00 53.06 630 ARG A CA 1
ATOM 4936 C C . ARG A 1 630 ? -7.185 30.359 188.276 1.00 53.06 630 ARG A C 1
ATOM 4938 O O . ARG A 1 630 ? -6.582 29.451 187.702 1.00 53.06 630 ARG A O 1
ATOM 4945 N N . ASN A 1 631 ? -7.418 31.530 187.685 1.00 53.75 631 ASN A N 1
ATOM 4946 C CA . ASN A 1 631 ? -7.007 31.901 186.323 1.00 53.75 631 ASN A CA 1
ATOM 4947 C C . ASN A 1 631 ? -5.464 31.911 186.111 1.00 53.75 631 ASN A C 1
ATOM 4949 O O . ASN A 1 631 ? -4.975 32.096 184.997 1.00 53.75 631 ASN A O 1
ATOM 4953 N N . LYS A 1 632 ? -4.659 31.694 187.167 1.00 57.44 632 LYS A N 1
ATOM 4954 C CA . LYS A 1 632 ? -3.182 31.652 187.098 1.00 57.44 632 LYS A CA 1
ATOM 4955 C C . LYS A 1 632 ? -2.551 30.252 187.091 1.00 57.44 632 LYS A C 1
ATOM 4957 O O . LYS A 1 632 ? -1.456 30.107 186.555 1.00 57.44 632 LYS A O 1
ATOM 4962 N N . THR A 1 633 ? -3.181 29.219 187.659 1.00 62.72 633 THR A N 1
ATOM 4963 C CA . THR A 1 633 ? -2.473 27.950 187.955 1.00 62.72 633 THR A CA 1
ATOM 4964 C C . THR A 1 633 ? -2.436 26.959 186.789 1.00 62.72 633 THR A C 1
ATOM 4966 O O . THR A 1 633 ? -1.429 26.281 186.601 1.00 62.72 633 THR A O 1
ATOM 4969 N N . VAL A 1 634 ? -3.494 26.875 185.974 1.00 51.47 634 VAL A N 1
ATOM 4970 C CA . VAL A 1 634 ? -3.608 25.839 184.921 1.00 51.47 634 VAL A CA 1
ATOM 4971 C C . VAL A 1 634 ? -2.562 26.012 183.809 1.00 51.47 634 VAL A C 1
ATOM 4973 O O . VAL A 1 634 ? -2.105 25.023 183.245 1.00 51.47 634 VAL A O 1
ATOM 4976 N N . ARG A 1 635 ? -2.073 27.238 183.564 1.00 60.03 635 ARG A N 1
ATOM 4977 C CA . ARG A 1 635 ? -0.952 27.485 182.633 1.00 60.03 635 ARG A CA 1
ATOM 4978 C C . ARG A 1 635 ? 0.346 26.776 183.055 1.00 60.03 635 ARG A C 1
ATOM 4980 O O . ARG A 1 635 ? 1.133 26.410 182.195 1.00 60.03 635 ARG A O 1
ATOM 4987 N N . VAL A 1 636 ? 0.540 26.497 184.347 1.00 64.56 636 VAL A N 1
ATOM 4988 C CA . VAL A 1 636 ? 1.714 25.761 184.861 1.00 64.56 636 VAL A CA 1
ATOM 4989 C C . VAL A 1 636 ? 1.593 24.242 184.626 1.00 64.56 636 VAL A C 1
ATOM 4991 O O . VAL A 1 636 ? 2.590 23.524 184.667 1.00 64.56 636 VAL A O 1
ATOM 4994 N N . LEU A 1 637 ? 0.401 23.727 184.292 1.00 51.12 637 LEU A N 1
ATOM 4995 C CA . LEU A 1 637 ? 0.196 22.305 183.976 1.00 51.12 637 LEU A CA 1
ATOM 4996 C C . LEU A 1 637 ? 0.657 21.895 182.562 1.00 51.12 637 LEU A C 1
ATOM 4998 O O . LEU A 1 637 ? 0.611 20.706 182.245 1.00 51.12 637 LEU A O 1
ATOM 5002 N N . GLN A 1 638 ? 1.243 22.812 181.775 1.00 46.31 638 GLN A N 1
ATOM 5003 C CA . GLN A 1 638 ? 2.176 22.442 180.691 1.00 46.31 638 GLN A CA 1
ATOM 5004 C C . GLN A 1 638 ? 3.315 21.531 181.206 1.00 46.31 638 GLN A C 1
ATOM 5006 O O . GLN A 1 638 ? 3.734 20.599 180.521 1.00 46.31 638 GLN A O 1
ATOM 5011 N N . GLN A 1 639 ? 3.739 21.759 182.455 1.00 57.25 639 GLN A N 1
ATOM 5012 C CA . GLN A 1 639 ? 4.802 21.089 183.207 1.00 57.25 639 GLN A CA 1
ATOM 5013 C C . GLN A 1 639 ? 4.994 19.568 183.011 1.00 57.25 639 GLN A C 1
ATOM 5015 O O . GLN A 1 639 ? 6.121 19.087 182.961 1.00 57.25 639 GLN A O 1
ATOM 5020 N N . ARG A 1 640 ? 3.912 18.768 183.052 1.00 51.38 640 ARG A N 1
ATOM 5021 C CA . ARG A 1 640 ? 4.028 17.414 183.653 1.00 51.38 640 ARG A CA 1
ATOM 5022 C C . ARG A 1 640 ? 3.555 16.211 182.836 1.00 51.38 640 ARG A C 1
ATOM 5024 O O . ARG A 1 640 ? 4.028 15.112 183.102 1.00 51.38 640 ARG A O 1
ATOM 5031 N N . LEU A 1 641 ? 2.672 16.376 181.848 1.00 48.53 641 LEU A N 1
ATOM 5032 C CA . LEU A 1 641 ? 2.220 15.249 181.006 1.00 48.53 641 LEU A CA 1
ATOM 5033 C C . LEU A 1 641 ? 3.071 15.033 179.746 1.00 48.53 641 LEU A C 1
ATOM 5035 O O . LEU A 1 641 ? 3.089 13.929 179.206 1.00 48.53 641 LEU A O 1
ATOM 5039 N N . LEU A 1 642 ? 3.865 16.035 179.351 1.00 52.91 642 LEU A N 1
ATOM 5040 C CA . LEU A 1 642 ? 4.911 15.902 178.328 1.00 52.91 642 LEU A CA 1
ATOM 5041 C C . LEU A 1 642 ? 5.929 14.793 178.672 1.00 52.91 642 LEU A C 1
ATOM 5043 O O . LEU A 1 642 ? 6.469 14.151 177.771 1.00 52.91 642 LEU A O 1
ATOM 5047 N N . ASP A 1 643 ? 6.118 14.524 179.967 1.00 47.69 643 ASP A N 1
ATOM 5048 C CA . ASP A 1 643 ? 7.080 13.561 180.508 1.00 47.69 643 ASP A CA 1
ATOM 5049 C C . ASP A 1 643 ? 6.577 12.113 180.602 1.00 47.69 643 ASP A C 1
ATOM 5051 O O . ASP A 1 643 ? 7.408 11.214 180.719 1.00 47.69 643 ASP A O 1
ATOM 5055 N N . MET A 1 644 ? 5.262 11.845 180.546 1.00 40.03 644 MET A N 1
ATOM 5056 C CA . MET A 1 644 ? 4.721 10.467 180.595 1.00 40.03 644 MET A CA 1
ATOM 5057 C C . MET A 1 644 ? 4.420 9.847 179.224 1.00 40.03 644 MET A C 1
ATOM 5059 O O . MET A 1 644 ? 4.053 8.681 179.125 1.00 40.03 644 MET A O 1
ATOM 5063 N N . LYS A 1 645 ? 4.845 10.549 178.171 1.00 49.47 645 LYS A N 1
ATOM 5064 C CA . LYS A 1 645 ? 5.300 10.030 176.865 1.00 49.47 645 LYS A CA 1
ATOM 5065 C C . LYS A 1 645 ? 6.480 9.018 176.969 1.00 49.47 645 LYS A C 1
ATOM 5067 O O . LYS A 1 645 ? 7.101 8.688 175.965 1.00 49.47 645 LYS A O 1
ATOM 5072 N N . LYS A 1 646 ? 6.844 8.565 178.179 1.00 46.53 646 LYS A N 1
ATOM 5073 C CA . LYS A 1 646 ? 8.121 7.910 178.535 1.00 46.53 646 LYS A CA 1
ATOM 5074 C C . LYS A 1 646 ? 8.180 6.404 178.319 1.00 46.53 646 LYS A C 1
ATOM 5076 O O . LYS A 1 646 ? 9.250 5.865 178.057 1.00 46.53 646 LYS A O 1
ATOM 5081 N N . THR A 1 647 ? 7.060 5.724 178.522 1.00 43.56 647 THR A N 1
ATOM 5082 C CA . THR A 1 647 ? 6.991 4.263 178.628 1.00 43.56 647 THR A CA 1
ATOM 5083 C C . THR A 1 647 ? 5.956 3.771 177.630 1.00 43.56 647 THR A C 1
ATOM 5085 O O . THR A 1 647 ? 4.766 3.820 177.903 1.00 43.56 647 THR A O 1
ATOM 5088 N N . LEU A 1 648 ? 6.339 3.368 176.415 1.00 35.06 648 LEU A N 1
ATOM 5089 C CA . LEU A 1 648 ? 7.152 2.165 176.147 1.00 35.06 648 LEU A CA 1
ATOM 5090 C C . LEU A 1 648 ? 6.619 0.914 176.866 1.00 35.06 648 LEU A C 1
ATOM 5092 O O . LEU A 1 648 ? 7.372 -0.000 177.197 1.00 35.06 648 LEU A O 1
ATOM 5096 N N . GLN A 1 649 ? 5.302 0.851 177.039 1.00 42.97 649 GLN A N 1
ATOM 5097 C CA . GLN A 1 649 ? 4.568 -0.383 176.794 1.00 42.97 649 GLN A CA 1
ATOM 5098 C C . GLN A 1 649 ? 3.900 -0.234 175.412 1.00 42.97 649 GLN A C 1
ATOM 5100 O O . GLN A 1 649 ? 3.276 0.791 175.154 1.00 42.97 649 GLN A O 1
ATOM 5105 N N . ARG A 1 650 ? 4.193 -1.062 174.395 1.00 40.22 650 ARG A N 1
ATOM 5106 C CA . ARG A 1 650 ? 4.383 -2.535 174.356 1.00 40.22 650 ARG A CA 1
ATOM 5107 C C . ARG A 1 650 ? 3.092 -3.259 174.757 1.00 40.22 650 ARG A C 1
ATOM 5109 O O . ARG A 1 650 ? 2.668 -3.089 175.891 1.00 40.22 650 ARG A O 1
ATOM 5116 N N . GLU A 1 651 ? 2.435 -4.040 173.906 1.00 42.00 651 GLU A N 1
ATOM 5117 C CA . GLU A 1 651 ? 2.571 -4.250 172.453 1.00 42.00 651 GLU A CA 1
ATOM 5118 C C . GLU A 1 651 ? 1.280 -3.739 171.765 1.00 42.00 651 GLU A C 1
ATOM 5120 O O . GLU A 1 651 ? 0.201 -3.842 172.332 1.00 42.00 651 GLU A O 1
ATOM 5125 N N . LEU A 1 652 ? 1.299 -3.005 170.645 1.00 34.12 652 LEU A N 1
ATOM 5126 C CA . LEU A 1 652 ? 1.892 -3.272 169.323 1.00 34.12 652 LEU A CA 1
ATOM 5127 C C . LEU A 1 652 ? 1.072 -4.295 168.505 1.00 34.12 652 LEU A C 1
ATOM 5129 O O . LEU A 1 652 ? 1.175 -5.497 168.722 1.00 34.12 652 LEU A O 1
ATOM 5133 N N . ARG A 1 653 ? 0.376 -3.777 167.474 1.00 34.56 653 ARG A N 1
ATOM 5134 C CA . ARG A 1 653 ? -0.481 -4.479 166.484 1.00 34.56 653 ARG A CA 1
ATOM 5135 C C . ARG A 1 653 ? -1.836 -4.968 167.025 1.00 34.56 653 ARG A C 1
ATOM 5137 O O . ARG A 1 653 ? -2.130 -4.863 168.205 1.00 34.56 653 ARG A O 1
ATOM 5144 N N . LEU A 1 654 ? -2.653 -5.492 166.102 1.00 38.69 654 LEU A N 1
ATOM 5145 C CA . LEU A 1 654 ? -3.921 -6.193 166.350 1.00 38.69 654 LEU A CA 1
ATOM 5146 C C . LEU A 1 654 ? -5.056 -5.348 166.963 1.00 38.69 654 LEU A C 1
ATOM 5148 O O . LEU A 1 654 ? -5.885 -5.873 167.693 1.00 38.69 654 LEU A O 1
ATOM 5152 N N . GLN A 1 655 ? -5.161 -4.077 166.567 1.00 33.75 655 GLN A N 1
ATOM 5153 C CA . GLN A 1 655 ? -6.450 -3.372 166.462 1.00 33.75 655 GLN A CA 1
ATOM 5154 C C . GLN A 1 655 ? -7.113 -3.901 165.172 1.00 33.75 655 GLN A C 1
ATOM 5156 O O . GLN A 1 655 ? -6.579 -3.658 164.094 1.00 33.75 655 GLN A O 1
ATOM 5161 N N . GLN A 1 656 ? -8.126 -4.775 165.151 1.00 25.48 656 GLN A N 1
ATOM 5162 C CA . GLN A 1 656 ? -9.305 -4.970 166.013 1.00 25.48 656 GLN A CA 1
ATOM 5163 C C . GLN A 1 656 ? -10.283 -3.787 166.057 1.00 25.48 656 GLN A C 1
ATOM 5165 O O . GLN A 1 656 ? -9.920 -2.622 165.923 1.00 25.48 656 GLN A O 1
ATOM 5170 N N . GLN A 1 657 ? -11.544 -4.180 166.260 1.00 24.80 657 GLN A N 1
ATOM 5171 C CA . GLN A 1 657 ? -12.668 -3.423 166.821 1.00 24.80 657 GLN A CA 1
ATOM 5172 C C . GLN A 1 657 ? -12.264 -2.633 168.097 1.00 24.80 657 GLN A C 1
ATOM 5174 O O . GLN A 1 657 ? -11.186 -2.903 168.631 1.00 24.80 657 GLN A O 1
ATOM 5179 N N . PRO A 1 658 ? -13.130 -1.782 168.699 1.00 29.12 658 PRO A N 1
ATOM 5180 C CA . PRO A 1 658 ? -14.531 -1.453 168.376 1.00 29.12 658 PRO A CA 1
ATOM 5181 C C . PRO A 1 658 ? -14.759 0.083 168.371 1.00 29.12 658 PRO A C 1
ATOM 5183 O O . PRO A 1 658 ? -13.835 0.859 168.144 1.00 29.12 658 PRO A O 1
ATOM 5186 N N . CYS A 1 659 ? -15.970 0.545 168.710 1.00 31.12 659 CYS A N 1
ATOM 5187 C CA . CYS A 1 659 ? -16.110 1.771 169.508 1.00 31.12 659 CYS A CA 1
ATOM 5188 C C . CYS A 1 659 ? -15.167 1.709 170.729 1.00 31.12 659 CYS A C 1
ATOM 5190 O O . CYS A 1 659 ? -15.121 0.682 171.408 1.00 31.12 659 CYS A O 1
ATOM 5192 N N . PRO A 1 660 ? -14.497 2.812 171.079 1.00 34.81 660 PRO A N 1
ATOM 5193 C CA . PRO A 1 660 ? -15.142 3.735 172.016 1.00 34.81 660 PRO A CA 1
ATOM 5194 C C . PRO A 1 660 ? -15.213 5.163 171.440 1.00 34.81 660 PRO A C 1
ATOM 5196 O O . PRO A 1 660 ? -14.385 5.556 170.628 1.00 34.81 660 PRO A O 1
ATOM 5199 N N . ARG A 1 661 ? -16.277 5.939 171.684 1.00 34.25 661 ARG A N 1
ATOM 5200 C CA . ARG A 1 661 ? -16.695 6.504 172.987 1.00 34.25 661 ARG A CA 1
ATOM 5201 C C . ARG A 1 661 ? -15.587 7.393 173.590 1.00 34.25 661 ARG A C 1
ATOM 5203 O O . ARG A 1 661 ? -14.479 6.928 173.806 1.00 34.25 661 ARG A O 1
ATOM 5210 N N . LEU A 1 662 ? -15.805 8.712 173.666 1.00 42.12 662 LEU A N 1
ATOM 5211 C CA . LEU A 1 662 ? -16.512 9.416 174.762 1.00 42.12 662 LEU A CA 1
ATOM 5212 C C . LEU A 1 662 ? -15.735 9.311 176.094 1.00 42.12 662 LEU A C 1
ATOM 5214 O O . LEU A 1 662 ? -15.342 8.201 176.452 1.00 42.12 662 LEU A O 1
ATOM 5218 N N . PRO A 1 663 ? -15.518 10.422 176.838 1.00 52.53 663 PRO A N 1
ATOM 5219 C CA . PRO A 1 663 ? -16.651 11.153 177.431 1.00 52.53 663 PRO A CA 1
ATOM 5220 C C . PRO A 1 663 ? -16.542 12.697 177.513 1.00 52.53 663 PRO A C 1
ATOM 5222 O O . PRO A 1 663 ? -15.459 13.245 177.678 1.00 52.53 663 PRO A O 1
ATOM 5225 N N . ASN A 1 664 ? -17.642 13.462 177.505 1.00 40.69 664 ASN A N 1
ATOM 5226 C CA . ASN A 1 664 ? -19.033 13.125 177.154 1.00 40.69 664 ASN A CA 1
ATOM 5227 C C . ASN A 1 664 ? -19.721 14.372 176.545 1.00 40.69 664 ASN A C 1
ATOM 5229 O O . ASN A 1 664 ? -20.142 15.265 177.270 1.00 40.69 664 ASN A O 1
ATOM 5233 N N . GLU A 1 665 ? -19.764 14.396 175.210 1.00 43.91 665 GLU A N 1
ATOM 5234 C CA . GLU A 1 665 ? -20.573 15.211 174.272 1.00 43.91 665 GLU A CA 1
ATOM 5235 C C . GLU A 1 665 ? -20.770 16.729 174.504 1.00 43.91 665 GLU A C 1
ATOM 5237 O O . GLU A 1 665 ? -21.708 17.167 175.169 1.00 43.91 665 GLU A O 1
ATOM 5242 N N . PRO A 1 666 ? -19.934 17.543 173.826 1.00 48.69 666 PRO A N 1
ATOM 5243 C CA . PRO A 1 666 ? -20.170 18.963 173.550 1.00 48.69 666 PRO A CA 1
ATOM 5244 C C . PRO A 1 666 ? -20.006 19.352 172.050 1.00 48.69 666 PRO A C 1
ATOM 5246 O O . PRO A 1 666 ? -19.600 18.539 171.227 1.00 48.69 666 PRO A O 1
ATOM 5249 N N . ALA A 1 667 ? -20.164 20.658 171.772 1.00 29.95 667 ALA A N 1
ATOM 5250 C CA . ALA A 1 667 ? -19.495 21.454 170.715 1.00 29.95 667 ALA A CA 1
ATOM 5251 C C . ALA A 1 667 ? -20.050 21.536 169.257 1.00 29.95 667 ALA A C 1
ATOM 5253 O O . ALA A 1 667 ? -19.791 20.682 168.422 1.00 29.95 667 ALA A O 1
ATOM 5254 N N . ALA A 1 668 ? -20.624 22.717 168.960 1.00 27.28 668 ALA A N 1
ATOM 5255 C CA . ALA A 1 668 ? -20.100 23.755 168.037 1.00 27.28 668 ALA A CA 1
ATOM 5256 C C . ALA A 1 668 ? -20.171 23.658 166.482 1.00 27.28 668 ALA A C 1
ATOM 5258 O O . ALA A 1 668 ? -19.825 22.653 165.876 1.00 27.28 668 ALA A O 1
ATOM 5259 N N . SER A 1 669 ? -20.427 24.847 165.898 1.00 26.81 669 SER A N 1
ATOM 5260 C CA . SER A 1 669 ? -20.074 25.360 164.547 1.00 26.81 669 SER A CA 1
ATOM 5261 C C . SER A 1 669 ? -20.833 24.812 163.314 1.00 26.81 669 SER A C 1
ATOM 5263 O O . SER A 1 669 ? -21.207 23.649 163.284 1.00 26.81 669 SER A O 1
ATOM 5265 N N . ASP A 1 670 ? -21.218 25.594 162.289 1.00 26.88 670 ASP A N 1
ATOM 5266 C CA . ASP A 1 670 ? -20.509 26.613 161.465 1.00 26.88 670 ASP A CA 1
ATOM 5267 C C . ASP A 1 670 ? -19.281 26.061 160.675 1.00 26.88 670 ASP A C 1
ATOM 5269 O O . ASP A 1 670 ? -18.568 25.205 161.192 1.00 26.88 670 ASP A O 1
ATOM 5273 N N . PRO A 1 671 ? -18.924 26.585 159.475 1.00 50.38 671 PRO A N 1
ATOM 5274 C CA . PRO A 1 671 ? -19.718 26.584 158.231 1.00 50.38 671 PRO A CA 1
ATOM 5275 C C . PRO A 1 671 ? -18.831 26.345 156.957 1.00 50.38 671 PRO A C 1
ATOM 5277 O O . PRO A 1 671 ? -17.667 25.970 157.052 1.00 50.38 671 PRO A O 1
ATOM 5280 N N . ALA A 1 672 ? -19.352 26.720 155.776 1.00 25.64 672 ALA A N 1
ATOM 5281 C CA . ALA A 1 672 ? -18.621 27.362 154.658 1.00 25.64 672 ALA A CA 1
ATOM 5282 C C . ALA A 1 672 ? -17.723 26.566 153.663 1.00 25.64 672 ALA A C 1
ATOM 5284 O O . ALA A 1 672 ? -17.267 25.457 153.903 1.00 25.64 672 ALA A O 1
ATOM 5285 N N . ALA A 1 673 ? -17.430 27.290 152.563 1.00 24.20 673 ALA A N 1
ATOM 5286 C CA . ALA A 1 673 ? -16.315 27.175 151.605 1.00 24.20 673 ALA A CA 1
ATOM 5287 C C . ALA A 1 673 ? -16.345 26.092 150.492 1.00 24.20 673 ALA A C 1
ATOM 5289 O O . ALA A 1 673 ? -16.800 24.979 150.713 1.00 24.20 673 ALA A O 1
ATOM 5290 N N . ALA A 1 674 ? -15.809 26.331 149.277 1.00 26.91 674 ALA A N 1
ATOM 5291 C CA . ALA A 1 674 ? -15.488 27.586 148.554 1.00 26.91 674 ALA A CA 1
ATOM 5292 C C . ALA A 1 674 ? -15.004 27.299 147.101 1.00 26.91 674 ALA A C 1
ATOM 5294 O O . ALA A 1 674 ? -14.449 26.233 146.862 1.00 26.91 674 ALA A O 1
ATOM 5295 N N . THR A 1 675 ? -15.023 28.326 146.222 1.00 26.70 675 THR A N 1
ATOM 5296 C CA . THR A 1 675 ? -14.063 28.568 145.090 1.00 26.70 675 THR A CA 1
ATOM 5297 C C . THR A 1 675 ? -13.946 27.532 143.937 1.00 26.70 675 THR A C 1
ATOM 5299 O O . THR A 1 675 ? -14.401 26.408 144.068 1.00 26.70 675 THR A O 1
ATOM 5302 N N . ALA A 1 676 ? -13.303 27.795 142.781 1.00 28.11 676 ALA A N 1
ATOM 5303 C CA . ALA A 1 676 ? -13.186 28.994 141.915 1.00 28.11 676 ALA A CA 1
ATOM 5304 C C . ALA A 1 676 ? -12.433 28.648 140.591 1.00 28.11 676 ALA A C 1
ATOM 5306 O O . ALA A 1 676 ? -11.843 27.583 140.486 1.00 28.11 676 ALA A O 1
ATOM 5307 N N . ALA A 1 677 ? -12.377 29.619 139.663 1.00 26.31 677 ALA A N 1
ATOM 5308 C CA . ALA A 1 677 ? -11.248 29.933 138.757 1.00 26.31 677 ALA A CA 1
ATOM 5309 C C . ALA A 1 677 ? -10.834 29.011 137.562 1.00 26.31 677 ALA A C 1
ATOM 5311 O O . ALA A 1 677 ? -10.282 27.936 137.735 1.00 26.31 677 ALA A O 1
ATOM 5312 N N . ALA A 1 678 ? -10.920 29.616 136.361 1.00 26.41 678 ALA A N 1
ATOM 5313 C CA . ALA A 1 678 ? -9.811 29.901 135.417 1.00 26.41 678 ALA A CA 1
ATOM 5314 C C . ALA A 1 678 ? -9.200 28.854 134.428 1.00 26.41 678 ALA A C 1
ATOM 5316 O O . ALA A 1 678 ? -8.427 27.990 134.817 1.00 26.41 678 ALA A O 1
ATOM 5317 N N . ALA A 1 679 ? -9.355 29.193 133.129 1.00 28.22 679 ALA A N 1
ATOM 5318 C CA . ALA A 1 679 ? -8.297 29.436 132.111 1.00 28.22 679 ALA A CA 1
ATOM 5319 C C . ALA A 1 679 ? -7.577 28.290 131.339 1.00 28.22 679 ALA A C 1
ATOM 5321 O O . ALA A 1 679 ? -7.571 27.137 131.751 1.00 28.22 679 ALA A O 1
ATOM 5322 N N . THR A 1 680 ? -6.901 28.703 130.241 1.00 28.86 680 THR A N 1
ATOM 5323 C CA . THR A 1 680 ? -5.864 28.019 129.404 1.00 28.86 680 THR A CA 1
ATOM 5324 C C . THR A 1 680 ? -6.264 26.793 128.552 1.00 28.86 680 THR A C 1
ATOM 5326 O O . THR A 1 680 ? -7.178 26.069 128.929 1.00 28.86 680 THR A O 1
ATOM 5329 N N . ASP A 1 681 ? -5.579 26.444 127.444 1.00 26.25 681 ASP A N 1
ATOM 5330 C CA . ASP A 1 681 ? -4.994 27.251 126.334 1.00 26.25 681 ASP A CA 1
ATOM 5331 C C . ASP A 1 681 ? -4.606 26.356 125.114 1.00 26.25 681 ASP A C 1
ATOM 5333 O O . ASP A 1 681 ? -4.626 25.133 125.224 1.00 26.25 681 ASP A O 1
ATOM 5337 N N . GLU A 1 682 ? -4.275 27.001 123.984 1.00 28.09 682 GLU A N 1
ATOM 5338 C CA . GLU A 1 682 ? -3.452 26.630 122.790 1.00 28.09 682 GLU A CA 1
ATOM 5339 C C . GLU A 1 682 ? -2.976 25.178 122.427 1.00 28.09 682 GLU A C 1
ATOM 5341 O O . GLU A 1 682 ? -2.376 24.458 123.220 1.00 28.09 682 GLU A O 1
ATOM 5346 N N . ASP A 1 683 ? -3.076 24.903 121.108 1.00 24.98 683 ASP A N 1
ATOM 5347 C CA . ASP A 1 683 ? -2.145 24.227 120.148 1.00 24.98 683 ASP A CA 1
ATOM 5348 C C . ASP A 1 683 ? -1.717 22.726 120.207 1.00 24.98 683 ASP A C 1
ATOM 5350 O O . ASP A 1 683 ? -1.237 22.210 121.216 1.00 24.98 683 ASP A O 1
ATOM 5354 N N . SER A 1 684 ? -1.782 22.065 119.024 1.00 28.78 684 SER A N 1
ATOM 5355 C CA . SER A 1 684 ? -0.922 20.964 118.492 1.00 28.78 684 SER A CA 1
ATOM 5356 C C . SER A 1 684 ? -1.614 20.145 117.370 1.00 28.78 684 SER A C 1
ATOM 5358 O O . SER A 1 684 ? -2.757 19.736 117.547 1.00 28.78 684 SER A O 1
ATOM 5360 N N . THR A 1 685 ? -1.003 19.755 116.234 1.00 27.55 685 THR A N 1
ATOM 5361 C CA . THR A 1 685 ? 0.222 20.233 115.547 1.00 27.55 685 THR A CA 1
ATOM 5362 C C . THR A 1 685 ? 0.164 19.932 114.019 1.00 27.55 685 THR A C 1
ATOM 5364 O O . THR A 1 685 ? -0.655 19.147 113.550 1.00 27.55 685 THR A O 1
ATOM 5367 N N . ASN A 1 686 ? 1.055 20.576 113.252 1.00 27.48 686 ASN A N 1
ATOM 5368 C CA . ASN A 1 686 ? 1.168 20.696 111.779 1.00 27.48 686 ASN A CA 1
ATOM 5369 C C . ASN A 1 686 ? 1.460 19.396 110.959 1.00 27.48 686 ASN A C 1
ATOM 5371 O O . ASN A 1 686 ? 1.942 18.407 111.504 1.00 27.48 686 ASN A O 1
ATOM 5375 N N . GLY A 1 687 ? 1.252 19.435 109.625 1.00 26.47 687 GLY A N 1
ATOM 5376 C CA . GLY A 1 687 ? 1.394 18.298 108.688 1.00 26.47 687 GLY A CA 1
ATOM 5377 C C . GLY A 1 687 ? 1.814 18.569 107.217 1.00 26.47 687 GLY A C 1
ATOM 5378 O O . GLY A 1 687 ? 1.725 17.644 106.415 1.00 26.47 687 GLY A O 1
ATOM 5379 N N . GLY A 1 688 ? 2.305 19.765 106.843 1.00 27.67 688 GLY A N 1
ATOM 5380 C CA . GLY A 1 688 ? 2.929 20.048 105.520 1.00 27.67 688 GLY A CA 1
ATOM 5381 C C . GLY A 1 688 ? 1.970 20.372 104.346 1.00 27.67 688 GLY A C 1
ATOM 5382 O O . GLY A 1 688 ? 0.795 20.033 104.392 1.00 27.67 688 GLY A O 1
ATOM 5383 N N . GLY A 1 689 ? 2.389 21.050 103.263 1.00 27.52 689 GLY A N 1
ATOM 5384 C CA . GLY A 1 689 ? 3.711 21.611 102.916 1.00 27.52 689 GLY A CA 1
ATOM 5385 C C . GLY A 1 689 ? 3.655 22.629 101.745 1.00 27.52 689 GLY A C 1
ATOM 5386 O O . GLY A 1 689 ? 2.603 22.821 101.144 1.00 27.52 689 GLY A O 1
ATOM 5387 N N . ALA A 1 690 ? 4.777 23.310 101.463 1.00 28.36 690 ALA A N 1
ATOM 5388 C CA . ALA A 1 690 ? 4.940 24.419 100.493 1.00 28.36 690 ALA A CA 1
ATOM 5389 C C . ALA A 1 690 ? 4.630 24.062 99.011 1.00 28.36 690 ALA A C 1
ATOM 5391 O O . ALA A 1 690 ? 4.577 22.887 98.666 1.00 28.36 690 ALA A O 1
ATOM 5392 N N . GLY A 1 691 ? 4.473 25.000 98.060 1.00 30.11 691 GLY A N 1
ATOM 5393 C CA . GLY A 1 691 ? 4.570 26.474 98.097 1.00 30.11 691 GLY A CA 1
ATOM 5394 C C . GLY A 1 691 ? 5.521 27.030 97.010 1.00 30.11 691 GLY A C 1
ATOM 5395 O O . GLY A 1 691 ? 6.643 26.552 96.898 1.00 30.11 691 GLY A O 1
ATOM 5396 N N . GLY A 1 692 ? 5.082 28.041 96.237 1.00 31.03 692 GLY A N 1
ATOM 5397 C CA . GLY A 1 692 ? 5.789 28.574 95.047 1.00 31.03 692 GLY A CA 1
ATOM 5398 C C . GLY A 1 692 ? 5.596 27.687 93.798 1.00 31.03 692 GLY A C 1
ATOM 5399 O O . GLY A 1 692 ? 5.769 26.479 93.876 1.00 31.03 692 GLY A O 1
ATOM 5400 N N . LEU A 1 693 ? 5.166 28.154 92.619 1.00 38.62 693 LEU A N 1
ATOM 5401 C CA . LEU A 1 693 ? 4.857 29.508 92.130 1.00 38.62 693 LEU A CA 1
ATOM 5402 C C . LEU A 1 693 ? 6.055 30.436 91.840 1.00 38.62 693 LEU A C 1
ATOM 5404 O O . LEU A 1 693 ? 6.076 31.587 92.262 1.00 38.62 693 LEU A O 1
ATOM 5408 N N . GLU A 1 694 ? 7.010 29.956 91.037 1.00 35.81 694 GLU A N 1
ATOM 5409 C CA . GLU A 1 694 ? 7.949 30.819 90.304 1.00 35.81 694 GLU A CA 1
ATOM 5410 C C . GLU A 1 694 ? 8.345 30.196 88.944 1.00 35.81 694 GLU A C 1
ATOM 5412 O O . GLU A 1 694 ? 8.393 28.974 88.821 1.00 35.81 694 GLU A O 1
ATOM 5417 N N . SER A 1 695 ? 8.639 31.049 87.946 1.00 35.09 695 SER A N 1
ATOM 5418 C CA . SER A 1 695 ? 9.052 30.765 86.545 1.00 35.09 695 SER A CA 1
ATOM 5419 C C . SER A 1 695 ? 8.001 30.954 85.428 1.00 35.09 695 SER A C 1
ATOM 5421 O O . SER A 1 695 ? 7.763 30.056 84.623 1.00 35.09 695 SER A O 1
ATOM 5423 N N . ALA A 1 696 ? 7.460 32.173 85.295 1.00 46.06 696 ALA A N 1
ATOM 5424 C CA . ALA A 1 696 ? 6.686 32.605 84.116 1.00 46.06 696 ALA A CA 1
ATOM 5425 C C . ALA A 1 696 ? 7.524 33.332 83.029 1.00 46.06 696 ALA A C 1
ATOM 5427 O O . ALA A 1 696 ? 7.022 33.621 81.945 1.00 46.06 696 ALA A O 1
ATOM 5428 N N . GLU A 1 697 ? 8.802 33.641 83.286 1.00 49.62 697 GLU A N 1
ATOM 5429 C CA . GLU A 1 697 ? 9.633 34.440 82.363 1.00 49.62 697 GLU A CA 1
ATOM 5430 C C . GLU A 1 697 ? 10.394 33.601 81.315 1.00 49.62 697 GLU A C 1
ATOM 5432 O O . GLU A 1 697 ? 10.788 34.123 80.271 1.00 49.62 697 GLU A O 1
ATOM 5437 N N . GLY A 1 698 ? 10.547 32.288 81.532 1.00 49.31 698 GLY A N 1
ATOM 5438 C CA . GLY A 1 698 ? 11.217 31.391 80.578 1.00 49.31 698 GLY A CA 1
ATOM 5439 C C . GLY A 1 698 ? 10.453 31.188 79.260 1.00 49.31 698 GLY A C 1
ATOM 5440 O O . GLY A 1 698 ? 11.062 31.042 78.199 1.00 49.31 698 GLY A O 1
ATOM 5441 N N . GLU A 1 699 ? 9.119 31.221 79.293 1.00 54.72 699 GLU A N 1
ATOM 5442 C CA . GLU A 1 699 ? 8.278 30.930 78.120 1.00 54.72 699 GLU A CA 1
ATOM 5443 C C . GLU A 1 699 ? 8.197 32.108 77.131 1.00 54.72 699 GLU A C 1
ATOM 5445 O O . GLU A 1 699 ? 8.135 31.915 75.914 1.00 54.72 699 GLU A O 1
ATOM 5450 N N . LEU A 1 700 ? 8.275 33.345 77.631 1.00 54.53 700 LEU A N 1
ATOM 5451 C CA . LEU A 1 700 ? 8.188 34.564 76.816 1.00 54.53 700 LEU A CA 1
ATOM 5452 C C . LEU A 1 700 ? 9.416 34.773 75.915 1.00 54.53 700 LEU A C 1
ATOM 5454 O O . LEU A 1 700 ? 9.270 35.205 74.767 1.00 54.53 700 LEU A O 1
ATOM 5458 N N . VAL A 1 701 ? 10.614 34.405 76.385 1.00 55.75 701 VAL A N 1
ATOM 5459 C CA . VAL A 1 701 ? 11.837 34.410 75.559 1.00 55.75 701 VAL A CA 1
ATOM 5460 C C . VAL A 1 701 ? 11.723 33.383 74.426 1.00 55.75 701 VAL A C 1
ATOM 5462 O O . VAL A 1 701 ? 12.050 33.690 73.274 1.00 55.75 701 VAL A O 1
ATOM 5465 N N . ASN A 1 702 ? 11.184 32.196 74.727 1.00 57.94 702 ASN A N 1
ATOM 5466 C CA . ASN A 1 702 ? 10.952 31.152 73.731 1.00 57.94 702 ASN A CA 1
ATOM 5467 C C . ASN A 1 702 ? 9.990 31.607 72.629 1.00 57.94 702 ASN A C 1
ATOM 5469 O O . ASN A 1 702 ? 10.290 31.377 71.464 1.00 57.94 702 ASN A O 1
ATOM 5473 N N . LEU A 1 703 ? 8.888 32.301 72.936 1.00 62.19 703 LEU A N 1
ATOM 5474 C CA . LEU A 1 703 ? 7.910 32.727 71.920 1.00 62.19 703 LEU A CA 1
ATOM 5475 C C . LEU A 1 703 ? 8.482 33.705 70.876 1.00 62.19 703 LEU A C 1
ATOM 5477 O O . LEU A 1 703 ? 8.202 33.567 69.681 1.00 62.19 703 LEU A O 1
ATOM 5481 N N . LEU A 1 704 ? 9.309 34.672 71.291 1.00 61.38 704 LEU A N 1
ATOM 5482 C CA . LEU A 1 704 ? 9.957 35.605 70.358 1.00 61.38 704 LEU A CA 1
ATOM 5483 C C . LEU A 1 704 ? 11.029 34.913 69.504 1.00 61.38 704 LEU A C 1
ATOM 5485 O O . LEU A 1 704 ? 11.090 35.147 68.292 1.00 61.38 704 LEU A O 1
ATOM 5489 N N . TYR A 1 705 ? 11.830 34.028 70.105 1.00 66.62 705 TYR A N 1
ATOM 5490 C CA . TYR A 1 705 ? 12.839 33.260 69.378 1.00 66.62 705 TYR A CA 1
ATOM 5491 C C . TYR A 1 705 ? 12.193 32.266 68.402 1.00 66.62 705 TYR A C 1
ATOM 5493 O O . TYR A 1 705 ? 12.526 32.257 67.219 1.00 66.62 705 TYR A O 1
ATOM 5501 N N . LEU A 1 706 ? 11.188 31.511 68.852 1.00 70.12 706 LEU A N 1
ATOM 5502 C CA . LEU A 1 706 ? 10.394 30.574 68.057 1.00 70.12 706 LEU A CA 1
ATOM 5503 C C . LEU A 1 706 ? 9.736 31.257 66.854 1.00 70.12 706 LEU A C 1
ATOM 5505 O O . LEU A 1 706 ? 9.814 30.732 65.745 1.00 70.12 706 LEU A O 1
ATOM 5509 N N . LYS A 1 707 ? 9.155 32.454 67.027 1.00 73.50 707 LYS A N 1
ATOM 5510 C CA . LYS A 1 707 ? 8.607 33.234 65.906 1.00 73.50 707 LYS A CA 1
ATOM 5511 C C . LYS A 1 707 ? 9.681 33.559 64.863 1.00 73.50 707 LYS A C 1
ATOM 5513 O O . LYS A 1 707 ? 9.408 33.455 63.669 1.00 73.50 707 LYS A O 1
ATOM 5518 N N . HIS A 1 708 ? 10.896 33.916 65.287 1.00 72.75 708 HIS A N 1
ATOM 5519 C CA . HIS A 1 708 ? 12.007 34.171 64.368 1.00 72.75 708 HIS A CA 1
ATOM 5520 C C . HIS A 1 708 ? 12.520 32.885 63.696 1.00 72.75 708 HIS A C 1
ATOM 5522 O O . HIS A 1 708 ? 12.741 32.884 62.487 1.00 72.75 708 HIS A O 1
ATOM 5528 N N . VAL A 1 709 ? 12.649 31.777 64.436 1.00 74.50 709 VAL A N 1
ATOM 5529 C CA . VAL A 1 709 ? 13.076 30.472 63.899 1.00 74.50 709 VAL A CA 1
ATOM 5530 C C . VAL A 1 709 ? 12.058 29.924 62.895 1.00 74.50 709 VAL A C 1
ATOM 5532 O O . VAL A 1 709 ? 12.464 29.478 61.827 1.00 74.50 709 VAL A O 1
ATOM 5535 N N . LEU A 1 710 ? 10.752 30.022 63.170 1.00 75.19 710 LEU A N 1
ATOM 5536 C CA . LEU A 1 710 ? 9.683 29.652 62.233 1.00 75.19 710 LEU A CA 1
ATOM 5537 C C . LEU A 1 710 ? 9.708 30.517 60.967 1.00 75.19 710 LEU A C 1
ATOM 5539 O O . LEU A 1 710 ? 9.663 29.984 59.859 1.00 75.19 710 LEU A O 1
ATOM 5543 N N . LEU A 1 711 ? 9.825 31.844 61.107 1.00 72.19 711 LEU A N 1
ATOM 5544 C CA . LEU A 1 711 ? 9.883 32.740 59.950 1.00 72.19 711 LEU A CA 1
ATOM 5545 C C . LEU A 1 711 ? 11.140 32.473 59.104 1.00 72.19 711 LEU A C 1
ATOM 5547 O O . LEU A 1 711 ? 11.055 32.412 57.878 1.00 72.19 711 LEU A O 1
ATOM 5551 N N . LYS A 1 712 ? 12.291 32.235 59.750 1.00 72.50 712 LYS A N 1
ATOM 5552 C CA . LYS A 1 712 ? 13.533 31.858 59.068 1.00 72.50 712 LYS A CA 1
ATOM 5553 C C . LYS A 1 712 ? 13.395 30.494 58.379 1.00 72.50 712 LYS A C 1
ATOM 5555 O O . LYS A 1 712 ? 13.750 30.383 57.210 1.00 72.50 712 LYS A O 1
ATOM 5560 N N . PHE A 1 713 ? 12.834 29.483 59.039 1.00 77.06 713 PHE A N 1
ATOM 5561 C CA . PHE A 1 713 ? 12.598 28.149 58.470 1.00 77.06 713 PHE A CA 1
ATOM 5562 C C . PHE A 1 713 ? 11.701 28.176 57.221 1.00 77.06 713 PHE A C 1
ATOM 5564 O O . PHE A 1 713 ? 11.965 27.459 56.257 1.00 77.06 713 PHE A O 1
ATOM 5571 N N . LEU A 1 714 ? 10.681 29.040 57.194 1.00 71.81 714 LEU A N 1
ATOM 5572 C CA . LEU A 1 714 ? 9.811 29.210 56.026 1.00 71.81 714 LEU A CA 1
ATOM 5573 C C . LEU A 1 714 ? 10.502 29.927 54.851 1.00 71.81 714 LEU A C 1
ATOM 5575 O O . LEU A 1 714 ? 10.217 29.597 53.699 1.00 71.81 714 LEU A O 1
ATOM 5579 N N . LEU A 1 715 ? 11.397 30.884 55.132 1.00 68.81 715 LEU A N 1
ATOM 5580 C CA . LEU A 1 715 ? 11.997 31.791 54.138 1.00 68.81 715 LEU A CA 1
ATOM 5581 C C . LEU A 1 715 ? 13.419 31.416 53.672 1.00 68.81 715 LEU A C 1
ATOM 5583 O O . LEU A 1 715 ? 13.896 31.975 52.685 1.00 68.81 715 LEU A O 1
ATOM 5587 N N . THR A 1 716 ? 14.116 30.510 54.362 1.00 74.12 716 THR A N 1
ATOM 5588 C CA . THR A 1 716 ? 15.519 30.164 54.052 1.00 74.12 716 THR A CA 1
ATOM 5589 C C . THR A 1 716 ? 15.620 29.021 53.037 1.00 74.12 716 THR A C 1
ATOM 5591 O O . THR A 1 716 ? 14.693 28.229 52.863 1.00 74.12 716 THR A O 1
ATOM 5594 N N . ARG A 1 717 ? 16.767 28.935 52.351 1.00 62.84 717 ARG A N 1
ATOM 5595 C CA . ARG A 1 717 ? 17.101 27.831 51.442 1.00 62.84 717 ARG A CA 1
ATOM 5596 C C . ARG A 1 717 ? 17.283 26.505 52.191 1.00 62.84 717 ARG A C 1
ATOM 5598 O O . ARG A 1 717 ? 17.484 26.458 53.405 1.00 62.84 717 ARG A O 1
ATOM 5605 N N . GLU A 1 718 ? 17.144 25.422 51.441 1.00 68.75 718 GLU A N 1
ATOM 5606 C CA . GLU A 1 718 ? 16.664 24.139 51.966 1.00 68.75 718 GLU A CA 1
ATOM 5607 C C . GLU A 1 718 ? 17.707 23.379 52.805 1.00 68.75 718 GLU A C 1
ATOM 5609 O O . GLU A 1 718 ? 17.339 22.597 53.682 1.00 68.75 718 GLU A O 1
ATOM 5614 N N . ASP A 1 719 ? 18.993 23.688 52.630 1.00 66.94 719 ASP A N 1
ATOM 5615 C CA . ASP A 1 719 ? 20.106 23.103 53.390 1.00 66.94 719 ASP A CA 1
ATOM 5616 C C . ASP A 1 719 ? 20.141 23.603 54.847 1.00 66.94 719 ASP A C 1
ATOM 5618 O O . ASP A 1 719 ? 20.287 22.818 55.788 1.00 66.94 719 ASP A O 1
ATOM 5622 N N . GLU A 1 720 ? 19.943 24.911 55.064 1.00 71.38 720 GLU A N 1
ATOM 5623 C CA . GLU A 1 720 ? 19.802 25.493 56.408 1.00 71.38 720 GLU A CA 1
ATOM 5624 C C . GLU A 1 720 ? 18.494 25.034 57.065 1.00 71.38 720 GLU A C 1
ATOM 5626 O O . GLU A 1 720 ? 18.471 24.723 58.258 1.00 71.38 720 GLU A O 1
ATOM 5631 N N . ALA A 1 721 ? 17.408 24.934 56.291 1.00 72.81 721 ALA A N 1
ATOM 5632 C CA . ALA A 1 721 ? 16.110 24.511 56.805 1.00 72.81 721 ALA A CA 1
ATOM 5633 C C . ALA A 1 721 ? 16.147 23.088 57.402 1.00 72.81 721 ALA A C 1
ATOM 5635 O O . ALA A 1 721 ? 15.534 22.866 58.445 1.00 72.81 721 ALA A O 1
ATOM 5636 N N . GLN A 1 722 ? 16.925 22.151 56.834 1.00 72.44 722 GLN A N 1
ATOM 5637 C CA . GLN A 1 722 ? 17.125 20.811 57.419 1.00 72.44 722 GLN A CA 1
ATOM 5638 C C . GLN A 1 722 ? 17.740 20.855 58.826 1.00 72.44 722 GLN A C 1
ATOM 5640 O O . GLN A 1 722 ? 17.345 20.079 59.696 1.00 72.44 722 GLN A O 1
ATOM 5645 N N . HIS A 1 723 ? 18.675 21.776 59.069 1.00 72.56 723 HIS A N 1
ATOM 5646 C CA . HIS A 1 723 ? 19.305 21.953 60.378 1.00 72.56 723 HIS A CA 1
ATOM 5647 C C . HIS A 1 723 ? 18.349 22.617 61.383 1.00 72.56 723 HIS A C 1
ATOM 5649 O O . HIS A 1 723 ? 18.333 22.250 62.559 1.00 72.56 723 HIS A O 1
ATOM 5655 N N . LEU A 1 724 ? 17.501 23.540 60.913 1.00 75.62 724 LEU A N 1
ATOM 5656 C CA . LEU A 1 724 ? 16.495 24.221 61.733 1.00 75.62 724 LEU A CA 1
ATOM 5657 C C . LEU A 1 724 ? 15.352 23.304 62.203 1.00 75.62 724 LEU A C 1
ATOM 5659 O O . LEU A 1 724 ? 14.797 23.576 63.266 1.00 75.62 724 LEU A O 1
ATOM 5663 N N . VAL A 1 725 ? 15.035 22.203 61.499 1.00 78.38 725 VAL A N 1
ATOM 5664 C CA . VAL A 1 725 ? 14.014 21.234 61.962 1.00 78.38 725 VAL A CA 1
ATOM 5665 C C . VAL A 1 725 ? 14.308 20.759 63.387 1.00 78.38 725 VAL A C 1
ATOM 5667 O O . VAL A 1 725 ? 13.421 20.774 64.232 1.00 78.38 725 VAL A O 1
ATOM 5670 N N . ARG A 1 726 ? 15.564 20.408 63.689 1.00 73.75 726 ARG A N 1
ATOM 5671 C CA . ARG A 1 726 ? 15.936 19.860 65.003 1.00 73.75 726 ARG A CA 1
ATOM 5672 C C . ARG A 1 726 ? 15.830 20.894 66.132 1.00 73.75 726 ARG A C 1
ATOM 5674 O O . ARG A 1 726 ? 15.561 20.526 67.272 1.00 73.75 726 ARG A O 1
ATOM 5681 N N . ALA A 1 727 ? 16.013 22.178 65.815 1.00 73.31 727 ALA A N 1
ATOM 5682 C CA . ALA A 1 727 ? 15.778 23.279 66.749 1.00 73.31 727 ALA A CA 1
ATOM 5683 C C . ALA A 1 727 ? 14.274 23.524 66.960 1.00 73.31 727 ALA A C 1
ATOM 5685 O O . ALA A 1 727 ? 13.842 23.709 68.094 1.00 73.31 727 ALA A O 1
ATOM 5686 N N . LEU A 1 728 ? 13.469 23.460 65.893 1.00 73.38 728 LEU A N 1
ATOM 5687 C CA . LEU A 1 728 ? 12.009 23.545 65.987 1.00 73.38 728 LEU A CA 1
ATOM 5688 C C . LEU A 1 728 ? 11.428 22.406 66.828 1.00 73.38 728 LEU A C 1
ATOM 5690 O O . LEU A 1 728 ? 10.653 22.685 67.733 1.00 73.38 728 LEU A O 1
ATOM 5694 N N . SER A 1 729 ? 11.845 21.156 66.607 1.00 74.06 729 SER A N 1
ATOM 5695 C CA . SER A 1 729 ? 11.364 20.011 67.391 1.00 74.06 729 SER A CA 1
ATOM 5696 C C . SER A 1 729 ? 11.689 20.128 68.883 1.00 74.06 729 SER A C 1
ATOM 5698 O O . SER A 1 729 ? 10.864 19.746 69.707 1.00 74.06 729 SER A O 1
ATOM 5700 N N . ALA A 1 730 ? 12.839 20.710 69.241 1.00 70.38 730 ALA A N 1
ATOM 5701 C CA . ALA A 1 730 ? 13.198 20.971 70.636 1.00 70.38 730 ALA A CA 1
ATOM 5702 C C . ALA A 1 730 ? 12.409 22.140 71.262 1.00 70.38 730 ALA A C 1
ATOM 5704 O O . ALA A 1 730 ? 12.058 22.070 72.433 1.00 70.38 730 ALA A O 1
ATOM 5705 N N . LEU A 1 731 ? 12.115 23.203 70.501 1.00 72.56 731 LEU A N 1
ATOM 5706 C CA . LEU A 1 731 ? 11.389 24.386 70.997 1.00 72.56 731 LEU A CA 1
ATOM 5707 C C . LEU A 1 731 ? 9.863 24.191 71.048 1.00 72.56 731 LEU A C 1
ATOM 5709 O O . LEU A 1 731 ? 9.198 24.773 71.900 1.00 72.56 731 LEU A O 1
ATOM 5713 N N . LEU A 1 732 ? 9.307 23.387 70.139 1.00 72.12 732 LEU A N 1
ATOM 5714 C CA . LEU A 1 732 ? 7.874 23.070 70.048 1.00 72.12 732 LEU A CA 1
ATOM 5715 C C . LEU A 1 732 ? 7.497 21.750 70.739 1.00 72.12 732 LEU A C 1
ATOM 5717 O O . LEU A 1 732 ? 6.322 21.399 70.742 1.00 72.12 732 LEU A O 1
ATOM 5721 N N . HIS A 1 733 ? 8.467 21.023 71.305 1.00 70.69 733 HIS A N 1
ATOM 5722 C CA . HIS A 1 733 ? 8.281 19.686 71.887 1.00 70.69 733 HIS A CA 1
ATOM 5723 C C . HIS A 1 733 ? 7.638 18.673 70.915 1.00 70.69 733 HIS A C 1
ATOM 5725 O O . HIS A 1 733 ? 6.850 17.823 71.326 1.00 70.69 733 HIS A O 1
ATOM 5731 N N . CYS A 1 734 ? 7.974 18.760 69.622 1.00 71.50 734 CYS A N 1
ATOM 5732 C CA . CYS A 1 734 ? 7.393 17.894 68.594 1.00 71.50 734 CYS A CA 1
ATOM 5733 C C . CYS A 1 734 ? 7.677 16.412 68.862 1.00 71.50 734 CYS A C 1
ATOM 5735 O O . CYS A 1 734 ? 8.798 16.033 69.217 1.00 71.50 734 CYS A O 1
ATOM 5737 N N . SER A 1 735 ? 6.691 15.560 68.584 1.00 73.31 735 SER A N 1
ATOM 5738 C CA . SER A 1 735 ? 6.870 14.109 68.635 1.00 73.31 735 SER A CA 1
ATOM 5739 C C . SER A 1 735 ? 7.898 13.628 67.588 1.00 73.31 735 SER A C 1
ATOM 5741 O O . SER A 1 735 ? 8.110 14.284 66.559 1.00 73.31 735 SER A O 1
ATOM 5743 N N . PRO A 1 736 ? 8.543 12.458 67.778 1.00 72.00 736 PRO A N 1
ATOM 5744 C CA . PRO A 1 736 ? 9.452 11.900 66.772 1.00 72.00 736 PRO A CA 1
ATOM 5745 C C . PRO A 1 736 ? 8.747 11.557 65.446 1.00 72.00 736 PRO A C 1
ATOM 5747 O O . PRO A 1 736 ? 9.411 11.414 64.417 1.00 72.00 736 PRO A O 1
ATOM 5750 N N . GLU A 1 737 ? 7.415 11.446 65.441 1.00 68.81 737 GLU A N 1
ATOM 5751 C CA . GLU A 1 737 ? 6.618 11.264 64.225 1.00 68.81 737 GLU A CA 1
ATOM 5752 C C . GLU A 1 737 ? 6.356 12.597 63.511 1.00 68.81 737 GLU A C 1
ATOM 5754 O O . GLU A 1 737 ? 6.515 12.670 62.292 1.00 68.81 737 GLU A O 1
ATOM 5759 N N . GLU A 1 738 ? 6.079 13.675 64.250 1.00 73.94 738 GLU A N 1
ATOM 5760 C CA . GLU A 1 738 ? 5.991 15.042 63.717 1.00 73.94 738 GLU A CA 1
ATOM 5761 C C . GLU A 1 738 ? 7.331 15.532 63.154 1.00 73.94 738 GLU A C 1
ATOM 5763 O O . GLU A 1 738 ? 7.368 16.075 62.049 1.00 73.94 738 GLU A O 1
ATOM 5768 N N . GLU A 1 739 ? 8.457 15.289 63.841 1.00 77.56 739 GLU A N 1
ATOM 5769 C CA . GLU A 1 739 ? 9.781 15.613 63.290 1.00 77.56 739 GLU A CA 1
ATOM 5770 C C . GLU A 1 739 ? 10.024 14.847 61.977 1.00 77.56 739 GLU A C 1
ATOM 5772 O O . GLU A 1 739 ? 10.492 15.409 60.982 1.00 77.56 739 GLU A O 1
ATOM 5777 N N . LYS A 1 740 ? 9.669 13.559 61.938 1.00 76.00 740 LYS A N 1
ATOM 5778 C CA . LYS A 1 740 ? 9.775 12.718 60.739 1.00 76.00 740 LYS A CA 1
ATOM 5779 C C . LYS A 1 740 ? 8.859 13.213 59.611 1.00 76.00 740 LYS A C 1
ATOM 5781 O O . LYS A 1 740 ? 9.262 13.142 58.449 1.00 76.00 740 LYS A O 1
ATOM 5786 N N . MET A 1 741 ? 7.685 13.755 59.935 1.00 71.25 741 MET A N 1
ATOM 5787 C CA . MET A 1 741 ? 6.751 14.376 58.991 1.00 71.25 741 MET A CA 1
ATOM 5788 C C . MET A 1 741 ? 7.318 15.687 58.420 1.00 71.25 741 MET A C 1
ATOM 5790 O O . MET A 1 741 ? 7.420 15.823 57.203 1.00 71.25 741 MET A O 1
ATOM 5794 N N . LEU A 1 742 ? 7.823 16.591 59.268 1.00 74.75 742 LEU A N 1
ATOM 5795 C CA . LEU A 1 742 ? 8.495 17.830 58.848 1.00 74.75 742 LEU A CA 1
ATOM 5796 C C . LEU A 1 742 ? 9.710 17.550 57.946 1.00 74.75 742 LEU A C 1
ATOM 5798 O O . LEU A 1 742 ? 9.880 18.187 56.905 1.00 74.75 742 LEU A O 1
ATOM 5802 N N . ARG A 1 743 ? 10.531 16.547 58.292 1.00 78.19 743 ARG A N 1
ATOM 5803 C CA . ARG A 1 743 ? 11.656 16.086 57.454 1.00 78.19 743 ARG A CA 1
ATOM 5804 C C . ARG A 1 743 ? 11.193 15.457 56.132 1.00 78.19 743 ARG A C 1
ATOM 5806 O O . ARG A 1 743 ? 11.919 15.552 55.142 1.00 78.19 743 ARG A O 1
ATOM 5813 N N . LYS A 1 744 ? 10.020 14.812 56.091 1.00 72.62 744 LYS A N 1
ATOM 5814 C CA . LYS A 1 744 ? 9.428 14.253 54.863 1.00 72.62 744 LYS A CA 1
ATOM 5815 C C . LYS A 1 744 ? 8.971 15.375 53.929 1.00 72.62 744 LYS A C 1
ATOM 5817 O O . LYS A 1 744 ? 9.343 15.347 52.758 1.00 72.62 744 LYS A O 1
ATOM 5822 N N . ASP A 1 745 ? 8.259 16.380 54.428 1.00 69.50 745 ASP A N 1
ATOM 5823 C CA . ASP A 1 745 ? 7.766 17.500 53.613 1.00 69.50 745 ASP A CA 1
ATOM 5824 C C . ASP A 1 745 ? 8.898 18.384 53.069 1.00 69.50 745 ASP A C 1
ATOM 5826 O O . ASP A 1 745 ? 8.870 18.780 51.900 1.00 69.50 745 ASP A O 1
ATOM 5830 N N . LEU A 1 746 ? 9.965 18.605 53.847 1.00 73.69 746 LEU A N 1
ATOM 5831 C CA . LEU A 1 746 ? 11.161 19.301 53.354 1.00 73.69 746 LEU A CA 1
ATOM 5832 C C . LEU A 1 746 ? 11.830 18.568 52.173 1.00 73.69 746 LEU A C 1
ATOM 5834 O O . LEU A 1 746 ? 12.342 19.199 51.247 1.00 73.69 746 LEU A O 1
ATOM 5838 N N . ARG A 1 747 ? 11.784 17.228 52.179 1.00 67.56 747 ARG A N 1
ATOM 5839 C CA . ARG A 1 747 ? 12.262 16.373 51.077 1.00 67.56 747 ARG A CA 1
ATOM 5840 C C . ARG A 1 747 ? 11.321 16.343 49.869 1.00 67.56 747 ARG A C 1
ATOM 5842 O O . ARG A 1 747 ? 11.767 15.995 48.784 1.00 67.56 747 ARG A O 1
ATOM 5849 N N . HIS A 1 748 ? 10.048 16.709 50.032 1.00 63.53 748 HIS A N 1
ATOM 5850 C CA . HIS A 1 748 ? 9.125 16.868 48.902 1.00 63.53 748 HIS A CA 1
ATOM 5851 C C . HIS A 1 748 ? 9.298 18.238 48.232 1.00 63.53 748 HIS A C 1
ATOM 5853 O O . HIS A 1 748 ? 9.260 18.311 47.010 1.00 63.53 748 HIS A O 1
ATOM 5859 N N . ARG A 1 749 ? 9.583 19.308 48.994 1.00 64.25 749 ARG A N 1
ATOM 5860 C CA . ARG A 1 749 ? 9.926 20.631 48.427 1.00 64.25 749 ARG A CA 1
ATOM 5861 C C . ARG A 1 749 ? 11.154 20.593 47.507 1.00 64.25 749 ARG A C 1
ATOM 5863 O O . ARG A 1 749 ? 11.138 21.212 46.451 1.00 64.25 749 ARG A O 1
ATOM 5870 N N . THR A 1 750 ? 12.164 19.806 47.875 1.00 58.50 750 THR A N 1
ATOM 5871 C CA . THR A 1 750 ? 13.404 19.614 47.099 1.00 58.50 750 THR A CA 1
ATOM 5872 C C . THR A 1 750 ? 13.259 18.655 45.905 1.00 58.50 750 THR A C 1
ATOM 5874 O O . THR A 1 750 ? 14.195 18.513 45.117 1.00 58.50 750 THR A O 1
ATOM 5877 N N . ALA A 1 751 ? 12.104 18.002 45.722 1.00 57.59 751 ALA A N 1
ATOM 5878 C CA . ALA A 1 751 ? 11.875 17.027 44.657 1.00 57.59 751 ALA A CA 1
ATOM 5879 C C . ALA A 1 751 ? 11.013 17.614 43.522 1.00 57.59 751 ALA A C 1
ATOM 5881 O O . ALA A 1 751 ? 9.787 17.532 43.548 1.00 57.59 751 ALA A O 1
ATOM 5882 N N . TRP A 1 752 ? 11.667 18.141 42.477 1.00 58.25 752 TRP A N 1
ATOM 5883 C CA . TRP A 1 752 ? 11.044 18.820 41.317 1.00 58.25 752 TRP A CA 1
ATOM 5884 C C . TRP A 1 752 ? 9.886 18.046 40.643 1.00 58.25 752 TRP A C 1
ATOM 5886 O O . TRP A 1 752 ? 9.027 18.650 40.006 1.00 58.25 752 TRP A O 1
ATOM 5896 N N . PHE A 1 753 ? 9.840 16.715 40.781 1.00 44.69 753 PHE A N 1
ATOM 5897 C CA . PHE A 1 753 ? 8.864 15.829 40.132 1.00 44.69 753 PHE A CA 1
ATOM 5898 C C . PHE A 1 753 ? 7.970 15.027 41.100 1.00 44.69 753 PHE A C 1
ATOM 5900 O O . PHE A 1 753 ? 7.516 13.940 40.750 1.00 44.69 753 PHE A O 1
ATOM 5907 N N . VAL A 1 754 ? 7.674 15.539 42.303 1.00 49.44 754 VAL A N 1
ATOM 5908 C CA . VAL A 1 754 ? 6.685 14.911 43.205 1.00 49.44 754 VAL A CA 1
ATOM 5909 C C . VAL A 1 754 ? 5.511 15.849 43.476 1.00 49.44 754 VAL A C 1
ATOM 5911 O O . VAL A 1 754 ? 5.677 16.977 43.936 1.00 49.44 754 VAL A O 1
ATOM 5914 N N . SER A 1 755 ? 4.294 15.381 43.187 1.00 52.09 755 SER A N 1
ATOM 5915 C CA . SER A 1 755 ? 3.064 16.129 43.460 1.00 52.09 755 SER A CA 1
ATOM 5916 C C . SER A 1 755 ? 2.859 16.331 44.964 1.00 52.09 755 SER A C 1
ATOM 5918 O O . SER A 1 755 ? 3.073 15.417 45.758 1.00 52.09 755 SER A O 1
ATOM 5920 N N . LYS A 1 756 ? 2.405 17.528 45.352 1.00 48.28 756 LYS A N 1
ATOM 5921 C CA . LYS A 1 756 ? 2.132 17.885 46.750 1.00 48.28 756 LYS A CA 1
ATOM 5922 C C . LYS A 1 756 ? 1.128 16.892 47.379 1.00 48.28 756 LYS A C 1
ATOM 5924 O O . LYS A 1 756 ? 0.058 16.716 46.787 1.00 48.28 756 LYS A O 1
ATOM 5929 N N . PRO A 1 757 ? 1.428 16.274 48.542 1.00 52.84 757 PRO A N 1
ATOM 5930 C CA . PRO A 1 757 ? 0.492 15.375 49.220 1.00 52.84 757 PRO A CA 1
ATOM 5931 C C . PRO A 1 757 ? -0.802 16.113 49.585 1.00 52.84 757 PRO A C 1
ATOM 5933 O O . PRO A 1 757 ? -0.800 17.334 49.791 1.00 52.84 757 PRO A O 1
ATOM 5936 N N . ARG A 1 758 ? -1.925 15.390 49.625 1.00 48.50 758 ARG A N 1
ATOM 5937 C CA . ARG A 1 758 ? -3.235 15.985 49.927 1.00 48.50 758 ARG A CA 1
ATOM 5938 C C . ARG A 1 758 ? -3.465 15.945 51.436 1.00 48.50 758 ARG A C 1
ATOM 5940 O O . ARG A 1 758 ? -2.978 15.049 52.112 1.00 48.50 758 ARG A O 1
ATOM 5947 N N . LEU A 1 759 ? -4.248 16.885 51.979 1.00 47.53 759 LEU A N 1
ATOM 5948 C CA . LEU A 1 759 ? -4.545 16.898 53.424 1.00 47.53 759 LEU A CA 1
ATOM 5949 C C . LEU A 1 759 ? -5.265 15.626 53.914 1.00 47.53 759 LEU A C 1
ATOM 5951 O O . LEU A 1 759 ? -5.232 15.334 55.103 1.00 47.53 759 LEU A O 1
ATOM 5955 N N . SER A 1 760 ? -5.852 14.846 53.002 1.00 53.00 760 SER A N 1
ATOM 5956 C CA . SER A 1 760 ? -6.357 13.490 53.245 1.00 53.00 760 SER A CA 1
ATOM 5957 C C . SER A 1 760 ? -5.306 12.545 53.843 1.00 53.00 760 SER A C 1
ATOM 5959 O O . SER A 1 760 ? -5.649 11.698 54.657 1.00 53.00 760 SER A O 1
ATOM 5961 N N . ASP A 1 761 ? -4.032 12.709 53.474 1.00 52.50 761 ASP A N 1
ATOM 5962 C CA . ASP A 1 761 ? -2.932 11.807 53.840 1.00 52.50 761 ASP A CA 1
ATOM 5963 C C . ASP A 1 761 ? -2.350 12.105 55.243 1.00 52.50 761 ASP A C 1
ATOM 5965 O O . ASP A 1 761 ? -1.369 11.481 55.655 1.00 52.50 761 ASP A O 1
ATOM 5969 N N . LEU A 1 762 ? -2.914 13.090 55.959 1.00 49.84 762 LEU A N 1
ATOM 5970 C CA . LEU A 1 762 ? -2.436 13.592 57.257 1.00 49.84 762 LEU A CA 1
ATOM 5971 C C . LEU A 1 762 ? -3.296 13.157 58.457 1.00 49.84 762 LEU A C 1
ATOM 5973 O O . LEU A 1 762 ? -2.941 13.469 59.591 1.00 49.84 762 LEU A O 1
ATOM 5977 N N . VAL A 1 763 ? -4.407 12.447 58.233 1.00 48.09 763 VAL A N 1
ATOM 5978 C CA . VAL A 1 763 ? -5.282 11.950 59.308 1.00 48.09 763 VAL A CA 1
ATOM 5979 C C . VAL A 1 763 ? -5.040 10.448 59.508 1.00 48.09 763 VAL A C 1
ATOM 5981 O O . VAL A 1 763 ? -5.314 9.672 58.590 1.00 48.09 763 VAL A O 1
ATOM 5984 N N . PRO A 1 764 ? -4.523 9.998 60.669 1.00 47.91 764 PRO A N 1
ATOM 5985 C CA . PRO A 1 764 ? -4.371 8.574 60.944 1.00 47.91 764 PRO A CA 1
ATOM 5986 C C . PRO A 1 764 ? -5.747 7.909 61.147 1.00 47.91 764 PRO A C 1
ATOM 5988 O O . PRO A 1 764 ? -6.636 8.513 61.750 1.00 47.91 764 PRO A O 1
ATOM 5991 N N . PRO A 1 765 ? -5.947 6.660 60.687 1.00 49.44 765 PRO A N 1
ATOM 5992 C CA . PRO A 1 765 ? -7.231 5.977 60.800 1.00 49.44 765 PRO A CA 1
ATOM 5993 C C . PRO A 1 765 ? -7.445 5.419 62.216 1.00 49.44 765 PRO A C 1
ATOM 5995 O O . PRO A 1 765 ? -7.160 4.249 62.456 1.00 49.44 765 PRO A O 1
ATOM 5998 N N . ASN A 1 766 ? -7.906 6.268 63.143 1.00 44.81 766 ASN A N 1
ATOM 5999 C CA . ASN A 1 766 ? -8.693 5.916 64.340 1.00 44.81 766 ASN A CA 1
ATOM 6000 C C . ASN A 1 766 ? -9.060 7.182 65.143 1.00 44.81 766 ASN A C 1
ATOM 6002 O O . ASN A 1 766 ? -8.323 7.571 66.051 1.00 44.81 766 ASN A O 1
ATOM 6006 N N . LEU A 1 767 ? -10.203 7.793 64.813 1.00 35.44 767 LEU A N 1
ATOM 6007 C CA . LEU A 1 767 ? -11.014 8.667 65.675 1.00 35.44 767 LEU A CA 1
ATOM 6008 C C . LEU A 1 767 ? -12.438 8.750 65.101 1.00 35.44 767 LEU A C 1
ATOM 6010 O O . LEU A 1 767 ? -12.538 8.848 63.858 1.00 35.44 767 LEU A O 1
#

Sequence (767 aa):
MDSGQSASEQQQQGRKDAGKRKMTVTDLATLVRQKSATIDELRRALDKQKAEYEGVISSLRESFQSAKEVMQTQQQNATQAILESSAQSSQPAGQEKQQLTQELSRLQAETSEFRQQAQQKEEESDEIRDLARQELAKVKHMLLNTETQLAEAHRQLDATKCEADAAKRDAERARRESDLRQQRIDRLQEERSKELEERRSLQSTIKSLLGEKDDLEKRLDEQTGQLNKKQALLANVERSGAELHTKNQCLQKESEQLQARLLRLQAEADERQAAAAERIRLLEQRVQSLDSDGGGQDERLRSVTAERDHLDGRLSEALAQLSEAKCEAGERARGLEAQVAKLGARLAEERQELQESLRQQQREATGLAESLSAAETKAAEAASRVAGLEESLEQREHELQRLTGQLENAQADLEAERHSFQAELQAASRQLQDERLAHRQALSAVQAKLDSSVHQLQERADLIAKLERQGQALTEEVQTLNSDIDRLRSDRFNQDLRVTELASLKDSSAAELRDLQRKLQAAKREAGAAQAEAEKLQSEKLSLEQRLSAAESEARAATAAHQSEAESLRAELASLESQAETAALTNSELAERVTELERERETVVVSLETESVRALRQEVQSLGDQLAERNKTVRVLQQRLLDMKKTLQRELRLQQQPCPRLPNEPAASDPAAATAAAATDEDSTNGGGAGGLESAEGELVNLLYLKHVLLKFLLTREDEAQHLVRALSALLHCSPEEEKMLRKDLRHRTAWFVSKPRLSDLVPPNL